Protein 6WT2 (pdb70)

Secondary structure (DSSP, 8-state):
-PPPHHHHHHHHTT--B-S-B-TT----HHHHHHHHHHHHT---GGG---EEEEE---HHHHHHHGGG-----HHHH-SEEEEEEEES---TTS---HHHHHTT--SS---HHHHHHHHIIIIIS--SS-HHHHHHHHHHHHHHHHH--------EEEEE--S-S---IIIIIIS--S-TTTEEEEEEEEEE-BSS--PPPP---GGGTEEE-/----HHHHHHHHTT--B---B-TT----HHHHHHHHHHHHT---GGG---EEEEE---HHHHHHHGGG-----HHHH-SEEEEEEEESS--TTS---HHHHHTT--SS---HHHHHHHHIIIIIS--SS-HHHHHHHHHHHHHHHHH--------EEEEE--S-S---IIIIIIS--S-TTTEEEEEEEEEE-BS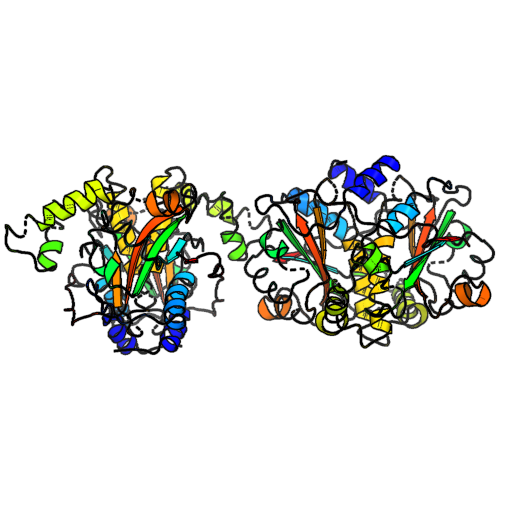S--PPPP---GGGTEEE-/----HHHHHHHHTT--B-S-B-TT----HHHHHHHHHHHHT---GGG---EEEEE---HHHHHHHGGG-----HHHH-SEEEEEEEESS--TTS---HHHHHTT--SS---HHHHHHHHIIIIIS--TT-HHHHHHHHHHHHHHHHH--------EEEEE--S-S---IIIIIIS--S-TTTEEEEEEEEEE-BSS--PPPP---GGGTEEE-/----HHHHHHHHTT--B---B-TT----HHHHHHHHHHHHT---GGG---EEEEE---HHHHHHHGGG----HHHHH-SEEEEEEEES---TTS---HHHHHTT--SS---HHHHHHHHIIIIIS--TT-HHHHHHHHHHHHHHHHH--------EEEEE--S-S---IIIIIIT--S-TTTEEEEEEEEEE-BSS--PPPP---GGGTEEE-

Radius of gyration: 34.0 Å; Cα contacts (8 Å, |Δi|>4): 1627; chains: 4; bounding box: 89×94×47 Å

CATH classification: 3.40.109.10

Nearest PDB structures (foldseek):
  6wt2-assembly2_D  TM=1.005E+00  e=9.797E-42  Neisseria meningitidis Z2491
  7t33-assembly1_B  TM=9.704E-01  e=2.611E-29  Haemophilus influenzae Rd KW20
  3bem-assembly1_A  TM=8.257E-01  e=3.936E-14  Bacillus subtilis
  3gag-assembly2_D  TM=8.319E-01  e=9.083E-13  Streptococcus mutans
  3gag-assembly2_C  TM=8.302E-01  e=2.246E-12  Streptococcus mutans

Foldseek 3Di:
DDDDVVVLVVLLLLADAFDAFAQVFADDPVLVVVLVVLLVPFAAVLQLSFKDKDKDQDLVLLVLFQVFFVLHNCSRRFNIKIWMKGWFPPQLPDPSCVSNVVVVQDDVVVVVVSVVSNCCCCPPQRQVVDRVSVRVSRLVSSVRSVPSSPCSCVKYKHKGPRGDQVSVCCCCVVVNPDDCVTIGTRTMMTIHHHPDDDDRDDDDDPVVPDDDD/DDDDVVVLVVLLLLADAFDAFAQVFADDPVLVVVLVVLLVPFDAVLQLSFKDWDKPPDLVLLVLFQVFFVLHNCSNRFNIKIWMKGWFLPQLPDPSCVSNVVVVQDDVVVVVVSVVSNCCCCPPQNPNVDRVSVRVSRLVRSVRSVPSSPCSCVKYKHKGPRGDQVSVCCCCPVVNPDDCVTIGTRTMMTIHHHPDDDDRDDDDDPVVPDDDD/DDDDVVVLVVLLLLADAFDAFAQVFADDPVLVVVLVVLLVPFDAVLQLSFKDWDKPQDLVLLVLFQVFFVLHNCSRRFNIKTWMKGWFLPQLPDPSCVSNVVVVQDDVVSVVVSVVSNCCCCPPQRPNPPRVSRRVSRLVSSVRSVPSSPCSCVKYKHKGDRGDQVSVCCCCPVVNPDDCVTIGTRTMMTIHHHPDDDDRDDDDDPVVPDDDD/DDDDVVVLVVLLLLADAFDAFAQVFADDPVLVVVLVVLLVPFDAVLQLSFKDKDKPQPLVLLVLQQVFFVLHNCSRRFNIKIWMKGWFPPQLPDPSCVRNVVVVQDDVVVCVVSVVSNCCCCPPQNQVVDRVSVRVSRLVSSVRSVPSSPCSCVKYKHKGDRGDQVSVCCCCVVVNPDDPVTIGTRTMMTIHHHPDDDDRDDDDDPVVPDDDD

Organism: Neisseria meningitidis serogroup A / serotype 4A (strain DSM 15465 / Z2491) (NCBI:txid122587)

InterPro domains:
  IPR000415 Nitroreductase-like [G3DSA:3.40.109.10] (4-220)
  IPR000415 Nitroreductase-like [SSF55469] (9-220)
  IPR029479 Nitroreductase [PF00881] (14-182)
  IPR033878 Oxygen-insensitive NAD(P)H nitroreductase NfsB-like [cd02149] (8-216)
  IPR050627 Nitroreductase/BluB [PTHR23026] (3-220)

Sequence (852 aa):
TVLDREQVLSAFKNRKSCRHYDAARKISAEDFQFILELGRLSPSSVGSEPWQFVVVQNPEIRQQAIKPFSWGADALDTASHLVVFLAKKNARFDSPFLESLKRRGVTEPDAAKSLARYQAFQADDIKILDDSRRALFDWCCRQTYIALGNTGAAAGIDSCPVEGFNYADEERVLSGQFGLFDAAEWGVSVAATFGYRVQEIATKARRPLEETVIWATVLDREQVLSAFKNRKSCRHYDAARKISAEDFQQFILELGRLSPSSVGSEPWQFVVVQNPEIRQQQAIKPFSWGADALDTASHLVVFLAKKNNARFDSPFLESLKRRGVTEPDAAKSLARYQQAFQADDIKILDDSRALFDDWCCRQTYIALGNTGAAAGIDSCPVEGFNYADERVLSGQFGLFDAAEWGVSVAATFGYRVQEIATKARRPLEETVIWATVLDREQVLSAFKNRKSCRHYDAARKISAEDFQFILELGRLSPSSVGSEPWQFVVVQNPEIRQQQAIKPFSWGADALDTASHLVVFLAKKNARFDSPFLESLKRRGVTEPDAAKSLARYQQAFQADDIKILDDSRALFDDWCCRQTYIALGNTGAAAGIDSCPVEGFNYADEERVLSGQFGLFDAAEWGVSVAATFGYRVQEIATKARRPLEETVIWATVLDREQVLSAFKNRKSCRHYDAARKISAEDFQFILELGRLSPSSVGSEPWQFVVVQNPEIRQAIKPFSWGADALDTASHLVVFLAKKNNARFDSPFLESLKRRGVTEPDAAKSLARYQAFQADDIKILDDSRRALFDWCCRQTYIALGNTGAAAGIDSCPVEGFNYADEERVLSGQFGLFDAAEWGVSSVAATFGYRVQEIATKARRPLEETVIWA

Solvent-accessible surface area: 33499 Å² total

Structure (mmCIF, N/CA/C/O backbone):
data_6WT2
#
_entry.id   6WT2
#
_cell.length_a   81.556
_cell.length_b   70.167
_cell.length_c   85.624
_cell.angle_alpha   90.000
_cell.angle_beta   89.961
_cell.angle_gamma   90.000
#
_symmetry.space_group_name_H-M   'P 1 21 1'
#
loop_
_entity.id
_entity.type
_entity.pdbx_description
1 polymer 'Putative NAD(P)H-flavin oxidoreductase'
2 non-polymer 'NICOTINIC ACID'
3 non-polymer 'CHLORIDE ION'
4 non-polymer 'FLAVIN MONONUCLEOTIDE'
5 non-polymer 1,2-ETHANEDIOL
6 non-polymer 'FORMIC ACID'
7 water water
#
loop_
_atom_site.group_PDB
_atom_site.id
_atom_site.type_symbol
_atom_site.label_atom_id
_atom_site.label_alt_id
_atom_site.label_comp_id
_atom_site.label_asym_id
_atom_site.label_entity_id
_atom_site.label_seq_id
_atom_site.pdbx_PDB_ins_code
_atom_site.Cartn_x
_atom_site.Cartn_y
_atom_site.Cartn_z
_atom_site.occupancy
_atom_site.B_iso_or_equiv
_atom_site.auth_seq_id
_atom_site.auth_comp_id
_atom_site.auth_asym_id
_atom_site.auth_atom_id
_atom_site.pdbx_PDB_model_num
ATOM 9 N N . THR A 1 5 ? 46.29408 14.00485 41.02961 1.000 61.04000 2 THR A N 1
ATOM 10 C CA . THR A 1 5 ? 46.56383 12.97586 42.03088 1.000 47.70442 2 THR A CA 1
ATOM 11 C C . THR A 1 5 ? 47.73559 12.15552 41.50701 1.000 34.21624 2 THR A C 1
ATOM 12 O O . THR A 1 5 ? 47.60989 11.43688 40.50963 1.000 37.87283 2 THR A O 1
ATOM 16 N N . VAL A 1 6 ? 48.88292 12.28761 42.15618 1.000 38.85073 3 VAL A N 1
ATOM 17 C CA . VAL A 1 6 ? 50.15078 11.84307 41.59726 1.000 35.35734 3 VAL A CA 1
ATOM 18 C C . VAL A 1 6 ? 50.56352 10.54048 42.26346 1.000 30.70870 3 VAL A C 1
ATOM 19 O O . VAL A 1 6 ? 50.49871 10.41129 43.49173 1.000 33.33504 3 VAL A O 1
ATOM 23 N N . LEU A 1 7 ? 50.98332 9.57628 41.45414 1.000 28.26748 4 LEU A N 1
ATOM 24 C CA . LEU A 1 7 ? 51.53117 8.32275 41.94419 1.000 27.80236 4 LEU A CA 1
ATOM 25 C C . LEU A 1 7 ? 53.05402 8.32242 41.82126 1.000 32.03729 4 LEU A C 1
ATOM 26 O O . LEU A 1 7 ? 53.62764 8.95021 40.92628 1.000 28.89686 4 LEU A O 1
ATOM 31 N N . ASP A 1 8 ? 53.71122 7.60098 42.72364 1.000 28.48332 5 ASP A N 1
ATOM 32 C CA . ASP A 1 8 ? 55.15513 7.45523 42.61274 1.000 28.73649 5 ASP A CA 1
ATOM 33 C C . ASP A 1 8 ? 55.48953 6.64520 41.36346 1.000 29.10165 5 ASP A C 1
ATOM 34 O O . ASP A 1 8 ? 54.80201 5.67330 41.03395 1.000 26.33850 5 ASP A O 1
ATOM 39 N N . ARG A 1 9 ? 56.54710 7.05793 40.65568 1.000 27.31868 6 ARG A N 1
ATOM 40 C CA . ARG A 1 9 ? 56.84574 6.43873 39.36768 1.000 30.04026 6 ARG A CA 1
ATOM 41 C C . ARG A 1 9 ? 57.20281 4.95967 39.50717 1.000 26.31636 6 ARG A C 1
ATOM 42 O O . ARG A 1 9 ? 56.97124 4.18239 38.57716 1.000 25.39529 6 ARG A O 1
ATOM 50 N N . GLU A 1 10 ? 57.76540 4.54284 40.64255 1.000 30.59004 7 GLU A N 1
ATOM 51 C CA . GLU A 1 10 ? 58.04872 3.11836 40.79954 1.000 33.27806 7 GLU A CA 1
ATOM 52 C C . GLU A 1 10 ? 56.76167 2.32044 40.96127 1.000 38.19573 7 GLU A C 1
ATOM 53 O O . GLU A 1 10 ? 56.68713 1.16854 40.51361 1.000 29.39337 7 GLU A O 1
ATOM 59 N N . GLN A 1 11 ? 55.74761 2.92693 41.59016 1.000 27.13351 8 GLN A N 1
ATOM 60 C CA . GLN A 1 11 ? 54.41856 2.33003 41.67384 1.000 26.46877 8 GLN A CA 1
ATOM 61 C C . GLN A 1 11 ? 53.76298 2.26096 40.29983 1.000 29.11865 8 GLN A C 1
ATOM 62 O O . GLN A 1 11 ? 53.14652 1.24596 39.94456 1.000 29.91919 8 GLN A O 1
ATOM 68 N N . VAL A 1 12 ? 53.89059 3.32937 39.50859 1.000 24.08677 9 VAL A N 1
ATOM 69 C CA . VAL A 1 12 ? 53.36058 3.31069 38.14811 1.000 22.81381 9 VAL A CA 1
ATOM 70 C C . VAL A 1 12 ? 54.01845 2.20193 37.33611 1.000 24.89757 9 VAL A C 1
ATOM 71 O O . VAL A 1 12 ? 53.33907 1.36287 36.73345 1.000 24.50040 9 VAL A O 1
ATOM 75 N N . LEU A 1 13 ? 55.35263 2.18706 37.30493 1.000 25.82262 10 LEU A N 1
ATOM 76 C CA . LEU A 1 13 ? 56.06012 1.17278 36.52845 1.000 28.87616 10 LEU A CA 1
ATOM 77 C C . LEU A 1 13 ? 55.68924 -0.23713 36.98568 1.000 30.65076 10 LEU A C 1
ATOM 78 O O . LEU A 1 13 ? 55.45537 -1.12593 36.15357 1.000 23.36385 10 LEU A O 1
ATOM 83 N N . SER A 1 14 ? 55.62048 -0.45831 38.30494 1.000 25.74530 11 SER A N 1
ATOM 84 C CA . SER A 1 14 ? 55.28562 -1.78703 38.81289 1.000 27.55684 11 SER A CA 1
ATOM 85 C C . SER A 1 14 ? 53.90969 -2.23384 38.33123 1.000 27.91582 11 SER A C 1
ATOM 86 O O . SER A 1 14 ? 53.71910 -3.39853 37.96125 1.000 25.07380 11 SER A O 1
ATOM 89 N N . ALA A 1 15 ? 52.93439 -1.32142 38.33068 1.000 24.26427 12 ALA A N 1
ATOM 90 C CA . ALA A 1 15 ? 51.58968 -1.68859 37.89427 1.000 24.81981 12 ALA A CA 1
ATOM 91 C C . ALA A 1 15 ? 51.52697 -1.85604 36.37769 1.000 28.41963 12 ALA A C 1
ATOM 92 O O . ALA A 1 15 ? 50.84718 -2.75890 35.87759 1.000 28.72171 12 ALA A O 1
ATOM 94 N N . PHE A 1 16 ? 52.24926 -1.00316 35.63800 1.000 26.75806 13 PHE A N 1
ATOM 95 C CA . PHE A 1 16 ? 52.36468 -1.14047 34.18464 1.000 20.36071 13 PHE A CA 1
ATOM 96 C C . PHE A 1 16 ? 52.88267 -2.52468 33.79003 1.000 24.49574 13 PHE A C 1
ATOM 97 O O . PHE A 1 16 ? 52.42925 -3.10457 32.79525 1.000 21.12626 13 PHE A O 1
ATOM 105 N N . LYS A 1 17 ? 53.82548 -3.07287 34.56185 1.000 23.70074 14 LYS A N 1
ATOM 106 C CA . LYS A 1 17 ? 54.38518 -4.38507 34.25617 1.000 23.23753 14 LYS A CA 1
ATOM 107 C C . LYS A 1 17 ? 53.38875 -5.52474 34.45206 1.000 24.26198 14 LYS A C 1
ATOM 108 O O . LYS A 1 17 ? 53.69660 -6.66144 34.07083 1.000 26.62307 14 LYS A O 1
ATOM 114 N N . ASN A 1 18 ? 52.20835 -5.25738 35.01986 1.000 23.56173 15 ASN A N 1
ATOM 115 C CA . ASN A 1 18 ? 51.16685 -6.28053 35.04187 1.000 25.29611 15 ASN A CA 1
ATOM 116 C C . ASN A 1 18 ? 50.77791 -6.70722 33.63312 1.000 27.37414 15 ASN A C 1
ATOM 117 O O . ASN A 1 18 ? 50.36102 -7.85015 33.43292 1.000 32.76025 15 ASN A O 1
ATOM 122 N N . ARG A 1 19 ? 50.88987 -5.80972 32.64842 1.000 20.77402 16 ARG A N 1
ATOM 123 C CA . ARG A 1 19 ? 50.31275 -6.09172 31.34114 1.000 23.20615 16 ARG A CA 1
ATOM 124 C C . ARG A 1 19 ? 51.16553 -7.08984 30.58009 1.000 21.31574 16 ARG A C 1
ATOM 125 O O . ARG A 1 19 ? 52.34647 -6.84464 30.30834 1.000 25.61692 16 ARG A O 1
ATOM 133 N N . LYS A 1 20 ? 50.55904 -8.21791 30.24031 1.000 24.85404 17 LYS A N 1
ATOM 134 C CA . LYS A 1 20 ? 51.17686 -9.23632 29.41115 1.000 24.41084 17 LYS A CA 1
ATOM 135 C C . LYS A 1 20 ? 50.10461 -9.73160 28.46227 1.000 28.80691 17 LYS A C 1
ATOM 136 O O . LYS A 1 20 ? 48.93576 -9.82294 28.84461 1.000 37.95648 17 LYS A O 1
ATOM 142 N N . SER A 1 21 ? 50.47953 -10.02518 27.22364 1.000 23.46852 18 SER A N 1
ATOM 143 C CA . SER A 1 21 ? 49.47402 -10.52554 26.29359 1.000 23.42628 18 SER A CA 1
ATOM 144 C C . SER A 1 21 ? 48.98629 -11.89510 26.75008 1.000 24.68511 18 SER A C 1
ATOM 145 O O . SER A 1 21 ? 49.78496 -12.80440 27.01036 1.000 25.47660 18 SER A O 1
ATOM 148 N N . CYS A 1 22 ? 47.66426 -12.03027 26.86771 1.000 24.35089 19 CYS A N 1
ATOM 149 C CA . CYS A 1 22 ? 47.03157 -13.23714 27.37850 1.000 23.71088 19 CYS A CA 1
ATOM 150 C C . CYS A 1 22 ? 46.21425 -13.88602 26.27040 1.000 27.51293 19 CYS A C 1
ATOM 151 O O . CYS A 1 22 ? 45.29343 -13.26021 25.73141 1.000 23.30381 19 CYS A O 1
ATOM 154 N N . ARG A 1 23 ? 46.52698 -15.14661 25.94873 1.000 25.78654 20 ARG A N 1
ATOM 155 C CA . ARG A 1 23 ? 45.79050 -15.84440 24.90293 1.000 26.50878 20 ARG A CA 1
ATOM 156 C C . ARG A 1 23 ? 44.73369 -16.79703 25.43657 1.000 27.58309 20 ARG A C 1
ATOM 157 O O . ARG A 1 23 ? 43.88981 -17.25397 24.65563 1.000 28.94541 20 ARG A O 1
ATOM 165 N N . HIS A 1 24 ? 44.72469 -17.06066 26.74123 1.000 27.40273 21 HIS A N 1
ATOM 166 C CA . HIS A 1 24 ? 43.88668 -18.10144 27.33191 1.000 27.55470 21 HIS A CA 1
ATOM 167 C C . HIS A 1 24 ? 43.32381 -17.58061 28.64003 1.000 26.63955 21 HIS A C 1
ATOM 168 O O . HIS A 1 24 ? 44.05897 -17.41475 29.61867 1.000 28.04210 21 HIS A O 1
ATOM 175 N N . TYR A 1 25 ? 42.02002 -17.35678 28.66312 1.000 25.93396 22 TYR A N 1
ATOM 176 C CA . TYR A 1 25 ? 41.35471 -16.75429 29.80069 1.000 25.30088 22 TYR A CA 1
ATOM 177 C C . TYR A 1 25 ? 40.58025 -17.80264 30.58069 1.000 26.71308 22 TYR A C 1
ATOM 178 O O . TYR A 1 25 ? 40.29606 -18.89289 30.08216 1.000 27.89472 22 TYR A O 1
ATOM 187 N N . ASP A 1 26 ? 40.25025 -17.45451 31.82009 1.000 28.82196 23 ASP A N 1
ATOM 188 C CA . ASP A 1 26 ? 39.33461 -18.25433 32.62910 1.000 28.66926 23 ASP A CA 1
ATOM 189 C C . ASP A 1 26 ? 37.91372 -18.01693 32.12076 1.000 27.89786 23 ASP A C 1
ATOM 190 O O . ASP A 1 26 ? 37.33299 -16.95007 32.34551 1.000 28.13441 23 ASP A O 1
ATOM 195 N N . ALA A 1 27 ? 37.34033 -19.01880 31.45187 1.000 29.56530 24 ALA A N 1
ATOM 196 C CA . ALA A 1 27 ? 36.03560 -18.84410 30.82088 1.000 32.95253 24 ALA A CA 1
ATOM 197 C C . ALA A 1 27 ? 34.91872 -18.55063 31.81775 1.000 35.93851 24 ALA A C 1
ATOM 198 O O . ALA A 1 27 ? 33.87722 -18.01014 31.42477 1.000 35.81525 24 ALA A O 1
ATOM 200 N N . ALA A 1 28 ? 35.09376 -18.88928 33.09010 1.000 30.57390 25 ALA A N 1
ATOM 201 C CA . ALA A 1 28 ? 34.04225 -18.63905 34.06342 1.000 34.55225 25 ALA A CA 1
ATOM 202 C C . ALA A 1 28 ? 34.09014 -17.24034 34.67242 1.000 37.65675 25 ALA A C 1
ATOM 203 O O . ALA A 1 28 ? 33.11997 -16.84057 35.32470 1.000 42.01240 25 ALA A O 1
ATOM 205 N N . ARG A 1 29 ? 35.16492 -16.47637 34.46374 1.000 29.14798 26 ARG A N 1
ATOM 206 C CA . ARG A 1 29 ? 35.35374 -15.19831 35.13894 1.000 31.04778 26 ARG A CA 1
ATOM 207 C C . ARG A 1 29 ? 34.97589 -14.03702 34.22071 1.000 28.42515 26 ARG A C 1
ATOM 208 O O . ARG A 1 29 ? 35.62089 -13.81888 33.19210 1.000 29.01854 26 ARG A O 1
ATOM 216 N N . LYS A 1 30 ? 33.94616 -13.28422 34.60584 1.000 27.63948 27 LYS A N 1
ATOM 217 C CA . LYS A 1 30 ? 33.47711 -12.14203 33.83226 1.000 26.86378 27 LYS A CA 1
ATOM 218 C C . LYS A 1 30 ? 33.91779 -10.83543 34.48392 1.000 26.94281 27 LYS A C 1
ATOM 219 O O . LYS A 1 30 ? 33.84760 -10.68260 35.70680 1.000 27.50716 27 LYS A O 1
ATOM 225 N N . ILE A 1 31 ? 34.36380 -9.89133 33.65901 1.000 25.06912 28 ILE A N 1
ATOM 226 C CA . ILE A 1 31 ? 34.60804 -8.53383 34.13090 1.000 26.51852 28 ILE A CA 1
ATOM 227 C C . ILE A 1 31 ? 33.27063 -7.89469 34.46858 1.000 26.51163 28 ILE A C 1
ATOM 228 O O . ILE A 1 31 ? 32.31768 -7.98181 33.68261 1.000 27.08369 28 ILE A O 1
ATOM 233 N N . SER A 1 32 ? 33.17937 -7.26672 35.64328 1.000 27.58358 29 SER A N 1
ATOM 234 C CA . SER A 1 32 ? 31.93137 -6.60969 36.02194 1.000 30.59081 29 SER A CA 1
ATOM 235 C C . SER A 1 32 ? 31.60647 -5.46671 35.06213 1.000 30.50721 29 SER A C 1
ATOM 236 O O . SER A 1 32 ? 32.49245 -4.88877 34.41276 1.000 27.87672 29 SER A O 1
ATOM 239 N N . ALA A 1 33 ? 30.31081 -5.12746 35.00333 1.000 22.11805 30 ALA A N 1
ATOM 240 C CA . ALA A 1 33 ? 29.86841 -4.00557 34.18280 1.000 24.84975 30 ALA A CA 1
ATOM 241 C C . ALA A 1 33 ? 30.62209 -2.73773 34.55344 1.000 24.95428 30 ALA A C 1
ATOM 242 O O . ALA A 1 33 ? 31.09535 -2.00835 33.67936 1.000 24.19451 30 ALA A O 1
ATOM 244 N N . GLU A 1 34 ? 30.75525 -2.47631 35.85885 1.000 27.75239 31 GLU A N 1
ATOM 245 C CA . GLU A 1 34 ? 31.44709 -1.28207 36.33146 1.000 25.99973 31 GLU A CA 1
ATOM 246 C C . GLU A 1 34 ? 32.92004 -1.29627 35.94488 1.000 25.25594 31 GLU A C 1
ATOM 247 O O . GLU A 1 34 ? 33.46538 -0.26852 35.52138 1.000 23.71015 31 GLU A O 1
ATOM 253 N N . ASP A 1 35 ? 33.59293 -2.43919 36.10173 1.000 21.70967 32 ASP A N 1
ATOM 254 C CA . ASP A 1 35 ? 35.00546 -2.49396 35.73374 1.000 21.51129 32 ASP A CA 1
ATOM 255 C C . ASP A 1 35 ? 35.19010 -2.28133 34.23736 1.000 23.85353 32 ASP A C 1
ATOM 256 O O . ASP A 1 35 ? 36.12496 -1.58831 33.80960 1.000 24.47337 32 ASP A O 1
ATOM 261 N N . PHE A 1 36 ? 34.30339 -2.85332 33.42382 1.000 24.24312 33 PHE A N 1
ATOM 262 C CA . PHE A 1 36 ? 34.45996 -2.67810 31.98945 1.000 27.15079 33 PHE A CA 1
ATOM 263 C C . PHE A 1 36 ? 34.14341 -1.25555 31.55449 1.000 24.43302 33 PHE A C 1
ATOM 264 O O . PHE A 1 36 ? 34.75399 -0.76229 30.60000 1.000 25.42822 33 PHE A O 1
ATOM 272 N N . GLN A 1 37 ? 33.19755 -0.58809 32.22457 1.000 24.39923 34 GLN A N 1
ATOM 273 C CA . GLN A 1 37 ? 32.95172 0.81904 31.92368 1.000 26.41947 34 GLN A CA 1
ATOM 274 C C . GLN A 1 37 ? 34.20643 1.64630 32.16149 1.000 23.73005 34 GLN A C 1
ATOM 275 O O . GLN A 1 37 ? 34.47071 2.61430 31.43797 1.000 22.22733 34 GLN A O 1
ATOM 281 N N . PHE A 1 38 ? 34.95487 1.31503 33.21557 1.000 22.69782 35 PHE A N 1
ATOM 282 C CA . PHE A 1 38 ? 36.22590 1.98639 33.47881 1.000 21.05233 35 PHE A CA 1
ATOM 283 C C . PHE A 1 38 ? 37.19919 1.79579 32.31853 1.000 26.14863 35 PHE A C 1
ATOM 284 O O . PHE A 1 38 ? 37.88315 2.74193 31.90947 1.000 21.99335 35 PHE A O 1
ATOM 292 N N . ILE A 1 39 ? 37.24819 0.58773 31.75339 1.000 20.60581 36 ILE A N 1
ATOM 293 C CA . ILE A 1 39 ? 38.12854 0.32926 30.61365 1.000 25.73520 36 ILE A CA 1
ATOM 294 C C . ILE A 1 39 ? 37.69667 1.15835 29.40454 1.000 25.74796 36 ILE A C 1
ATOM 295 O O . ILE A 1 39 ? 38.51857 1.80827 28.74719 1.000 21.06799 36 ILE A O 1
ATOM 300 N N . LEU A 1 40 ? 36.39893 1.15119 29.08967 1.000 21.70711 37 LEU A N 1
ATOM 301 C CA . LEU A 1 40 ? 35.92704 1.97859 27.97756 1.000 19.30458 37 LEU A CA 1
ATOM 302 C C . LEU A 1 40 ? 36.26203 3.44714 28.20888 1.000 21.93696 37 LEU A C 1
ATOM 303 O O . LEU A 1 40 ? 36.55475 4.18868 27.25928 1.000 18.97632 37 LEU A O 1
ATOM 308 N N . GLU A 1 41 ? 36.21936 3.88737 29.46526 1.000 22.75014 38 GLU A N 1
ATOM 309 C CA . GLU A 1 41 ? 36.47785 5.29483 29.74563 1.000 25.55202 38 GLU A CA 1
ATOM 310 C C . GLU A 1 41 ? 37.92184 5.65836 29.43156 1.000 23.45799 38 GLU A C 1
ATOM 311 O O . GLU A 1 41 ? 38.19829 6.76754 28.95548 1.000 24.93062 38 GLU A O 1
ATOM 317 N N . LEU A 1 42 ? 38.85736 4.73369 29.66887 1.000 19.51203 39 LEU A N 1
ATOM 318 C CA . LEU A 1 42 ? 40.24310 5.01347 29.32008 1.000 22.08664 39 LEU A CA 1
ATOM 319 C C . LEU A 1 42 ? 40.38542 5.26359 27.82813 1.000 23.08266 39 LEU A C 1
ATOM 320 O O . LEU A 1 42 ? 41.16418 6.12572 27.40735 1.000 23.37082 39 LEU A O 1
ATOM 325 N N . GLY A 1 43 ? 39.62477 4.53548 27.01062 1.000 19.59992 40 GLY A N 1
ATOM 326 C CA . GLY A 1 43 ? 39.66521 4.78571 25.58134 1.000 19.60407 40 GLY A CA 1
ATOM 327 C C . GLY A 1 43 ? 38.97579 6.08352 25.20051 1.000 21.01798 40 GLY A C 1
ATOM 328 O O . GLY A 1 43 ? 39.48289 6.84199 24.36954 1.000 26.81855 40 GLY A O 1
ATOM 329 N N . ARG A 1 44 ? 37.81138 6.35271 25.79705 1.000 22.55254 41 ARG A N 1
ATOM 330 C CA . ARG A 1 44 ? 37.10640 7.61318 25.55804 1.000 22.50439 41 ARG A CA 1
ATOM 331 C C . ARG A 1 44 ? 38.00217 8.81710 25.82482 1.000 18.52292 41 ARG A C 1
ATOM 332 O O . ARG A 1 44 ? 38.03616 9.77347 25.04052 1.000 19.39488 41 ARG A O 1
ATOM 340 N N . LEU A 1 45 ? 38.71649 8.79862 26.94341 1.000 19.02356 42 LEU A N 1
ATOM 341 C CA . LEU A 1 45 ? 39.51369 9.94430 27.35053 1.000 21.23522 42 LEU A CA 1
ATOM 342 C C . LEU A 1 45 ? 40.87137 10.02310 26.65377 1.000 22.39134 42 LEU A C 1
ATOM 343 O O . LEU A 1 45 ? 41.62107 10.98066 26.90111 1.000 19.65194 42 LEU A O 1
ATOM 348 N N . SER A 1 46 ? 41.20087 9.06945 25.78632 1.000 18.10224 43 SER A N 1
ATOM 349 C CA . SER A 1 46 ? 42.50373 9.08293 25.14956 1.000 20.95741 43 SER A CA 1
ATOM 350 C C . SER A 1 46 ? 42.61726 10.31563 24.25922 1.000 19.97868 43 SER A C 1
ATOM 351 O O . SER A 1 46 ? 41.60391 10.83901 23.78899 1.000 20.57250 43 SER A O 1
ATOM 354 N N . PRO A 1 47 ? 43.82708 10.81728 24.03737 1.000 17.66321 44 PRO A N 1
ATOM 355 C CA . PRO A 1 47 ? 44.00276 11.94367 23.12165 1.000 17.60860 44 PRO A CA 1
ATOM 356 C C . PRO A 1 47 ? 43.95301 11.46770 21.68018 1.000 17.49133 44 PRO A C 1
ATOM 357 O O . PRO A 1 47 ? 44.08368 10.28268 21.37733 1.000 19.24509 44 PRO A O 1
ATOM 361 N N . SER A 1 48 ? 43.79274 12.43337 20.78809 1.000 17.81124 45 SER A N 1
ATOM 362 C CA . SER A 1 48 ? 43.77260 12.17687 19.35787 1.000 21.71056 45 SER A CA 1
ATOM 363 C C . SER A 1 48 ? 44.17756 13.45302 18.64524 1.000 21.55905 45 SER A C 1
ATOM 364 O O . SER A 1 48 ? 43.94009 14.56139 19.14277 1.000 19.79032 45 SER A O 1
ATOM 367 N N . SER A 1 49 ? 44.76162 13.28027 17.46428 1.000 17.43592 46 SER A N 1
ATOM 368 C CA . SER A 1 49 ? 45.13017 14.41464 16.63028 1.000 20.83646 46 SER A CA 1
ATOM 369 C C . SER A 1 49 ? 43.91766 15.31278 16.41062 1.000 23.93258 46 SER A C 1
ATOM 370 O O . SER A 1 49 ? 42.83341 14.82722 16.09037 1.000 20.93937 46 SER A O 1
ATOM 373 N N . VAL A 1 50 ? 44.11191 16.62394 16.61587 1.000 22.67618 47 VAL A N 1
ATOM 374 C CA . VAL A 1 50 ? 43.11048 17.69323 16.53602 1.000 24.04476 47 VAL A CA 1
ATOM 375 C C . VAL A 1 50 ? 41.83758 17.35298 17.29101 1.000 21.63381 47 VAL A C 1
ATOM 376 O O . VAL A 1 50 ? 40.78150 17.92186 17.01372 1.000 21.52775 47 VAL A O 1
ATOM 380 N N . GLY A 1 51 ? 41.93417 16.49541 18.30325 1.000 25.11131 48 GLY A N 1
ATOM 381 C CA . GLY A 1 51 ? 40.73734 16.13529 19.04859 1.000 18.20348 48 GLY A CA 1
ATOM 382 C C . GLY A 1 51 ? 39.69120 15.44896 18.20292 1.000 19.79013 48 GLY A C 1
ATOM 383 O O . GLY A 1 51 ? 38.49214 15.56425 18.48828 1.000 22.43094 48 GLY A O 1
ATOM 384 N N . SER A 1 52 ? 40.11619 14.71476 17.17373 1.000 21.65103 49 SER A N 1
ATOM 385 C CA . SER A 1 52 ? 39.17241 14.11059 16.24024 1.000 27.11182 49 SER A CA 1
ATOM 386 C C . SER A 1 52 ? 38.39975 12.94079 16.85510 1.000 27.15209 49 SER A C 1
ATOM 387 O O . SER A 1 52 ? 37.24924 12.69828 16.46600 1.000 26.90365 49 SER A O 1
ATOM 390 N N . GLU A 1 53 ? 39.00025 12.20548 17.79353 1.000 22.29527 50 GLU A N 1
ATOM 391 C CA . GLU A 1 53 ? 38.38601 11.02531 18.39596 1.000 19.74158 50 GLU A CA 1
ATOM 392 C C . GLU A 1 53 ? 37.80985 10.09445 17.32241 1.000 19.71694 50 GLU A C 1
ATOM 393 O O . GLU A 1 53 ? 36.62332 9.76059 17.35506 1.000 22.06886 50 GLU A O 1
ATOM 399 N N . PRO A 1 54 ? 38.62014 9.67749 16.35457 1.000 23.03334 51 PRO A N 1
ATOM 400 C CA . PRO A 1 54 ? 38.07088 9.07881 15.13479 1.000 24.37991 51 PRO A CA 1
ATOM 401 C C . PRO A 1 54 ? 37.80534 7.59038 15.29568 1.000 25.10413 51 PRO A C 1
ATOM 402 O O . PRO A 1 54 ? 38.15530 6.79218 14.42770 1.000 22.17182 51 PRO A O 1
ATOM 406 N N . TRP A 1 55 ? 37.19648 7.20932 16.41023 1.000 23.36544 52 TRP A N 1
ATOM 407 C CA . TRP A 1 55 ? 37.06469 5.81165 16.76779 1.000 20.28995 52 TRP A CA 1
ATOM 408 C C . TRP A 1 55 ? 35.63625 5.48098 17.17672 1.000 19.17405 52 TRP A C 1
ATOM 409 O O . TRP A 1 55 ? 34.87568 6.34840 17.61941 1.000 20.61323 52 TRP A O 1
ATOM 420 N N . GLN A 1 56 ? 35.28185 4.20791 16.99382 1.000 20.73720 53 GLN A N 1
ATOM 421 C CA . GLN A 1 56 ? 34.15791 3.57090 17.66626 1.000 24.99206 53 GLN A CA 1
ATOM 422 C C . GLN A 1 56 ? 34.69613 2.31100 18.32551 1.000 22.90882 53 GLN A C 1
ATOM 423 O O . GLN A 1 56 ? 35.62425 1.69751 17.80139 1.000 20.69690 53 GLN A O 1
ATOM 429 N N . PHE A 1 57 ? 34.12237 1.92430 19.47366 1.000 23.80373 54 PHE A N 1
ATOM 430 C CA . PHE A 1 57 ? 34.50511 0.68698 20.16144 1.000 21.63279 54 PHE A CA 1
ATOM 431 C C . PHE A 1 57 ? 33.33547 -0.28820 20.03824 1.000 21.64110 54 PHE A C 1
ATOM 432 O O . PHE A 1 57 ? 32.29324 -0.08644 20.66670 1.000 25.77659 54 PHE A O 1
ATOM 440 N N . VAL A 1 58 ? 33.49891 -1.33417 19.22893 1.000 20.55199 55 VAL A N 1
ATOM 441 C CA . VAL A 1 58 ? 32.47188 -2.36283 19.07783 1.000 20.43258 55 VAL A CA 1
ATOM 442 C C . VAL A 1 58 ? 32.73330 -3.44484 20.12111 1.000 20.45629 55 VAL A C 1
ATOM 443 O O . VAL A 1 58 ? 33.72344 -4.17247 20.03662 1.000 20.92804 55 VAL A O 1
ATOM 447 N N . VAL A 1 59 ? 31.85427 -3.53456 21.11322 1.000 20.76627 56 VAL A N 1
ATOM 448 C CA . VAL A 1 59 ? 31.96157 -4.52855 22.17383 1.000 20.62555 56 VAL A CA 1
ATOM 449 C C . VAL A 1 59 ? 31.18970 -5.75898 21.71619 1.000 22.89290 56 VAL A C 1
ATOM 450 O O . VAL A 1 59 ? 29.96583 -5.71332 21.56514 1.000 27.28189 56 VAL A O 1
ATOM 454 N N . VAL A 1 60 ? 31.90202 -6.85427 21.49978 1.000 21.24118 57 VAL A N 1
ATOM 455 C CA . VAL A 1 60 ? 31.34461 -8.03384 20.85654 1.000 21.69604 57 VAL A CA 1
ATOM 456 C C . VAL A 1 60 ? 31.14390 -9.07990 21.94811 1.000 21.91842 57 VAL A C 1
ATOM 457 O O . VAL A 1 60 ? 31.99138 -9.94560 22.18597 1.000 22.23575 57 VAL A O 1
ATOM 461 N N . GLN A 1 61 ? 29.98332 -9.01982 22.59251 1.000 24.42384 58 GLN A N 1
ATOM 462 C CA . GLN A 1 61 ? 29.61311 -9.95358 23.65394 1.000 25.66789 58 GLN A CA 1
ATOM 463 C C . GLN A 1 61 ? 28.67782 -11.06315 23.18503 1.000 27.15053 58 GLN A C 1
ATOM 464 O O . GLN A 1 61 ? 28.55378 -12.08088 23.87412 1.000 29.58501 58 GLN A O 1
ATOM 470 N N . ASN A 1 62 ? 28.03906 -10.89401 22.03716 1.000 22.84626 59 ASN A N 1
ATOM 471 C CA . ASN A 1 62 ? 27.13404 -11.88483 21.45889 1.000 25.88677 59 ASN A CA 1
ATOM 472 C C . ASN A 1 62 ? 27.91913 -13.09290 20.95566 1.000 25.48884 59 ASN A C 1
ATOM 473 O O . ASN A 1 62 ? 28.67279 -12.96626 19.98074 1.000 24.20312 59 ASN A O 1
ATOM 478 N N . PRO A 1 63 ? 27.77874 -14.26849 21.56440 1.000 26.69935 60 PRO A N 1
ATOM 479 C CA . PRO A 1 63 ? 28.56155 -15.41916 21.09048 1.000 24.53772 60 PRO A CA 1
ATOM 480 C C . PRO A 1 63 ? 28.23008 -15.84888 19.65789 1.000 26.86344 60 PRO A C 1
ATOM 481 O O . PRO A 1 63 ? 29.05851 -16.53353 19.03556 1.000 25.33693 60 PRO A O 1
ATOM 485 N N . GLU A 1 64 ? 27.05465 -15.48897 19.11493 1.000 25.06497 61 GLU A N 1
ATOM 486 C CA . GLU A 1 64 ? 26.79817 -15.75417 17.69695 1.000 25.51598 61 GLU A CA 1
ATOM 487 C C . GLU A 1 64 ? 27.77887 -14.99255 16.81841 1.000 25.29262 61 GLU A C 1
ATOM 488 O O . GLU A 1 64 ? 28.27327 -15.51813 15.81214 1.000 25.72537 61 GLU A O 1
ATOM 494 N N . ILE A 1 65 ? 28.06856 -13.74742 17.18359 1.000 24.66663 62 ILE A N 1
ATOM 495 C CA . ILE A 1 65 ? 29.02262 -12.96969 16.41508 1.000 24.43234 62 ILE A CA 1
ATOM 496 C C . ILE A 1 65 ? 30.42483 -13.51785 16.62849 1.000 24.45345 62 ILE A C 1
ATOM 497 O O . ILE A 1 65 ? 31.18439 -13.69868 15.67416 1.000 25.10849 62 ILE A O 1
ATOM 502 N N . ARG A 1 66 ? 30.77368 -13.83705 17.87285 1.000 24.27739 63 ARG A N 1
ATOM 503 C CA . ARG A 1 66 ? 32.10565 -14.39125 18.12716 1.000 24.72333 63 ARG A CA 1
ATOM 504 C C . ARG A 1 66 ? 32.33726 -15.66441 17.32196 1.000 25.13705 63 ARG A C 1
ATOM 505 O O . ARG A 1 66 ? 33.41411 -15.85605 16.74222 1.000 25.34685 63 ARG A O 1
ATOM 513 N N A GLN A 1 67 ? 31.33674 -16.54989 17.27771 0.458 25.60412 64 GLN A N 1
ATOM 514 N N B GLN A 1 67 ? 31.33981 -16.54867 17.27296 0.542 25.60454 64 GLN A N 1
ATOM 515 C CA A GLN A 1 67 ? 31.46753 -17.78106 16.50259 0.458 26.40768 64 GLN A CA 1
ATOM 516 C CA B GLN A 1 67 ? 31.49231 -17.77291 16.49320 0.542 26.40535 64 GLN A CA 1
ATOM 517 C C A GLN A 1 67 ? 31.54512 -17.49308 15.00701 0.458 26.67008 64 GLN A C 1
ATOM 518 C C B GLN A 1 67 ? 31.56675 -17.47997 15.00180 0.542 26.66420 64 GLN A C 1
ATOM 519 O O A GLN A 1 67 ? 32.20753 -18.23280 14.26970 0.458 27.27226 64 GLN A O 1
ATOM 520 O O B GLN A 1 67 ? 32.24045 -18.20744 14.26242 0.542 27.26038 64 GLN A O 1
ATOM 531 N N . ALA A 1 68 ? 30.90743 -16.40832 14.54891 1.000 26.28755 65 ALA A N 1
ATOM 532 C CA . ALA A 1 68 ? 30.92645 -16.07198 13.12897 1.000 26.57461 65 ALA A CA 1
ATOM 533 C C . ALA A 1 68 ? 32.29462 -15.58076 12.67137 1.000 31.13600 65 ALA A C 1
ATOM 534 O O . ALA A 1 68 ? 32.66310 -15.78151 11.50750 1.000 26.91077 65 ALA A O 1
ATOM 536 N N . ILE A 1 69 ? 33.05711 -14.92942 13.55731 1.000 28.04623 66 ILE A N 1
ATOM 537 C CA . ILE A 1 69 ? 34.36049 -14.40277 13.16274 1.000 32.06764 66 ILE A CA 1
ATOM 538 C C . ILE A 1 69 ? 35.48879 -15.37456 13.46469 1.000 31.64574 66 ILE A C 1
ATOM 539 O O . ILE A 1 69 ? 36.59294 -15.22091 12.91994 1.000 26.12156 66 ILE A O 1
ATOM 544 N N . LYS A 1 70 ? 35.23821 -16.39376 14.27466 1.000 26.29679 67 LYS A N 1
ATOM 545 C CA . LYS A 1 70 ? 36.28951 -17.34186 14.63114 1.000 26.75918 67 LYS A CA 1
ATOM 546 C C . LYS A 1 70 ? 37.00185 -17.98300 13.43920 1.000 28.60581 67 LYS A C 1
ATOM 547 O O . LYS A 1 70 ? 38.24185 -18.07229 13.48266 1.000 28.83609 67 LYS A O 1
ATOM 553 N N . PRO A 1 71 ? 36.32218 -18.43014 12.37080 1.000 28.11048 68 PRO A N 1
ATOM 554 C CA . PRO A 1 71 ? 37.03800 -19.12479 11.28600 1.000 31.53400 68 PRO A CA 1
ATOM 555 C C . PRO A 1 71 ? 38.13744 -18.31095 10.62202 1.000 33.03468 68 PRO A C 1
ATOM 556 O O . PRO A 1 71 ? 39.04774 -18.91158 10.03859 1.000 35.60364 68 PRO A O 1
ATOM 560 N N . PHE A 1 72 ? 38.09570 -16.97833 10.67213 1.000 27.96917 69 PHE A N 1
ATOM 561 C CA . PHE A 1 72 ? 39.16534 -16.18136 10.08013 1.000 28.95667 69 PHE A CA 1
ATOM 562 C C . PHE A 1 72 ? 39.92806 -15.36103 11.11337 1.000 28.18171 69 PHE A C 1
ATOM 563 O O . PHE A 1 72 ? 40.69252 -14.46309 10.73770 1.000 29.86433 69 PHE A O 1
ATOM 571 N N . SER A 1 73 ? 39.75630 -15.65035 12.39912 1.000 26.72575 70 SER A N 1
ATOM 572 C CA . SER A 1 73 ? 40.40801 -14.87119 13.44367 1.000 26.02495 70 SER A CA 1
ATOM 573 C C . SER A 1 73 ? 41.43988 -15.70326 14.19790 1.000 26.41404 70 SER A C 1
ATOM 574 O O . SER A 1 73 ? 41.38230 -15.81848 15.42668 1.000 28.12146 70 SER A O 1
ATOM 577 N N . TRP A 1 74 ? 42.39497 -16.27004 13.46592 1.000 27.09685 71 TRP A N 1
ATOM 578 C CA . TRP A 1 74 ? 43.32537 -17.22594 14.06193 1.000 27.68746 71 TRP A CA 1
ATOM 579 C C . TRP A 1 74 ? 44.16563 -16.60179 15.17371 1.000 27.15987 71 TRP A C 1
ATOM 580 O O . TRP A 1 74 ? 44.60070 -17.30679 16.08572 1.000 29.80678 71 TRP A O 1
ATOM 591 N N . GLY A 1 75 ? 44.38706 -15.28933 15.13484 1.000 26.39476 72 GLY A N 1
ATOM 592 C CA . GLY A 1 75 ? 45.14818 -14.64621 16.19218 1.000 29.88490 72 GLY A CA 1
ATOM 593 C C . GLY A 1 75 ? 44.47888 -14.65775 17.55563 1.000 35.82536 72 GLY A C 1
ATOM 594 O O . GLY A 1 75 ? 45.14998 -14.39790 18.56064 1.000 30.52723 72 GLY A O 1
ATOM 603 N N . ALA A 1 77 ? 41.70631 -17.22099 18.23563 1.000 26.45395 74 ALA A N 1
ATOM 604 C CA . ALA A 1 77 ? 40.69273 -18.26256 18.07054 1.000 33.14030 74 ALA A CA 1
ATOM 605 C C . ALA A 1 77 ? 40.27449 -18.85153 19.41416 1.000 34.66245 74 ALA A C 1
ATOM 606 O O . ALA A 1 77 ? 39.08121 -19.00128 19.69506 1.000 37.31071 74 ALA A O 1
ATOM 608 N N . ASP A 1 78 ? 41.24261 -19.17056 20.26952 1.000 31.22017 75 ASP A N 1
ATOM 609 C CA . ASP A 1 78 ? 40.89655 -19.74040 21.56484 1.000 33.77854 75 ASP A CA 1
ATOM 610 C C . ASP A 1 78 ? 40.24970 -18.70714 22.48382 1.000 34.91543 75 ASP A C 1
ATOM 611 O O . ASP A 1 78 ? 39.38446 -19.05778 23.29145 1.000 37.06894 75 ASP A O 1
ATOM 616 N N . ALA A 1 79 ? 40.63633 -17.43326 22.36600 1.000 33.07598 76 ALA A N 1
ATOM 617 C CA . ALA A 1 79 ? 40.10616 -16.40817 23.25524 1.000 29.68267 76 ALA A CA 1
ATOM 618 C C . ALA A 1 79 ? 38.64854 -16.08474 22.95176 1.000 30.26118 76 ALA A C 1
ATOM 619 O O . ALA A 1 79 ? 37.93027 -15.59822 23.83095 1.000 30.20466 76 ALA A O 1
ATOM 621 N N . LEU A 1 80 ? 38.20296 -16.31923 21.71326 1.000 24.97397 77 LEU A N 1
ATOM 622 C CA . LEU A 1 80 ? 36.80466 -16.07487 21.36692 1.000 26.74037 77 LEU A CA 1
ATOM 623 C C . LEU A 1 80 ? 35.86014 -16.94515 22.18850 1.000 30.08058 77 LEU A C 1
ATOM 624 O O . LEU A 1 80 ? 34.70238 -16.56436 22.41583 1.000 33.38121 77 LEU A O 1
ATOM 629 N N . ASP A 1 81 ? 36.33609 -18.09875 22.65914 1.000 29.19128 78 ASP A N 1
ATOM 630 C CA . ASP A 1 81 ? 35.53998 -18.95274 23.52647 1.000 35.34678 78 ASP A CA 1
ATOM 631 C C . ASP A 1 81 ? 35.66168 -18.60101 25.00246 1.000 29.17339 78 ASP A C 1
ATOM 632 O O . ASP A 1 81 ? 34.75242 -18.91229 25.77490 1.000 38.51182 78 ASP A O 1
ATOM 637 N N . THR A 1 82 ? 36.74449 -17.95381 25.42122 1.000 29.40839 79 THR A N 1
ATOM 638 C CA . THR A 1 82 ? 37.02653 -17.83177 26.84168 1.000 28.81157 79 THR A CA 1
ATOM 639 C C . THR A 1 82 ? 37.11685 -16.40481 27.35116 1.000 25.88378 79 THR A C 1
ATOM 640 O O . THR A 1 82 ? 37.00685 -16.20545 28.56477 1.000 25.28632 79 THR A O 1
ATOM 644 N N . ALA A 1 83 ? 37.34003 -15.42175 26.48539 1.000 25.64529 80 ALA A N 1
ATOM 645 C CA . ALA A 1 83 ? 37.51045 -14.04716 26.95241 1.000 24.04876 80 ALA A CA 1
ATOM 646 C C . ALA A 1 83 ? 36.20972 -13.50747 27.53565 1.000 24.11705 80 ALA A C 1
ATOM 647 O O . ALA A 1 83 ? 35.11629 -13.81034 27.05015 1.000 23.88212 80 ALA A O 1
ATOM 649 N N . SER A 1 84 ? 36.33676 -12.69384 28.58822 1.000 23.02233 81 SER A N 1
ATOM 650 C CA . SER A 1 84 ? 35.18416 -11.98089 29.11869 1.000 22.73898 81 SER A CA 1
ATOM 651 C C . SER A 1 84 ? 34.62683 -10.99968 28.09143 1.000 25.01088 81 SER A C 1
ATOM 652 O O . SER A 1 84 ? 33.42951 -11.02288 27.77116 1.000 22.29538 81 SER A O 1
ATOM 655 N N . HIS A 1 85 ? 35.48490 -10.12848 27.56666 1.000 23.87893 82 HIS A N 1
ATOM 656 C CA . HIS A 1 85 ? 35.07700 -9.08905 26.64331 1.000 21.82660 82 HIS A CA 1
ATOM 657 C C . HIS A 1 85 ? 35.98152 -9.07701 25.42011 1.000 21.52427 82 HIS A C 1
ATOM 658 O O . HIS A 1 85 ? 37.15656 -9.44547 25.48778 1.000 24.46054 82 HIS A O 1
ATOM 665 N N . LEU A 1 86 ? 35.40507 -8.64933 24.29855 1.000 26.09382 83 LEU A N 1
ATOM 666 C CA . LEU A 1 86 ? 36.12304 -8.39376 23.05710 1.000 21.32640 83 LEU A CA 1
ATOM 667 C C . LEU A 1 86 ? 35.73392 -7.01519 22.54145 1.000 20.91680 83 LEU A C 1
ATOM 668 O O . LEU A 1 86 ? 34.54453 -6.68456 22.48791 1.000 20.88425 83 LEU A O 1
ATOM 673 N N . VAL A 1 87 ? 36.72810 -6.21868 22.16079 1.000 20.65843 84 VAL A N 1
ATOM 674 C CA . VAL A 1 87 ? 36.51124 -4.90135 21.56581 1.000 20.37018 84 VAL A CA 1
ATOM 675 C C . VAL A 1 87 ? 37.15823 -4.90496 20.18899 1.000 20.39755 84 VAL A C 1
ATOM 676 O O . VAL A 1 87 ? 38.33106 -5.27484 20.04839 1.000 20.48352 84 VAL A O 1
ATOM 680 N N . VAL A 1 88 ? 36.38971 -4.53519 19.17707 1.000 21.11743 85 VAL A N 1
ATOM 681 C CA . VAL A 1 88 ? 36.90697 -4.30555 17.83625 1.000 20.52367 85 VAL A CA 1
ATOM 682 C C . VAL A 1 88 ? 36.87162 -2.80179 17.62106 1.000 21.58450 85 VAL A C 1
ATOM 683 O O . VAL A 1 88 ? 35.80606 -2.17882 17.72604 1.000 23.74482 85 VAL A O 1
ATOM 687 N N . PHE A 1 89 ? 38.03039 -2.22356 17.33866 1.000 20.33157 86 PHE A N 1
ATOM 688 C CA . PHE A 1 89 ? 38.17626 -0.78902 17.15696 1.000 19.91875 86 PHE A CA 1
ATOM 689 C C . PHE A 1 89 ? 37.90744 -0.42810 15.70556 1.000 19.81931 86 PHE A C 1
ATOM 690 O O . PHE A 1 89 ? 38.48173 -1.02585 14.79069 1.000 20.08193 86 PHE A O 1
ATOM 698 N N . LEU A 1 90 ? 37.02522 0.54706 15.49918 1.000 19.75231 87 LEU A N 1
ATOM 699 C CA . LEU A 1 90 ? 36.77951 1.11820 14.18572 1.000 19.93845 87 LEU A CA 1
ATOM 700 C C . LEU A 1 90 ? 37.46108 2.47508 14.08852 1.000 20.28994 87 LEU A C 1
ATOM 701 O O . LEU A 1 90 ? 37.50312 3.22714 15.06356 1.000 19.32377 87 LEU A O 1
ATOM 706 N N . ALA A 1 91 ? 37.94935 2.80329 12.89980 1.000 25.18144 88 ALA A N 1
ATOM 707 C CA . ALA A 1 91 ? 38.49808 4.12293 12.63930 1.000 25.20375 88 ALA A CA 1
ATOM 708 C C . ALA A 1 91 ? 37.66754 4.82266 11.56767 1.000 21.88649 88 ALA A C 1
ATOM 709 O O . ALA A 1 91 ? 37.12877 4.18819 10.65375 1.000 21.06492 88 ALA A O 1
ATOM 711 N N . LYS A 1 92 ? 37.55898 6.14272 11.69338 1.000 21.00151 89 LYS A N 1
ATOM 712 C CA . LYS A 1 92 ? 36.80341 6.94056 10.73328 1.000 20.03006 89 LYS A CA 1
ATOM 713 C C . LYS A 1 92 ? 37.44238 6.90456 9.34849 1.000 20.29758 89 LYS A C 1
ATOM 714 O O . LYS A 1 92 ? 38.66056 7.08758 9.20891 1.000 20.08534 89 LYS A O 1
ATOM 720 N N . LYS A 1 93 ? 36.62006 6.67886 8.32283 1.000 20.81849 90 LYS A N 1
ATOM 721 C CA . LYS A 1 93 ? 37.03539 6.82499 6.93421 1.000 21.19664 90 LYS A CA 1
ATOM 722 C C . LYS A 1 93 ? 36.78404 8.25170 6.44688 1.000 22.93632 90 LYS A C 1
ATOM 723 O O . LYS A 1 93 ? 35.83730 8.92033 6.87748 1.000 25.95028 90 LYS A O 1
ATOM 729 N N . ASN A 1 94 ? 37.63614 8.69956 5.52139 1.000 23.40558 91 ASN A N 1
ATOM 730 C CA . ASN A 1 94 ? 37.49869 9.99180 4.84416 1.000 28.53283 91 ASN A CA 1
ATOM 731 C C . ASN A 1 94 ? 37.26827 11.12365 5.83897 1.000 25.97804 91 ASN A C 1
ATOM 732 O O . ASN A 1 94 ? 36.33706 11.91984 5.71342 1.000 22.79112 91 ASN A O 1
ATOM 737 N N . ALA A 1 95 ? 38.12671 11.17326 6.85484 1.000 24.29939 92 ALA A N 1
ATOM 738 C CA . ALA A 1 95 ? 38.10337 12.24516 7.84931 1.000 24.63044 92 ALA A CA 1
ATOM 739 C C . ALA A 1 95 ? 38.86690 13.47094 7.33401 1.000 24.34067 92 ALA A C 1
ATOM 740 O O . ALA A 1 95 ? 39.82872 13.95066 7.93832 1.000 20.55288 92 ALA A O 1
ATOM 742 N N . ARG A 1 96 ? 38.40712 13.97376 6.18555 1.000 24.60055 93 ARG A N 1
ATOM 743 C CA . ARG A 1 96 ? 38.95411 15.18649 5.59162 1.000 25.56042 93 ARG A CA 1
ATOM 744 C C . ARG A 1 96 ? 38.64300 16.40916 6.45330 1.000 25.65820 93 ARG A C 1
ATOM 745 O O . ARG A 1 96 ? 37.66524 16.44093 7.20684 1.000 24.89097 93 ARG A O 1
ATOM 753 N N . PHE A 1 97 ? 39.47523 17.44637 6.30238 1.000 23.3091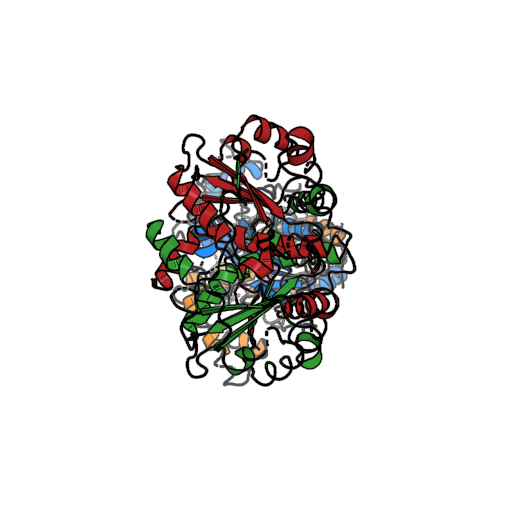3 94 PHE A N 1
ATOM 754 C CA . PHE A 1 97 ? 39.25317 18.69858 7.02728 1.000 26.39903 94 PHE A CA 1
ATOM 755 C C . PHE A 1 97 ? 37.84734 19.26746 6.80074 1.000 28.29082 94 PHE A C 1
ATOM 756 O O . PHE A 1 97 ? 37.31015 19.94801 7.67953 1.000 26.56280 94 PHE A O 1
ATOM 764 N N . ASP A 1 98 ? 37.24465 19.01923 5.63399 1.000 26.32662 95 ASP A N 1
ATOM 765 C CA . ASP A 1 98 ? 35.94421 19.59065 5.28728 1.000 30.30646 95 ASP A CA 1
ATOM 766 C C . ASP A 1 98 ? 34.78457 18.61385 5.49619 1.000 28.00772 95 ASP A C 1
ATOM 767 O O . ASP A 1 98 ? 33.68099 18.85549 4.99277 1.000 24.20808 95 ASP A O 1
ATOM 772 N N . SER A 1 99 ? 35.00884 17.48790 6.26534 1.000 26.52505 96 SER A N 1
ATOM 773 C CA . SER A 1 99 ? 33.89807 16.55650 6.44556 1.000 27.79167 96 SER A CA 1
ATOM 774 C C . SER A 1 99 ? 33.01153 16.97413 7.61995 1.000 25.66123 96 SER A C 1
ATOM 775 O O . SER A 1 99 ? 33.46188 17.67938 8.52986 1.000 24.75272 96 SER A O 1
ATOM 778 N N . PRO A 1 100 ? 31.73317 16.57809 7.61976 1.000 27.98593 97 PRO A N 1
ATOM 779 C CA . PRO A 1 100 ? 30.87710 16.88276 8.78312 1.000 29.83631 97 PRO A CA 1
ATOM 780 C C . PRO A 1 100 ? 31.41950 16.32188 10.08503 1.000 26.10005 97 PRO A C 1
ATOM 781 O O . PRO A 1 100 ? 31.22555 16.92478 11.15039 1.000 22.84685 97 PRO A O 1
ATOM 785 N N . PHE A 1 101 ? 32.10109 15.18042 10.02644 1.000 22.74383 98 PHE A N 1
ATOM 786 C CA . PHE A 1 101 ? 32.62258 14.56952 11.24121 1.000 27.15338 98 PHE A CA 1
ATOM 787 C C . PHE A 1 101 ? 33.70486 15.43259 11.87043 1.000 26.92740 98 PHE A C 1
ATOM 788 O O . PHE A 1 101 ? 33.75943 15.57439 13.09974 1.000 23.72773 98 PHE A O 1
ATOM 804 N N . LEU A 1 103 ? 34.02956 18.70471 11.35727 1.000 22.52248 100 LEU A N 1
ATOM 805 C CA . LEU A 1 103 ? 33.36202 19.91242 11.83568 1.000 25.04947 100 LEU A CA 1
ATOM 806 C C . LEU A 1 103 ? 32.85353 19.72121 13.26073 1.000 26.53962 100 LEU A C 1
ATOM 807 O O . LEU A 1 103 ? 33.03529 20.59170 14.11674 1.000 25.22892 100 LEU A O 1
ATOM 812 N N . GLU A 1 104 ? 32.25624 18.56202 13.54180 1.000 23.33763 101 GLU A N 1
ATOM 813 C CA . GLU A 1 104 ? 31.73242 18.29753 14.87732 1.000 29.45685 101 GLU A CA 1
ATOM 814 C C . GLU A 1 104 ? 32.85013 18.25934 15.91440 1.000 21.86853 101 GLU A C 1
ATOM 815 O O . GLU A 1 104 ? 32.69831 18.79961 17.01878 1.000 23.27931 101 GLU A O 1
ATOM 821 N N . SER A 1 105 ? 33.99051 17.63635 15.57770 1.000 22.97241 102 SER A N 1
ATOM 822 C CA . SER A 1 105 ? 35.08419 17.56853 16.53820 1.000 22.87684 102 SER A CA 1
ATOM 823 C C . SER A 1 105 ? 35.66478 18.94838 16.80390 1.000 20.18672 102 SER A C 1
ATOM 824 O O . SER A 1 105 ? 36.05739 19.24113 17.93478 1.000 20.05177 102 SER A O 1
ATOM 827 N N . LEU A 1 106 ? 35.66567 19.82082 15.79343 1.000 22.17901 103 LEU A N 1
ATOM 828 C CA . LEU A 1 106 ? 36.15693 21.18488 15.96639 1.000 22.88798 103 LEU A CA 1
ATOM 829 C C . LEU A 1 106 ? 35.26695 21.99239 16.90088 1.000 24.00145 103 LEU A C 1
ATOM 830 O O . LEU A 1 106 ? 35.76298 22.75413 17.73628 1.000 22.48118 103 LEU A O 1
ATOM 835 N N . LYS A 1 107 ? 33.94644 21.87657 16.75404 1.000 21.60288 104 LYS A N 1
ATOM 836 C CA . LYS A 1 107 ? 33.07006 22.56070 17.68923 1.000 24.80136 104 LYS A CA 1
ATOM 837 C C . LYS A 1 107 ? 33.24667 22.01722 19.09847 1.000 26.91265 104 LYS A C 1
ATOM 838 O O . LYS A 1 107 ? 33.13401 22.77015 20.07003 1.000 26.42944 104 LYS A O 1
ATOM 844 N N . ARG A 1 108 ? 33.53060 20.71745 19.22839 1.000 21.31979 105 ARG A N 1
ATOM 845 C CA . ARG A 1 108 ? 33.73521 20.12107 20.54212 1.000 27.68807 105 ARG A CA 1
ATOM 846 C C . ARG A 1 108 ? 35.02088 20.61693 21.20031 1.000 30.66417 105 ARG A C 1
ATOM 847 O O . ARG A 1 108 ? 35.13313 20.55572 22.43094 1.000 27.76620 105 ARG A O 1
ATOM 855 N N . ARG A 1 109 ? 35.99078 21.10259 20.41026 1.000 24.50773 106 ARG A N 1
ATOM 856 C CA . ARG A 1 109 ? 37.14935 21.80965 20.95626 1.000 25.00543 106 ARG A CA 1
ATOM 857 C C . ARG A 1 109 ? 36.80903 23.21329 21.43065 1.000 30.63059 106 ARG A C 1
ATOM 858 O O . ARG A 1 109 ? 37.68653 23.90319 21.95475 1.000 27.37314 106 ARG A O 1
ATOM 866 N N . GLY A 1 110 ? 35.56886 23.66571 21.25145 1.000 27.64215 107 GLY A N 1
ATOM 867 C CA . GLY A 1 110 ? 35.20413 25.00741 21.65383 1.000 22.15650 107 GLY A CA 1
ATOM 868 C C . GLY A 1 110 ? 35.45327 26.07739 20.61976 1.000 26.47524 107 GLY A C 1
ATOM 869 O O . GLY A 1 110 ? 35.51260 27.26320 20.97624 1.000 35.78248 107 GLY A O 1
ATOM 870 N N . VAL A 1 111 ? 35.59991 25.71218 19.35223 1.000 24.03955 108 VAL A N 1
ATOM 871 C CA . VAL A 1 111 ? 35.74490 26.68469 18.26856 1.000 27.25147 108 VAL A CA 1
ATOM 872 C C . VAL A 1 111 ? 34.42856 26.69026 17.49317 1.000 24.10617 108 VAL A C 1
ATOM 873 O O . VAL A 1 111 ? 34.17271 25.78924 16.68748 1.000 25.55432 108 VAL A O 1
ATOM 877 N N . THR A 1 112 ? 33.59567 27.70602 17.70881 1.000 25.37617 109 THR A N 1
ATOM 878 C CA . THR A 1 112 ? 32.27078 27.73902 17.08900 1.000 24.54262 109 THR A CA 1
ATOM 879 C C . THR A 1 112 ? 31.91839 29.04666 16.41176 1.000 30.98388 109 THR A C 1
ATOM 880 O O . THR A 1 112 ? 30.93344 29.07735 15.66343 1.000 27.50538 109 THR A O 1
ATOM 884 N N . GLU A 1 113 ? 32.64560 30.12404 16.66304 1.000 25.48756 110 GLU A N 1
ATOM 885 C CA . GLU A 1 113 ? 32.42723 31.35769 15.91990 1.000 26.26020 110 GLU A CA 1
ATOM 886 C C . GLU A 1 113 ? 32.83170 31.13504 14.46601 1.000 26.03073 110 GLU A C 1
ATOM 887 O O . GLU A 1 113 ? 33.91116 30.58547 14.20579 1.000 27.36794 110 GLU A O 1
ATOM 893 N N . PRO A 1 114 ? 31.98910 31.50367 13.50042 1.000 27.45479 111 PRO A N 1
ATOM 894 C CA . PRO A 1 114 ? 32.25030 31.09914 12.10716 1.000 27.58529 111 PRO A CA 1
ATOM 895 C C . PRO A 1 114 ? 33.60697 31.53126 11.56234 1.000 34.88552 111 PRO A C 1
ATOM 896 O O . PRO A 1 114 ? 34.26617 30.73576 10.88755 1.000 25.57833 111 PRO A O 1
ATOM 900 N N . ASP A 1 115 ? 34.04474 32.76619 11.82154 1.000 33.63507 112 ASP A N 1
ATOM 901 C CA . ASP A 1 115 ? 35.36528 33.17048 11.34893 1.000 34.09586 112 ASP A CA 1
ATOM 902 C C . ASP A 1 115 ? 36.46176 32.36137 12.02836 1.000 25.36967 112 ASP A C 1
ATOM 903 O O . ASP A 1 115 ? 37.42856 31.94882 11.37474 1.000 26.13683 112 ASP A O 1
ATOM 908 N N . ALA A 1 116 ? 36.32208 32.10168 13.33287 1.000 25.42900 113 ALA A N 1
ATOM 909 C CA . ALA A 1 116 ? 37.30364 31.27271 14.02767 1.000 28.22414 113 ALA A CA 1
ATOM 910 C C . ALA A 1 116 ? 37.33079 29.85510 13.46514 1.000 27.17261 113 ALA A C 1
ATOM 911 O O . ALA A 1 116 ? 38.40727 29.29430 13.22714 1.000 22.21987 113 ALA A O 1
ATOM 921 N N . ALA A 1 118 ? 36.39893 28.86410 10.46379 1.000 21.14908 115 ALA A N 1
ATOM 922 C CA . ALA A 1 118 ? 36.98187 28.93193 9.12950 1.000 27.43074 115 ALA A CA 1
ATOM 923 C C . ALA A 1 118 ? 38.50697 28.92675 9.19221 1.000 27.49843 115 ALA A C 1
ATOM 924 O O . ALA A 1 118 ? 39.16838 28.24924 8.39628 1.000 27.25504 115 ALA A O 1
ATOM 926 N N . LYS A 1 119 ? 39.08182 29.65766 10.15052 1.000 27.01454 116 LYS A N 1
ATOM 927 C CA . LYS A 1 119 ? 40.53720 29.76299 10.23892 1.000 25.76559 116 LYS A CA 1
ATOM 928 C C . LYS A 1 119 ? 41.16535 28.46313 10.72965 1.000 23.93344 116 LYS A C 1
ATOM 929 O O . LYS A 1 119 ? 42.27422 28.09662 10.30708 1.000 24.85766 116 LYS A O 1
ATOM 935 N N . SER A 1 120 ? 40.49038 27.77023 11.64692 1.000 23.66100 117 SER A N 1
ATOM 936 C CA . SER A 1 120 ? 40.95800 26.45943 12.09305 1.000 26.32186 117 SER A CA 1
ATOM 937 C C . SER A 1 120 ? 40.94330 25.45237 10.95210 1.000 25.22979 117 SER A C 1
ATOM 938 O O . SER A 1 120 ? 41.89974 24.69000 10.76783 1.000 26.27680 117 SER A O 1
ATOM 941 N N . LEU A 1 121 ? 39.84805 25.41574 10.19186 1.000 23.66611 118 LEU A N 1
ATOM 942 C CA . LEU A 1 121 ? 39.73947 24.46459 9.09055 1.000 29.41344 118 LEU A CA 1
ATOM 943 C C . LEU A 1 121 ? 40.79504 24.72564 8.02348 1.000 28.61107 118 LEU A C 1
ATOM 944 O O . LEU A 1 121 ? 41.29648 23.78060 7.40101 1.000 23.65817 118 LEU A O 1
ATOM 949 N N . ALA A 1 122 ? 41.14795 25.99154 7.80216 1.000 27.11499 119 ALA A N 1
ATOM 950 C CA . ALA A 1 122 ? 42.25233 26.30443 6.90106 1.000 26.80020 119 ALA A CA 1
ATOM 951 C C . ALA A 1 122 ? 43.55887 25.69386 7.39610 1.000 28.34642 119 ALA A C 1
ATOM 952 O O . ALA A 1 122 ? 44.33681 25.15298 6.59986 1.000 26.67392 119 ALA A O 1
ATOM 954 N N . ARG A 1 123 ? 43.81727 25.76800 8.70696 1.000 25.14341 120 ARG A N 1
ATOM 955 C CA . ARG A 1 123 ? 45.02315 25.14838 9.25678 1.000 28.55935 120 ARG A CA 1
ATOM 956 C C . ARG A 1 123 ? 44.96571 23.62611 9.14870 1.000 29.05869 120 ARG A C 1
ATOM 957 O O . ARG A 1 123 ? 45.97254 22.98563 8.81114 1.000 22.02828 120 ARG A O 1
ATOM 965 N N . TYR A 1 124 ? 43.80243 23.02693 9.43515 1.000 20.29874 121 TYR A N 1
ATOM 966 C CA . TYR A 1 124 ? 43.66387 21.58122 9.27378 1.000 26.92393 121 TYR A CA 1
ATOM 967 C C . TYR A 1 124 ? 43.94788 21.16406 7.83898 1.000 22.50045 121 TYR A C 1
ATOM 968 O O . TYR A 1 124 ? 44.57427 20.12604 7.60126 1.000 20.89645 121 TYR A O 1
ATOM 977 N N . GLN A 1 125 ? 43.45797 21.94493 6.86733 1.000 24.71786 122 GLN A N 1
ATOM 978 C CA . GLN A 1 125 ? 43.67811 21.61192 5.46414 1.000 26.20031 122 GLN A CA 1
ATOM 979 C C . GLN A 1 125 ? 45.16245 21.59268 5.12981 1.000 22.69337 122 GLN A C 1
ATOM 980 O O . GLN A 1 125 ? 45.64539 20.67711 4.45963 1.000 24.45923 122 GLN A O 1
ATOM 986 N N . ALA A 1 126 ? 45.89107 22.62505 5.55905 1.000 25.93488 123 ALA A N 1
ATOM 987 C CA . ALA A 1 126 ? 47.32036 22.69889 5.29260 1.000 28.58080 123 ALA A CA 1
ATOM 988 C C . ALA A 1 126 ? 48.05575 21.55721 5.97190 1.000 25.03195 123 ALA A C 1
ATOM 989 O O . ALA A 1 126 ? 48.95258 20.94433 5.37888 1.000 25.18220 123 ALA A O 1
ATOM 991 N N . PHE A 1 127 ? 47.67440 21.24915 7.21404 1.000 24.08629 124 PHE A N 1
ATOM 992 C CA . PHE A 1 127 ? 48.25418 20.11101 7.92129 1.000 26.47163 124 PHE A CA 1
ATOM 993 C C . PHE A 1 127 ? 48.07090 18.82977 7.11765 1.000 27.29818 124 PHE A C 1
ATOM 994 O O . PHE A 1 127 ? 49.03047 18.09468 6.85913 1.000 25.51878 124 PHE A O 1
ATOM 1002 N N . GLN A 1 128 ? 46.83915 18.56717 6.68619 1.000 22.60096 125 GLN A N 1
ATOM 1003 C CA . GLN A 1 128 ? 46.54379 17.31785 5.99836 1.000 23.35179 125 GLN A CA 1
ATOM 1004 C C . GLN A 1 128 ? 47.11760 17.29310 4.58884 1.000 24.20233 125 GLN A C 1
ATOM 1005 O O . GLN A 1 128 ? 47.52292 16.23550 4.10383 1.000 25.16633 125 GLN A O 1
ATOM 1011 N N . ALA A 1 129 ? 47.12938 18.43391 3.89971 1.000 24.44025 126 ALA A N 1
ATOM 1012 C CA . ALA A 1 129 ? 47.58857 18.42349 2.51476 1.000 25.94403 126 ALA A CA 1
ATOM 1013 C C . ALA A 1 129 ? 49.10968 18.48742 2.40970 1.000 30.83051 126 ALA A C 1
ATOM 1014 O O . ALA A 1 129 ? 49.69429 17.82769 1.54562 1.000 28.28092 126 ALA A O 1
ATOM 1016 N N . ASP A 1 130 ? 49.76443 19.25665 3.28165 1.000 28.11462 127 ASP A N 1
ATOM 1017 C CA . ASP A 1 130 ? 51.15907 19.64258 3.09032 1.000 30.39384 127 ASP A CA 1
ATOM 1018 C C . ASP A 1 130 ? 52.12369 19.06646 4.11661 1.000 32.10166 127 ASP A C 1
ATOM 1019 O O . ASP A 1 130 ? 53.28577 18.82168 3.77524 1.000 34.88799 127 ASP A O 1
ATOM 1024 N N . ASP A 1 131 ? 51.68901 18.85920 5.36110 1.000 27.56809 128 ASP A N 1
ATOM 1025 C CA . ASP A 1 131 ? 52.61236 18.43744 6.41210 1.000 28.37181 128 ASP A CA 1
ATOM 1026 C C . ASP A 1 131 ? 52.67092 16.92010 6.53577 1.000 28.73792 128 ASP A C 1
ATOM 1027 O O . ASP A 1 131 ? 53.73752 16.32045 6.38154 1.000 29.79571 128 ASP A O 1
ATOM 1032 N N . ILE A 1 132 ? 51.53370 16.28817 6.82015 1.000 27.02373 129 ILE A N 1
ATOM 1033 C CA . ILE A 1 132 ? 51.51210 14.83639 6.93158 1.000 27.58520 129 ILE A CA 1
ATOM 1034 C C . ILE A 1 132 ? 51.09804 14.18828 5.61494 1.000 27.80672 129 ILE A C 1
ATOM 1035 O O . ILE A 1 132 ? 51.32095 12.98599 5.43396 1.000 28.94128 129 ILE A O 1
ATOM 1040 N N . LYS A 1 133 ? 50.50693 14.95464 4.69240 1.000 35.75788 130 LYS A N 1
ATOM 1041 C CA . LYS A 1 133 ? 50.28885 14.54821 3.30037 1.000 34.26928 130 LYS A CA 1
ATOM 1042 C C . LYS A 1 133 ? 49.42337 13.28688 3.20979 1.000 30.28893 130 LYS A C 1
ATOM 1043 O O . LYS A 1 133 ? 49.86196 12.22387 2.77176 1.000 34.15464 130 LYS A O 1
ATOM 1049 N N . ILE A 1 134 ? 48.16072 13.44153 3.60764 1.000 27.78457 131 ILE A N 1
ATOM 1050 C CA . ILE A 1 134 ? 47.22422 12.32617 3.60690 1.000 28.88607 131 ILE A CA 1
ATOM 1051 C C . ILE A 1 134 ? 45.98161 12.60808 2.76436 1.000 34.04631 131 ILE A C 1
ATOM 1052 O O . ILE A 1 134 ? 45.03479 11.82745 2.79673 1.000 37.60830 131 ILE A O 1
ATOM 1057 N N . LEU A 1 135 ? 45.96286 13.70264 2.00230 1.000 36.00392 132 LEU A N 1
ATOM 1058 C CA . LEU A 1 135 ? 44.79120 14.06718 1.20671 1.000 36.69904 132 LEU A CA 1
ATOM 1059 C C . LEU A 1 135 ? 44.83395 13.56340 -0.23136 1.000 47.90386 132 LEU A C 1
ATOM 1060 O O . LEU A 1 135 ? 43.87946 13.79515 -0.97960 1.000 54.76106 132 LEU A O 1
ATOM 1065 N N . ASP A 1 136 ? 45.90287 12.90254 -0.65111 1.000 61.40055 133 ASP A N 1
ATOM 1066 C CA . ASP A 1 136 ? 45.92372 12.34691 -1.99583 1.000 77.58521 133 ASP A CA 1
ATOM 1067 C C . ASP A 1 136 ? 45.43984 10.90536 -2.04772 1.000 76.20735 133 ASP A C 1
ATOM 1068 O O . ASP A 1 136 ? 45.13189 10.40834 -3.13699 1.000 79.36837 133 ASP A O 1
ATOM 1073 N N . ASP A 1 137 ? 45.35162 10.23345 -0.90227 1.000 65.94147 134 ASP A N 1
ATOM 1074 C CA . ASP A 1 137 ? 45.03353 8.81230 -0.85095 1.000 59.87346 134 ASP A CA 1
ATOM 1075 C C . ASP A 1 137 ? 44.04239 8.56961 0.27625 1.000 52.80958 134 ASP A C 1
ATOM 1076 O O . ASP A 1 137 ? 44.31283 8.91716 1.42920 1.000 42.58704 134 ASP A O 1
ATOM 1081 N N . SER A 1 138 ? 42.89600 7.97229 -0.05722 1.000 37.72462 135 SER A N 1
ATOM 1082 C CA . SER A 1 138 ? 41.90940 7.64437 0.96665 1.000 35.87125 135 SER A CA 1
ATOM 1083 C C . SER A 1 138 ? 42.45402 6.63724 1.97285 1.000 30.58531 135 SER A C 1
ATOM 1084 O O . SER A 1 138 ? 42.04207 6.64311 3.13781 1.000 29.03626 135 SER A O 1
ATOM 1087 N N A ARG A 1 139 ? 43.37069 5.76720 1.54480 0.388 28.28946 136 ARG A N 1
ATOM 1088 N N B ARG A 1 139 ? 43.38067 5.76654 1.55325 0.612 27.30079 136 ARG A N 1
ATOM 1089 C CA A ARG A 1 139 ? 43.95650 4.81282 2.47663 0.388 29.32069 136 ARG A CA 1
ATOM 1090 C CA B ARG A 1 139 ? 43.94771 4.80386 2.49392 0.612 29.35373 136 ARG A CA 1
ATOM 1091 C C A ARG A 1 139 ? 44.84439 5.51073 3.49898 0.388 29.57864 136 ARG A C 1
ATOM 1092 C C B ARG A 1 139 ? 44.87038 5.48594 3.49895 0.612 29.41016 136 ARG A C 1
ATOM 1093 O O A ARG A 1 139 ? 44.81604 5.17143 4.68857 0.388 28.25885 136 ARG A O 1
ATOM 1094 O O B ARG A 1 139 ? 44.89106 5.11357 4.67883 0.612 28.05078 136 ARG A O 1
ATOM 1109 N N . ALA A 1 140 ? 45.64319 6.48347 3.05425 1.000 32.88408 137 ALA A N 1
ATOM 1110 C CA . ALA A 1 140 ? 46.49408 7.22469 3.98403 1.000 29.93407 137 ALA A CA 1
ATOM 1111 C C . ALA A 1 140 ? 45.65381 8.00229 4.98710 1.000 27.45713 137 ALA A C 1
ATOM 1112 O O . ALA A 1 140 ? 45.99066 8.07049 6.17557 1.000 24.59523 137 ALA A O 1
ATOM 1114 N N . LEU A 1 141 ? 44.54631 8.58058 4.52456 1.000 26.28176 138 LEU A N 1
ATOM 1115 C CA . LEU A 1 141 ? 43.61556 9.24720 5.42602 1.000 28.71908 138 LEU A CA 1
ATOM 1116 C C . LEU A 1 141 ? 43.03310 8.27056 6.44447 1.000 19.83447 138 LEU A C 1
ATOM 1117 O O . LEU A 1 141 ? 42.94515 8.58866 7.63541 1.000 20.15828 138 LEU A O 1
ATOM 1122 N N . PHE A 1 142 ? 42.62326 7.07677 5.99686 1.000 19.98761 139 PHE A N 1
ATOM 1123 C CA . PHE A 1 142 ? 42.10567 6.07954 6.93174 1.000 22.10452 139 PHE A CA 1
ATOM 1124 C C . PHE A 1 142 ? 43.19340 5.62898 7.90540 1.000 23.42161 139 PHE A C 1
ATOM 1125 O O . PHE A 1 142 ? 42.94183 5.47359 9.10781 1.000 21.01463 139 PHE A O 1
ATOM 1133 N N . ASP A 1 143 ? 44.41480 5.42574 7.40187 1.000 22.03514 140 ASP A N 1
ATOM 1134 C CA . ASP A 1 143 ? 45.51859 4.99573 8.25830 1.000 23.74865 140 ASP A CA 1
ATOM 1135 C C . ASP A 1 143 ? 45.86108 6.04475 9.31282 1.000 21.44838 140 ASP A C 1
ATOM 1136 O O . ASP A 1 143 ? 46.24878 5.68880 10.43439 1.000 20.19718 140 ASP A O 1
ATOM 1141 N N . TRP A 1 144 ? 45.72201 7.33151 8.97381 1.000 20.99557 141 TRP A N 1
ATOM 1142 C CA . TRP A 1 144 ? 45.85265 8.39926 9.96275 1.000 20.72380 141 TRP A CA 1
ATOM 1143 C C . TRP A 1 144 ? 44.90668 8.18839 11.14078 1.000 20.58862 141 TRP A C 1
ATOM 1144 O O . TRP A 1 144 ? 45.31908 8.24365 12.30625 1.000 19.64394 141 TRP A O 1
ATOM 1155 N N . CYS A 1 145 ? 43.63070 7.90662 10.85861 1.000 20.15397 142 CYS A N 1
ATOM 1156 C CA . CYS A 1 145 ? 42.69291 7.66993 11.95431 1.000 19.44333 142 CYS A CA 1
ATOM 1157 C C . CYS A 1 145 ? 43.03190 6.38648 12.70665 1.000 18.55684 142 CYS A C 1
ATOM 1158 O O . CYS A 1 145 ? 42.95004 6.35306 13.93835 1.000 18.47269 142 CYS A O 1
ATOM 1161 N N . CYS A 1 146 ? 43.40634 5.32368 11.98670 1.000 19.27500 143 CYS A N 1
ATOM 1162 C CA . CYS A 1 146 ? 43.82664 4.07855 12.64101 1.000 27.17050 143 CYS A CA 1
ATOM 1163 C C . CYS A 1 146 ? 44.94789 4.30011 13.66013 1.000 18.89175 143 CYS A C 1
ATOM 1164 O O . CYS A 1 146 ? 44.94501 3.68954 14.73621 1.000 19.29703 143 CYS A O 1
ATOM 1167 N N . ARG A 1 147 ? 45.91837 5.16019 13.34122 1.000 19.33002 144 ARG A N 1
ATOM 1168 C CA . ARG A 1 147 ? 46.98416 5.43360 14.30115 1.000 20.48480 144 ARG A CA 1
ATOM 1169 C C . ARG A 1 147 ? 46.41984 5.94745 15.61918 1.000 19.45380 144 ARG A C 1
ATOM 1170 O O . ARG A 1 147 ? 46.84196 5.50733 16.69997 1.000 19.58929 144 ARG A O 1
ATOM 1178 N N . GLN A 1 148 ? 45.46183 6.87809 15.55038 1.000 19.95345 145 GLN A N 1
ATOM 1179 C CA . GLN A 1 148 ? 44.85610 7.39668 16.77269 1.000 19.32802 145 GLN A CA 1
ATOM 1180 C C . GLN A 1 148 ? 44.22849 6.27625 17.59606 1.000 18.79449 145 GLN A C 1
ATOM 1181 O O . GLN A 1 148 ? 44.34692 6.26407 18.82808 1.000 18.99476 145 GLN A O 1
ATOM 1187 N N . THR A 1 149 ? 43.57730 5.30800 16.93731 1.000 20.44179 146 THR A N 1
ATOM 1188 C CA . THR A 1 149 ? 42.90544 4.24739 17.68464 1.000 18.78219 146 THR A CA 1
ATOM 1189 C C . THR A 1 149 ? 43.88185 3.37216 18.45545 1.000 21.55314 146 THR A C 1
ATOM 1190 O O . THR A 1 149 ? 43.48605 2.73703 19.44158 1.000 20.98763 146 THR A O 1
ATOM 1194 N N . TYR A 1 150 ? 45.14141 3.31705 18.02820 1.000 18.52594 147 TYR A N 1
ATOM 1195 C CA . TYR A 1 150 ? 46.12268 2.52717 18.76006 1.000 18.92175 147 TYR A CA 1
ATOM 1196 C C . TYR A 1 150 ? 46.54073 3.21914 20.05612 1.000 25.02624 147 TYR A C 1
ATOM 1197 O O . TYR A 1 150 ? 47.04758 2.54864 20.96837 1.000 22.93478 147 TYR A O 1
ATOM 1206 N N . ILE A 1 151 ? 46.34979 4.54123 20.15202 1.000 19.26086 148 ILE A N 1
ATOM 1207 C CA . ILE A 1 151 ? 46.51558 5.22223 21.43258 1.000 19.78544 148 ILE A CA 1
ATOM 1208 C C . ILE A 1 151 ? 45.46493 4.73693 22.41804 1.000 20.49915 148 ILE A C 1
ATOM 1209 O O . ILE A 1 151 ? 45.77716 4.36579 23.55316 1.000 19.68325 148 ILE A O 1
ATOM 1214 N N . ALA A 1 152 ? 44.19479 4.75412 21.99646 1.000 21.72581 149 ALA A N 1
ATOM 1215 C CA . ALA A 1 152 ? 43.11926 4.26160 22.85078 1.000 22.06890 149 ALA A CA 1
ATOM 1216 C C . ALA A 1 152 ? 43.33726 2.80599 23.21779 1.000 22.94845 149 ALA A C 1
ATOM 1217 O O . ALA A 1 152 ? 43.13467 2.41268 24.37081 1.000 26.89109 149 ALA A O 1
ATOM 1219 N N . LEU A 1 153 ? 43.74036 1.98785 22.24219 1.000 18.68622 150 LEU A N 1
ATOM 1220 C CA . LEU A 1 153 ? 44.07192 0.59279 22.51967 1.000 18.46928 150 LEU A CA 1
ATOM 1221 C C . LEU A 1 153 ? 45.12236 0.47568 23.62156 1.000 24.18197 150 LEU A C 1
ATOM 1222 O O . LEU A 1 153 ? 44.91848 -0.23218 24.61550 1.000 22.39086 150 LEU A O 1
ATOM 1227 N N . GLY A 1 154 ? 46.25573 1.16728 23.45710 1.000 24.83547 151 GLY A N 1
ATOM 1228 C CA . GLY A 1 154 ? 47.30909 1.11110 24.46454 1.000 19.68510 151 GLY A CA 1
ATOM 1229 C C . GLY A 1 154 ? 46.83059 1.51343 25.84979 1.000 20.75201 151 GLY A C 1
ATOM 1230 O O . GLY A 1 154 ? 47.14069 0.84741 26.84157 1.000 21.27248 151 GLY A O 1
ATOM 1231 N N . ASN A 1 155 ? 46.04455 2.59151 25.93009 1.000 24.52192 152 ASN A N 1
ATOM 1232 C CA . ASN A 1 155 ? 45.58434 3.10050 27.22147 1.000 26.86548 152 ASN A CA 1
ATOM 1233 C C . ASN A 1 155 ? 44.60467 2.14480 27.89474 1.000 24.54892 152 ASN A C 1
ATOM 1234 O O . ASN A 1 155 ? 44.69213 1.90963 29.10465 1.000 23.83930 152 ASN A O 1
ATOM 1255 N N . THR A 1 158 ? 46.69168 -0.96142 29.20067 1.000 21.62671 155 THR A N 1
ATOM 1256 C CA . THR A 1 158 ? 47.52720 -0.61228 30.34395 1.000 27.87418 155 THR A CA 1
ATOM 1257 C C . THR A 1 158 ? 46.67985 -0.35894 31.58180 1.000 20.89587 155 THR A C 1
ATOM 1258 O O . THR A 1 158 ? 46.93676 -0.92594 32.65695 1.000 21.26795 155 THR A O 1
ATOM 1262 N N . GLY A 1 159 ? 45.64803 0.47365 31.43943 1.000 20.79344 156 GLY A N 1
ATOM 1263 C CA . GLY A 1 159 ? 44.78943 0.76403 32.57070 1.000 25.00204 156 GLY A CA 1
ATOM 1264 C C . GLY A 1 159 ? 44.12221 -0.48168 33.11876 1.000 23.05291 156 GLY A C 1
ATOM 1265 O O . GLY A 1 159 ? 44.06870 -0.68487 34.33132 1.000 22.25293 156 GLY A O 1
ATOM 1266 N N . ALA A 1 160 ? 43.58514 -1.32206 32.22942 1.000 20.57459 157 ALA A N 1
ATOM 1267 C CA . ALA A 1 160 ? 43.04494 -2.61465 32.65595 1.000 24.88363 157 ALA A CA 1
ATOM 1268 C C . ALA A 1 160 ? 44.05384 -3.40072 33.48062 1.000 23.81755 157 ALA A C 1
ATOM 1269 O O . ALA A 1 160 ? 43.74554 -3.88677 34.57859 1.000 23.93003 157 ALA A O 1
ATOM 1271 N N . ALA A 1 161 ? 45.26239 -3.56409 32.94054 1.000 21.43241 158 ALA A N 1
ATOM 1272 C CA . ALA A 1 161 ? 46.29442 -4.33253 33.62589 1.000 25.59277 158 ALA A CA 1
ATOM 1273 C C . ALA A 1 161 ? 46.64220 -3.72854 34.97969 1.000 23.66334 158 ALA A C 1
ATOM 1274 O O . ALA A 1 161 ? 46.85440 -4.45902 35.95134 1.000 22.18634 158 ALA A O 1
ATOM 1284 N N . ALA A 1 163 ? 44.76563 -2.29550 36.99726 1.000 25.34472 160 ALA A N 1
ATOM 1285 C CA . ALA A 1 163 ? 43.67684 -2.65439 37.89565 1.000 28.32171 160 ALA A CA 1
ATOM 1286 C C . ALA A 1 163 ? 43.48914 -4.16474 38.04968 1.000 28.62167 160 ALA A C 1
ATOM 1287 O O . ALA A 1 163 ? 42.55074 -4.58662 38.73328 1.000 28.42832 160 ALA A O 1
ATOM 1289 N N . GLY A 1 164 ? 44.34212 -4.97953 37.43758 1.000 27.75755 161 GLY A N 1
ATOM 1290 C CA . GLY A 1 164 ? 44.31266 -6.41995 37.62633 1.000 25.91098 161 GLY A CA 1
ATOM 1291 C C . GLY A 1 164 ? 43.59002 -7.22147 36.56409 1.000 27.89563 161 GLY A C 1
ATOM 1292 O O . GLY A 1 164 ? 43.25715 -8.38605 36.81230 1.000 30.23498 161 GLY A O 1
ATOM 1293 N N . ILE A 1 165 ? 43.33561 -6.64289 35.39842 1.000 24.38997 162 ILE A N 1
ATOM 1294 C CA . ILE A 1 165 ? 42.52869 -7.26323 34.35932 1.000 23.81650 162 ILE A CA 1
ATOM 1295 C C . ILE A 1 165 ? 43.43637 -7.54485 33.17767 1.000 24.55583 162 ILE A C 1
ATOM 1296 O O . ILE A 1 165 ? 44.17573 -6.65944 32.73129 1.000 26.27627 162 ILE A O 1
ATOM 1301 N N . ASP A 1 166 ? 43.39718 -8.77389 32.68612 1.000 23.12985 163 ASP A N 1
ATOM 1302 C CA . ASP A 1 166 ? 44.30359 -9.15620 31.61505 1.000 22.69702 163 ASP A CA 1
ATOM 1303 C C . ASP A 1 166 ? 43.71147 -8.77310 30.26890 1.000 21.98304 163 ASP A C 1
ATOM 1304 O O . ASP A 1 166 ? 42.50699 -8.52356 30.14499 1.000 21.86146 163 ASP A O 1
ATOM 1309 N N . SER A 1 167 ? 44.57519 -8.73288 29.25219 1.000 22.70074 164 SER A N 1
ATOM 1310 C CA . SER A 1 167 ? 44.14698 -8.36724 27.90745 1.000 21.01379 164 SER A CA 1
ATOM 1311 C C . SER A 1 167 ? 45.10031 -8.96688 26.88119 1.000 20.85526 164 SER A C 1
ATOM 1312 O O . SER A 1 167 ? 46.12187 -9.56876 27.22432 1.000 21.16536 164 SER A O 1
ATOM 1315 N N . CYS A 1 168 ? 44.73495 -8.81240 25.60203 1.000 21.65569 165 CYS A N 1
ATOM 1316 C CA . CYS A 1 168 ? 45.63263 -9.12868 24.46934 1.000 20.33000 165 CYS A CA 1
ATOM 1317 C C . CYS A 1 168 ? 45.23279 -8.22368 23.30853 1.000 24.01859 165 CYS A C 1
ATOM 1318 O O . CYS A 1 168 ? 44.03786 -8.17408 22.96846 1.000 21.65270 165 CYS A O 1
ATOM 1321 N N . PRO A 1 169 ? 46.17183 -7.50304 22.70166 1.000 20.00932 166 PRO A N 1
ATOM 1322 C CA . PRO A 1 169 ? 45.87387 -6.80630 21.44532 1.000 24.33129 166 PRO A CA 1
ATOM 1323 C C . PRO A 1 169 ? 45.85524 -7.81326 20.30378 1.000 19.57805 166 PRO A C 1
ATOM 1324 O O . PRO A 1 169 ? 46.54287 -8.83609 20.34381 1.000 21.43298 166 PRO A O 1
ATOM 1328 N N . VAL A 1 170 ? 45.04790 -7.53110 19.27717 1.000 19.88044 167 VAL A N 1
ATOM 1329 C CA . VAL A 1 170 ? 44.81609 -8.52637 18.22803 1.000 24.07037 167 VAL A CA 1
ATOM 1330 C C . VAL A 1 170 ? 44.76092 -7.85856 16.85791 1.000 19.65584 167 VAL A C 1
ATOM 1331 O O . VAL A 1 170 ? 43.85810 -7.05152 16.58915 1.000 20.89123 167 VAL A O 1
ATOM 1335 N N . GLU A 1 171 ? 45.69615 -8.23883 15.97930 1.000 19.88669 168 GLU A N 1
ATOM 1336 C CA . GLU A 1 171 ? 45.62847 -7.96446 14.55022 1.000 21.08754 168 GLU A CA 1
ATOM 1337 C C . GLU A 1 171 ? 45.44325 -9.22930 13.72922 1.000 21.94934 168 GLU A C 1
ATOM 1338 O O . GLU A 1 171 ? 45.26362 -9.13706 12.50874 1.000 22.15021 168 GLU A O 1
ATOM 1344 N N . GLY A 1 172 ? 45.48828 -10.40143 14.36096 1.000 20.71851 169 GLY A N 1
ATOM 1345 C CA . GLY A 1 172 ? 45.51321 -11.65075 13.62889 1.000 21.28830 169 GLY A CA 1
ATOM 1346 C C . GLY A 1 172 ? 44.15156 -12.10297 13.13363 1.000 25.77313 169 GLY A C 1
ATOM 1347 O O . GLY A 1 172 ? 43.59841 -13.09999 13.61045 1.000 27.62599 169 GLY A O 1
ATOM 1348 N N . PHE A 1 173 ? 43.60521 -11.37817 12.16516 1.000 23.34126 170 PHE A N 1
ATOM 1349 C CA . PHE A 1 173 ? 42.35001 -11.77189 11.54926 1.000 23.62524 170 PHE A CA 1
ATOM 1350 C C . PHE A 1 173 ? 42.30600 -11.21636 10.13944 1.000 30.19986 170 PHE A C 1
ATOM 1351 O O . PHE A 1 173 ? 43.02947 -10.27569 9.80161 1.000 21.95257 170 PHE A O 1
ATOM 1359 N N . ASN A 1 174 ? 41.45573 -11.81370 9.31174 1.000 25.52409 171 ASN A N 1
ATOM 1360 C CA . ASN A 1 174 ? 41.25760 -11.27905 7.97437 1.000 29.61961 171 ASN A CA 1
ATOM 1361 C C . ASN A 1 174 ? 40.43969 -9.99845 8.06941 1.000 31.89220 171 ASN A C 1
ATOM 1362 O O . ASN A 1 174 ? 39.28588 -10.01255 8.51254 1.000 22.48536 171 ASN A O 1
ATOM 1367 N N . TYR A 1 175 ? 41.04153 -8.88084 7.66944 1.000 22.52273 172 TYR A N 1
ATOM 1368 C CA . TYR A 1 175 ? 40.39155 -7.59279 7.89405 1.000 22.17311 172 TYR A CA 1
ATOM 1369 C C . TYR A 1 175 ? 39.16461 -7.41597 7.00588 1.000 22.64158 172 TYR A C 1
ATOM 1370 O O . TYR A 1 175 ? 38.15263 -6.85354 7.44428 1.000 24.67269 172 TYR A O 1
ATOM 1379 N N . ALA A 1 176 ? 39.23566 -7.88092 5.75691 1.000 23.55666 173 ALA A N 1
ATOM 1380 C CA . ALA A 1 176 ? 38.07971 -7.77670 4.86624 1.000 27.15147 173 ALA A CA 1
ATOM 1381 C C . ALA A 1 176 ? 36.91596 -8.63524 5.35601 1.000 25.45092 173 ALA A C 1
ATOM 1382 O O . ALA A 1 176 ? 35.75251 -8.21501 5.28844 1.000 24.46392 173 ALA A O 1
ATOM 1384 N N . ASP A 1 177 ? 37.20602 -9.84496 5.84094 1.000 23.92482 174 ASP A N 1
ATOM 1385 C CA . ASP A 1 177 ? 36.15519 -10.69449 6.39369 1.000 26.94819 174 ASP A CA 1
ATOM 1386 C C . ASP A 1 177 ? 35.52588 -10.06096 7.62897 1.000 24.83115 174 ASP A C 1
ATOM 1387 O O . ASP A 1 177 ? 34.31735 -10.17041 7.83824 1.000 32.32414 174 ASP A O 1
ATOM 1400 N N A GLU A 1 179 ? 35.16453 -6.91513 8.39793 0.481 26.05105 176 GLU A N 1
ATOM 1401 N N B GLU A 1 179 ? 35.17981 -6.88420 8.42401 0.519 26.09399 176 GLU A N 1
ATOM 1402 C CA A GLU A 1 179 ? 34.25375 -5.83961 8.02325 0.481 27.46859 176 GLU A CA 1
ATOM 1403 C CA B GLU A 1 179 ? 34.24323 -5.83984 8.01679 0.519 27.37584 176 GLU A CA 1
ATOM 1404 C C A GLU A 1 179 ? 32.99440 -6.39018 7.36343 0.481 29.91230 176 GLU A C 1
ATOM 1405 C C B GLU A 1 179 ? 32.97773 -6.44366 7.42951 0.519 29.83026 176 GLU A C 1
ATOM 1406 O O A GLU A 1 179 ? 31.90090 -5.84791 7.55671 0.481 33.72713 176 GLU A O 1
ATOM 1407 O O B GLU A 1 179 ? 31.86770 -5.98942 7.73049 0.519 33.34955 176 GLU A O 1
ATOM 1418 N N . ARG A 1 180 ? 33.12196 -7.47330 6.59291 1.000 26.50804 177 ARG A N 1
ATOM 1419 C CA . ARG A 1 180 ? 31.94994 -8.09341 5.97623 1.000 28.97266 177 ARG A CA 1
ATOM 1420 C C . ARG A 1 180 ? 30.98296 -8.63029 7.03086 1.000 36.27985 177 ARG A C 1
ATOM 1421 O O . ARG A 1 180 ? 29.77357 -8.39160 6.95747 1.000 43.20443 177 ARG A O 1
ATOM 1429 N N . VAL A 1 181 ? 31.50316 -9.34163 8.03184 1.000 29.25639 178 VAL A N 1
ATOM 1430 C CA . VAL A 1 181 ? 30.64848 -9.94882 9.04838 1.000 28.06118 178 VAL A CA 1
ATOM 1431 C C . VAL A 1 181 ? 30.07058 -8.88886 9.98597 1.000 27.52148 178 VAL A C 1
ATOM 1432 O O . VAL A 1 181 ? 28.86023 -8.86008 10.24924 1.000 27.54040 178 VAL A O 1
ATOM 1436 N N . LEU A 1 182 ? 30.92274 -8.01617 10.52810 1.000 24.59910 179 LEU A N 1
ATOM 1437 C CA . LEU A 1 182 ? 30.43141 -7.04234 11.49882 1.000 22.04827 179 LEU A CA 1
ATOM 1438 C C . LEU A 1 182 ? 29.49353 -6.02758 10.85771 1.000 26.78839 179 LEU A C 1
ATOM 1439 O O . LEU A 1 182 ? 28.47219 -5.65663 11.45276 1.000 26.34792 179 LEU A O 1
ATOM 1444 N N . SER A 1 183 ? 29.82722 -5.54811 9.65878 1.000 23.15367 180 SER A N 1
ATOM 1445 C CA . SER A 1 183 ? 28.99188 -4.53326 9.02671 1.000 26.64653 180 SER A CA 1
ATOM 1446 C C . SER A 1 183 ? 27.93201 -5.12184 8.10599 1.000 33.68958 180 SER A C 1
ATOM 1447 O O . SER A 1 183 ? 26.79161 -4.64119 8.08582 1.000 35.91939 180 SER A O 1
ATOM 1450 N N . GLY A 1 184 ? 28.28098 -6.12856 7.31622 1.000 34.00960 181 GLY A N 1
ATOM 1451 C CA . GLY A 1 184 ? 27.32901 -6.63401 6.35097 1.000 31.30519 181 GLY A CA 1
ATOM 1452 C C . GLY A 1 184 ? 26.35085 -7.61025 6.96947 1.000 36.89775 181 GLY A C 1
ATOM 1453 O O . GLY A 1 184 ? 25.13892 -7.46315 6.82104 1.000 43.16509 181 GLY A O 1
ATOM 1454 N N . GLN A 1 185 ? 26.87486 -8.61088 7.67657 1.000 29.84468 182 GLN A N 1
ATOM 1455 C CA . GLN A 1 185 ? 26.02976 -9.66641 8.21723 1.000 27.27617 182 GLN A CA 1
ATOM 1456 C C . GLN A 1 185 ? 25.24751 -9.20233 9.43938 1.000 30.44746 182 GLN A C 1
ATOM 1457 O O . GLN A 1 185 ? 24.07211 -9.54848 9.58277 1.000 32.29208 182 GLN A O 1
ATOM 1463 N N . PHE A 1 186 ? 25.85947 -8.40655 10.32221 1.000 25.93517 183 PHE A N 1
ATOM 1464 C CA . PHE A 1 186 ? 25.20724 -8.01365 11.56592 1.000 24.74823 183 PHE A CA 1
ATOM 1465 C C . PHE A 1 186 ? 24.86163 -6.53061 11.63228 1.000 30.96516 183 PHE A C 1
ATOM 1466 O O . PHE A 1 186 ? 24.29668 -6.08645 12.64188 1.000 26.71202 183 PHE A O 1
ATOM 1474 N N . GLY A 1 187 ? 25.16646 -5.76159 10.58879 1.000 25.75075 184 GLY A N 1
ATOM 1475 C CA . GLY A 1 187 ? 24.70095 -4.38620 10.49468 1.000 23.96614 184 GLY A CA 1
ATOM 1476 C C . GLY A 1 187 ? 25.10436 -3.50524 11.65682 1.000 27.51078 184 GLY A C 1
ATOM 1477 O O . GLY A 1 187 ? 24.32167 -2.64597 12.08026 1.000 31.04994 184 GLY A O 1
ATOM 1478 N N . LEU A 1 188 ? 26.31940 -3.68740 12.17514 1.000 22.88724 185 LEU A N 1
ATOM 1479 C CA . LEU A 1 188 ? 26.74319 -2.95967 13.36650 1.000 28.88179 185 LEU A CA 1
ATOM 1480 C C . LEU A 1 188 ? 27.23078 -1.55431 13.04271 1.000 31.33724 185 LEU A C 1
ATOM 1481 O O . LEU A 1 188 ? 27.18520 -0.67950 13.91256 1.000 31.43641 185 LEU A O 1
ATOM 1486 N N . PHE A 1 189 ? 27.70965 -1.31964 11.82147 1.000 28.20566 186 PHE A N 1
ATOM 1487 C CA . PHE A 1 189 ? 28.16872 0.01055 11.44258 1.000 25.98895 186 PHE A CA 1
ATOM 1488 C C . PHE A 1 189 ? 28.09842 0.15825 9.93119 1.000 27.27626 186 PHE A C 1
ATOM 1489 O O . PHE A 1 189 ? 28.01411 -0.82582 9.19255 1.000 26.25231 186 PHE A O 1
ATOM 1497 N N . ASP A 1 190 ? 28.13627 1.41426 9.48732 1.000 26.98739 187 ASP A N 1
ATOM 1498 C CA . ASP A 1 190 ? 28.16494 1.75951 8.06827 1.000 30.76314 187 ASP A CA 1
ATOM 1499 C C . ASP A 1 190 ? 29.60103 1.66407 7.55700 1.000 29.22143 187 ASP A C 1
ATOM 1500 O O . ASP A 1 190 ? 30.44764 2.49393 7.91079 1.000 31.12193 187 ASP A O 1
ATOM 1505 N N . ALA A 1 191 ? 29.87123 0.67290 6.69926 1.000 27.47352 188 ALA A N 1
ATOM 1506 C CA . ALA A 1 191 ? 31.22947 0.44717 6.20987 1.000 29.05372 188 ALA A CA 1
ATOM 1507 C C . ALA A 1 191 ? 31.71670 1.55337 5.28182 1.000 31.40185 188 ALA A C 1
ATOM 1508 O O . ALA A 1 191 ? 32.91499 1.60923 4.99683 1.000 34.06342 188 ALA A O 1
ATOM 1510 N N . ALA A 1 192 ? 30.83072 2.42783 4.80309 1.000 31.46083 189 ALA A N 1
ATOM 1511 C CA . ALA A 1 192 ? 31.30607 3.57588 4.04106 1.000 33.48449 189 ALA A CA 1
ATOM 1512 C C . ALA A 1 192 ? 31.96407 4.60410 4.94846 1.000 31.96523 189 ALA A C 1
ATOM 1513 O O . ALA A 1 192 ? 32.84545 5.34528 4.50291 1.000 32.97675 189 ALA A O 1
ATOM 1515 N N . GLU A 1 193 ? 31.56752 4.64023 6.22296 1.000 29.70853 190 GLU A N 1
ATOM 1516 C CA . GLU A 1 193 ? 31.99577 5.67120 7.15937 1.000 27.85628 190 GLU A CA 1
ATOM 1517 C C . GLU A 1 193 ? 33.05359 5.20190 8.14996 1.000 28.28340 190 GLU A C 1
ATOM 1518 O O . GLU A 1 193 ? 33.76300 6.04477 8.70672 1.000 25.93816 190 GLU A O 1
ATOM 1524 N N . TRP A 1 194 ? 33.15827 3.89325 8.39481 1.000 23.50542 191 TRP A N 1
ATOM 1525 C CA . TRP A 1 194 ? 34.05333 3.33748 9.40458 1.000 25.77738 191 TRP A CA 1
ATOM 1526 C C . TRP A 1 194 ? 34.73331 2.09055 8.85912 1.000 28.75844 191 TRP A C 1
ATOM 1527 O O . TRP A 1 194 ? 34.15865 1.36932 8.03836 1.000 22.87072 191 TRP A O 1
ATOM 1538 N N . GLY A 1 195 ? 35.96511 1.83751 9.32245 1.000 22.06651 192 GLY A N 1
ATOM 1539 C CA . GLY A 1 195 ? 36.67637 0.63277 8.94155 1.000 21.90497 192 GLY A CA 1
ATOM 1540 C C . GLY A 1 195 ? 37.33609 -0.00320 10.14829 1.000 22.06970 192 GLY A C 1
ATOM 1541 O O . GLY A 1 195 ? 37.65650 0.66323 11.13378 1.000 24.25430 192 GLY A O 1
ATOM 1542 N N . VAL A 1 196 ? 37.56173 -1.31301 10.04821 1.000 23.21149 193 VAL A N 1
ATOM 1543 C CA . VAL A 1 196 ? 38.16642 -2.03613 11.16202 1.000 22.38029 193 VAL A CA 1
ATOM 1544 C C . VAL A 1 196 ? 39.64920 -1.69465 11.26908 1.000 20.64742 193 VAL A C 1
ATOM 1545 O O . VAL A 1 196 ? 40.38060 -1.68058 10.27225 1.000 20.75557 193 VAL A O 1
ATOM 1549 N N . SER A 1 197 ? 40.09007 -1.41022 12.48902 1.000 20.09919 194 SER A N 1
ATOM 1550 C CA . SER A 1 197 ? 41.43618 -0.94625 12.79114 1.000 19.94433 194 SER A CA 1
ATOM 1551 C C . SER A 1 197 ? 42.28877 -1.99223 13.49523 1.000 20.76873 194 SER A C 1
ATOM 1552 O O . SER A 1 197 ? 43.40385 -2.30353 13.04888 1.000 22.84979 194 SER A O 1
ATOM 1555 N N . VAL A 1 198 ? 41.78002 -2.53591 14.60371 1.000 21.75582 195 VAL A N 1
ATOM 1556 C CA . VAL A 1 198 ? 42.50156 -3.43849 15.50001 1.000 20.90030 195 VAL A CA 1
ATOM 1557 C C . VAL A 1 198 ? 41.47610 -3.99241 16.48472 1.000 23.34757 195 VAL A C 1
ATOM 1558 O O . VAL A 1 198 ? 40.35658 -3.47376 16.57860 1.000 22.70792 195 VAL A O 1
ATOM 1562 N N . ALA A 1 199 ? 41.81974 -5.06393 17.20143 1.000 20.89608 196 ALA A N 1
ATOM 1563 C CA . ALA A 1 199 ? 40.93646 -5.62985 18.21608 1.000 21.55557 196 ALA A CA 1
ATOM 1564 C C . ALA A 1 199 ? 41.72242 -5.85332 19.50198 1.000 21.76906 196 ALA A C 1
ATOM 1565 O O . ALA A 1 199 ? 42.95506 -5.78438 19.52541 1.000 20.37334 196 ALA A O 1
ATOM 1567 N N . ALA A 1 200 ? 40.99027 -6.10285 20.58607 1.000 20.08026 197 ALA A N 1
ATOM 1568 C CA . ALA A 1 200 ? 41.59161 -6.45381 21.86639 1.000 23.94472 197 ALA A CA 1
ATOM 1569 C C . ALA A 1 200 ? 40.64326 -7.36218 22.63725 1.000 21.82330 197 ALA A C 1
ATOM 1570 O O . ALA A 1 200 ? 39.43404 -7.16112 22.60181 1.000 21.35224 197 ALA A O 1
ATOM 1572 N N . THR A 1 201 ? 41.20112 -8.33926 23.34356 1.000 21.12053 198 THR A N 1
ATOM 1573 C CA . THR A 1 201 ? 40.44788 -9.16510 24.27246 1.000 22.75102 198 THR A CA 1
ATOM 1574 C C . THR A 1 201 ? 40.75209 -8.73111 25.69988 1.000 22.29157 198 THR A C 1
ATOM 1575 O O . THR A 1 201 ? 41.81623 -8.18371 25.98459 1.000 20.82646 198 THR A O 1
ATOM 1579 N N . PHE A 1 202 ? 39.80804 -8.99157 26.60167 1.000 20.74651 199 PHE A N 1
ATOM 1580 C CA . PHE A 1 202 ? 39.96631 -8.66656 28.01419 1.000 24.68986 199 PHE A CA 1
ATOM 1581 C C . PHE A 1 202 ? 39.36190 -9.76323 28.86619 1.000 24.67742 199 PHE A C 1
ATOM 1582 O O . PHE A 1 202 ? 38.30601 -10.31013 28.52873 1.000 22.26629 199 PHE A O 1
ATOM 1590 N N . GLY A 1 203 ? 40.00176 -10.03031 29.99824 1.000 25.71924 200 GLY A N 1
ATOM 1591 C CA . GLY A 1 203 ? 39.49253 -11.03029 30.91870 1.000 27.88319 200 GLY A CA 1
ATOM 1592 C C . GLY A 1 203 ? 40.49612 -11.30506 32.01927 1.000 28.39530 200 GLY A C 1
ATOM 1593 O O . GLY A 1 203 ? 41.33943 -10.46421 32.33609 1.000 24.75364 200 GLY A O 1
ATOM 1594 N N . TYR A 1 204 ? 40.38576 -12.49351 32.59334 1.000 23.98229 201 TYR A N 1
ATOM 1595 C CA . TYR A 1 204 ? 41.26304 -12.94133 33.65965 1.000 25.01846 201 TYR A CA 1
ATOM 1596 C C . TYR A 1 204 ? 42.01367 -14.18026 33.19218 1.000 24.88961 201 TYR A C 1
ATOM 1597 O O . TYR A 1 204 ? 41.39600 -15.14493 32.73154 1.000 26.65170 201 TYR A O 1
ATOM 1606 N N . ARG A 1 205 ? 43.33873 -14.15121 33.31609 1.000 25.00221 202 ARG A N 1
ATOM 1607 C CA . ARG A 1 205 ? 44.17662 -15.19948 32.75018 1.000 25.18115 202 ARG A CA 1
ATOM 1608 C C . ARG A 1 205 ? 43.91958 -16.54051 33.43215 1.000 27.82908 202 ARG A C 1
ATOM 1609 O O . ARG A 1 205 ? 43.62894 -16.61474 34.62733 1.000 26.80747 202 ARG A O 1
ATOM 1617 N N . VAL A 1 206 ? 44.02511 -17.61321 32.65192 1.000 26.24804 203 VAL A N 1
ATOM 1618 C CA . VAL A 1 206 ? 43.78742 -18.94142 33.20740 1.000 37.52569 203 VAL A CA 1
ATOM 1619 C C . VAL A 1 206 ? 45.04158 -19.51943 33.85420 1.000 34.93276 203 VAL A C 1
ATOM 1620 O O . VAL A 1 206 ? 44.92902 -20.36868 34.74649 1.000 29.45810 203 VAL A O 1
ATOM 1624 N N . GLN A 1 207 ? 46.22840 -19.05900 33.46109 1.000 29.99251 204 GLN A N 1
ATOM 1625 C CA . GLN A 1 207 ? 47.47444 -19.57251 34.01738 1.000 36.07013 204 GLN A CA 1
ATOM 1626 C C . GLN A 1 207 ? 48.48286 -18.43483 34.07721 1.000 31.00781 204 GLN A C 1
ATOM 1627 O O . GLN A 1 207 ? 48.22670 -17.32260 33.60694 1.000 33.15405 204 GLN A O 1
ATOM 1633 N N . GLU A 1 208 ? 49.64093 -18.71455 34.66144 1.000 31.94124 205 GLU A N 1
ATOM 1634 C CA . GLU A 1 208 ? 50.66854 -17.68950 34.71434 1.000 37.32678 205 GLU A CA 1
ATOM 1635 C C . GLU A 1 208 ? 51.23238 -17.44074 33.32043 1.000 30.37732 205 GLU A C 1
ATOM 1636 O O . GLU A 1 208 ? 51.27862 -18.33278 32.46924 1.000 33.85146 205 GLU A O 1
ATOM 1642 N N . ILE A 1 209 ? 51.61025 -16.19580 33.07600 1.000 28.12627 206 ILE A N 1
ATOM 1643 C CA . ILE A 1 209 ? 52.17979 -15.77594 31.80493 1.000 30.07666 206 ILE A CA 1
ATOM 1644 C C . ILE A 1 209 ? 53.58967 -15.26427 32.06636 1.000 34.43576 206 ILE A C 1
ATOM 1645 O O . ILE A 1 209 ? 53.78952 -14.39328 32.92225 1.000 35.92967 206 ILE A O 1
ATOM 1650 N N . ALA A 1 210 ? 54.55927 -15.80183 31.33343 1.000 29.79222 207 ALA A N 1
ATOM 1651 C CA . ALA A 1 210 ? 55.93253 -15.33312 31.45887 1.000 31.08475 207 ALA A CA 1
ATOM 1652 C C . ALA A 1 210 ? 56.09511 -13.95289 30.83377 1.000 32.70373 207 ALA A C 1
ATOM 1653 O O . ALA A 1 210 ? 55.51634 -13.65813 29.78580 1.000 26.14426 207 ALA A O 1
ATOM 1655 N N . THR A 1 211 ? 56.89969 -13.10706 31.48458 1.000 32.87255 208 THR A N 1
ATOM 1656 C CA . THR A 1 211 ? 57.23915 -11.80091 30.92710 1.000 32.44123 208 THR A CA 1
ATOM 1657 C C . THR A 1 211 ? 58.01666 -11.97009 29.63115 1.000 29.75613 208 THR A C 1
ATOM 1658 O O . THR A 1 211 ? 58.96631 -12.75032 29.57084 1.000 25.66600 208 THR A O 1
ATOM 1662 N N . LYS A 1 212 ? 57.62277 -11.23193 28.59758 1.000 30.75480 209 LYS A N 1
ATOM 1663 C CA . LYS A 1 212 ? 58.25650 -11.35454 27.29064 1.000 31.31732 209 LYS A CA 1
ATOM 1664 C C . LYS A 1 212 ? 59.38176 -10.32938 27.13440 1.000 29.85342 209 LYS A C 1
ATOM 1665 O O . LYS A 1 212 ? 59.36934 -9.26997 27.75966 1.000 25.39713 209 LYS A O 1
ATOM 1671 N N . ALA A 1 213 ? 60.36474 -10.66902 26.30138 1.000 24.19956 210 ALA A N 1
ATOM 1672 C CA . ALA A 1 213 ? 61.58387 -9.87800 26.16905 1.000 24.30385 210 ALA A CA 1
ATOM 1673 C C . ALA A 1 213 ? 61.31840 -8.58292 25.40970 1.000 26.66448 210 ALA A C 1
ATOM 1674 O O . ALA A 1 213 ? 60.34341 -8.45285 24.66932 1.000 25.42149 210 ALA A O 1
ATOM 1676 N N . ARG A 1 214 ? 62.21232 -7.61862 25.61136 1.000 23.67836 211 ARG A N 1
ATOM 1677 C CA . ARG A 1 214 ? 62.25657 -6.39890 24.82318 1.000 23.19782 211 ARG A CA 1
ATOM 1678 C C . ARG A 1 214 ? 63.70697 -6.12323 24.45480 1.000 32.71886 211 ARG A C 1
ATOM 1679 O O . ARG A 1 214 ? 64.63357 -6.51386 25.17079 1.000 24.18687 211 ARG A O 1
ATOM 1687 N N . ARG A 1 215 ? 63.89352 -5.47365 23.31505 1.000 24.95745 212 ARG A N 1
ATOM 1688 C CA . ARG A 1 215 ? 65.21391 -5.00228 22.93774 1.000 25.93149 212 ARG A CA 1
ATOM 1689 C C . ARG A 1 215 ? 65.75551 -4.09896 24.04645 1.000 27.37402 212 ARG A C 1
ATOM 1690 O O . ARG A 1 215 ? 64.98746 -3.38725 24.70379 1.000 23.60749 212 ARG A O 1
ATOM 1698 N N . PRO A 1 216 ? 67.06477 -4.12579 24.30028 1.000 24.47095 213 PRO A N 1
ATOM 1699 C CA . PRO A 1 216 ? 67.63380 -3.20239 25.29082 1.000 30.14504 213 PRO A CA 1
ATOM 1700 C C . PRO A 1 216 ? 67.43567 -1.75320 24.88114 1.000 31.05514 213 PRO A C 1
ATOM 1701 O O . PRO A 1 216 ? 67.46765 -1.40751 23.69625 1.000 24.15825 213 PRO A O 1
ATOM 1705 N N . LEU A 1 217 ? 67.24712 -0.90346 25.89419 1.000 25.31556 214 LEU A N 1
ATOM 1706 C CA . LEU A 1 217 ? 67.01504 0.51450 25.65646 1.000 30.76211 214 LEU A CA 1
ATOM 1707 C C . LEU A 1 217 ? 68.12791 1.13891 24.82026 1.000 25.66526 214 LEU A C 1
ATOM 1708 O O . LEU A 1 217 ? 67.86454 2.01397 23.99016 1.000 28.16079 214 LEU A O 1
ATOM 1713 N N . GLU A 1 218 ? 69.36955 0.66650 24.97933 1.000 26.70563 215 GLU A N 1
ATOM 1714 C CA . GLU A 1 218 ? 70.48421 1.22019 24.22634 1.000 28.12370 215 GLU A CA 1
ATOM 1715 C C . GLU A 1 218 ? 70.39177 0.91660 22.73276 1.000 31.75227 215 GLU A C 1
ATOM 1716 O O . GLU A 1 218 ? 71.11358 1.53140 21.94162 1.000 32.22838 215 GLU A O 1
ATOM 1722 N N . GLU A 1 219 ? 69.54645 -0.02808 22.32934 1.000 28.35277 216 GLU A N 1
ATOM 1723 C CA . GLU A 1 219 ? 69.27857 -0.29702 20.92131 1.000 24.46523 216 GLU A CA 1
ATOM 1724 C C . GLU A 1 219 ? 67.97730 0.34707 20.44615 1.000 25.52381 216 GLU A C 1
ATOM 1725 O O . GLU A 1 219 ? 67.47177 0.00356 19.37305 1.000 27.71204 216 GLU A O 1
ATOM 1731 N N . THR A 1 220 ? 67.41760 1.25630 21.22516 1.000 23.67171 217 THR A N 1
ATOM 1732 C CA . THR A 1 220 ? 66.13635 1.84575 20.85279 1.000 23.15817 217 THR A CA 1
ATOM 1733 C C . THR A 1 220 ? 66.21449 3.35638 20.95915 1.000 27.33386 217 THR A C 1
ATOM 1734 O O . THR A 1 220 ? 65.58558 4.07297 20.17576 1.000 26.08223 217 THR A O 1
ATOM 1738 N N . VAL A 1 221 ? 67.00387 3.84874 21.90856 1.000 23.72897 218 VAL A N 1
ATOM 1739 C CA . VAL A 1 221 ? 67.06821 5.27262 22.19572 1.000 23.97359 218 VAL A CA 1
ATOM 1740 C C . VAL A 1 221 ? 68.22733 5.87832 21.42426 1.000 24.40430 218 VAL A C 1
ATOM 1741 O O . VAL A 1 221 ? 69.35226 5.34861 21.44740 1.000 24.77113 218 VAL A O 1
ATOM 1745 N N . ILE A 1 222 ? 67.95680 6.98696 20.74580 1.000 24.43741 219 ILE A N 1
ATOM 1746 C CA . ILE A 1 222 ? 68.97340 7.75731 20.04677 1.000 24.93444 219 ILE A CA 1
ATOM 1747 C C . ILE A 1 222 ? 69.06581 9.10754 20.73688 1.000 25.36426 219 ILE A C 1
ATOM 1748 O O . ILE A 1 222 ? 68.11984 9.89902 20.69444 1.000 25.24186 219 ILE A O 1
ATOM 1753 N N . TRP A 1 223 ? 70.20476 9.37057 21.36923 1.000 25.95063 220 TRP A N 1
ATOM 1754 C CA . TRP A 1 223 ? 70.39909 10.59568 22.13148 1.000 26.95397 220 TRP A CA 1
ATOM 1755 C C . TRP A 1 223 ? 70.90470 11.69570 21.20983 1.000 26.95200 220 TRP A C 1
ATOM 1756 O O . TRP A 1 223 ? 71.95944 11.55569 20.58461 1.000 28.19233 220 TRP A O 1
ATOM 1767 N N . ALA A 1 224 ? 70.15624 12.78740 21.13924 1.000 27.26108 221 ALA A N 1
ATOM 1768 C CA . ALA A 1 224 ? 70.52353 13.93030 20.31541 1.000 33.72579 221 ALA A CA 1
ATOM 1769 C C . ALA A 1 224 ? 70.00781 15.19834 20.98285 1.000 37.41085 221 ALA A C 1
ATOM 1770 O O . ALA A 1 224 ? 69.67036 16.18286 20.32725 1.000 40.16106 221 ALA A O 1
ATOM 1781 N N . THR B 1 5 ? 51.12608 -6.25457 40.90314 1.000 54.30940 2 THR B N 1
ATOM 1782 C CA . THR B 1 5 ? 50.90755 -5.12129 41.80352 1.000 49.02360 2 THR B CA 1
ATOM 1783 C C . THR B 1 5 ? 49.66820 -4.36936 41.32793 1.000 41.12021 2 THR B C 1
ATOM 1784 O O . THR B 1 5 ? 49.68889 -3.71468 40.27878 1.000 41.09732 2 THR B O 1
ATOM 1788 N N . VAL B 1 6 ? 48.58698 -4.47152 42.09485 1.000 43.38765 3 VAL B N 1
ATOM 1789 C CA . VAL B 1 6 ? 47.25615 -4.08617 41.63898 1.000 38.06957 3 VAL B CA 1
ATOM 1790 C C . VAL B 1 6 ? 46.83409 -2.80583 42.34164 1.000 34.36791 3 VAL B C 1
ATOM 1791 O O . VAL B 1 6 ? 46.89934 -2.71345 43.57308 1.000 38.53822 3 VAL B O 1
ATOM 1795 N N . LEU B 1 7 ? 46.39273 -1.82788 41.55781 1.000 29.38522 4 LEU B N 1
ATOM 1796 C CA . LEU B 1 7 ? 45.88999 -0.55981 42.06391 1.000 28.51486 4 LEU B CA 1
ATOM 1797 C C . LEU B 1 7 ? 44.37253 -0.52129 41.94840 1.000 34.15770 4 LEU B C 1
ATOM 1798 O O . LEU B 1 7 ? 43.78747 -1.16184 41.07286 1.000 31.57529 4 LEU B O 1
ATOM 1803 N N . ASP B 1 8 ? 43.73503 0.23556 42.83888 1.000 29.55079 5 ASP B N 1
ATOM 1804 C CA . ASP B 1 8 ? 42.30027 0.46088 42.71806 1.000 30.04803 5 ASP B CA 1
ATOM 1805 C C . ASP B 1 8 ? 41.99726 1.16029 41.39994 1.000 28.94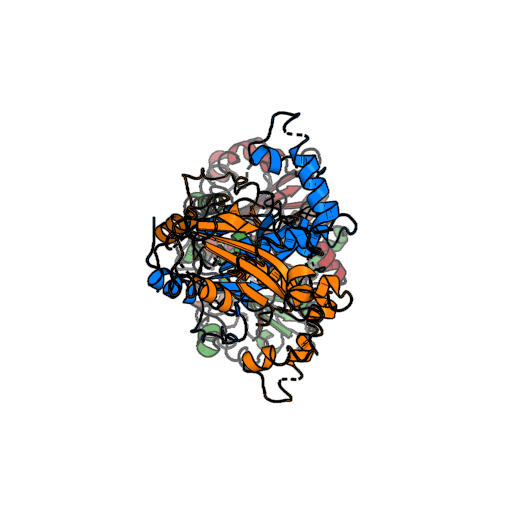877 5 ASP B C 1
ATOM 1806 O O . ASP B 1 8 ? 42.67319 2.12232 41.02765 1.000 31.79810 5 ASP B O 1
ATOM 1811 N N . ARG B 1 9 ? 40.96476 0.68953 40.69470 1.000 29.23105 6 ARG B N 1
ATOM 1812 C CA . ARG B 1 9 ? 40.65309 1.30048 39.40647 1.000 34.33405 6 ARG B CA 1
ATOM 1813 C C . ARG B 1 9 ? 40.28065 2.77212 39.55683 1.000 31.03517 6 ARG B C 1
ATOM 1814 O O . ARG B 1 9 ? 40.53130 3.56203 38.64348 1.000 30.48987 6 ARG B O 1
ATOM 1822 N N . GLU B 1 10 ? 39.71218 3.16715 40.70025 1.000 30.91182 7 GLU B N 1
ATOM 1823 C CA . GLU B 1 10 ? 39.42794 4.58440 40.91270 1.000 41.85370 7 GLU B CA 1
ATOM 1824 C C . GLU B 1 10 ? 40.71442 5.39354 41.02994 1.000 40.08637 7 GLU B C 1
ATOM 1825 O O . GLU B 1 10 ? 40.79386 6.52051 40.52374 1.000 32.34535 7 GLU B O 1
ATOM 1831 N N . GLN B 1 11 ? 41.73146 4.83472 41.69225 1.000 31.45697 8 GLN B N 1
ATOM 1832 C CA . GLN B 1 11 ? 43.03526 5.48789 41.72625 1.000 31.23503 8 GLN B CA 1
ATOM 1833 C C . GLN B 1 11 ? 43.66557 5.50488 40.34073 1.000 29.11689 8 GLN B C 1
ATOM 1834 O O . GLN B 1 11 ? 44.33127 6.47587 39.96395 1.000 29.67451 8 GLN B O 1
ATOM 1840 N N . VAL B 1 12 ? 43.47056 4.43887 39.56720 1.000 27.56067 9 VAL B N 1
ATOM 1841 C CA . VAL B 1 12 ? 44.02644 4.40209 38.22106 1.000 25.96779 9 VAL B CA 1
ATOM 1842 C C . VAL B 1 12 ? 43.39544 5.48697 37.36490 1.000 27.77883 9 VAL B C 1
ATOM 1843 O O . VAL B 1 12 ? 44.08867 6.24855 36.67880 1.000 25.59987 9 VAL B O 1
ATOM 1847 N N . LEU B 1 13 ? 42.06409 5.55807 37.38304 1.000 28.92447 10 LEU B N 1
ATOM 1848 C CA . LEU B 1 13 ? 41.36065 6.55292 36.58676 1.000 29.29267 10 LEU B CA 1
ATOM 1849 C C . LEU B 1 13 ? 41.72190 7.96169 37.03067 1.000 29.77307 10 LEU B C 1
ATOM 1850 O O . LEU B 1 13 ? 41.88829 8.85977 36.19473 1.000 30.16150 10 LEU B O 1
ATOM 1855 N N . SER B 1 14 ? 41.86463 8.17176 38.34202 1.000 30.47291 11 SER B N 1
ATOM 1856 C CA . SER B 1 14 ? 42.17105 9.50646 38.84894 1.000 32.58581 11 SER B CA 1
ATOM 1857 C C . SER B 1 14 ? 43.51483 9.99168 38.32584 1.000 31.61417 11 SER B C 1
ATOM 1858 O O . SER B 1 14 ? 43.64563 11.13714 37.87752 1.000 32.63693 11 SER B O 1
ATOM 1861 N N . ALA B 1 15 ? 44.53136 9.12634 38.38710 1.000 32.15285 12 ALA B N 1
ATOM 1862 C CA . ALA B 1 15 ? 45.85884 9.50721 37.92530 1.000 29.52029 12 ALA B CA 1
ATOM 1863 C C . ALA B 1 15 ? 45.89445 9.64179 36.40970 1.000 41.06801 12 ALA B C 1
ATOM 1864 O O . ALA B 1 15 ? 46.58821 10.51895 35.87825 1.000 28.22493 12 ALA B O 1
ATOM 1866 N N . PHE B 1 16 ? 45.15316 8.77894 35.70120 1.000 26.38719 13 PHE B N 1
ATOM 1867 C CA . PHE B 1 16 ? 45.07610 8.85882 34.24360 1.000 25.18502 13 PHE B CA 1
ATOM 1868 C C . PHE B 1 16 ? 44.59553 10.23416 33.77963 1.000 30.16065 13 PHE B C 1
ATOM 1869 O O . PHE B 1 16 ? 45.08409 10.76766 32.77233 1.000 25.89864 13 PHE B O 1
ATOM 1877 N N . LYS B 1 17 ? 43.63144 10.81926 34.49517 1.000 28.20684 14 LYS B N 1
ATOM 1878 C CA . LYS B 1 17 ? 43.10849 12.14014 34.17080 1.000 30.05136 14 LYS B CA 1
ATOM 1879 C C . LYS B 1 17 ? 44.11877 13.25157 34.40883 1.000 31.37651 14 LYS B C 1
ATOM 1880 O O . LYS B 1 17 ? 43.81758 14.41126 34.09827 1.000 33.22526 14 LYS B O 1
ATOM 1886 N N . ASN B 1 18 ? 45.29993 12.93879 34.95706 1.000 30.92743 15 ASN B N 1
ATOM 1887 C CA . ASN B 1 18 ? 46.35601 13.94331 35.01271 1.000 32.36164 15 ASN B CA 1
ATOM 1888 C C . ASN B 1 18 ? 46.76221 14.38772 33.61694 1.000 31.35074 15 ASN B C 1
ATOM 1889 O O . ASN B 1 18 ? 47.21946 15.52158 33.43773 1.000 33.10414 15 ASN B O 1
ATOM 1894 N N . ARG B 1 19 ? 46.61168 13.51682 32.61832 1.000 19.08068 16 ARG B N 1
ATOM 1895 C CA . ARG B 1 19 ? 47.20011 13.78269 31.31014 1.000 22.21014 16 ARG B CA 1
ATOM 1896 C C . ARG B 1 19 ? 46.33843 14.76183 30.53786 1.000 23.35968 16 ARG B C 1
ATOM 1897 O O . ARG B 1 19 ? 45.19472 14.45213 30.19664 1.000 27.00324 16 ARG B O 1
ATOM 1905 N N . LYS B 1 20 ? 46.90818 15.92557 30.23887 1.000 22.99300 17 LYS B N 1
ATOM 1906 C CA . LYS B 1 20 ? 46.30280 16.91675 29.36416 1.000 24.90148 17 LYS B CA 1
ATOM 1907 C C . LYS B 1 20 ? 47.38342 17.42049 28.42552 1.000 26.32800 17 LYS B C 1
ATOM 1908 O O . LYS B 1 20 ? 48.53650 17.55572 28.83624 1.000 31.39248 17 LYS B O 1
ATOM 1914 N N . SER B 1 21 ? 47.02430 17.68400 27.17020 1.000 21.72671 18 SER B N 1
ATOM 1915 C CA . SER B 1 21 ? 48.01474 18.19436 26.22484 1.000 20.97754 18 SER B CA 1
ATOM 1916 C C . SER B 1 21 ? 48.52129 19.56915 26.66630 1.000 20.40527 18 SER B C 1
ATOM 1917 O O . SER B 1 21 ? 47.74593 20.51998 26.82364 1.000 21.15722 18 SER B O 1
ATOM 1920 N N . CYS B 1 22 ? 49.82933 19.67858 26.84646 1.000 21.81609 19 CYS B N 1
ATOM 1921 C CA . CYS B 1 22 ? 50.45429 20.90046 27.34152 1.000 20.00273 19 CYS B CA 1
ATOM 1922 C C . CYS B 1 22 ? 51.28264 21.54776 26.23650 1.000 23.38729 19 CYS B C 1
ATOM 1923 O O . CYS B 1 22 ? 52.21982 20.93346 25.72111 1.000 19.68082 19 CYS B O 1
ATOM 1926 N N . ARG B 1 23 ? 50.95435 22.79484 25.88879 1.000 23.50681 20 ARG B N 1
ATOM 1927 C CA . ARG B 1 23 ? 51.70476 23.50208 24.85936 1.000 21.19359 20 ARG B CA 1
ATOM 1928 C C . ARG B 1 23 ? 52.72496 24.47994 25.42212 1.000 26.08895 20 ARG B C 1
ATOM 1929 O O . ARG B 1 23 ? 53.55387 24.98485 24.66006 1.000 26.58977 20 ARG B O 1
ATOM 1937 N N . HIS B 1 24 ? 52.68502 24.75481 26.72441 1.000 28.26841 21 HIS B N 1
ATOM 1938 C CA . HIS B 1 24 ? 53.50596 25.79824 27.32971 1.000 25.00682 21 HIS B CA 1
ATOM 1939 C C . HIS B 1 24 ? 54.11885 25.24633 28.60450 1.000 23.87437 21 HIS B C 1
ATOM 1940 O O . HIS B 1 24 ? 53.40711 24.95762 29.56770 1.000 25.79301 21 HIS B O 1
ATOM 1947 N N . TYR B 1 25 ? 55.43326 25.10120 28.60866 1.000 20.12352 22 TYR B N 1
ATOM 1948 C CA . TYR B 1 25 ? 56.14467 24.52314 29.73354 1.000 21.32325 22 TYR B CA 1
ATOM 1949 C C . TYR B 1 25 ? 56.91127 25.59351 30.49552 1.000 24.99162 22 TYR B C 1
ATOM 1950 O O . TYR B 1 25 ? 57.19973 26.67300 29.97914 1.000 29.64549 22 TYR B O 1
ATOM 1959 N N . ASP B 1 26 ? 57.25077 25.26026 31.73391 1.000 26.30981 23 ASP B N 1
ATOM 1960 C CA . ASP B 1 26 ? 58.14812 26.06782 32.54752 1.000 24.72563 23 ASP B CA 1
ATOM 1961 C C . ASP B 1 26 ? 59.57694 25.80120 32.07109 1.000 25.32992 23 ASP B C 1
ATOM 1962 O O . ASP B 1 26 ? 60.12193 24.71676 32.29401 1.000 23.60298 23 ASP B O 1
ATOM 1967 N N . ALA B 1 27 ? 60.18617 26.79138 31.41041 1.000 29.45178 24 ALA B N 1
ATOM 1968 C CA . ALA B 1 27 ? 61.52666 26.61293 30.84803 1.000 32.38481 24 ALA B CA 1
ATOM 1969 C C . ALA B 1 27 ? 62.59159 26.33738 31.90488 1.000 30.01706 24 ALA B C 1
ATOM 1970 O O . ALA B 1 27 ? 63.66034 25.81951 31.56393 1.000 38.41183 24 ALA B O 1
ATOM 1972 N N . ALA B 1 28 ? 62.33434 26.66793 33.17207 1.000 28.75158 25 ALA B N 1
ATOM 1973 C CA . ALA B 1 28 ? 63.32854 26.47120 34.22350 1.000 30.48562 25 ALA B CA 1
ATOM 1974 C C . ALA B 1 28 ? 63.35438 25.05294 34.78301 1.000 36.37905 25 ALA B C 1
ATOM 1975 O O . ALA B 1 28 ? 64.32951 24.67874 35.44828 1.000 32.79008 25 ALA B O 1
ATOM 1977 N N . ARG B 1 29 ? 62.32050 24.25373 34.54989 1.000 20.91699 26 ARG B N 1
ATOM 1978 C CA . ARG B 1 29 ? 62.19971 22.95687 35.20208 1.000 21.87209 26 ARG B CA 1
ATOM 1979 C C . ARG B 1 29 ? 62.56385 21.84538 34.22409 1.000 26.90497 26 ARG B C 1
ATOM 1980 O O . ARG B 1 29 ? 61.95262 21.73007 33.15689 1.000 29.52191 26 ARG B O 1
ATOM 1988 N N . LYS B 1 30 ? 63.55817 21.03545 34.58800 1.000 26.53870 27 LYS B N 1
ATOM 1989 C CA . LYS B 1 30 ? 63.99594 19.91190 33.77115 1.000 21.81486 27 LYS B CA 1
ATOM 1990 C C . LYS B 1 30 ? 63.55414 18.60616 34.41078 1.000 22.13304 27 LYS B C 1
ATOM 1991 O O . LYS B 1 30 ? 63.63034 18.44087 35.62980 1.000 26.08235 27 LYS B O 1
ATOM 1997 N N . ILE B 1 31 ? 63.11289 17.66966 33.58364 1.000 20.19399 28 ILE B N 1
ATOM 1998 C CA . ILE B 1 31 ? 62.91097 16.30390 34.05582 1.000 19.73957 28 ILE B CA 1
ATOM 1999 C C . ILE B 1 31 ? 64.26824 15.68605 34.36211 1.000 20.59593 28 ILE B C 1
ATOM 2000 O O . ILE B 1 31 ? 65.18673 15.74795 33.53770 1.000 22.38676 28 ILE B O 1
ATOM 2005 N N . SER B 1 32 ? 64.40310 15.08889 35.54718 1.000 21.08828 29 SER B N 1
ATOM 2006 C CA . SER B 1 32 ? 65.64978 14.43121 35.93133 1.000 25.04523 29 SER B CA 1
ATOM 2007 C C . SER B 1 32 ? 65.94216 13.23913 35.02331 1.000 26.10583 29 SER B C 1
ATOM 2008 O O . SER B 1 32 ? 65.03615 12.63162 34.43602 1.000 23.18954 29 SER B O 1
ATOM 2011 N N . ALA B 1 33 ? 67.23280 12.87930 34.94427 1.000 25.22695 30 ALA B N 1
ATOM 2012 C CA . ALA B 1 33 ? 67.63711 11.76811 34.08534 1.000 23.23832 30 ALA B CA 1
ATOM 2013 C C . ALA B 1 33 ? 66.92700 10.47968 34.47673 1.000 21.68031 30 ALA B C 1
ATOM 2014 O O . ALA B 1 33 ? 66.45437 9.73745 33.60811 1.000 24.18547 30 ALA B O 1
ATOM 2016 N N . GLU B 1 34 ? 66.84147 10.20045 35.78253 1.000 23.10059 31 GLU B N 1
ATOM 2017 C CA . GLU B 1 34 ? 66.12725 9.01520 36.25087 1.000 27.46112 31 GLU B CA 1
ATOM 2018 C C . GLU B 1 34 ? 64.63765 9.08130 35.92318 1.000 27.05278 31 GLU B C 1
ATOM 2019 O O . GLU B 1 34 ? 64.05261 8.08090 35.49563 1.000 24.53792 31 GLU B O 1
ATOM 2025 N N . ASP B 1 35 ? 63.99316 10.24010 36.13288 1.000 22.90102 32 ASP B N 1
ATOM 2026 C CA . ASP B 1 35 ? 62.57399 10.34051 35.78526 1.000 21.86177 32 ASP B CA 1
ATOM 2027 C C . ASP B 1 35 ? 62.35410 10.11070 34.29588 1.000 24.39286 32 ASP B C 1
ATOM 2028 O O . ASP B 1 35 ? 61.36325 9.48031 33.89921 1.000 21.53630 32 ASP B O 1
ATOM 2033 N N . PHE B 1 36 ? 63.27251 10.59500 33.45030 1.000 22.81265 33 PHE B N 1
ATOM 2034 C CA . PHE B 1 36 ? 63.03704 10.44625 32.01839 1.000 23.22199 33 PHE B CA 1
ATOM 2035 C C . PHE B 1 36 ? 63.32680 9.03282 31.53242 1.000 18.69647 33 PHE B C 1
ATOM 2036 O O . PHE B 1 36 ? 62.69400 8.57923 30.57100 1.000 22.69228 33 PHE B O 1
ATOM 2044 N N A GLN B 1 37 ? 64.27939 8.33809 32.16345 0.457 19.98837 34 GLN B N 1
ATOM 2045 N N B GLN B 1 37 ? 64.26410 8.32164 32.16515 0.543 19.97191 34 GLN B N 1
ATOM 2046 C CA A GLN B 1 37 ? 64.51137 6.93462 31.83361 0.457 22.25366 34 GLN B CA 1
ATOM 2047 C CA B GLN B 1 37 ? 64.47268 6.93367 31.76768 0.543 22.14327 34 GLN B CA 1
ATOM 2048 C C A GLN B 1 37 ? 63.26149 6.10307 32.08953 0.457 22.53420 34 GLN B C 1
ATOM 2049 C C B GLN B 1 37 ? 63.25883 6.07856 32.09660 0.543 22.75743 34 GLN B C 1
ATOM 2050 O O A GLN B 1 37 ? 62.98880 5.13567 31.36744 0.457 21.98742 34 GLN B O 1
ATOM 2051 O O B GLN B 1 37 ? 63.01940 5.06275 31.43179 0.543 21.49263 34 GLN B O 1
ATOM 2062 N N . PHE B 1 38 ? 62.50247 6.45768 33.13237 1.000 21.03496 35 PHE B N 1
ATOM 2063 C CA . PHE B 1 38 ? 61.26591 5.75165 33.44253 1.000 23.37216 35 PHE B CA 1
ATOM 2064 C C . PHE B 1 38 ? 60.25955 5.91792 32.31203 1.000 24.40110 35 PHE B C 1
ATOM 2065 O O . PHE B 1 38 ? 59.59876 4.94956 31.90467 1.000 20.57850 35 PHE B O 1
ATOM 2073 N N . ILE B 1 39 ? 60.17248 7.12801 31.75308 1.000 18.79084 36 ILE B N 1
ATOM 2074 C CA . ILE B 1 39 ? 59.28761 7.35714 30.61276 1.000 22.63996 36 ILE B CA 1
ATOM 2075 C C . ILE B 1 39 ? 59.74915 6.53715 29.41525 1.000 26.30275 36 ILE B C 1
ATOM 2076 O O . ILE B 1 39 ? 58.94829 5.86835 28.74622 1.000 22.45305 36 ILE B O 1
ATOM 2081 N N . LEU B 1 40 ? 61.05330 6.56702 29.13078 1.000 22.54656 37 LEU B N 1
ATOM 2082 C CA . LEU B 1 40 ? 61.57235 5.73233 28.05405 1.000 20.82442 37 LEU B CA 1
ATOM 2083 C C . LEU B 1 40 ? 61.26010 4.25762 28.29163 1.000 17.86665 37 LEU B C 1
ATOM 2084 O O . LEU B 1 40 ? 61.03065 3.51158 27.33268 1.000 17.04733 37 LEU B O 1
ATOM 2089 N N . GLU B 1 41 ? 61.24027 3.82187 29.55367 1.000 17.50903 38 GLU B N 1
ATOM 2090 C CA . GLU B 1 41 ? 61.01316 2.40788 29.83602 1.000 21.59427 38 GLU B CA 1
ATOM 2091 C C . GLU B 1 41 ? 59.57448 2.00978 29.51993 1.000 22.84323 38 GLU B C 1
ATOM 2092 O O . GLU B 1 41 ? 59.32309 0.90589 29.01764 1.000 19.84420 38 GLU B O 1
ATOM 2098 N N . LEU B 1 42 ? 58.62053 2.90478 29.77573 1.000 18.48308 39 LEU B N 1
ATOM 2099 C CA . LEU B 1 42 ? 57.24365 2.62982 29.37468 1.000 22.73184 39 LEU B CA 1
ATOM 2100 C C . LEU B 1 42 ? 57.15087 2.42225 27.87477 1.000 23.40466 39 LEU B C 1
ATOM 2101 O O . LEU B 1 42 ? 56.36644 1.59220 27.40465 1.000 23.75265 39 LEU B O 1
ATOM 2106 N N . GLY B 1 43 ? 57.93588 3.17979 27.10483 1.000 18.31368 40 GLY B N 1
ATOM 2107 C CA . GLY B 1 43 ? 57.94263 2.97202 25.66509 1.000 18.52498 40 GLY B CA 1
ATOM 2108 C C . GLY B 1 43 ? 58.56657 1.63873 25.28964 1.000 18.86856 40 GLY B C 1
ATOM 2109 O O . GLY B 1 43 ? 58.00520 0.87404 24.49979 1.000 21.42112 40 GLY B O 1
ATOM 2110 N N . ARG B 1 44 ? 59.73989 1.34553 25.85992 1.000 17.16174 41 ARG B N 1
ATOM 2111 C CA . ARG B 1 44 ? 60.42674 0.08798 25.57932 1.000 17.70919 41 ARG B CA 1
ATOM 2112 C C . ARG B 1 44 ? 59.52851 -1.11385 25.85257 1.000 24.29192 41 ARG B C 1
ATOM 2113 O O . ARG B 1 44 ? 59.49378 -2.06904 25.06514 1.000 20.21714 41 ARG B O 1
ATOM 2121 N N . LEU B 1 45 ? 58.80305 -1.08254 26.96755 1.000 17.54756 42 LEU B N 1
ATOM 2122 C CA . LEU B 1 45 ? 57.99801 -2.20632 27.41775 1.000 20.36253 42 LEU B CA 1
ATOM 2123 C C . LEU B 1 45 ? 56.63503 -2.30577 26.72369 1.000 19.79736 42 LEU B C 1
ATOM 2124 O O . LEU B 1 45 ? 55.89702 -3.25304 27.00404 1.000 18.96539 42 LEU B O 1
ATOM 2129 N N . SER B 1 46 ? 56.30166 -1.40214 25.81062 1.000 17.13313 43 SER B N 1
ATOM 2130 C CA . SER B 1 46 ? 54.97676 -1.43510 25.20246 1.000 22.00802 43 SER B CA 1
ATOM 2131 C C . SER B 1 46 ? 54.83237 -2.66248 24.29987 1.000 19.31299 43 SER B C 1
ATOM 2132 O O . SER B 1 46 ? 55.82245 -3.15407 23.75265 1.000 20.27843 43 SER B O 1
ATOM 2135 N N . PRO B 1 47 ? 53.61406 -3.18230 24.13390 1.000 20.83957 44 PRO B N 1
ATOM 2136 C CA . PRO B 1 47 ? 53.40810 -4.28542 23.18340 1.000 17.02354 44 PRO B CA 1
ATOM 2137 C C . PRO B 1 47 ? 53.48733 -3.80530 21.74124 1.000 17.10817 44 PRO B C 1
ATOM 2138 O O . PRO B 1 47 ? 53.37570 -2.61492 21.44020 1.000 20.57225 44 PRO B O 1
ATOM 2142 N N . SER B 1 48 ? 53.65525 -4.76433 20.83630 1.000 18.71858 45 SER B N 1
ATOM 2143 C CA . SER B 1 48 ? 53.74327 -4.47394 19.40984 1.000 18.70590 45 SER B CA 1
ATOM 2144 C C . SER B 1 48 ? 53.36458 -5.73859 18.65698 1.000 21.57408 45 SER B C 1
ATOM 2145 O O . SER B 1 48 ? 53.58507 -6.85332 19.14349 1.000 20.33883 45 SER B O 1
ATOM 2148 N N . SER B 1 49 ? 52.75137 -5.55498 17.48646 1.000 18.54770 46 SER B N 1
ATOM 2149 C CA . SER B 1 49 ? 52.40853 -6.69429 16.63907 1.000 19.28258 46 SER B CA 1
ATOM 2150 C C . SER B 1 49 ? 53.63435 -7.58332 16.41911 1.000 21.26204 46 SER B C 1
ATOM 2151 O O . SER B 1 49 ? 54.71814 -7.09582 16.10189 1.000 20.31216 46 SER B O 1
ATOM 2154 N N . VAL B 1 50 ? 53.43508 -8.89931 16.58332 1.000 20.46607 47 VAL B N 1
ATOM 2155 C CA . VAL B 1 50 ? 54.43821 -9.97104 16.56052 1.000 21.32206 47 VAL B CA 1
ATOM 2156 C C . VAL B 1 50 ? 55.69772 -9.65875 17.36225 1.000 21.31217 47 VAL B C 1
ATOM 2157 O O . VAL B 1 50 ? 56.74775 -10.25796 17.12324 1.000 22.22826 47 VAL B O 1
ATOM 2161 N N . GLY B 1 51 ? 55.59693 -8.79954 18.37134 1.000 23.36682 48 GLY B N 1
ATOM 2162 C CA . GLY B 1 51 ? 56.80000 -8.44441 19.11239 1.000 24.67582 48 GLY B CA 1
ATOM 2163 C C . GLY B 1 51 ? 57.84088 -7.74698 18.25902 1.000 24.64807 48 GLY B C 1
ATOM 2164 O O . GLY B 1 51 ? 59.04768 -7.86105 18.52973 1.000 21.64201 48 GLY B O 1
ATOM 2165 N N . SER B 1 52 ? 57.39813 -7.03978 17.21446 1.000 22.03174 49 SER B N 1
ATOM 2166 C CA . SER B 1 52 ? 58.31559 -6.40726 16.27504 1.000 27.03095 49 SER B CA 1
ATOM 2167 C C . SER B 1 52 ? 59.09166 -5.25403 16.91180 1.000 25.66782 49 SER B C 1
ATOM 2168 O O . SER B 1 52 ? 60.24410 -5.01116 16.53185 1.000 28.23191 49 SER B O 1
ATOM 2171 N N . GLU B 1 53 ? 58.50081 -4.55931 17.88498 1.000 20.08443 50 GLU B N 1
ATOM 2172 C CA . GLU B 1 53 ? 59.06755 -3.36782 18.51395 1.000 23.03834 50 GLU B CA 1
ATOM 2173 C C . GLU B 1 53 ? 59.66021 -2.44065 17.44222 1.000 20.25178 50 GLU B C 1
ATOM 2174 O O . GLU B 1 53 ? 60.84269 -2.09012 17.50805 1.000 20.85773 50 GLU B O 1
ATOM 2180 N N . PRO B 1 54 ? 58.86476 -2.04283 16.43628 1.000 21.07631 51 PRO B N 1
ATOM 2181 C CA . PRO B 1 54 ? 59.40100 -1.42242 15.21935 1.000 21.31783 51 PRO B CA 1
ATOM 2182 C C . PRO B 1 54 ? 59.65409 0.07682 15.36084 1.000 24.13833 51 PRO B C 1
ATOM 2183 O O . PRO B 1 54 ? 59.30366 0.86766 14.48286 1.000 21.50183 51 PRO B O 1
ATOM 2187 N N . TRP B 1 55 ? 60.26894 0.46871 16.47912 1.000 21.90414 52 TRP B N 1
ATOM 2188 C CA . TRP B 1 55 ? 60.41567 1.86742 16.85083 1.000 16.85452 52 TRP B CA 1
ATOM 2189 C C . TRP B 1 55 ? 61.85071 2.21750 17.25433 1.000 17.72346 52 TRP B C 1
ATOM 2190 O O . TRP B 1 55 ? 62.62229 1.36502 17.70201 1.000 20.49808 52 TRP B O 1
ATOM 2201 N N . GLN B 1 56 ? 62.19223 3.49718 17.08254 1.000 19.98916 53 GLN B N 1
ATOM 2202 C CA . GLN B 1 56 ? 63.32953 4.13826 17.73229 1.000 20.69717 53 GLN B CA 1
ATOM 2203 C C . GLN B 1 56 ? 62.82215 5.40656 18.40434 1.000 22.07520 53 GLN B C 1
ATOM 2204 O O . GLN B 1 56 ? 61.91042 6.06323 17.89253 1.000 22.19886 53 GLN B O 1
ATOM 2210 N N . PHE B 1 57 ? 63.39549 5.74726 19.56262 1.000 17.47990 54 PHE B N 1
ATOM 2211 C CA . PHE B 1 57 ? 63.03506 6.97999 20.27038 1.000 18.43194 54 PHE B CA 1
ATOM 2212 C C . PHE B 1 57 ? 64.20400 7.95337 20.15770 1.000 23.56728 54 PHE B C 1
ATOM 2213 O O . PHE B 1 57 ? 65.23716 7.76220 20.80882 1.000 20.75081 54 PHE B O 1
ATOM 2221 N N . VAL B 1 58 ? 64.04937 8.98457 19.33269 1.000 23.88171 55 VAL B N 1
ATOM 2222 C CA . VAL B 1 58 ? 65.07834 10.01275 19.17332 1.000 21.64598 55 VAL B CA 1
ATOM 2223 C C . VAL B 1 58 ? 64.81781 11.08532 20.21485 1.000 20.32119 55 VAL B C 1
ATOM 2224 O O . VAL B 1 58 ? 63.80993 11.79339 20.14563 1.000 18.42249 55 VAL B O 1
ATOM 2228 N N . VAL B 1 59 ? 65.71375 11.20700 21.18293 1.000 18.56889 56 VAL B N 1
ATOM 2229 C CA . VAL B 1 59 ? 65.58256 12.21414 22.22798 1.000 16.76552 56 VAL B CA 1
ATOM 2230 C C . VAL B 1 59 ? 66.34750 13.45164 21.77567 1.000 22.56827 56 VAL B C 1
ATOM 2231 O O . VAL B 1 59 ? 67.57255 13.42076 21.64524 1.000 21.98690 56 VAL B O 1
ATOM 2235 N N . VAL B 1 60 ? 65.62656 14.53871 21.52850 1.000 19.39985 57 VAL B N 1
ATOM 2236 C CA . VAL B 1 60 ? 66.19433 15.72667 20.90021 1.000 19.22295 57 VAL B CA 1
ATOM 2237 C C . VAL B 1 60 ? 66.40215 16.74452 22.01402 1.000 21.99270 57 VAL B C 1
ATOM 2238 O O . VAL B 1 60 ? 65.56511 17.60419 22.26297 1.000 23.51082 57 VAL B O 1
ATOM 2242 N N . GLN B 1 61 ? 67.55181 16.65565 22.68745 1.000 22.74728 58 GLN B N 1
ATOM 2243 C CA . GLN B 1 61 ? 67.90672 17.63222 23.71175 1.000 21.38498 58 GLN B CA 1
ATOM 2244 C C . GLN B 1 61 ? 68.85033 18.71929 23.20692 1.000 24.92359 58 GLN B C 1
ATOM 2245 O O . GLN B 1 61 ? 68.98865 19.75487 23.86450 1.000 22.68515 58 GLN B O 1
ATOM 2251 N N . ASN B 1 62 ? 69.45750 18.53179 22.05296 1.000 18.05867 59 ASN B N 1
ATOM 2252 C CA . ASN B 1 62 ? 70.36610 19.52553 21.49712 1.000 24.33020 59 ASN B CA 1
ATOM 2253 C C . ASN B 1 62 ? 69.59573 20.75962 21.03596 1.000 21.08714 59 ASN B C 1
ATOM 2254 O O . ASN B 1 62 ? 68.83375 20.66544 20.06101 1.000 20.39959 59 ASN B O 1
ATOM 2259 N N . PRO B 1 63 ? 69.77909 21.92856 21.66135 1.000 21.40327 60 PRO B N 1
ATOM 2260 C CA . PRO B 1 63 ? 69.01200 23.10982 21.22455 1.000 23.68942 60 PRO B CA 1
ATOM 2261 C C . PRO B 1 63 ? 69.30556 23.52195 19.78529 1.000 24.09363 60 PRO B C 1
ATOM 2262 O O . PRO B 1 63 ? 68.42547 24.12744 19.15127 1.000 26.49836 60 PRO B O 1
ATOM 2266 N N . GLU B 1 64 ? 70.47462 23.16562 19.23044 1.000 19.44067 61 GLU B N 1
ATOM 2267 C CA . GLU B 1 64 ? 70.72645 23.43466 17.81313 1.000 21.94715 61 GLU B CA 1
ATOM 2268 C C . GLU B 1 64 ? 69.76365 22.66973 16.92064 1.000 24.97260 61 GLU B C 1
ATOM 2269 O O . GLU B 1 64 ? 69.34544 23.17298 15.86717 1.000 24.72320 61 GLU B O 1
ATOM 2275 N N . ILE B 1 65 ? 69.43063 21.43389 17.29989 1.000 17.65688 62 ILE B N 1
ATOM 2276 C CA . ILE B 1 65 ? 68.49007 20.66286 16.49294 1.000 21.24334 62 ILE B CA 1
ATOM 2277 C C . ILE B 1 65 ? 67.07443 21.18687 16.68959 1.000 16.67690 62 ILE B C 1
ATOM 2278 O O . ILE B 1 65 ? 66.29286 21.26827 15.73769 1.000 18.16380 62 ILE B O 1
ATOM 2283 N N . ARG B 1 66 ? 66.72255 21.55099 17.92424 1.000 16.86771 63 ARG B N 1
ATOM 2284 C CA . ARG B 1 66 ? 65.40178 22.12759 18.17117 1.000 20.46888 63 ARG B CA 1
ATOM 2285 C C . ARG B 1 66 ? 65.19010 23.39978 17.35479 1.000 24.46023 63 ARG B C 1
ATOM 2286 O O . ARG B 1 66 ? 64.09654 23.63053 16.82679 1.000 26.29841 63 ARG B O 1
ATOM 2294 N N A GLN B 1 67 ? 66.22163 24.23960 17.24015 0.432 24.02170 64 GLN B N 1
ATOM 2295 N N B GLN B 1 67 ? 66.22514 24.23436 17.23471 0.263 23.89282 64 GLN B N 1
ATOM 2296 N N C GLN B 1 67 ? 66.22346 24.24058 17.25154 0.305 23.92703 64 GLN B N 1
ATOM 2297 C CA A GLN B 1 67 ? 66.08042 25.45758 16.44793 0.432 24.02036 64 GLN B CA 1
ATOM 2298 C CA B GLN B 1 67 ? 66.08597 25.45648 16.45007 0.263 23.71900 64 GLN B CA 1
ATOM 2299 C CA C GLN B 1 67 ? 66.11594 25.45962 16.45592 0.305 23.77176 64 GLN B CA 1
ATOM 2300 C C A GLN B 1 67 ? 66.01023 25.14859 14.95919 0.432 24.00050 64 GLN B C 1
ATOM 2301 C C B GLN B 1 67 ? 66.02352 25.15732 14.95869 0.263 24.00400 64 GLN B C 1
ATOM 2302 C C C GLN B 1 67 ? 66.01539 25.14767 14.96869 0.305 24.00934 64 GLN B C 1
ATOM 2303 O O A GLN B 1 67 ? 65.30527 25.84367 14.21817 0.432 24.79545 64 GLN B O 1
ATOM 2304 O O B GLN B 1 67 ? 65.34214 25.87180 14.21438 0.263 24.78976 64 GLN B O 1
ATOM 2305 O O C GLN B 1 67 ? 65.29631 25.84050 14.23914 0.305 24.61925 64 GLN B O 1
ATOM 2321 N N . ALA B 1 68 ? 66.70659 24.10129 14.50799 1.000 23.07176 65 ALA B N 1
ATOM 2322 C CA . ALA B 1 68 ? 66.65947 23.73532 13.09428 1.000 20.55818 65 ALA B CA 1
ATOM 2323 C C . ALA B 1 68 ? 65.27663 23.26961 12.66883 1.000 21.13543 65 ALA B C 1
ATOM 2324 O O . ALA B 1 68 ? 64.90916 23.42869 11.49953 1.000 21.78395 65 ALA B O 1
ATOM 2326 N N . ILE B 1 69 ? 64.51542 22.66018 13.57772 1.000 20.29554 66 ILE B N 1
ATOM 2327 C CA . ILE B 1 69 ? 63.20453 22.13468 13.21076 1.000 22.28884 66 ILE B CA 1
ATOM 2328 C C . ILE B 1 69 ? 62.08218 23.10320 13.53394 1.000 22.84907 66 ILE B C 1
ATOM 2329 O O . ILE B 1 69 ? 60.97010 22.92735 13.01760 1.000 22.77212 66 ILE B O 1
ATOM 2334 N N . LYS B 1 70 ? 62.33795 24.13224 14.33823 1.000 20.63665 67 LYS B N 1
ATOM 2335 C CA . LYS B 1 70 ? 61.29041 25.09838 14.65867 1.000 23.71362 67 LYS B CA 1
ATOM 2336 C C . LYS B 1 70 ? 60.61092 25.70998 13.43222 1.000 30.79457 67 LYS B C 1
ATOM 2337 O O . LYS B 1 70 ? 59.36844 25.78156 13.43236 1.000 28.23480 67 LYS B O 1
ATOM 2343 N N . PRO B 1 71 ? 61.31849 26.13201 12.36988 1.000 28.69294 68 PRO B N 1
ATOM 2344 C CA . PRO B 1 71 ? 60.61697 26.77447 11.24333 1.000 31.10015 68 PRO B CA 1
ATOM 2345 C C . PRO B 1 71 ? 59.47024 25.96612 10.64984 1.000 30.94836 68 PRO B C 1
ATOM 2346 O O . PRO B 1 71 ? 58.54744 26.56831 10.08583 1.000 33.60413 68 PRO B O 1
ATOM 2350 N N . PHE B 1 72 ? 59.49183 24.62936 10.72814 1.000 22.50225 69 PHE B N 1
ATOM 2351 C CA . PHE B 1 72 ? 58.43353 23.83684 10.11378 1.000 22.51004 69 PHE B CA 1
ATOM 2352 C C . PHE B 1 72 ? 57.64963 23.01240 11.12984 1.000 25.36069 69 PHE B C 1
ATOM 2353 O O . PHE B 1 72 ? 56.93277 22.08923 10.74141 1.000 23.01509 69 PHE B O 1
ATOM 2361 N N . SER B 1 73 ? 57.74929 23.33342 12.41730 1.000 31.73674 70 SER B N 1
ATOM 2362 C CA . SER B 1 73 ? 57.07928 22.53255 13.43033 1.000 29.29114 70 SER B CA 1
ATOM 2363 C C . SER B 1 73 ? 56.05996 23.38150 14.18120 1.000 29.08128 70 SER B C 1
ATOM 2364 O O . SER B 1 73 ? 56.12212 23.50116 15.40934 1.000 27.58357 70 SER B O 1
ATOM 2367 N N . TRP B 1 74 ? 55.11093 23.96401 13.44436 1.000 31.11562 71 TRP B N 1
ATOM 2368 C CA . TRP B 1 74 ? 54.20401 24.94432 14.03992 1.000 31.81072 71 TRP B CA 1
ATOM 2369 C C . TRP B 1 74 ? 53.38335 24.34314 15.17605 1.000 31.59435 71 TRP B C 1
ATOM 2370 O O . TRP B 1 74 ? 53.00654 25.05809 16.10822 1.000 30.90300 71 TRP B O 1
ATOM 2381 N N . GLY B 1 75 ? 53.13670 23.02954 15.13636 1.000 29.63133 72 GLY B N 1
ATOM 2382 C CA . GLY B 1 75 ? 52.37987 22.36368 16.18079 1.000 31.19280 72 GLY B CA 1
ATOM 2383 C C . GLY B 1 75 ? 53.03362 22.38133 17.54853 1.000 28.43116 72 GLY B C 1
ATOM 2384 O O . GLY B 1 75 ? 52.34471 22.17254 18.54981 1.000 27.72381 72 GLY B O 1
ATOM 2393 N N . ALA B 1 77 ? 55.72329 24.94258 18.27270 1.000 27.13169 74 ALA B N 1
ATOM 2394 C CA . ALA B 1 77 ? 56.72712 25.99485 18.10481 1.000 29.53021 74 ALA B CA 1
ATOM 2395 C C . ALA B 1 77 ? 57.17196 26.56623 19.44894 1.000 31.08602 74 ALA B C 1
ATOM 2396 O O . ALA B 1 77 ? 58.37133 26.70774 19.70849 1.000 34.32356 74 ALA B O 1
ATOM 2398 N N . ASP B 1 78 ? 56.21909 26.88383 20.32708 1.000 29.15854 75 ASP B N 1
ATOM 2399 C CA . ASP B 1 78 ? 56.58456 27.44753 21.62256 1.000 35.07813 75 ASP B CA 1
ATOM 2400 C C . ASP B 1 78 ? 57.26851 26.41669 22.51222 1.000 31.49057 75 ASP B C 1
ATOM 2401 O O . ASP B 1 78 ? 58.20390 26.74881 23.25038 1.000 32.30064 75 ASP B O 1
ATOM 2406 N N . ALA B 1 79 ? 56.81548 25.16341 22.45839 1.000 26.78009 76 ALA B N 1
ATOM 2407 C CA . ALA B 1 79 ? 57.36616 24.13110 23.32283 1.000 27.31510 76 ALA B CA 1
ATOM 2408 C C . ALA B 1 79 ? 58.81581 23.81442 22.98356 1.000 31.20468 76 ALA B C 1
ATOM 2409 O O . ALA B 1 79 ? 59.56733 23.34635 23.84948 1.000 28.50945 76 ALA B O 1
ATOM 2411 N N . LEU B 1 80 ? 59.22438 24.04088 21.73126 1.000 29.23628 77 LEU B N 1
ATOM 2412 C CA . LEU B 1 80 ? 60.60982 23.78719 21.35251 1.000 28.20429 77 LEU B CA 1
ATOM 2413 C C . LEU B 1 80 ? 61.58543 24.66982 22.12502 1.000 31.13623 77 LEU B C 1
ATOM 2414 O O . LEU B 1 80 ? 62.75481 24.28996 22.29761 1.000 33.82877 77 LEU B O 1
ATOM 2419 N N . ASP B 1 81 ? 61.12600 25.81167 22.62717 1.000 29.32775 78 ASP B N 1
ATOM 2420 C CA . ASP B 1 81 ? 61.95559 26.67742 23.45022 1.000 34.45600 78 ASP B CA 1
ATOM 2421 C C . ASP B 1 81 ? 61.79206 26.43781 24.94292 1.000 37.30067 78 ASP B C 1
ATOM 2422 O O . ASP B 1 81 ? 62.58895 26.96198 25.72371 1.000 45.88803 78 ASP B O 1
ATOM 2427 N N . THR B 1 82 ? 60.78470 25.67736 25.36857 1.000 32.44728 79 THR B N 1
ATOM 2428 C CA . THR B 1 82 ? 60.47314 25.58568 26.79024 1.000 30.69690 79 THR B CA 1
ATOM 2429 C C . THR B 1 82 ? 60.35960 24.17152 27.31706 1.000 27.79131 79 THR B C 1
ATOM 2430 O O . THR B 1 82 ? 60.47705 23.98706 28.53048 1.000 29.26052 79 THR B O 1
ATOM 2434 N N . ALA B 1 83 ? 60.11707 23.18090 26.47130 1.000 25.47307 80 ALA B N 1
ATOM 2435 C CA . ALA B 1 83 ? 59.93821 21.81534 26.95299 1.000 24.46428 80 ALA B CA 1
ATOM 2436 C C . ALA B 1 83 ? 61.24780 21.25466 27.50031 1.000 27.96148 80 ALA B C 1
ATOM 2437 O O . ALA B 1 83 ? 62.33692 21.57808 27.02113 1.000 25.12827 80 ALA B O 1
ATOM 2439 N N . SER B 1 84 ? 61.12306 20.40891 28.52501 1.000 24.57922 81 SER B N 1
ATOM 2440 C CA . SER B 1 84 ? 62.27954 19.71542 29.06977 1.000 28.00030 81 SER B CA 1
ATOM 2441 C C . SER B 1 84 ? 62.83829 18.73321 28.05373 1.000 29.42290 81 SER B C 1
ATOM 2442 O O . SER B 1 84 ? 64.03110 18.77022 27.73011 1.000 26.34603 81 SER B O 1
ATOM 2445 N N . HIS B 1 85 ? 61.97699 17.87591 27.50948 1.000 24.36227 82 HIS B N 1
ATOM 2446 C CA . HIS B 1 85 ? 62.39898 16.80457 26.62809 1.000 22.95817 82 HIS B CA 1
ATOM 2447 C C . HIS B 1 85 ? 61.52837 16.76254 25.38657 1.000 25.16157 82 HIS B C 1
ATOM 2448 O O . HIS B 1 85 ? 60.34896 17.11906 25.41741 1.000 28.11212 82 HIS B O 1
ATOM 2455 N N . LEU B 1 86 ? 62.13696 16.32698 24.29053 1.000 23.85020 83 LEU B N 1
ATOM 2456 C CA . LEU B 1 86 ? 61.44674 16.09810 23.03151 1.000 22.13933 83 LEU B CA 1
ATOM 2457 C C . LEU B 1 86 ? 61.79824 14.70366 22.54900 1.000 21.40623 83 LEU B C 1
ATOM 2458 O O . LEU B 1 86 ? 62.97188 14.32472 22.54434 1.000 23.56115 83 LEU B O 1
ATOM 2463 N N . VAL B 1 87 ? 60.79028 13.93236 22.16046 1.000 21.08578 84 VAL B N 1
ATOM 2464 C CA . VAL B 1 87 ? 61.01260 12.62167 21.56232 1.000 20.86194 84 VAL B CA 1
ATOM 2465 C C . VAL B 1 87 ? 60.38618 12.63113 20.18100 1.000 20.73719 84 VAL B C 1
ATOM 2466 O O . VAL B 1 87 ? 59.21195 12.99157 20.02481 1.000 20.70559 84 VAL B O 1
ATOM 2470 N N . VAL B 1 88 ? 61.17384 12.27551 19.17702 1.000 21.54354 85 VAL B N 1
ATOM 2471 C CA . VAL B 1 88 ? 60.64569 12.01142 17.85071 1.000 21.25464 85 VAL B CA 1
ATOM 2472 C C . VAL B 1 88 ? 60.65128 10.49894 17.69080 1.000 17.76207 85 VAL B C 1
ATOM 2473 O O . VAL B 1 88 ? 61.68724 9.85036 17.89438 1.000 22.31257 85 VAL B O 1
ATOM 2477 N N . PHE B 1 89 ? 59.48491 9.93922 17.38959 1.000 20.65608 86 PHE B N 1
ATOM 2478 C CA . PHE B 1 89 ? 59.31451 8.49911 17.24709 1.000 22.33745 86 PHE B CA 1
ATOM 2479 C C . PHE B 1 89 ? 59.60722 8.11538 15.80710 1.000 19.15035 86 PHE B C 1
ATOM 2480 O O . PHE B 1 89 ? 59.05317 8.71525 14.88305 1.000 21.76277 86 PHE B O 1
ATOM 2488 N N . LEU B 1 90 ? 60.49345 7.13107 15.62002 1.000 18.91115 87 LEU B N 1
ATOM 2489 C CA . LEU B 1 90 ? 60.76915 6.56279 14.30938 1.000 17.11426 87 LEU B CA 1
ATOM 2490 C C . LEU B 1 90 ? 60.11378 5.19623 14.19691 1.000 16.62619 87 LEU B C 1
ATOM 2491 O O . LEU B 1 90 ? 60.03797 4.44995 15.17301 1.000 19.58646 87 LEU B O 1
ATOM 2496 N N . ALA B 1 91 ? 59.66742 4.86803 12.99007 1.000 18.31451 88 ALA B N 1
ATOM 2497 C CA . ALA B 1 91 ? 59.05021 3.58043 12.70648 1.000 21.29043 88 ALA B CA 1
ATOM 2498 C C . ALA B 1 91 ? 59.82676 2.87503 11.60261 1.000 20.77985 88 ALA B C 1
ATOM 2499 O O . ALA B 1 91 ? 60.34289 3.50748 10.67439 1.000 18.28051 88 ALA B O 1
ATOM 2501 N N . LYS B 1 92 ? 59.89514 1.55253 11.70966 1.000 21.58776 89 LYS B N 1
ATOM 2502 C CA . LYS B 1 92 ? 60.71813 0.76003 10.79984 1.000 22.74183 89 LYS B CA 1
ATOM 2503 C C . LYS B 1 92 ? 60.11920 0.74678 9.39964 1.000 19.56191 89 LYS B C 1
ATOM 2504 O O . LYS B 1 92 ? 58.91263 0.53880 9.23581 1.000 23.66755 89 LYS B O 1
ATOM 2510 N N . LYS B 1 93 ? 60.95883 0.97342 8.39001 1.000 19.94047 90 LYS B N 1
ATOM 2511 C CA . LYS B 1 93 ? 60.55125 0.83011 7.00073 1.000 20.84131 90 LYS B CA 1
ATOM 2512 C C . LYS B 1 93 ? 60.78337 -0.59489 6.50628 1.000 27.98569 90 LYS B C 1
ATOM 2513 O O . LYS B 1 93 ? 61.70612 -1.28594 6.94940 1.000 23.32258 90 LYS B O 1
ATOM 2519 N N A ASN B 1 94 ? 59.91914 -1.03636 5.59298 0.682 23.65949 91 ASN B N 1
ATOM 2520 N N B ASN B 1 94 ? 59.93481 -1.01587 5.56679 0.318 25.21769 91 ASN B N 1
ATOM 2521 C CA A ASN B 1 94 ? 60.10133 -2.31760 4.90602 0.682 28.25769 91 ASN B CA 1
ATOM 2522 C CA B ASN B 1 94 ? 60.03350 -2.31691 4.89760 0.318 27.32062 91 ASN B CA 1
ATOM 2523 C C A ASN B 1 94 ? 60.23477 -3.47461 5.89482 0.682 24.31453 91 ASN B C 1
ATOM 2524 C C B ASN B 1 94 ? 60.23462 -3.45499 5.89615 0.318 25.15118 91 ASN B C 1
ATOM 2525 O O A ASN B 1 94 ? 61.08267 -4.35558 5.74048 0.682 26.29321 91 ASN B O 1
ATOM 2526 O O B ASN B 1 94 ? 61.12241 -4.29824 5.75070 0.318 26.26580 91 ASN B O 1
ATOM 2535 N N . ALA B 1 95 ? 59.38942 -3.47690 6.92435 1.000 22.41238 92 ALA B N 1
ATOM 2536 C CA . ALA B 1 95 ? 59.42582 -4.54026 7.92965 1.000 30.80382 92 ALA B CA 1
ATOM 2537 C C . ALA B 1 95 ? 58.68369 -5.78539 7.42891 1.000 21.88207 92 ALA B C 1
ATOM 2538 O O . ALA B 1 95 ? 57.74758 -6.28160 8.05441 1.000 19.88507 92 ALA B O 1
ATOM 2540 N N . ARG B 1 96 ? 59.15064 -6.29219 6.28308 1.000 22.20376 93 ARG B N 1
ATOM 2541 C CA . ARG B 1 96 ? 58.64670 -7.52707 5.69708 1.000 22.90618 93 ARG B CA 1
ATOM 2542 C C . ARG B 1 96 ? 58.95733 -8.72835 6.58314 1.000 23.06987 93 ARG B C 1
ATOM 2543 O O . ARG B 1 96 ? 59.96524 -8.75987 7.29964 1.000 26.32731 93 ARG B O 1
ATOM 2551 N N . PHE B 1 97 ? 58.10720 -9.75298 6.47145 1.000 23.11309 94 PHE B N 1
ATOM 2552 C CA . PHE B 1 97 ? 58.28970 -10.96400 7.26146 1.000 25.87153 94 PHE B CA 1
ATOM 2553 C C . PHE B 1 97 ? 59.69425 -11.54431 7.09790 1.000 29.95795 94 PHE B C 1
ATOM 2554 O O . PHE B 1 97 ? 60.23602 -12.11952 8.04389 1.000 29.98114 94 PHE B O 1
ATOM 2562 N N . ASP B 1 98 ? 60.28916 -11.40578 5.91218 1.000 27.35022 95 ASP B N 1
ATOM 2563 C CA . ASP B 1 98 ? 61.58821 -11.98725 5.59345 1.000 37.05633 95 ASP B CA 1
ATOM 2564 C C . ASP B 1 98 ? 62.75968 -11.02356 5.79383 1.000 34.23012 95 ASP B C 1
ATOM 2565 O O . ASP B 1 98 ? 63.86611 -11.31764 5.33603 1.000 34.81165 95 ASP B O 1
ATOM 2570 N N . SER B 1 99 ? 62.55436 -9.89045 6.47516 1.000 27.78294 96 SER B N 1
ATOM 2571 C CA . SER B 1 99 ? 63.64920 -8.94582 6.65275 1.000 29.88444 96 SER B CA 1
ATOM 2572 C C . SER B 1 99 ? 64.53362 -9.33555 7.84606 1.000 30.67534 96 SER B C 1
ATOM 2573 O O . SER B 1 99 ? 64.06287 -9.98024 8.79157 1.000 29.47011 96 SER B O 1
ATOM 2576 N N . PRO B 1 100 ? 65.82576 -8.97081 7.81504 1.000 31.16901 97 PRO B N 1
ATOM 2577 C CA . PRO B 1 100 ? 66.69022 -9.22963 8.98380 1.000 30.52138 97 PRO B CA 1
ATOM 2578 C C . PRO B 1 100 ? 66.12094 -8.67544 10.27063 1.000 27.87128 97 PRO B C 1
ATOM 2579 O O . PRO B 1 100 ? 66.23571 -9.30868 11.32738 1.000 28.23461 97 PRO B O 1
ATOM 2583 N N . PHE B 1 101 ? 65.50012 -7.49936 10.20025 1.000 27.66058 98 PHE B N 1
ATOM 2584 C CA . PHE B 1 101 ? 64.93727 -6.87924 11.39106 1.000 31.06671 98 PHE B CA 1
ATOM 2585 C C . PHE B 1 101 ? 63.87495 -7.76822 12.01799 1.000 26.59169 98 PHE B C 1
ATOM 2586 O O . PHE B 1 101 ? 63.81958 -7.91793 13.24394 1.000 26.61969 98 PHE B O 1
ATOM 2602 N N . LEU B 1 103 ? 63.53416 -11.00385 11.54321 1.000 26.89158 100 LEU B N 1
ATOM 2603 C CA . LEU B 1 103 ? 64.18160 -12.22673 12.00971 1.000 27.05472 100 LEU B CA 1
ATOM 2604 C C . LEU B 1 103 ? 64.68062 -12.06190 13.44078 1.000 34.78212 100 LEU B C 1
ATOM 2605 O O . LEU B 1 103 ? 64.42531 -12.91186 14.30138 1.000 28.26756 100 LEU B O 1
ATOM 2610 N N . GLU B 1 104 ? 65.37961 -10.95386 13.71691 1.000 30.15319 101 GLU B N 1
ATOM 2611 C CA . GLU B 1 104 ? 65.85701 -10.69051 15.07274 1.000 29.54950 101 GLU B CA 1
ATOM 2612 C C . GLU B 1 104 ? 64.69704 -10.60591 16.06626 1.000 26.36645 101 GLU B C 1
ATOM 2613 O O . GLU B 1 104 ? 64.77990 -11.15468 17.17449 1.000 26.49702 101 GLU B O 1
ATOM 2619 N N . SER B 1 105 ? 63.58722 -9.96330 15.67476 1.000 25.57895 102 SER B N 1
ATOM 2620 C CA . SER B 1 105 ? 62.42004 -9.92574 16.55298 1.000 25.35715 102 SER B CA 1
ATOM 2621 C C . SER B 1 105 ? 61.85669 -11.32216 16.79088 1.000 25.26889 102 SER B C 1
ATOM 2622 O O . SER B 1 105 ? 61.39484 -11.62013 17.89543 1.000 25.18715 102 SER B O 1
ATOM 2625 N N . LEU B 1 106 ? 61.92417 -12.20332 15.78987 1.000 25.49055 103 LEU B N 1
ATOM 2626 C CA . LEU B 1 106 ? 61.40545 -13.55926 15.95990 1.000 27.50863 103 LEU B CA 1
ATOM 2627 C C . LEU B 1 106 ? 62.23407 -14.35456 16.96602 1.000 28.91571 103 LEU B C 1
ATOM 2628 O O . LEU B 1 106 ? 61.68592 -15.08857 17.79745 1.000 25.64140 103 LEU B O 1
ATOM 2633 N N . LYS B 1 107 ? 63.56247 -14.23473 16.89544 1.000 25.82300 104 LYS B N 1
ATOM 2634 C CA . LYS B 1 107 ? 64.40680 -14.93413 17.84993 1.000 26.09929 104 LYS B CA 1
ATOM 2635 C C . LYS B 1 107 ? 64.20265 -14.39339 19.25698 1.000 25.81149 104 LYS B C 1
ATOM 2636 O O . LYS B 1 107 ? 64.23925 -15.15429 20.22835 1.000 25.99132 104 LYS B O 1
ATOM 2642 N N . ARG B 1 108 ? 64.01695 -13.07318 19.38566 1.000 25.58183 105 ARG B N 1
ATOM 2643 C CA . ARG B 1 108 ? 63.78179 -12.48226 20.69818 1.000 27.05388 105 ARG B CA 1
ATOM 2644 C C . ARG B 1 108 ? 62.48393 -12.98797 21.32611 1.000 25.44840 105 ARG B C 1
ATOM 2645 O O . ARG B 1 108 ? 62.33984 -12.94677 22.55518 1.000 26.02683 105 ARG B O 1
ATOM 2653 N N . ARG B 1 109 ? 61.54366 -13.46964 20.51725 1.000 26.81363 106 ARG B N 1
ATOM 2654 C CA . ARG B 1 109 ? 60.35741 -14.14248 21.04032 1.000 25.39325 106 ARG B CA 1
ATOM 2655 C C . ARG B 1 109 ? 60.66688 -15.54839 21.53093 1.000 31.28399 106 ARG B C 1
ATOM 2656 O O . ARG B 1 109 ? 59.77042 -16.22467 22.03839 1.000 32.77600 106 ARG B O 1
ATOM 2664 N N . GLY B 1 110 ? 61.89972 -16.01958 21.37544 1.000 29.67975 107 GLY B N 1
ATOM 2665 C CA . GLY B 1 110 ? 62.21074 -17.36566 21.77674 1.000 26.11663 107 GLY B CA 1
ATOM 2666 C C . GLY B 1 110 ? 62.02644 -18.41755 20.70959 1.000 30.03895 107 GLY B C 1
ATOM 2667 O O . GLY B 1 110 ? 62.07506 -19.60898 21.03091 1.000 36.36281 107 GLY B O 1
ATOM 2668 N N . VAL B 1 111 ? 61.83777 -18.03373 19.45004 1.000 26.42307 108 VAL B N 1
ATOM 2669 C CA . VAL B 1 111 ? 61.73561 -19.00103 18.35536 1.000 29.95773 108 VAL B CA 1
ATOM 2670 C C . VAL B 1 111 ? 63.06232 -19.00919 17.59715 1.000 27.52778 108 VAL B C 1
ATOM 2671 O O . VAL B 1 111 ? 63.36775 -18.07644 16.84735 1.000 27.30532 108 VAL B O 1
ATOM 2675 N N . THR B 1 112 ? 63.86120 -20.06656 17.78598 1.000 28.35266 109 THR B N 1
ATOM 2676 C CA . THR B 1 112 ? 65.20816 -20.09339 17.20458 1.000 29.10382 109 THR B CA 1
ATOM 2677 C C . THR B 1 112 ? 65.58260 -21.40501 16.53654 1.000 30.55309 109 THR B C 1
ATOM 2678 O O . THR B 1 112 ? 66.52616 -21.41199 15.73616 1.000 32.07950 109 THR B O 1
ATOM 2682 N N . GLU B 1 113 ? 64.90769 -22.51210 16.82940 1.000 31.04700 110 GLU B N 1
ATOM 2683 C CA . GLU B 1 113 ? 65.15626 -23.74234 16.09604 1.000 32.71203 110 GLU B CA 1
ATOM 2684 C C . GLU B 1 113 ? 64.70984 -23.55635 14.64568 1.000 33.18588 110 GLU B C 1
ATOM 2685 O O . GLU B 1 113 ? 63.63718 -22.99434 14.39444 1.000 32.39476 110 GLU B O 1
ATOM 2691 N N . PRO B 1 114 ? 65.51479 -23.99460 13.67219 1.000 28.14625 111 PRO B N 1
ATOM 2692 C CA . PRO B 1 114 ? 65.25642 -23.59188 12.27573 1.000 28.14562 111 PRO B CA 1
ATOM 2693 C C . PRO B 1 114 ? 63.88735 -23.98700 11.73339 1.000 29.61735 111 PRO B C 1
ATOM 2694 O O . PRO B 1 114 ? 63.25259 -23.16847 11.05605 1.000 27.54151 111 PRO B O 1
ATOM 2698 N N . ASP B 1 115 ? 63.42403 -25.22049 11.97726 1.000 29.64095 112 ASP B N 1
ATOM 2699 C CA . ASP B 1 115 ? 62.09791 -25.60942 11.50025 1.000 33.69058 112 ASP B CA 1
ATOM 2700 C C . ASP B 1 115 ? 61.00570 -24.75154 12.13161 1.000 30.09030 112 ASP B C 1
ATOM 2701 O O . ASP B 1 115 ? 60.06307 -24.33852 11.44542 1.000 29.44402 112 ASP B O 1
ATOM 2706 N N . ALA B 1 116 ? 61.10371 -24.48405 13.43971 1.000 29.16994 113 ALA B N 1
ATOM 2707 C CA . ALA B 1 116 ? 60.11277 -23.62539 14.08811 1.000 31.06694 113 ALA B CA 1
ATOM 2708 C C . ALA B 1 116 ? 60.14085 -22.22331 13.50274 1.000 29.65370 113 ALA B C 1
ATOM 2709 O O . ALA B 1 116 ? 59.08794 -21.61391 13.27348 1.000 26.36045 113 ALA B O 1
ATOM 2719 N N . ALA B 1 118 ? 60.98906 -21.29688 10.49933 1.000 25.33630 115 ALA B N 1
ATOM 2720 C CA . ALA B 1 118 ? 60.35725 -21.31346 9.18341 1.000 25.92505 115 ALA B CA 1
ATOM 2721 C C . ALA B 1 118 ? 58.83276 -21.32788 9.28914 1.000 27.41951 115 ALA B C 1
ATOM 2722 O O . ALA B 1 118 ? 58.15088 -20.65073 8.51370 1.000 27.90125 115 ALA B O 1
ATOM 2724 N N . LYS B 1 119 ? 58.27829 -22.09256 10.23847 1.000 30.42568 116 LYS B N 1
ATOM 2725 C CA . LYS B 1 119 ? 56.82598 -22.11377 10.41454 1.000 31.19126 116 LYS B CA 1
ATOM 2726 C C . LYS B 1 119 ? 56.29576 -20.75959 10.86941 1.000 28.66706 116 LYS B C 1
ATOM 2727 O O . LYS B 1 119 ? 55.20866 -20.33724 10.44976 1.000 29.41502 116 LYS B O 1
ATOM 2733 N N . SER B 1 120 ? 57.02702 -20.07462 11.75308 1.000 24.30029 117 SER B N 1
ATOM 2734 C CA . SER B 1 120 ? 56.58193 -18.75447 12.19545 1.000 23.08158 117 SER B CA 1
ATOM 2735 C C . SER B 1 120 ? 56.60259 -17.76775 11.04186 1.000 23.52209 117 SER B C 1
ATOM 2736 O O . SER B 1 120 ? 55.62918 -17.03777 10.81496 1.000 25.77106 117 SER B O 1
ATOM 2739 N N . LEU B 1 121 ? 57.69559 -17.75612 10.28754 1.000 22.08582 118 LEU B N 1
ATOM 2740 C CA . LEU B 1 121 ? 57.82642 -16.83497 9.16479 1.000 28.29195 118 LEU B CA 1
ATOM 2741 C C . LEU B 1 121 ? 56.72644 -17.05866 8.14421 1.000 25.45044 118 LEU B C 1
ATOM 2742 O O . LEU B 1 121 ? 56.22192 -16.09967 7.54272 1.000 23.83443 118 LEU B O 1
ATOM 2747 N N . ALA B 1 122 ? 56.35090 -18.32010 7.92963 1.000 25.68316 119 ALA B N 1
ATOM 2748 C CA . ALA B 1 122 ? 55.26689 -18.62714 7.00744 1.000 30.36354 119 ALA B CA 1
ATOM 2749 C C . ALA B 1 122 ? 53.95994 -18.00379 7.47548 1.000 27.19170 119 ALA B C 1
ATOM 2750 O O . ALA B 1 122 ? 53.19880 -17.46022 6.66552 1.000 28.70412 119 ALA B O 1
ATOM 2752 N N . ARG B 1 123 ? 53.67966 -18.08155 8.78182 1.000 23.85522 120 ARG B N 1
ATOM 2753 C CA . ARG B 1 123 ? 52.48331 -17.44358 9.32110 1.000 23.78108 120 ARG B CA 1
ATOM 2754 C C . ARG B 1 123 ? 52.57223 -15.92208 9.21380 1.000 26.07933 120 ARG B C 1
ATOM 2755 O O . ARG B 1 123 ? 51.56865 -15.26405 8.91288 1.000 25.19107 120 ARG B O 1
ATOM 2763 N N . TYR B 1 124 ? 53.75794 -15.34450 9.46039 1.000 21.17243 121 TYR B N 1
ATOM 2764 C CA . TYR B 1 124 ? 53.90955 -13.89663 9.30361 1.000 22.90763 121 TYR B CA 1
ATOM 2765 C C . TYR B 1 124 ? 53.67461 -13.47382 7.85823 1.000 23.73012 121 TYR B C 1
ATOM 2766 O O . TYR B 1 124 ? 53.08036 -12.41910 7.60064 1.000 22.42600 121 TYR B O 1
ATOM 2775 N N A GLN B 1 125 ? 54.16403 -14.26970 6.90018 0.490 22.49864 122 GLN B N 1
ATOM 2776 N N B GLN B 1 125 ? 54.14949 -14.27555 6.90037 0.510 22.74121 122 GLN B N 1
ATOM 2777 C CA A GLN B 1 125 ? 53.91740 -13.98202 5.48916 0.490 22.48286 122 GLN B CA 1
ATOM 2778 C CA B GLN B 1 125 ? 53.91906 -13.96725 5.49157 0.510 22.41462 122 GLN B CA 1
ATOM 2779 C C A GLN B 1 125 ? 52.42384 -13.93838 5.19313 0.490 23.52265 122 GLN B C 1
ATOM 2780 C C B GLN B 1 125 ? 52.43127 -13.96012 5.15668 0.510 23.60270 122 GLN B C 1
ATOM 2781 O O A GLN B 1 125 ? 51.92905 -12.99455 4.56342 0.490 24.58399 122 GLN B O 1
ATOM 2782 O O B GLN B 1 125 ? 51.94636 -13.05404 4.46702 0.510 24.70761 122 GLN B O 1
ATOM 2793 N N . ALA B 1 126 ? 51.68997 -14.96193 5.63490 1.000 22.56492 123 ALA B N 1
ATOM 2794 C CA . ALA B 1 126 ? 50.26169 -15.03264 5.33411 1.000 24.07877 123 ALA B CA 1
ATOM 2795 C C . ALA B 1 126 ? 49.51058 -13.88625 5.99006 1.000 24.05434 123 ALA B C 1
ATOM 2796 O O . ALA B 1 126 ? 48.59742 -13.30726 5.38921 1.000 26.82787 123 ALA B O 1
ATOM 2798 N N . PHE B 1 127 ? 49.88685 -13.54521 7.22365 1.000 23.54806 124 PHE B N 1
ATOM 2799 C CA . PHE B 1 127 ? 49.29824 -12.38712 7.88836 1.000 24.63027 124 PHE B CA 1
ATOM 2800 C C . PHE B 1 127 ? 49.50628 -11.12335 7.06507 1.000 23.41828 124 PHE B C 1
ATOM 2801 O O . PHE B 1 127 ? 48.55266 -10.38882 6.77733 1.000 22.12916 124 PHE B O 1
ATOM 2809 N N . GLN B 1 128 ? 50.75009 -10.85732 6.65951 1.000 20.85470 125 GLN B N 1
ATOM 2810 C CA . GLN B 1 128 ? 51.03098 -9.59770 5.97202 1.000 19.45174 125 GLN B CA 1
ATOM 2811 C C . GLN B 1 128 ? 50.42150 -9.56849 4.57532 1.000 25.00955 125 GLN B C 1
ATOM 2812 O O . GLN B 1 128 ? 49.97131 -8.51672 4.11113 1.000 25.44487 125 GLN B O 1
ATOM 2818 N N . ALA B 1 129 ? 50.40552 -10.70538 3.88694 1.000 24.94196 126 ALA B N 1
ATOM 2819 C CA . ALA B 1 129 ? 49.93057 -10.72969 2.51041 1.000 24.14161 126 ALA B CA 1
ATOM 2820 C C . ALA B 1 129 ? 48.41884 -10.90554 2.41263 1.000 30.57732 126 ALA B C 1
ATOM 2821 O O . ALA B 1 129 ? 47.78063 -10.30523 1.54086 1.000 28.23680 126 ALA B O 1
ATOM 2823 N N . ASP B 1 130 ? 47.82984 -11.73021 3.27417 1.000 30.72804 127 ASP B N 1
ATOM 2824 C CA . ASP B 1 130 ? 46.45199 -12.15176 3.08211 1.000 31.49161 127 ASP B CA 1
ATOM 2825 C C . ASP B 1 130 ? 45.47011 -11.52526 4.05820 1.000 33.52908 127 ASP B C 1
ATOM 2826 O O . ASP B 1 130 ? 44.31528 -11.29712 3.68900 1.000 33.67666 127 ASP B O 1
ATOM 2831 N N . ASP B 1 131 ? 45.88955 -11.25381 5.29153 1.000 25.30080 128 ASP B N 1
ATOM 2832 C CA . ASP B 1 131 ? 44.97352 -10.82963 6.34139 1.000 23.86983 128 ASP B CA 1
ATOM 2833 C C . ASP B 1 131 ? 44.92306 -9.31373 6.47270 1.000 22.84632 128 ASP B C 1
ATOM 2834 O O . ASP B 1 131 ? 43.85111 -8.72768 6.34596 1.000 23.57087 128 ASP B O 1
ATOM 2839 N N . ILE B 1 132 ? 46.05948 -8.66927 6.75054 1.000 24.95886 129 ILE B N 1
ATOM 2840 C CA . ILE B 1 132 ? 46.07726 -7.21069 6.83787 1.000 25.75948 129 ILE B CA 1
ATOM 2841 C C . ILE B 1 132 ? 46.51695 -6.55495 5.53401 1.000 22.62890 129 ILE B C 1
ATOM 2842 O O . ILE B 1 132 ? 46.31389 -5.34173 5.36791 1.000 26.57293 129 ILE B O 1
ATOM 2847 N N . LYS B 1 133 ? 47.09155 -7.31991 4.59867 1.000 21.00064 130 LYS B N 1
ATOM 2848 C CA . LYS B 1 133 ? 47.29679 -6.89259 3.20988 1.000 24.44886 130 LYS B CA 1
ATOM 2849 C C . LYS B 1 133 ? 48.17228 -5.63912 3.13265 1.000 30.08292 130 LYS B C 1
ATOM 2850 O O . LYS B 1 133 ? 47.76797 -4.58237 2.63991 1.000 30.31648 130 LYS B O 1
ATOM 2856 N N . ILE B 1 134 ? 49.38780 -5.77428 3.65406 1.000 25.31911 131 ILE B N 1
ATOM 2857 C CA . ILE B 1 134 ? 50.35837 -4.68664 3.65443 1.000 25.06741 131 ILE B CA 1
ATOM 2858 C C . ILE B 1 134 ? 51.64135 -5.05060 2.92590 1.000 23.27804 131 ILE B C 1
ATOM 2859 O O . ILE B 1 134 ? 52.45810 -4.15879 2.66686 1.000 32.15011 131 ILE B O 1
ATOM 2864 N N . LEU B 1 135 ? 51.84776 -6.32235 2.57989 1.000 30.20316 132 LEU B N 1
ATOM 2865 C CA . LEU B 1 135 ? 53.11811 -6.73687 1.98675 1.000 38.14390 132 LEU B CA 1
ATOM 2866 C C . LEU B 1 135 ? 53.33272 -6.09334 0.62480 1.000 49.41976 132 LEU B C 1
ATOM 2867 O O . LEU B 1 135 ? 54.47621 -5.84826 0.22423 1.000 58.06522 132 LEU B O 1
ATOM 2872 N N . ASP B 1 136 ? 52.24459 -5.79331 -0.08365 1.000 61.75031 133 ASP B N 1
ATOM 2873 C CA . ASP B 1 136 ? 52.33717 -5.19579 -1.41115 1.000 71.12901 133 ASP B CA 1
ATOM 2874 C C . ASP B 1 136 ? 52.90933 -3.78166 -1.34866 1.000 63.49679 133 ASP B C 1
ATOM 2875 O O . ASP B 1 136 ? 53.82392 -3.43453 -2.10546 1.000 60.97292 133 ASP B O 1
ATOM 2880 N N . ASP B 1 137 ? 52.38324 -2.95484 -0.44760 1.000 54.60373 134 ASP B N 1
ATOM 2881 C CA . ASP B 1 137 ? 52.56154 -1.50815 -0.48334 1.000 46.45734 134 ASP B CA 1
ATOM 2882 C C . ASP B 1 137 ? 53.55523 -1.08517 0.59038 1.000 37.59690 134 ASP B C 1
ATOM 2883 O O . ASP B 1 137 ? 53.33048 -1.32900 1.78110 1.000 28.77403 134 ASP B O 1
ATOM 2888 N N . SER B 1 138 ? 54.64284 -0.43332 0.16937 1.000 32.62836 135 SER B N 1
ATOM 2889 C CA . SER B 1 138 ? 55.65435 -0.00069 1.13025 1.000 27.50057 135 SER B CA 1
ATOM 2890 C C . SER B 1 138 ? 55.10581 1.04961 2.09050 1.000 24.33953 135 SER B C 1
ATOM 2891 O O . SER B 1 138 ? 55.49729 1.07523 3.26184 1.000 27.37532 135 SER B O 1
ATOM 2894 N N . ARG B 1 139 ? 54.20114 1.91737 1.62925 1.000 22.00020 136 ARG B N 1
ATOM 2895 C CA . ARG B 1 139 ? 53.64069 2.90612 2.54769 1.000 22.49425 136 ARG B CA 1
ATOM 2896 C C . ARG B 1 139 ? 52.73558 2.24038 3.57594 1.000 29.17131 136 ARG B C 1
ATOM 2897 O O . ARG B 1 139 ? 52.74157 2.62024 4.75424 1.000 24.75023 136 ARG B O 1
ATOM 2905 N N . ALA B 1 140 ? 51.95218 1.24547 3.14889 1.000 26.24943 137 ALA B N 1
ATOM 2906 C CA . ALA B 1 140 ? 51.09904 0.52150 4.08736 1.000 30.00978 137 ALA B CA 1
ATOM 2907 C C . ALA B 1 140 ? 51.93102 -0.27965 5.08148 1.000 24.76055 137 ALA B C 1
ATOM 2908 O O . ALA B 1 140 ? 51.56664 -0.39159 6.25876 1.000 21.27341 137 ALA B O 1
ATOM 2910 N N . LEU B 1 141 ? 53.04533 -0.85011 4.62139 1.000 22.80490 138 LEU B N 1
ATOM 2911 C CA . LEU B 1 141 ? 53.93572 -1.57491 5.51680 1.000 20.72756 138 LEU B CA 1
ATOM 2912 C C . LEU B 1 141 ? 54.53940 -0.63765 6.55472 1.000 19.39347 138 LEU B C 1
ATOM 2913 O O . LEU B 1 141 ? 54.62177 -0.97291 7.74318 1.000 21.76420 138 LEU B O 1
ATOM 2918 N N . PHE B 1 142 ? 54.95537 0.54863 6.12069 1.000 20.44698 139 PHE B N 1
ATOM 2919 C CA . PHE B 1 142 ? 55.43234 1.56380 7.05019 1.000 18.67045 139 PHE B CA 1
ATOM 2920 C C . PHE B 1 142 ? 54.32770 2.01106 8.00748 1.000 19.24383 139 PHE B C 1
ATOM 2921 O O . PHE B 1 142 ? 54.56930 2.16480 9.20942 1.000 22.21765 139 PHE B O 1
ATOM 2929 N N A ASP B 1 143 ? 53.10842 2.21539 7.49583 0.524 21.44821 140 ASP B N 1
ATOM 2930 N N B ASP B 1 143 ? 53.10442 2.21558 7.50319 0.476 21.46923 140 ASP B N 1
ATOM 2931 C CA A ASP B 1 143 ? 52.02498 2.66585 8.36447 0.524 23.94530 140 ASP B CA 1
ATOM 2932 C CA B ASP B 1 143 ? 52.03413 2.66665 8.39061 0.476 23.88129 140 ASP B CA 1
ATOM 2933 C C A ASP B 1 143 ? 51.70853 1.63384 9.44065 0.524 22.45845 140 ASP B C 1
ATOM 2934 C C B ASP B 1 143 ? 51.74570 1.63042 9.46616 0.476 22.37575 140 ASP B C 1
ATOM 2935 O O A ASP B 1 143 ? 51.36392 2.00225 10.56961 0.524 23.48776 140 ASP B O 1
ATOM 2936 O O B ASP B 1 143 ? 51.45164 1.98450 10.61434 0.476 22.70764 140 ASP B O 1
ATOM 2945 N N . TRP B 1 144 ? 51.84135 0.34582 9.11548 1.000 22.96237 141 TRP B N 1
ATOM 2946 C CA . TRP B 1 144 ? 51.63905 -0.71435 10.10035 1.000 19.58755 141 TRP B CA 1
ATOM 2947 C C . TRP B 1 144 ? 52.57322 -0.54377 11.29048 1.000 20.72060 141 TRP B C 1
ATOM 2948 O O . TRP B 1 144 ? 52.14150 -0.62666 12.44902 1.000 20.03622 141 TRP B O 1
ATOM 2959 N N . CYS B 1 145 ? 53.85888 -0.26871 11.01986 1.000 18.46988 142 CYS B N 1
ATOM 2960 C CA . CYS B 1 145 ? 54.81257 -0.02661 12.09786 1.000 19.67383 142 CYS B CA 1
ATOM 2961 C C . CYS B 1 145 ? 54.51408 1.27646 12.82855 1.000 17.53775 142 CYS B C 1
ATOM 2962 O O . CYS B 1 145 ? 54.62664 1.33771 14.05738 1.000 17.79060 142 CYS B O 1
ATOM 2965 N N . CYS B 1 146 ? 54.15852 2.33557 12.09272 1.000 18.00048 143 CYS B N 1
ATOM 2966 C CA . CYS B 1 146 ? 53.74199 3.58437 12.73752 1.000 19.91094 143 CYS B CA 1
ATOM 2967 C C . CYS B 1 146 ? 52.61554 3.36954 13.74635 1.000 21.21444 143 CYS B C 1
ATOM 2968 O O . CYS B 1 146 ? 52.64503 3.93441 14.84498 1.000 20.01220 143 CYS B O 1
ATOM 2971 N N . ARG B 1 147 ? 51.60940 2.56461 13.38571 1.000 20.01502 144 ARG B N 1
ATOM 2972 C CA . ARG B 1 147 ? 50.53819 2.22432 14.32317 1.000 19.50978 144 ARG B CA 1
ATOM 2973 C C . ARG B 1 147 ? 51.09172 1.72704 15.65801 1.000 22.53822 144 ARG B C 1
ATOM 2974 O O . ARG B 1 147 ? 50.62747 2.14273 16.72785 1.000 18.89082 144 ARG B O 1
ATOM 2982 N N . GLN B 1 148 ? 52.07695 0.81854 15.61077 1.000 19.46777 145 GLN B N 1
ATOM 2983 C CA . GLN B 1 148 ? 52.67447 0.30091 16.84096 1.000 18.04921 145 GLN B CA 1
ATOM 2984 C C . GLN B 1 148 ? 53.30835 1.41863 17.66945 1.000 18.97107 145 GLN B C 1
ATOM 2985 O O . GLN B 1 148 ? 53.20175 1.41987 18.90261 1.000 21.34508 145 GLN B O 1
ATOM 2991 N N . THR B 1 149 ? 53.97153 2.38500 17.01342 1.000 19.39036 146 THR B N 1
ATOM 2992 C CA . THR B 1 149 ? 54.59781 3.47395 17.76566 1.000 20.32937 146 THR B CA 1
ATOM 2993 C C . THR B 1 149 ? 53.56869 4.33690 18.49333 1.000 18.90766 146 THR B C 1
ATOM 2994 O O . THR B 1 149 ? 53.89650 4.94480 19.52206 1.000 23.97891 146 THR B O 1
ATOM 2998 N N . TYR B 1 150 ? 52.31942 4.40510 18.00333 1.000 19.75020 147 TYR B N 1
ATOM 2999 C CA . TYR B 1 150 ? 51.32827 5.18122 18.74988 1.000 19.20330 147 TYR B CA 1
ATOM 3000 C C . TYR B 1 150 ? 50.93540 4.48664 20.05063 1.000 24.63934 147 TYR B C 1
ATOM 3001 O O . TYR B 1 150 ? 50.42964 5.14843 20.96501 1.000 21.70900 147 TYR B O 1
ATOM 3010 N N . ILE B 1 151 ? 51.14746 3.17286 20.14709 1.000 21.26218 148 ILE B N 1
ATOM 3011 C CA . ILE B 1 151 ? 50.97358 2.48326 21.42230 1.000 20.42134 148 ILE B CA 1
ATOM 3012 C C . ILE B 1 151 ? 52.02930 2.95337 22.41667 1.000 18.92073 148 ILE B C 1
ATOM 3013 O O . ILE B 1 151 ? 51.71988 3.26046 23.57384 1.000 19.25002 148 ILE B O 1
ATOM 3018 N N . ALA B 1 152 ? 53.30148 2.97174 21.98798 1.000 20.30715 149 ALA B N 1
ATOM 3019 C CA . ALA B 1 152 ? 54.38425 3.43214 22.85710 1.000 19.79063 149 ALA B CA 1
ATOM 3020 C C . ALA B 1 152 ? 54.19195 4.89061 23.24023 1.000 21.19794 149 ALA B C 1
ATOM 3021 O O . ALA B 1 152 ? 54.37198 5.27055 24.40606 1.000 21.08941 149 ALA B O 1
ATOM 3023 N N . LEU B 1 153 ? 53.81633 5.71851 22.26698 1.000 19.64678 150 LEU B N 1
ATOM 3024 C CA . LEU B 1 153 ? 53.47518 7.11429 22.53920 1.000 20.08020 150 LEU B CA 1
ATOM 3025 C C . LEU B 1 153 ? 52.41945 7.23727 23.63228 1.000 24.26976 150 LEU B C 1
ATOM 3026 O O . LEU B 1 153 ? 52.60433 7.97297 24.61109 1.000 22.42239 150 LEU B O 1
ATOM 3031 N N . GLY B 1 154 ? 51.28892 6.53898 23.46489 1.000 23.20159 151 GLY B N 1
ATOM 3032 C CA . GLY B 1 154 ? 50.22092 6.61526 24.45434 1.000 22.08888 151 GLY B CA 1
ATOM 3033 C C . GLY B 1 154 ? 50.67759 6.20012 25.84276 1.000 20.90457 151 GLY B C 1
ATOM 3034 O O . GLY B 1 154 ? 50.36716 6.86609 26.83192 1.000 21.03957 151 GLY B O 1
ATOM 3035 N N . ASN B 1 155 ? 51.44854 5.11441 25.92881 1.000 21.57679 152 ASN B N 1
ATOM 3036 C CA . ASN B 1 155 ? 51.87391 4.60558 27.22935 1.000 27.13060 152 ASN B CA 1
ATOM 3037 C C . ASN B 1 155 ? 52.84462 5.55581 27.91124 1.000 23.65518 152 ASN B C 1
ATOM 3038 O O . ASN B 1 155 ? 52.74787 5.78558 29.12304 1.000 20.93833 152 ASN B O 1
ATOM 3059 N N . THR B 1 158 ? 50.82997 8.65945 29.13194 1.000 21.09138 155 THR B N 1
ATOM 3060 C CA . THR B 1 158 ? 49.97106 8.30296 30.25735 1.000 25.97586 155 THR B CA 1
ATOM 3061 C C . THR B 1 158 ? 50.79059 8.05021 31.51772 1.000 21.60271 155 THR B C 1
ATOM 3062 O O . THR B 1 158 ? 50.48693 8.58833 32.59163 1.000 23.52946 155 THR B O 1
ATOM 3066 N N . GLY B 1 159 ? 51.83357 7.22354 31.40952 1.000 21.43624 156 GLY B N 1
ATOM 3067 C CA . GLY B 1 159 ? 52.64905 6.94671 32.57445 1.000 24.07649 156 GLY B CA 1
ATOM 3068 C C . GLY B 1 159 ? 53.31923 8.19429 33.11466 1.000 27.23251 156 GLY B C 1
ATOM 3069 O O . GLY B 1 159 ? 53.34913 8.41714 34.32721 1.000 22.87020 156 GLY B O 1
ATOM 3070 N N . ALA B 1 160 ? 53.85383 9.03274 32.22124 1.000 22.13527 157 ALA B N 1
ATOM 3071 C CA . ALA B 1 160 ? 54.44152 10.29800 32.65894 1.000 26.79551 157 ALA B CA 1
ATOM 3072 C C . ALA B 1 160 ? 53.43998 11.12136 33.46002 1.000 24.82694 157 ALA B C 1
ATOM 3073 O O . ALA B 1 160 ? 53.76362 11.65707 34.52716 1.000 23.67491 157 ALA B O 1
ATOM 3075 N N . ALA B 1 161 ? 52.20836 11.22558 32.95814 1.000 22.70507 158 ALA B N 1
ATOM 3076 C CA . ALA B 1 161 ? 51.21909 12.07522 33.60852 1.000 23.24302 158 ALA B CA 1
ATOM 3077 C C . ALA B 1 161 ? 50.82965 11.52985 34.97679 1.000 23.36142 158 ALA B C 1
ATOM 3078 O O . ALA B 1 161 ? 50.65144 12.30029 35.92904 1.000 23.93536 158 ALA B O 1
ATOM 3088 N N . ALA B 1 163 ? 52.63699 10.06520 36.98142 1.000 21.40100 160 ALA B N 1
ATOM 3089 C CA . ALA B 1 163 ? 53.72951 10.40469 37.87971 1.000 20.76844 160 ALA B CA 1
ATOM 3090 C C . ALA B 1 163 ? 53.97465 11.90716 37.98203 1.000 24.94022 160 ALA B C 1
ATOM 3091 O O . ALA B 1 163 ? 54.96208 12.31333 38.59834 1.000 24.31479 160 ALA B O 1
ATOM 3093 N N . GLY B 1 164 ? 53.10956 12.73850 37.39376 1.000 24.64897 161 GLY B N 1
ATOM 3094 C CA . GLY B 1 164 ? 53.18688 14.17770 37.58902 1.000 24.60597 161 GLY B CA 1
ATOM 3095 C C . GLY B 1 164 ? 53.97896 14.96368 36.56494 1.000 21.88233 161 GLY B C 1
ATOM 3096 O O . GLY B 1 164 ? 54.35807 16.11054 36.84507 1.000 22.97803 161 GLY B O 1
ATOM 3097 N N . ILE B 1 165 ? 54.23328 14.40083 35.38955 1.000 21.64778 162 ILE B N 1
ATOM 3098 C CA . ILE B 1 165 ? 55.02337 15.04844 34.34826 1.000 24.02682 162 ILE B CA 1
ATOM 3099 C C . ILE B 1 165 ? 54.11963 15.28655 33.15000 1.000 22.67463 162 ILE B C 1
ATOM 3100 O O . ILE B 1 165 ? 53.42946 14.36623 32.69854 1.000 22.01417 162 ILE B O 1
ATOM 3105 N N . ASP B 1 166 ? 54.10145 16.52288 32.65426 1.000 21.52208 163 ASP B N 1
ATOM 3106 C CA . ASP B 1 166 ? 53.20148 16.87548 31.56397 1.000 21.97315 163 ASP B CA 1
ATOM 3107 C C . ASP B 1 166 ? 53.80177 16.50919 30.21422 1.000 19.59201 163 ASP B C 1
ATOM 3108 O O . ASP B 1 166 ? 54.99879 16.23167 30.09151 1.000 20.61429 163 ASP B O 1
ATOM 3113 N N . SER B 1 167 ? 52.94895 16.51869 29.18956 1.000 16.98161 164 SER B N 1
ATOM 3114 C CA . SER B 1 167 ? 53.35937 16.12038 27.85157 1.000 16.81942 164 SER B CA 1
ATOM 3115 C C . SER B 1 167 ? 52.39185 16.67235 26.81587 1.000 18.49409 164 SER B C 1
ATOM 3116 O O . SER B 1 167 ? 51.32400 17.19393 27.14295 1.000 16.81354 164 SER B O 1
ATOM 3119 N N . CYS B 1 168 ? 52.76524 16.50446 25.54450 1.000 19.27717 165 CYS B N 1
ATOM 3120 C CA . CYS B 1 168 ? 51.86802 16.82401 24.44001 1.000 21.55605 165 CYS B CA 1
ATOM 3121 C C . CYS B 1 168 ? 52.24275 15.93346 23.26357 1.000 21.03019 165 CYS B C 1
ATOM 3122 O O . CYS B 1 168 ? 53.42646 15.90936 22.88672 1.000 21.78803 165 CYS B O 1
ATOM 3125 N N . PRO B 1 169 ? 51.29432 15.19115 22.68245 1.000 20.61449 166 PRO B N 1
ATOM 3126 C CA . PRO B 1 169 ? 51.57304 14.50726 21.41153 1.000 18.01037 166 PRO B CA 1
ATOM 3127 C C . PRO B 1 169 ? 51.62299 15.51879 20.27412 1.000 20.11851 166 PRO B C 1
ATOM 3128 O O . PRO B 1 169 ? 50.96545 16.56129 20.32180 1.000 22.29666 166 PRO B O 1
ATOM 3132 N N . VAL B 1 170 ? 52.41505 15.21347 19.24177 1.000 15.89213 167 VAL B N 1
ATOM 3133 C CA . VAL B 1 170 ? 52.70872 16.20160 18.19972 1.000 22.16708 167 VAL B CA 1
ATOM 3134 C C . VAL B 1 170 ? 52.78891 15.52920 16.83005 1.000 14.12128 167 VAL B C 1
ATOM 3135 O O . VAL B 1 170 ? 53.72084 14.75024 16.56607 1.000 15.10159 167 VAL B O 1
ATOM 3139 N N . GLU B 1 171 ? 51.84552 15.87062 15.94452 1.000 15.51504 168 GLU B N 1
ATOM 3140 C CA . GLU B 1 171 ? 51.95376 15.62103 14.50869 1.000 16.63146 168 GLU B CA 1
ATOM 3141 C C . GLU B 1 171 ? 52.13500 16.89963 13.70034 1.000 19.23436 168 GLU B C 1
ATOM 3142 O O . GLU B 1 171 ? 52.32158 16.82602 12.48154 1.000 20.27604 168 GLU B O 1
ATOM 3148 N N . GLY B 1 172 ? 52.06876 18.06571 14.33242 1.000 21.32123 169 GLY B N 1
ATOM 3149 C CA . GLY B 1 172 ? 52.06108 19.30440 13.58284 1.000 20.20784 169 GLY B CA 1
ATOM 3150 C C . GLY B 1 172 ? 53.41780 19.77251 13.10271 1.000 24.14851 169 GLY B C 1
ATOM 3151 O O . GLY B 1 172 ? 53.92317 20.80687 13.55220 1.000 23.17709 169 GLY B O 1
ATOM 3152 N N . PHE B 1 173 ? 54.01979 19.01989 12.18378 1.000 22.37489 170 PHE B N 1
ATOM 3153 C CA . PHE B 1 173 ? 55.25547 19.44038 11.54935 1.000 18.40498 170 PHE B CA 1
ATOM 3154 C C . PHE B 1 173 ? 55.28121 18.89407 10.13350 1.000 22.16879 170 PHE B C 1
ATOM 3155 O O . PHE B 1 173 ? 54.54723 17.96340 9.79767 1.000 19.36389 170 PHE B O 1
ATOM 3163 N N . ASN B 1 174 ? 56.12109 19.48940 9.29582 1.000 19.81935 171 ASN B N 1
ATOM 3164 C CA . ASN B 1 174 ? 56.33290 18.93068 7.96885 1.000 22.36924 171 ASN B CA 1
ATOM 3165 C C . ASN B 1 174 ? 57.13776 17.64674 8.10492 1.000 27.33961 171 ASN B C 1
ATOM 3166 O O . ASN B 1 174 ? 58.26926 17.67046 8.59326 1.000 21.05117 171 ASN B O 1
ATOM 3171 N N . TYR B 1 175 ? 56.55129 16.52246 7.69087 1.000 21.26246 172 TYR B N 1
ATOM 3172 C CA . TYR B 1 175 ? 57.20973 15.24264 7.92403 1.000 23.72353 172 TYR B CA 1
ATOM 3173 C C . TYR B 1 175 ? 58.44897 15.08487 7.05307 1.000 25.99962 172 TYR B C 1
ATOM 3174 O O . TYR B 1 175 ? 59.46794 14.54433 7.50616 1.000 24.98189 172 TYR B O 1
ATOM 3183 N N . ALA B 1 176 ? 58.38663 15.55047 5.80284 1.000 22.41785 173 ALA B N 1
ATOM 3184 C CA . ALA B 1 176 ? 59.54546 15.42406 4.91457 1.000 21.65064 173 ALA B CA 1
ATOM 3185 C C . ALA B 1 176 ? 60.71787 16.26407 5.41090 1.000 25.46154 173 ALA B C 1
ATOM 3186 O O . ALA B 1 176 ? 61.87460 15.82085 5.36675 1.000 25.70965 173 ALA B O 1
ATOM 3188 N N . ASP B 1 177 ? 60.44047 17.48682 5.87214 1.000 30.41971 174 ASP B N 1
ATOM 3189 C CA . ASP B 1 177 ? 61.49671 18.33521 6.41526 1.000 27.77314 174 ASP B CA 1
ATOM 3190 C C . ASP B 1 177 ? 62.09416 17.73413 7.67727 1.000 28.10913 174 ASP B C 1
ATOM 3191 O O . ASP B 1 177 ? 63.29917 17.87117 7.93266 1.000 28.08573 174 ASP B O 1
ATOM 3204 N N . GLU B 1 179 ? 62.37063 14.60876 8.52835 1.000 22.72360 176 GLU B N 1
ATOM 3205 C CA . GLU B 1 179 ? 63.26255 13.50870 8.18155 1.000 26.96652 176 GLU B CA 1
ATOM 3206 C C . GLU B 1 179 ? 64.56536 14.02588 7.58209 1.000 31.35114 176 GLU B C 1
ATOM 3207 O O . GLU B 1 179 ? 65.64778 13.51813 7.89709 1.000 28.31604 176 GLU B O 1
ATOM 3213 N N . ARG B 1 180 ? 64.47608 15.02794 6.70642 1.000 26.45658 177 ARG B N 1
ATOM 3214 C CA . ARG B 1 180 ? 65.66398 15.58828 6.08006 1.000 27.78682 177 ARG B CA 1
ATOM 3215 C C . ARG B 1 180 ? 66.61426 16.18811 7.11393 1.000 33.89623 177 ARG B C 1
ATOM 3216 O O . ARG B 1 180 ? 67.82645 15.95219 7.06060 1.000 32.76820 177 ARG B O 1
ATOM 3224 N N . VAL B 1 181 ? 66.08283 16.94129 8.07877 1.000 29.38664 178 VAL B N 1
ATOM 3225 C CA . VAL B 1 181 ? 66.93546 17.57856 9.08237 1.000 26.83735 178 VAL B CA 1
ATOM 3226 C C . VAL B 1 181 ? 67.53413 16.54007 10.03338 1.000 26.42294 178 VAL B C 1
ATOM 3227 O O . VAL B 1 181 ? 68.74979 16.51790 10.26389 1.000 26.49320 178 VAL B O 1
ATOM 3231 N N . LEU B 1 182 ? 66.69727 15.66503 10.60062 1.000 21.82936 179 LEU B N 1
ATOM 3232 C CA . LEU B 1 182 ? 67.18669 14.71756 11.60060 1.000 20.55882 179 LEU B CA 1
ATOM 3233 C C . LEU B 1 182 ? 68.13191 13.69026 10.98915 1.000 26.29109 179 LEU B C 1
ATOM 3234 O O . LEU B 1 182 ? 69.15342 13.33823 11.59252 1.000 25.43046 179 LEU B O 1
ATOM 3239 N N . SER B 1 183 ? 67.81448 13.20140 9.79199 1.000 25.39441 180 SER B N 1
ATOM 3240 C CA . SER B 1 183 ? 68.61752 12.16023 9.16702 1.000 24.85802 180 SER B CA 1
ATOM 3241 C C . SER B 1 183 ? 69.71027 12.71680 8.26194 1.000 33.11521 180 SER B C 1
ATOM 3242 O O . SER B 1 183 ? 70.82258 12.18430 8.23989 1.000 34.81001 180 SER B O 1
ATOM 3245 N N . GLY B 1 184 ? 69.41164 13.75419 7.48947 1.000 33.95473 181 GLY B N 1
ATOM 3246 C CA . GLY B 1 184 ? 70.38260 14.25859 6.54029 1.000 34.43605 181 GLY B CA 1
ATOM 3247 C C . GLY B 1 184 ? 71.33739 15.23789 7.18133 1.000 33.78926 181 GLY B C 1
ATOM 3248 O O . GLY B 1 184 ? 72.54963 15.00992 7.20809 1.000 40.63045 181 GLY B O 1
ATOM 3249 N N . GLN B 1 185 ? 70.79218 16.32297 7.73195 1.000 30.36509 182 GLN B N 1
ATOM 3250 C CA . GLN B 1 185 ? 71.64045 17.36315 8.29732 1.000 30.59748 182 GLN B CA 1
ATOM 3251 C C . GLN B 1 185 ? 72.38334 16.87254 9.53258 1.000 31.05281 182 GLN B C 1
ATOM 3252 O O . GLN B 1 185 ? 73.58500 17.12138 9.67546 1.000 30.95409 182 GLN B O 1
ATOM 3258 N N . PHE B 1 186 ? 71.70687 16.16310 10.43069 1.000 26.66521 183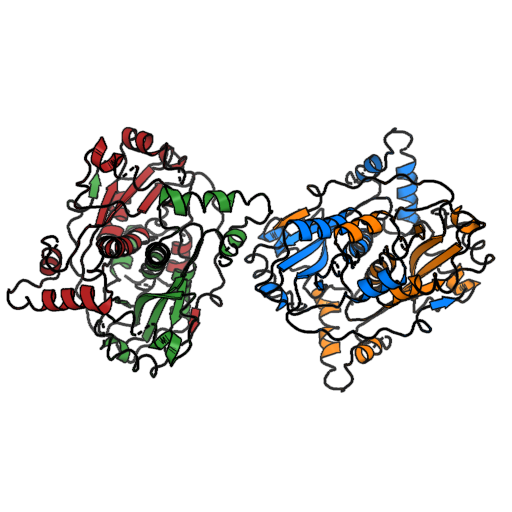 PHE B N 1
ATOM 3259 C CA . PHE B 1 186 ? 72.34380 15.75396 11.67660 1.000 27.83041 183 PHE B CA 1
ATOM 3260 C C . PHE B 1 186 ? 72.70252 14.27311 11.72749 1.000 34.09267 183 PHE B C 1
ATOM 3261 O O . PHE B 1 186 ? 73.31252 13.83139 12.71164 1.000 27.19934 183 PHE B O 1
ATOM 3269 N N . GLY B 1 187 ? 72.36706 13.50443 10.69298 1.000 27.69844 184 GLY B N 1
ATOM 3270 C CA . GLY B 1 187 ? 72.85455 12.13757 10.59236 1.000 29.98212 184 GLY B CA 1
ATOM 3271 C C . GLY B 1 187 ? 72.45444 11.23509 11.73636 1.000 28.62206 184 GLY B C 1
ATOM 3272 O O . GLY B 1 187 ? 73.23149 10.35141 12.11795 1.000 30.12394 184 GLY B O 1
ATOM 3273 N N . LEU B 1 188 ? 71.24940 11.40917 12.27545 1.000 25.49129 185 LEU B N 1
ATOM 3274 C CA . LEU B 1 188 ? 70.84518 10.68933 13.47686 1.000 28.97752 185 LEU B CA 1
ATOM 3275 C C . LEU B 1 188 ? 70.32638 9.29227 13.19139 1.000 30.32320 185 LEU B C 1
ATOM 3276 O O . LEU B 1 188 ? 70.31591 8.46230 14.10624 1.000 31.39451 185 LEU B O 1
ATOM 3281 N N . PHE B 1 189 ? 69.87590 9.02335 11.96585 1.000 27.66438 186 PHE B N 1
ATOM 3282 C CA . PHE B 1 189 ? 69.39770 7.69476 11.60873 1.000 27.34102 186 PHE B CA 1
ATOM 3283 C C . PHE B 1 189 ? 69.45979 7.53484 10.09767 1.000 27.32667 186 PHE B C 1
ATOM 3284 O O . PHE B 1 189 ? 69.54537 8.51247 9.35144 1.000 28.74258 186 PHE B O 1
ATOM 3292 N N . ASP B 1 190 ? 69.44772 6.27900 9.66481 1.000 29.01326 187 ASP B N 1
ATOM 3293 C CA . ASP B 1 190 ? 69.42115 5.92730 8.24870 1.000 32.34119 187 ASP B CA 1
ATOM 3294 C C . ASP B 1 190 ? 67.97468 5.99203 7.77048 1.000 31.41985 187 ASP B C 1
ATOM 3295 O O . ASP B 1 190 ? 67.16724 5.11476 8.09596 1.000 29.50675 187 ASP B O 1
ATOM 3300 N N . ALA B 1 191 ? 67.64082 7.04535 7.01384 1.000 29.55310 188 ALA B N 1
ATOM 3301 C CA . ALA B 1 191 ? 66.27166 7.26628 6.56040 1.000 35.08759 188 ALA B CA 1
ATOM 3302 C C . ALA B 1 191 ? 65.81014 6.22096 5.56134 1.000 35.93341 188 ALA B C 1
ATOM 3303 O O . ALA B 1 191 ? 64.62685 6.20778 5.20969 1.000 41.65368 188 ALA B O 1
ATOM 3305 N N . ALA B 1 192 ? 66.70575 5.36095 5.08979 1.000 35.74072 189 ALA B N 1
ATOM 3306 C CA . ALA B 1 192 ? 66.26428 4.22941 4.28721 1.000 39.58054 189 ALA B CA 1
ATOM 3307 C C . ALA B 1 192 ? 65.65410 3.13621 5.14974 1.000 34.12453 189 ALA B C 1
ATOM 3308 O O . ALA B 1 192 ? 64.82783 2.36432 4.66006 1.000 34.80703 189 ALA B O 1
ATOM 3310 N N . GLU B 1 193 ? 66.04110 3.05697 6.42507 1.000 29.13990 190 GLU B N 1
ATOM 3311 C CA . GLU B 1 193 ? 65.56952 2.00249 7.31383 1.000 29.39963 190 GLU B CA 1
ATOM 3312 C C . GLU B 1 193 ? 64.48767 2.46094 8.27799 1.000 26.01671 190 GLU B C 1
ATOM 3313 O O . GLU B 1 193 ? 63.75140 1.61150 8.79642 1.000 25.77360 190 GLU B O 1
ATOM 3319 N N . TRP B 1 194 ? 64.39520 3.76872 8.54143 1.000 21.51202 191 TRP B N 1
ATOM 3320 C CA . TRP B 1 194 ? 63.50198 4.33338 9.53974 1.000 19.82317 191 TRP B CA 1
ATOM 3321 C C . TRP B 1 194 ? 62.84407 5.58534 8.97498 1.000 29.26971 191 TRP B C 1
ATOM 3322 O O . TRP B 1 194 ? 63.42484 6.28151 8.13569 1.000 23.90620 191 TRP B O 1
ATOM 3333 N N . GLY B 1 195 ? 61.63973 5.87276 9.46131 1.000 21.49242 192 GLY B N 1
ATOM 3334 C CA . GLY B 1 195 ? 60.91060 7.05799 9.04318 1.000 20.44028 192 GLY B CA 1
ATOM 3335 C C . GLY B 1 195 ? 60.21805 7.68885 10.23040 1.000 19.68816 192 GLY B C 1
ATOM 3336 O O . GLY B 1 195 ? 59.87493 7.01605 11.20647 1.000 22.51142 192 GLY B O 1
ATOM 3337 N N . VAL B 1 196 ? 60.01513 9.00442 10.14558 1.000 19.80612 193 VAL B N 1
ATOM 3338 C CA . VAL B 1 196 ? 59.39223 9.70436 11.25844 1.000 20.47465 193 VAL B CA 1
ATOM 3339 C C . VAL B 1 196 ? 57.91039 9.35000 11.32893 1.000 19.52874 193 VAL B C 1
ATOM 3340 O O . VAL B 1 196 ? 57.20619 9.30504 10.31056 1.000 21.02501 193 VAL B O 1
ATOM 3344 N N . SER B 1 197 ? 57.44170 9.07697 12.54270 1.000 15.96731 194 SER B N 1
ATOM 3345 C CA . SER B 1 197 ? 56.07669 8.64944 12.82664 1.000 23.01216 194 SER B CA 1
ATOM 3346 C C . SER B 1 197 ? 55.24177 9.72650 13.50357 1.000 16.35528 194 SER B C 1
ATOM 3347 O O . SER B 1 197 ? 54.14316 10.07013 13.03700 1.000 23.22070 194 SER B O 1
ATOM 3350 N N . VAL B 1 198 ? 55.74348 10.25358 14.61477 1.000 15.37932 195 VAL B N 1
ATOM 3351 C CA . VAL B 1 198 ? 55.02953 11.18139 15.48902 1.000 16.10646 195 VAL B CA 1
ATOM 3352 C C . VAL B 1 198 ? 56.04615 11.70867 16.49267 1.000 16.57508 195 VAL B C 1
ATOM 3353 O O . VAL B 1 198 ? 57.15781 11.17650 16.60184 1.000 18.54093 195 VAL B O 1
ATOM 3357 N N . ALA B 1 199 ? 55.70374 12.75912 17.22278 1.000 17.65333 196 ALA B N 1
ATOM 3358 C CA . ALA B 1 199 ? 56.60475 13.31526 18.22150 1.000 16.56796 196 ALA B CA 1
ATOM 3359 C C . ALA B 1 199 ? 55.83414 13.54388 19.51213 1.000 21.13948 196 ALA B C 1
ATOM 3360 O O . ALA B 1 199 ? 54.59805 13.45721 19.55108 1.000 20.15935 196 ALA B O 1
ATOM 3362 N N . ALA B 1 200 ? 56.58089 13.86182 20.56790 1.000 17.76247 197 ALA B N 1
ATOM 3363 C CA . ALA B 1 200 ? 55.99662 14.18262 21.85907 1.000 23.97325 197 ALA B CA 1
ATOM 3364 C C . ALA B 1 200 ? 56.94938 15.08208 22.63218 1.000 21.65745 197 ALA B C 1
ATOM 3365 O O . ALA B 1 200 ? 58.16561 14.88473 22.61625 1.000 19.24594 197 ALA B O 1
ATOM 3367 N N . THR B 1 201 ? 56.38474 16.06072 23.31362 1.000 18.30304 198 THR B N 1
ATOM 3368 C CA . THR B 1 201 ? 57.11984 16.87357 24.26258 1.000 14.80902 198 THR B CA 1
ATOM 3369 C C . THR B 1 201 ? 56.75043 16.45346 25.67690 1.000 20.56136 198 THR B C 1
ATOM 3370 O O . THR B 1 201 ? 55.65812 15.94194 25.91711 1.000 19.17977 198 THR B O 1
ATOM 3374 N N . PHE B 1 202 ? 57.65789 16.72292 26.61496 1.000 14.20169 199 PHE B N 1
ATOM 3375 C CA . PHE B 1 202 ? 57.50304 16.39276 28.02587 1.000 15.32388 199 PHE B CA 1
ATOM 3376 C C . PHE B 1 202 ? 58.08624 17.51743 28.85865 1.000 20.47158 199 PHE B C 1
ATOM 3377 O O . PHE B 1 202 ? 59.13162 18.07753 28.51204 1.000 21.65243 199 PHE B O 1
ATOM 3385 N N . GLY B 1 203 ? 57.43876 17.81698 29.97638 1.000 21.90415 200 GLY B N 1
ATOM 3386 C CA . GLY B 1 203 ? 57.96613 18.82119 30.87739 1.000 22.33146 200 GLY B CA 1
ATOM 3387 C C . GLY B 1 203 ? 56.98693 19.08344 31.99856 1.000 29.43071 200 GLY B C 1
ATOM 3388 O O . GLY B 1 203 ? 56.13371 18.24728 32.30355 1.000 24.11344 200 GLY B O 1
ATOM 3389 N N . TYR B 1 204 ? 57.11264 20.26447 32.59413 1.000 20.74931 201 TYR B N 1
ATOM 3390 C CA . TYR B 1 204 ? 56.21443 20.70053 33.65188 1.000 24.03557 201 TYR B CA 1
ATOM 3391 C C . TYR B 1 204 ? 55.44173 21.91353 33.14741 1.000 23.62732 201 TYR B C 1
ATOM 3392 O O . TYR B 1 204 ? 56.04504 22.88700 32.68203 1.000 20.54391 201 TYR B O 1
ATOM 3401 N N . ARG B 1 205 ? 54.10861 21.83408 33.19993 1.000 20.97131 202 ARG B N 1
ATOM 3402 C CA . ARG B 1 205 ? 53.27345 22.89329 32.64765 1.000 23.03171 202 ARG B CA 1
ATOM 3403 C C . ARG B 1 205 ? 53.57300 24.23302 33.31456 1.000 25.70464 202 ARG B C 1
ATOM 3404 O O . ARG B 1 205 ? 53.91092 24.30363 34.49750 1.000 25.41664 202 ARG B O 1
ATOM 3412 N N . VAL B 1 206 ? 53.46165 25.30634 32.53308 1.000 28.26959 203 VAL B N 1
ATOM 3413 C CA . VAL B 1 206 ? 53.71494 26.63712 33.08899 1.000 34.24915 203 VAL B CA 1
ATOM 3414 C C . VAL B 1 206 ? 52.47727 27.17986 33.81311 1.000 29.04056 203 VAL B C 1
ATOM 3415 O O . VAL B 1 206 ? 52.60095 27.98230 34.74235 1.000 28.93977 203 VAL B O 1
ATOM 3419 N N . GLN B 1 207 ? 51.28034 26.73495 33.43446 1.000 27.51890 204 GLN B N 1
ATOM 3420 C CA . GLN B 1 207 ? 50.04291 27.23331 34.02011 1.000 30.51807 204 GLN B CA 1
ATOM 3421 C C . GLN B 1 207 ? 49.03213 26.09486 34.05404 1.000 36.79282 204 GLN B C 1
ATOM 3422 O O . GLN B 1 207 ? 49.30397 24.98114 33.58845 1.000 34.73459 204 GLN B O 1
ATOM 3428 N N . GLU B 1 208 ? 47.85031 26.37934 34.59745 1.000 34.14608 205 GLU B N 1
ATOM 3429 C CA . GLU B 1 208 ? 46.82428 25.34922 34.65865 1.000 39.73429 205 GLU B CA 1
ATOM 3430 C C . GLU B 1 208 ? 46.24534 25.10010 33.27104 1.000 39.71298 205 GLU B C 1
ATOM 3431 O O . GLU B 1 208 ? 46.22326 25.98499 32.40962 1.000 34.96195 205 GLU B O 1
ATOM 3437 N N . ILE B 1 209 ? 45.81029 23.86396 33.04837 1.000 32.04234 206 ILE B N 1
ATOM 3438 C CA . ILE B 1 209 ? 45.27957 23.42996 31.76399 1.000 32.08430 206 ILE B CA 1
ATOM 3439 C C . ILE B 1 209 ? 43.87345 22.89621 31.99452 1.000 33.69449 206 ILE B C 1
ATOM 3440 O O . ILE B 1 209 ? 43.66287 22.03399 32.85611 1.000 34.36268 206 ILE B O 1
ATOM 3445 N N . ALA B 1 210 ? 42.91830 23.41113 31.23186 1.000 32.41302 207 ALA B N 1
ATOM 3446 C CA . ALA B 1 210 ? 41.53984 22.96395 31.36510 1.000 32.59140 207 ALA B CA 1
ATOM 3447 C C . ALA B 1 210 ? 41.35998 21.57771 30.76054 1.000 33.79541 207 ALA B C 1
ATOM 3448 O O . ALA B 1 210 ? 41.90840 21.27135 29.69812 1.000 31.93847 207 ALA B O 1
ATOM 3450 N N . THR B 1 211 ? 40.58591 20.73760 31.45270 1.000 38.08339 208 THR B N 1
ATOM 3451 C CA . THR B 1 211 ? 40.20848 19.42975 30.92467 1.000 35.28494 208 THR B CA 1
ATOM 3452 C C . THR B 1 211 ? 39.46882 19.59355 29.60620 1.000 27.96566 208 THR B C 1
ATOM 3453 O O . THR B 1 211 ? 38.53749 20.38650 29.51164 1.000 29.13216 208 THR B O 1
ATOM 3457 N N . LYS B 1 212 ? 39.85913 18.82800 28.59419 1.000 26.44981 209 LYS B N 1
ATOM 3458 C CA . LYS B 1 212 ? 39.24478 18.97034 27.27895 1.000 29.45305 209 LYS B CA 1
ATOM 3459 C C . LYS B 1 212 ? 38.10191 17.96869 27.07238 1.000 30.09173 209 LYS B C 1
ATOM 3460 O O . LYS B 1 212 ? 38.07145 16.88752 27.66772 1.000 25.66821 209 LYS B O 1
ATOM 3466 N N . ALA B 1 213 ? 37.15884 18.33929 26.20703 1.000 28.94620 210 ALA B N 1
ATOM 3467 C CA . ALA B 1 213 ? 35.93818 17.56386 26.02820 1.000 27.74182 210 ALA B CA 1
ATOM 3468 C C . ALA B 1 213 ? 36.19198 16.26959 25.25340 1.000 33.17548 210 ALA B C 1
ATOM 3469 O O . ALA B 1 213 ? 37.16771 16.12853 24.50380 1.000 24.23063 210 ALA B O 1
ATOM 3471 N N . ARG B 1 214 ? 35.29185 15.31302 25.46298 1.000 26.20577 211 ARG B N 1
ATOM 3472 C CA . ARG B 1 214 ? 35.23754 14.08601 24.68440 1.000 26.26184 211 ARG B CA 1
ATOM 3473 C C . ARG B 1 214 ? 33.79007 13.80152 24.31193 1.000 28.91651 211 ARG B C 1
ATOM 3474 O O . ARG B 1 214 ? 32.85693 14.18230 25.02630 1.000 28.36388 211 ARG B O 1
ATOM 3482 N N . ARG B 1 215 ? 33.61439 13.13373 23.17940 1.000 26.54223 212 ARG B N 1
ATOM 3483 C CA . ARG B 1 215 ? 32.28820 12.68349 22.78024 1.000 27.08623 212 ARG B CA 1
ATOM 3484 C C . ARG B 1 215 ? 31.73265 11.73563 23.84384 1.000 27.35337 212 ARG B C 1
ATOM 3485 O O . ARG B 1 215 ? 32.48519 10.97192 24.45340 1.000 26.01926 212 ARG B O 1
ATOM 3493 N N . PRO B 1 216 ? 30.41958 11.76401 24.08860 1.000 29.34916 213 PRO B N 1
ATOM 3494 C CA . PRO B 1 216 ? 29.82490 10.84508 25.07169 1.000 29.97623 213 PRO B CA 1
ATOM 3495 C C . PRO B 1 216 ? 30.05387 9.38902 24.69977 1.000 28.36972 213 PRO B C 1
ATOM 3496 O O . PRO B 1 216 ? 30.12158 9.02891 23.52366 1.000 27.44896 213 PRO B O 1
ATOM 3500 N N . LEU B 1 217 ? 30.16423 8.55008 25.73211 1.000 28.36229 214 LEU B N 1
ATOM 3501 C CA . LEU B 1 217 ? 30.38357 7.12028 25.51912 1.000 27.18655 214 LEU B CA 1
ATOM 3502 C C . LEU B 1 217 ? 29.28721 6.51369 24.64264 1.000 29.28823 214 LEU B C 1
ATOM 3503 O O . LEU B 1 217 ? 29.56438 5.66237 23.79357 1.000 29.56274 214 LEU B O 1
ATOM 3508 N N . GLU B 1 218 ? 28.03302 6.96320 24.80962 1.000 29.84701 215 GLU B N 1
ATOM 3509 C CA . GLU B 1 218 ? 26.95552 6.41954 23.98706 1.000 30.82389 215 GLU B CA 1
ATOM 3510 C C . GLU B 1 218 ? 27.10338 6.75774 22.50562 1.000 34.25319 215 GLU B C 1
ATOM 3511 O O . GLU B 1 218 ? 26.42867 6.14239 21.67645 1.000 36.43854 215 GLU B O 1
ATOM 3517 N N . GLU B 1 219 ? 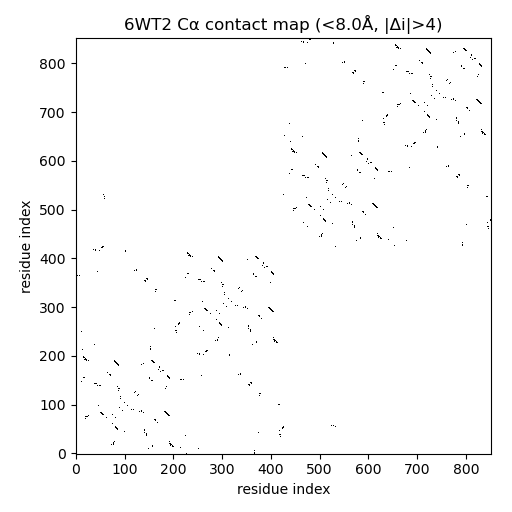27.93911 7.72858 22.15044 1.000 29.14871 216 GLU B N 1
ATOM 3518 C CA . GLU B 1 219 ? 28.23505 8.01976 20.75393 1.000 35.20175 216 GLU B CA 1
ATOM 3519 C C . GLU B 1 219 ? 29.54491 7.37399 20.29810 1.000 29.37612 216 GLU B C 1
ATOM 3520 O O . GLU B 1 219 ? 30.03235 7.67222 19.20477 1.000 29.10762 216 GLU B O 1
ATOM 3526 N N . THR B 1 220 ? 30.10488 6.51449 21.09517 1.000 25.24928 217 THR B N 1
ATOM 3527 C CA . THR B 1 220 ? 31.34450 5.83388 20.73714 1.000 23.46718 217 THR B CA 1
ATOM 3528 C C . THR B 1 220 ? 31.24213 4.32773 20.87119 1.000 23.06352 217 THR B C 1
ATOM 3529 O O . THR B 1 220 ? 31.82782 3.59898 20.06215 1.000 27.32751 217 THR B O 1
ATOM 3533 N N . VAL B 1 221 ? 30.52906 3.83973 21.87590 1.000 23.93158 218 VAL B N 1
ATOM 3534 C CA . VAL B 1 221 ? 30.45947 2.40848 22.13396 1.000 24.53597 218 VAL B CA 1
ATOM 3535 C C . VAL B 1 221 ? 29.29502 1.82036 21.35626 1.000 24.63722 218 VAL B C 1
ATOM 3536 O O . VAL B 1 221 ? 28.17647 2.35748 21.38139 1.000 25.98943 218 VAL B O 1
ATOM 3540 N N . ILE B 1 222 ? 29.56270 0.72305 20.65529 1.000 24.01925 219 ILE B N 1
ATOM 3541 C CA . ILE B 1 222 ? 28.55720 -0.05146 19.94798 1.000 26.93937 219 ILE B CA 1
ATOM 3542 C C . ILE B 1 222 ? 28.44883 -1.38828 20.65808 1.000 27.25057 219 ILE B C 1
ATOM 3543 O O . ILE B 1 222 ? 29.42628 -2.13896 20.71483 1.000 25.95229 219 ILE B O 1
ATOM 3548 N N . TRP B 1 223 ? 27.27288 -1.67915 21.21855 1.000 26.71168 220 TRP B N 1
ATOM 3549 C CA . TRP B 1 223 ? 27.09200 -2.88421 22.02108 1.000 27.15409 220 TRP B CA 1
ATOM 3550 C C . TRP B 1 223 ? 26.56625 -4.00220 21.13449 1.000 27.37025 220 TRP B C 1
ATOM 3551 O O . TRP B 1 223 ? 25.41995 -3.95326 20.67295 1.000 29.21694 220 TRP B O 1
ATOM 3562 N N . ALA B 1 224 ? 27.40317 -5.01286 20.91832 1.000 27.63826 221 ALA B N 1
ATOM 3563 C CA . ALA B 1 224 ? 27.06826 -6.18683 20.13422 1.000 31.12202 221 ALA B CA 1
ATOM 3564 C C . ALA B 1 224 ? 27.51619 -7.42794 20.90513 1.000 36.39379 221 ALA B C 1
ATOM 3565 O O . ALA B 1 224 ? 27.57579 -7.41380 22.13581 1.000 39.04526 221 ALA B O 1
ATOM 3576 N N . THR C 1 5 ? 10.33677 -21.32760 1.87686 1.000 58.17546 2 THR C N 1
ATOM 3577 C CA . THR C 1 5 ? 10.13631 -22.48178 1.00388 1.000 50.21368 2 THR C CA 1
ATOM 3578 C C . THR C 1 5 ? 8.88204 -23.19761 1.48878 1.000 42.22414 2 THR C C 1
ATOM 3579 O O . THR C 1 5 ? 8.90297 -23.86640 2.52843 1.000 43.24476 2 THR C O 1
ATOM 3583 N N . VAL C 1 6 ? 7.78782 -23.04317 0.74841 1.000 41.24888 3 VAL C N 1
ATOM 3584 C CA . VAL C 1 6 ? 6.45633 -23.40529 1.22095 1.000 37.50365 3 VAL C CA 1
ATOM 3585 C C . VAL C 1 6 ? 5.99431 -24.67149 0.52019 1.000 37.63183 3 VAL C C 1
ATOM 3586 O O . VAL C 1 6 ? 6.00605 -24.74727 -0.71318 1.000 35.41403 3 VAL C O 1
ATOM 3590 N N . LEU C 1 7 ? 5.55522 -25.64595 1.30832 1.000 30.42871 4 LEU C N 1
ATOM 3591 C CA . LEU C 1 7 ? 5.04582 -26.90880 0.80411 1.000 30.39890 4 LEU C CA 1
ATOM 3592 C C . LEU C 1 7 ? 3.52317 -26.92885 0.87379 1.000 33.84334 4 LEU C C 1
ATOM 3593 O O . LEU C 1 7 ? 2.91768 -26.31741 1.75574 1.000 30.27567 4 LEU C O 1
ATOM 3598 N N . ASP C 1 8 ? 2.90669 -27.63445 -0.06993 1.000 32.83343 5 ASP C N 1
ATOM 3599 C CA . ASP C 1 8 ? 1.47416 -27.88965 0.01669 1.000 35.05066 5 ASP C CA 1
ATOM 3600 C C . ASP C 1 8 ? 1.15651 -28.59713 1.32897 1.000 33.08089 5 ASP C C 1
ATOM 3601 O O . ASP C 1 8 ? 1.85717 -29.53538 1.72407 1.000 32.41010 5 ASP C O 1
ATOM 3606 N N . ARG C 1 9 ? 0.10800 -28.14054 2.01996 1.000 31.19160 6 ARG C N 1
ATOM 3607 C CA . ARG C 1 9 ? -0.20726 -28.75303 3.30806 1.000 33.79163 6 ARG C CA 1
ATOM 3608 C C . ARG C 1 9 ? -0.58958 -30.22357 3.15370 1.000 30.13062 6 ARG C C 1
ATOM 3609 O O . ARG C 1 9 ? -0.43031 -31.00217 4.09718 1.000 29.92696 6 ARG C O 1
ATOM 3617 N N . GLU C 1 10 ? -1.09729 -30.62258 1.98330 1.000 32.18829 7 GLU C N 1
ATOM 3618 C CA . GLU C 1 10 ? -1.36805 -32.03919 1.75836 1.000 38.35853 7 GLU C CA 1
ATOM 3619 C C . GLU C 1 10 ? -0.07323 -32.83651 1.72468 1.000 39.01783 7 GLU C C 1
ATOM 3620 O O . GLU C 1 10 ? -0.00906 -33.94795 2.26324 1.000 31.90275 7 GLU C O 1
ATOM 3626 N N . GLN C 1 11 ? 0.96821 -32.26652 1.11139 1.000 32.01128 8 GLN C N 1
ATOM 3627 C CA . GLN C 1 11 ? 2.28579 -32.89526 1.08636 1.000 31.57257 8 GLN C CA 1
ATOM 3628 C C . GLN C 1 11 ? 2.89054 -32.96005 2.48427 1.000 32.06380 8 GLN C C 1
ATOM 3629 O O . GLN C 1 11 ? 3.52603 -33.95578 2.85195 1.000 34.61468 8 GLN C O 1
ATOM 3635 N N . VAL C 1 12 ? 2.71339 -31.90000 3.27275 1.000 27.73663 9 VAL C N 1
ATOM 3636 C CA . VAL C 1 12 ? 3.22950 -31.88999 4.63776 1.000 30.18164 9 VAL C CA 1
ATOM 3637 C C . VAL C 1 12 ? 2.55880 -32.97786 5.46532 1.000 25.61753 9 VAL C C 1
ATOM 3638 O O . VAL C 1 12 ? 3.22620 -33.77255 6.13809 1.000 26.03574 9 VAL C O 1
ATOM 3642 N N . LEU C 1 13 ? 1.22642 -33.03653 5.41469 1.000 27.71469 10 LEU C N 1
ATOM 3643 C CA . LEU C 1 13 ? 0.49652 -34.01624 6.21301 1.000 26.07442 10 LEU C CA 1
ATOM 3644 C C . LEU C 1 13 ? 0.85289 -35.43913 5.79741 1.000 27.02975 10 LEU C C 1
ATOM 3645 O O . LEU C 1 13 ? 1.04814 -36.31387 6.65173 1.000 26.38018 10 LEU C O 1
ATOM 3650 N N . SER C 1 14 ? 0.97408 -35.67981 4.49158 1.000 28.94684 11 SER C N 1
ATOM 3651 C CA . SER C 1 14 ? 1.30805 -37.01512 4.01358 1.000 30.71300 11 SER C CA 1
ATOM 3652 C C . SER C 1 14 ? 2.65863 -37.46533 4.55367 1.000 33.84160 11 SER C C 1
ATOM 3653 O O . SER C 1 14 ? 2.79314 -38.57849 5.07804 1.000 30.12943 11 SER C O 1
ATOM 3656 N N . ALA C 1 15 ? 3.67372 -36.60517 4.43567 1.000 28.83108 12 ALA C N 1
ATOM 3657 C CA . ALA C 1 15 ? 5.01051 -36.98141 4.87969 1.000 32.65628 12 ALA C CA 1
ATOM 3658 C C . ALA C 1 15 ? 5.08323 -37.06535 6.39720 1.000 31.24336 12 ALA C C 1
ATOM 3659 O O . ALA C 1 15 ? 5.81701 -37.90310 6.93523 1.000 31.52830 12 ALA C O 1
ATOM 3661 N N . PHE C 1 16 ? 4.32319 -36.21862 7.09436 1.000 24.67887 13 PHE C N 1
ATOM 3662 C CA . PHE C 1 16 ? 4.25898 -36.28061 8.55118 1.000 23.08351 13 PHE C CA 1
ATOM 3663 C C . PHE C 1 16 ? 3.78507 -37.65257 9.02389 1.000 30.74333 13 PHE C C 1
ATOM 3664 O O . PHE C 1 16 ? 4.30480 -38.18953 10.01258 1.000 26.09602 13 PHE C O 1
ATOM 3672 N N . LYS C 1 17 ? 2.82336 -38.24947 8.30896 1.000 25.10224 14 LYS C N 1
ATOM 3673 C CA . LYS C 1 17 ? 2.30052 -39.58126 8.60849 1.000 26.25747 14 LYS C CA 1
ATOM 3674 C C . LYS C 1 17 ? 3.31595 -40.69534 8.37564 1.000 27.73337 14 LYS C C 1
ATOM 3675 O O . LYS C 1 17 ? 2.98041 -41.86103 8.61754 1.000 29.12259 14 LYS C O 1
ATOM 3681 N N . ASN C 1 18 ? 4.52604 -40.37669 7.90284 1.000 27.93782 15 ASN C N 1
ATOM 3682 C CA . ASN C 1 18 ? 5.58525 -41.38174 7.84255 1.000 29.67798 15 ASN C CA 1
ATOM 3683 C C . ASN C 1 18 ? 6.01591 -41.81669 9.23109 1.000 30.69345 15 ASN C C 1
ATOM 3684 O O . ASN C 1 18 ? 6.50569 -42.93945 9.40337 1.000 31.63592 15 ASN C O 1
ATOM 3689 N N . ARG C 1 19 ? 5.87688 -40.94372 10.22259 1.000 20.38258 16 ARG C N 1
ATOM 3690 C CA . ARG C 1 19 ? 6.44158 -41.22054 11.53650 1.000 22.60654 16 ARG C CA 1
ATOM 3691 C C . ARG C 1 19 ? 5.55367 -42.20573 12.28093 1.000 25.17028 16 ARG C C 1
ATOM 3692 O O . ARG C 1 19 ? 4.37692 -41.92762 12.54057 1.000 25.36047 16 ARG C O 1
ATOM 3700 N N . LYS C 1 20 ? 6.12872 -43.35864 12.60669 1.000 24.44506 17 LYS C N 1
ATOM 3701 C CA . LYS C 1 20 ? 5.52279 -44.37882 13.44877 1.000 22.66562 17 LYS C CA 1
ATOM 3702 C C . LYS C 1 20 ? 6.59344 -44.82813 14.42170 1.000 25.46278 17 LYS C C 1
ATOM 3703 O O . LYS C 1 20 ? 7.77061 -44.87694 14.05342 1.000 26.10603 17 LYS C O 1
ATOM 3709 N N . SER C 1 21 ? 6.21812 -45.11582 15.66540 1.000 20.92974 18 SER C N 1
ATOM 3710 C CA . SER C 1 21 ? 7.22709 -45.62467 16.59916 1.000 16.95908 18 SER C CA 1
ATOM 3711 C C . SER C 1 21 ? 7.71843 -46.99785 16.13931 1.000 19.17319 18 SER C C 1
ATOM 3712 O O . SER C 1 21 ? 6.92099 -47.91927 15.92753 1.000 22.16534 18 SER C O 1
ATOM 3715 N N . CYS C 1 22 ? 9.03501 -47.13629 15.99379 1.000 20.17765 19 CYS C N 1
ATOM 3716 C CA . CYS C 1 22 ? 9.65017 -48.35101 15.47097 1.000 22.51412 19 CYS C CA 1
ATOM 3717 C C . CYS C 1 22 ? 10.49716 -48.98585 16.56185 1.000 25.00889 19 CYS C C 1
ATOM 3718 O O . CYS C 1 22 ? 11.42614 -48.35175 17.06962 1.000 19.30869 19 CYS C O 1
ATOM 3721 N N . ARG C 1 23 ? 10.17965 -50.23504 16.91484 1.000 25.22109 20 ARG C N 1
ATOM 3722 C CA . ARG C 1 23 ? 10.90579 -50.96395 17.94558 1.000 18.45817 20 ARG C CA 1
ATOM 3723 C C . ARG C 1 23 ? 11.93842 -51.93513 17.38714 1.000 22.23247 20 ARG C C 1
ATOM 3724 O O . ARG C 1 23 ? 12.78763 -52.40594 18.14979 1.000 25.47307 20 ARG C O 1
ATOM 3732 N N . HIS C 1 24 ? 11.88296 -52.25269 16.09258 1.000 25.47903 21 HIS C N 1
ATOM 3733 C CA . HIS C 1 24 ? 12.74873 -53.26205 15.49297 1.000 25.00063 21 HIS C CA 1
ATOM 3734 C C . HIS C 1 24 ? 13.34410 -52.70994 14.21049 1.000 25.44883 21 HIS C C 1
ATOM 3735 O O . HIS C 1 24 ? 12.62755 -52.47505 13.23419 1.000 25.73084 21 HIS C O 1
ATOM 3742 N N . TYR C 1 25 ? 14.65502 -52.52655 14.20472 1.000 24.50815 22 TYR C N 1
ATOM 3743 C CA . TYR C 1 25 ? 15.34421 -51.94555 13.06900 1.000 20.30627 22 TYR C CA 1
ATOM 3744 C C . TYR C 1 25 ? 16.11639 -53.00738 12.30218 1.000 24.58128 22 TYR C C 1
ATOM 3745 O O . TYR C 1 25 ? 16.40556 -54.08917 12.81177 1.000 26.31171 22 TYR C O 1
ATOM 3754 N N . ASP C 1 26 ? 16.44660 -52.66897 11.06143 1.000 22.89269 23 ASP C N 1
ATOM 3755 C CA . ASP C 1 26 ? 17.33484 -53.47624 10.24067 1.000 26.66195 23 ASP C CA 1
ATOM 3756 C C . ASP C 1 26 ? 18.76274 -53.20941 10.72015 1.000 26.37835 23 ASP C C 1
ATOM 3757 O O . ASP C 1 26 ? 19.30635 -52.12486 10.50051 1.000 23.22599 23 ASP C O 1
ATOM 3762 N N . ALA C 1 27 ? 19.35802 -54.18609 11.40698 1.000 26.48752 24 ALA C N 1
ATOM 3763 C CA . ALA C 1 27 ? 20.68320 -54.00492 12.00158 1.000 32.82812 24 ALA C CA 1
ATOM 3764 C C . ALA C 1 27 ? 21.78914 -53.78662 10.97338 1.000 36.00693 24 ALA C C 1
ATOM 3765 O O . ALA C 1 27 ? 22.88560 -53.35681 11.35183 1.000 40.39322 24 ALA C O 1
ATOM 3767 N N . ALA C 1 28 ? 21.54308 -54.07099 9.69655 1.000 28.98780 25 ALA C N 1
ATOM 3768 C CA . ALA C 1 28 ? 22.55221 -53.88362 8.66380 1.000 31.81108 25 ALA C CA 1
ATOM 3769 C C . ALA C 1 28 ? 22.55491 -52.48550 8.05888 1.000 35.80851 25 ALA C C 1
ATOM 3770 O O . ALA C 1 28 ? 23.51539 -52.13005 7.36154 1.000 35.68215 25 ALA C O 1
ATOM 3772 N N . ARG C 1 29 ? 21.51869 -51.68582 8.28603 1.000 26.72723 26 ARG C N 1
ATOM 3773 C CA . ARG C 1 29 ? 21.39144 -50.39579 7.62598 1.000 29.32417 26 ARG C CA 1
ATOM 3774 C C . ARG C 1 29 ? 21.72493 -49.27820 8.59701 1.000 30.84890 26 ARG C C 1
ATOM 3775 O O . ARG C 1 29 ? 21.11650 -49.17697 9.66769 1.000 30.36167 26 ARG C O 1
ATOM 3783 N N . LYS C 1 30 ? 22.68157 -48.44247 8.20850 1.000 27.10736 27 LYS C N 1
ATOM 3784 C CA . LYS C 1 30 ? 23.15638 -47.33920 9.02544 1.000 20.04059 27 LYS C CA 1
ATOM 3785 C C . LYS C 1 30 ? 22.74799 -46.02721 8.38121 1.000 20.11806 27 LYS C C 1
ATOM 3786 O O . LYS C 1 30 ? 22.85332 -45.86394 7.16285 1.000 30.04392 27 LYS C O 1
ATOM 3792 N N . ILE C 1 31 ? 22.27567 -45.09791 9.20290 1.000 19.50338 28 ILE C N 1
ATOM 3793 C CA . ILE C 1 31 ? 22.06971 -43.73104 8.73751 1.000 21.43849 28 ILE C CA 1
ATOM 3794 C C . ILE C 1 31 ? 23.42581 -43.11775 8.41265 1.000 22.00809 28 ILE C C 1
ATOM 3795 O O . ILE C 1 31 ? 24.36408 -43.20072 9.21588 1.000 21.61896 28 ILE C O 1
ATOM 3800 N N . SER C 1 32 ? 23.54696 -42.51494 7.22754 1.000 21.38391 29 SER C N 1
ATOM 3801 C CA . SER C 1 32 ? 24.79845 -41.86173 6.85849 1.000 24.58399 29 SER C CA 1
ATOM 3802 C C . SER C 1 32 ? 25.10316 -40.68398 7.78580 1.000 23.64832 29 SER C C 1
ATOM 3803 O O . SER C 1 32 ? 24.21693 -40.10482 8.42984 1.000 22.98731 29 SER C O 1
ATOM 3806 N N . ALA C 1 33 ? 26.39017 -40.32603 7.83850 1.000 24.20232 30 ALA C N 1
ATOM 3807 C CA . ALA C 1 33 ? 26.81521 -39.21907 8.69131 1.000 25.76729 30 ALA C CA 1
ATOM 3808 C C . ALA C 1 33 ? 26.13461 -37.91683 8.29379 1.000 21.90283 30 ALA C C 1
ATOM 3809 O O . ALA C 1 33 ? 25.73309 -37.13596 9.15848 1.000 21.38415 30 ALA C O 1
ATOM 3811 N N . GLU C 1 34 ? 26.01213 -37.65257 6.98784 1.000 22.69099 31 GLU C N 1
ATOM 3812 C CA . GLU C 1 34 ? 25.31273 -36.45095 6.54330 1.000 25.36867 31 GLU C CA 1
ATOM 3813 C C . GLU C 1 34 ? 23.83168 -36.49993 6.89354 1.000 27.85736 31 GLU C C 1
ATOM 3814 O O . GLU C 1 34 ? 23.26538 -35.49390 7.33546 1.000 24.99563 31 GLU C O 1
ATOM 3820 N N . ASP C 1 35 ? 23.18168 -37.65706 6.70880 1.000 25.14248 32 ASP C N 1
ATOM 3821 C CA . ASP C 1 35 ? 21.76045 -37.74761 7.04817 1.000 21.03360 32 ASP C CA 1
ATOM 3822 C C . ASP C 1 35 ? 21.53600 -37.55846 8.54085 1.000 26.13097 32 ASP C C 1
ATOM 3823 O O . ASP C 1 35 ? 20.54114 -36.95097 8.95006 1.000 25.34672 32 ASP C O 1
ATOM 3828 N N . PHE C 1 36 ? 22.44218 -38.07568 9.38041 1.000 19.81791 33 PHE C N 1
ATOM 3829 C CA . PHE C 1 36 ? 22.20881 -37.91114 10.80983 1.000 19.04634 33 PHE C CA 1
ATOM 3830 C C . PHE C 1 36 ? 22.51198 -36.48881 11.26673 1.000 23.59068 33 PHE C C 1
ATOM 3831 O O . PHE C 1 36 ? 21.86532 -35.99319 12.20229 1.000 21.91771 33 PHE C O 1
ATOM 3839 N N . GLN C 1 37 ? 23.46785 -35.81195 10.61689 1.000 19.96440 34 GLN C N 1
ATOM 3840 C CA . GLN C 1 37 ? 23.71309 -34.41409 10.94776 1.000 20.51613 34 GLN C CA 1
ATOM 3841 C C . GLN C 1 37 ? 22.47598 -33.56003 10.68657 1.000 25.47918 34 GLN C C 1
ATOM 3842 O O . GLN C 1 37 ? 22.23568 -32.58519 11.40712 1.000 20.96352 34 GLN C O 1
ATOM 3848 N N . PHE C 1 38 ? 21.70189 -33.89943 9.64720 1.000 20.96707 35 PHE C N 1
ATOM 3849 C CA . PHE C 1 38 ? 20.44845 -33.20056 9.36536 1.000 21.43962 35 PHE C CA 1
ATOM 3850 C C . PHE C 1 38 ? 19.46228 -33.36324 10.51428 1.000 21.85630 35 PHE C C 1
ATOM 3851 O O . PHE C 1 38 ? 18.80901 -32.39603 10.92527 1.000 21.93364 35 PHE C O 1
ATOM 3859 N N . ILE C 1 39 ? 19.36937 -34.57169 11.06826 1.000 20.70437 36 ILE C N 1
ATOM 3860 C CA . ILE C 1 39 ? 18.48353 -34.80812 12.20620 1.000 19.15105 36 ILE C CA 1
ATOM 3861 C C . ILE C 1 39 ? 18.92853 -33.98088 13.40792 1.000 24.01802 36 ILE C C 1
ATOM 3862 O O . ILE C 1 39 ? 18.10993 -33.33806 14.08050 1.000 22.18487 36 ILE C O 1
ATOM 3867 N N . LEU C 1 40 ? 20.23924 -33.97956 13.69516 1.000 19.12922 37 LEU C N 1
ATOM 3868 C CA . LEU C 1 40 ? 20.74018 -33.15904 14.79729 1.000 19.80036 37 LEU C CA 1
ATOM 3869 C C . LEU C 1 40 ? 20.45931 -31.68476 14.55297 1.000 18.36203 37 LEU C C 1
ATOM 3870 O O . LEU C 1 40 ? 20.21524 -30.92410 15.49849 1.000 18.37690 37 LEU C O 1
ATOM 3875 N N . GLU C 1 41 ? 20.53183 -31.25342 13.29520 1.000 19.00234 38 GLU C N 1
ATOM 3876 C CA . GLU C 1 41 ? 20.27855 -29.84497 12.99517 1.000 19.54198 38 GLU C CA 1
ATOM 3877 C C . GLU C 1 41 ? 18.83917 -29.46610 13.31640 1.000 21.04726 38 GLU C C 1
ATOM 3878 O O . GLU C 1 41 ? 18.57879 -28.36474 13.82083 1.000 19.31105 38 GLU C O 1
ATOM 3884 N N . LEU C 1 42 ?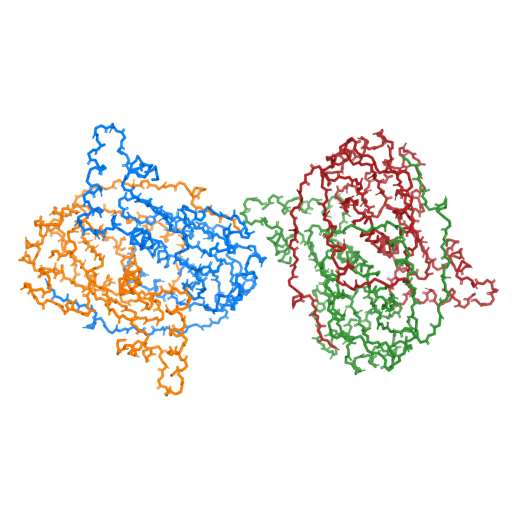 17.89126 -30.36791 13.03881 1.000 19.03435 39 LEU C N 1
ATOM 3885 C CA . LEU C 1 42 ? 16.49905 -30.10743 13.41081 1.000 20.75897 39 LEU C CA 1
ATOM 3886 C C . LEU C 1 42 ? 16.36244 -29.89143 14.90723 1.000 22.23758 39 LEU C C 1
ATOM 3887 O O . LEU C 1 42 ? 15.56275 -29.06032 15.34882 1.000 24.28192 39 LEU C O 1
ATOM 3892 N N . GLY C 1 43 ? 17.11265 -30.65209 15.70525 1.000 20.59121 40 GLY C N 1
ATOM 3893 C CA . GLY C 1 43 ? 17.11161 -30.40757 17.13566 1.000 20.10749 40 GLY C CA 1
ATOM 3894 C C . GLY C 1 43 ? 17.71420 -29.05974 17.48676 1.000 19.22609 40 GLY C C 1
ATOM 3895 O O . GLY C 1 43 ? 17.11643 -28.27300 18.22289 1.000 20.16411 40 GLY C O 1
ATOM 3896 N N . ARG C 1 44 ? 18.91262 -28.77598 16.95863 1.000 21.13088 41 ARG C N 1
ATOM 3897 C CA . ARG C 1 44 ? 19.58954 -27.51009 17.24782 1.000 20.75756 41 ARG C CA 1
ATOM 3898 C C . ARG C 1 44 ? 18.69994 -26.30604 16.93749 1.000 25.63285 41 ARG C C 1
ATOM 3899 O O . ARG C 1 44 ? 18.66169 -25.32934 17.70080 1.000 21.66408 41 ARG C O 1
ATOM 3907 N N . LEU C 1 45 ? 17.97064 -26.36275 15.82906 1.000 19.24923 42 LEU C N 1
ATOM 3908 C CA . LEU C 1 45 ? 17.16248 -25.24140 15.38271 1.000 20.73021 42 LEU C CA 1
ATOM 3909 C C . LEU C 1 45 ? 15.80876 -25.13951 16.09258 1.000 22.13575 42 LEU C C 1
ATOM 3910 O O . LEU C 1 45 ? 15.05832 -24.19771 15.81838 1.000 19.75462 42 LEU C O 1
ATOM 3915 N N . SER C 1 46 ? 15.48826 -26.05134 17.01116 1.000 21.01054 43 SER C N 1
ATOM 3916 C CA . SER C 1 46 ? 14.18107 -26.01921 17.65417 1.000 21.50302 43 SER C CA 1
ATOM 3917 C C . SER C 1 46 ? 14.04016 -24.77913 18.54250 1.000 22.72328 43 SER C C 1
ATOM 3918 O O . SER C 1 46 ? 15.02808 -24.28170 19.07833 1.000 21.46419 43 SER C O 1
ATOM 3921 N N . PRO C 1 47 ? 12.82057 -24.25226 18.69250 1.000 18.67641 44 PRO C N 1
ATOM 3922 C CA . PRO C 1 47 ? 12.59766 -23.15428 19.64105 1.000 18.97172 44 PRO C CA 1
ATOM 3923 C C . PRO C 1 47 ? 12.68846 -23.63450 21.08109 1.000 18.50079 44 PRO C C 1
ATOM 3924 O O . PRO C 1 47 ? 12.55201 -24.82105 21.39237 1.000 17.96088 44 PRO C O 1
ATOM 3928 N N . SER C 1 48 ? 12.90610 -22.67814 21.97027 1.000 18.85309 45 SER C N 1
ATOM 3929 C CA . SER C 1 48 ? 13.01209 -22.96683 23.39153 1.000 18.61756 45 SER C CA 1
ATOM 3930 C C . SER C 1 48 ? 12.64451 -21.69574 24.13893 1.000 23.66804 45 SER C C 1
ATOM 3931 O O . SER C 1 48 ? 12.94104 -20.59228 23.66814 1.000 24.76226 45 SER C O 1
ATOM 3934 N N . SER C 1 49 ? 11.98662 -21.85676 25.28954 1.000 20.00130 46 SER C N 1
ATOM 3935 C CA . SER C 1 49 ? 11.65691 -20.71955 26.14263 1.000 19.66913 46 SER C CA 1
ATOM 3936 C C . SER C 1 49 ? 12.87990 -19.82449 26.35486 1.000 21.29951 46 SER C C 1
ATOM 3937 O O . SER C 1 49 ? 13.96574 -20.31375 26.64064 1.000 20.08769 46 SER C O 1
ATOM 3940 N N . VAL C 1 50 ? 12.67393 -18.50342 26.22717 1.000 25.00039 47 VAL C N 1
ATOM 3941 C CA . VAL C 1 50 ? 13.68595 -17.43528 26.22112 1.000 23.17724 47 VAL C CA 1
ATOM 3942 C C . VAL C 1 50 ? 14.93833 -17.76161 25.41667 1.000 21.91956 47 VAL C C 1
ATOM 3943 O O . VAL C 1 50 ? 15.99898 -17.17785 25.65458 1.000 26.44309 47 VAL C O 1
ATOM 3947 N N . GLY C 1 51 ? 14.82579 -18.62207 24.40953 1.000 22.30844 48 GLY C N 1
ATOM 3948 C CA . GLY C 1 51 ? 16.02595 -18.98827 23.67013 1.000 25.70305 48 GLY C CA 1
ATOM 3949 C C . GLY C 1 51 ? 17.05650 -19.69509 24.52837 1.000 23.68590 48 GLY C C 1
ATOM 3950 O O . GLY C 1 51 ? 18.26405 -19.58329 24.27063 1.000 22.32637 48 GLY C O 1
ATOM 3951 N N . SER C 1 52 ? 16.60257 -20.41278 25.55889 1.000 20.72662 49 SER C N 1
ATOM 3952 C CA . SER C 1 52 ? 17.50730 -21.03160 26.52036 1.000 20.59209 49 SER C CA 1
ATOM 3953 C C . SER C 1 52 ? 18.30036 -22.18543 25.90814 1.000 23.85296 49 SER C C 1
ATOM 3954 O O . SER C 1 52 ? 19.45191 -22.41922 26.30634 1.000 22.61470 49 SER C O 1
ATOM 3957 N N . GLU C 1 53 ? 17.72284 -22.89623 24.93574 1.000 22.02973 50 GLU C N 1
ATOM 3958 C CA . GLU C 1 53 ? 18.33946 -24.06995 24.32715 1.000 23.05756 50 GLU C CA 1
ATOM 3959 C C . GLU C 1 53 ? 18.91437 -25.01119 25.39286 1.000 21.68057 50 GLU C C 1
ATOM 3960 O O . GLU C 1 53 ? 20.08386 -25.39623 25.32484 1.000 20.69084 50 GLU C O 1
ATOM 3966 N N . PRO C 1 54 ? 18.10812 -25.39895 26.39044 1.000 18.49147 51 PRO C N 1
ATOM 3967 C CA . PRO C 1 54 ? 18.63868 -26.02753 27.60374 1.000 18.97382 51 PRO C CA 1
ATOM 3968 C C . PRO C 1 54 ? 18.86164 -27.52499 27.44187 1.000 23.55582 51 PRO C C 1
ATOM 3969 O O . PRO C 1 54 ? 18.44799 -28.31942 28.28120 1.000 22.17376 51 PRO C O 1
ATOM 3973 N N . TRP C 1 55 ? 19.54314 -27.90805 26.35385 1.000 19.38584 52 TRP C N 1
ATOM 3974 C CA . TRP C 1 55 ? 19.68331 -29.30787 25.97185 1.000 17.53173 52 TRP C CA 1
ATOM 3975 C C . TRP C 1 55 ? 21.11964 -29.64645 25.57639 1.000 21.76035 52 TRP C C 1
ATOM 3976 O O . TRP C 1 55 ? 21.88210 -28.78864 25.12422 1.000 19.64030 52 TRP C O 1
ATOM 3987 N N . GLN C 1 56 ? 21.47467 -30.91558 25.78148 1.000 20.60374 53 GLN C N 1
ATOM 3988 C CA . GLN C 1 56 ? 22.58050 -31.59427 25.11196 1.000 20.17266 53 GLN C CA 1
ATOM 3989 C C . GLN C 1 56 ? 22.02643 -32.83944 24.42175 1.000 21.70850 53 GLN C C 1
ATOM 3990 O O . GLN C 1 56 ? 21.03231 -33.42083 24.87736 1.000 22.19782 53 GLN C O 1
ATOM 3996 N N . PHE C 1 57 ? 22.64283 -33.23197 23.29940 1.000 17.33086 54 PHE C N 1
ATOM 3997 C CA . PHE C 1 57 ? 22.25135 -34.43851 22.56088 1.000 17.03196 54 PHE C CA 1
ATOM 3998 C C . PHE C 1 57 ? 23.39962 -35.43163 22.65728 1.000 22.49448 54 PHE C C 1
ATOM 3999 O O . PHE C 1 57 ? 24.39759 -35.28457 21.95462 1.000 20.71771 54 PHE C O 1
ATOM 4007 N N . VAL C 1 58 ? 23.25734 -36.45083 23.50054 1.000 17.51800 55 VAL C N 1
ATOM 4008 C CA . VAL C 1 58 ? 24.29481 -37.47654 23.63919 1.000 17.40696 55 VAL C CA 1
ATOM 4009 C C . VAL C 1 58 ? 24.02498 -38.54707 22.59040 1.000 19.06439 55 VAL C C 1
ATOM 4010 O O . VAL C 1 58 ? 23.00058 -39.23215 22.63680 1.000 22.93532 55 VAL C O 1
ATOM 4014 N N . VAL C 1 59 ? 24.91150 -38.66556 21.61422 1.000 20.31031 56 VAL C N 1
ATOM 4015 C CA . VAL C 1 59 ? 24.76991 -39.67625 20.57759 1.000 19.72119 56 VAL C CA 1
ATOM 4016 C C . VAL C 1 59 ? 25.51945 -40.90897 21.06965 1.000 19.32061 56 VAL C C 1
ATOM 4017 O O . VAL C 1 59 ? 26.74058 -40.88058 21.23930 1.000 20.32900 56 VAL C O 1
ATOM 4021 N N . VAL C 1 60 ? 24.77777 -41.97689 21.34909 1.000 17.93874 57 VAL C N 1
ATOM 4022 C CA . VAL C 1 60 ? 25.33451 -43.18470 21.94160 1.000 19.20871 57 VAL C CA 1
ATOM 4023 C C . VAL C 1 60 ? 25.54243 -44.22613 20.85418 1.000 25.33974 57 VAL C C 1
ATOM 4024 O O . VAL C 1 60 ? 24.69177 -45.09833 20.64272 1.000 23.53115 57 VAL C O 1
ATOM 4028 N N . GLN C 1 61 ? 26.68315 -44.14674 20.16544 1.000 23.10487 58 GLN C N 1
ATOM 4029 C CA . GLN C 1 61 ? 27.03833 -45.09288 19.11522 1.000 23.63637 58 GLN C CA 1
ATOM 4030 C C . GLN C 1 61 ? 28.00375 -46.17785 19.57734 1.000 27.30132 58 GLN C C 1
ATOM 4031 O O . GLN C 1 61 ? 28.12099 -47.20401 18.90221 1.000 25.03958 58 GLN C O 1
ATOM 4037 N N . ASN C 1 62 ? 28.65656 -45.98531 20.70885 1.000 19.95384 59 ASN C N 1
ATOM 4038 C CA . ASN C 1 62 ? 29.59260 -46.95739 21.25322 1.000 23.87922 59 ASN C CA 1
ATOM 4039 C C . ASN C 1 62 ? 28.82775 -48.17935 21.75764 1.000 22.76056 59 ASN C C 1
ATOM 4040 O O . ASN C 1 62 ? 28.02952 -48.06000 22.70434 1.000 23.00381 59 ASN C O 1
ATOM 4045 N N . PRO C 1 63 ? 29.02888 -49.35925 21.16768 1.000 22.87176 60 PRO C N 1
ATOM 4046 C CA . PRO C 1 63 ? 28.25981 -50.53013 21.61868 1.000 25.18421 60 PRO C CA 1
ATOM 4047 C C . PRO C 1 63 ? 28.53763 -50.92474 23.06630 1.000 25.69786 60 PRO C C 1
ATOM 4048 O O . PRO C 1 63 ? 27.65858 -51.53120 23.69769 1.000 22.20431 60 PRO C O 1
ATOM 4052 N N . GLU C 1 64 ? 29.71909 -50.60127 23.62059 1.000 23.30967 61 GLU C N 1
ATOM 4053 C CA . GLU C 1 64 ? 29.95673 -50.86795 25.04064 1.000 21.92781 61 GLU C CA 1
ATOM 4054 C C . GLU C 1 64 ? 28.95542 -50.12862 25.91575 1.000 21.38804 61 GLU C C 1
ATOM 4055 O O . GLU C 1 64 ? 28.50003 -50.65089 26.94554 1.000 24.70404 61 GLU C O 1
ATOM 4061 N N . ILE C 1 65 ? 28.63595 -48.89333 25.54469 1.000 25.06105 62 ILE C N 1
ATOM 4062 C CA . ILE C 1 65 ? 27.68003 -48.11475 26.31224 1.000 20.81567 62 ILE C CA 1
ATOM 4063 C C . ILE C 1 65 ? 26.26156 -48.63650 26.09522 1.000 19.69736 62 ILE C C 1
ATOM 4064 O O . ILE C 1 65 ? 25.47334 -48.72514 27.04064 1.000 22.61846 62 ILE C O 1
ATOM 4069 N N . ARG C 1 66 ? 25.89951 -48.97472 24.85517 1.000 21.30292 63 ARG C N 1
ATOM 4070 C CA . ARG C 1 66 ? 24.56972 -49.55054 24.65057 1.000 24.59160 63 ARG C CA 1
ATOM 4071 C C . ARG C 1 66 ? 24.40689 -50.81775 25.47808 1.000 22.46086 63 ARG C C 1
ATOM 4072 O O . ARG C 1 66 ? 23.35487 -51.03928 26.08621 1.000 22.23129 63 ARG C O 1
ATOM 4080 N N A GLN C 1 67 ? 25.44739 -51.65620 25.53507 0.443 20.11420 64 GLN C N 1
ATOM 4081 N N B GLN C 1 67 ? 25.44972 -51.65063 25.53641 0.298 20.66863 64 GLN C N 1
ATOM 4082 N N C GLN C 1 67 ? 25.45030 -51.65379 25.52760 0.259 20.95055 64 GLN C N 1
ATOM 4083 C CA A GLN C 1 67 ? 25.33672 -52.88013 26.32058 0.443 23.24672 64 GLN C CA 1
ATOM 4084 C CA B GLN C 1 67 ? 25.35338 -52.87612 26.31943 0.298 23.27449 64 GLN C CA 1
ATOM 4085 C CA C GLN C 1 67 ? 25.38299 -52.88087 26.31432 0.259 23.31863 64 GLN C CA 1
ATOM 4086 C C A GLN C 1 67 ? 25.25578 -52.58488 27.81332 0.443 23.13224 64 GLN C C 1
ATOM 4087 C C B GLN C 1 67 ? 25.25980 -52.58436 27.81084 0.298 22.99287 64 GLN C C 1
ATOM 4088 C C C GLN C 1 67 ? 25.26372 -52.58520 27.80451 0.259 22.90234 64 GLN C C 1
ATOM 4089 O O A GLN C 1 67 ? 24.62030 -53.33967 28.55524 0.443 21.62010 64 GLN C O 1
ATOM 4090 O O B GLN C 1 67 ? 24.62070 -53.34154 28.54803 0.298 21.92027 64 GLN C O 1
ATOM 4091 O O C GLN C 1 67 ? 24.60778 -53.33641 28.53436 0.259 22.17034 64 GLN C O 1
ATOM 4107 N N . ALA C 1 68 ? 25.88108 -51.49694 28.27365 1.000 21.15225 65 ALA C N 1
ATOM 4108 C CA . ALA C 1 68 ? 25.82594 -51.16976 29.69626 1.000 26.72448 65 ALA C CA 1
ATOM 4109 C C . ALA C 1 68 ? 24.44375 -50.68542 30.11659 1.000 21.08033 65 ALA C C 1
ATOM 4110 O O . ALA C 1 68 ? 24.05138 -50.86962 31.27383 1.000 23.78509 65 ALA C O 1
ATOM 4112 N N . ILE C 1 69 ? 23.70554 -50.04655 29.21467 1.000 20.19061 66 ILE C N 1
ATOM 4113 C CA . ILE C 1 69 ? 22.39675 -49.52229 29.60564 1.000 19.75650 66 ILE C CA 1
ATOM 4114 C C . ILE C 1 69 ? 21.26837 -50.49504 29.29796 1.000 28.56717 66 ILE C C 1
ATOM 4115 O O . ILE C 1 69 ? 20.17216 -50.34416 29.85336 1.000 20.21002 66 ILE C O 1
ATOM 4120 N N . LYS C 1 70 ? 21.51475 -51.50599 28.47104 1.000 27.29387 67 LYS C N 1
ATOM 4121 C CA . LYS C 1 70 ? 20.47479 -52.48248 28.15247 1.000 31.43708 67 LYS C CA 1
ATOM 4122 C C . LYS C 1 70 ? 19.81116 -53.10788 29.37875 1.000 32.33505 67 LYS C C 1
ATOM 4123 O O . LYS C 1 70 ? 18.57247 -53.21882 29.37566 1.000 30.61653 67 LYS C O 1
ATOM 4129 N N . PRO C 1 71 ? 20.53015 -53.50459 30.44055 1.000 29.09865 68 PRO C N 1
ATOM 4130 C CA . PRO C 1 71 ? 19.85285 -54.16147 31.57347 1.000 30.04564 68 PRO C CA 1
ATOM 4131 C C . PRO C 1 71 ? 18.69235 -53.38596 32.18035 1.000 30.45667 68 PRO C C 1
ATOM 4132 O O . PRO C 1 71 ? 17.77932 -54.01933 32.73165 1.000 32.23956 68 PRO C O 1
ATOM 4136 N N . PHE C 1 72 ? 18.69073 -52.04749 32.11860 1.000 21.44436 69 PHE C N 1
ATOM 4137 C CA . PHE C 1 72 ? 17.62961 -51.25258 32.72798 1.000 20.96971 69 PHE C CA 1
ATOM 4138 C C . PHE C 1 72 ? 16.85809 -50.43175 31.70043 1.000 24.45373 69 PHE C C 1
ATOM 4139 O O . PHE C 1 72 ? 16.15302 -49.48964 32.06248 1.000 25.47611 69 PHE C O 1
ATOM 4147 N N . SER C 1 73 ? 16.95310 -50.78436 30.42661 1.000 22.80043 70 SER C N 1
ATOM 4148 C CA . SER C 1 73 ? 16.31089 -49.99291 29.39020 1.000 22.26684 70 SER C CA 1
ATOM 4149 C C . SER C 1 73 ? 15.30158 -50.84382 28.63455 1.000 20.83393 70 SER C C 1
ATOM 4150 O O . SER C 1 73 ? 15.39258 -50.97505 27.40846 1.000 23.90842 70 SER C O 1
ATOM 4153 N N . TRP C 1 74 ? 14.34119 -51.42480 29.36175 1.000 23.60125 71 TRP C N 1
ATOM 4154 C CA . TRP C 1 74 ? 13.42645 -52.39304 28.75466 1.000 26.86901 71 TRP C CA 1
ATOM 4155 C C . TRP C 1 74 ? 12.61747 -51.78323 27.61707 1.000 25.18678 71 TRP C C 1
ATOM 4156 O O . TRP C 1 74 ? 12.24678 -52.49245 26.67586 1.000 23.88070 71 TRP C O 1
ATOM 4167 N N . GLY C 1 75 ? 12.37181 -50.46970 27.66192 1.000 22.20188 72 GLY C N 1
ATOM 4168 C CA . GLY C 1 75 ? 11.60896 -49.81831 26.61285 1.000 21.48550 72 GLY C CA 1
ATOM 4169 C C . GLY C 1 75 ? 12.27054 -49.83252 25.24969 1.000 27.27485 72 GLY C C 1
ATOM 4170 O O . GLY C 1 75 ? 11.59820 -49.60893 24.23896 1.000 20.21139 72 GLY C O 1
ATOM 4179 N N . ALA C 1 77 ? 14.97097 -52.35854 24.59131 1.000 25.24483 74 ALA C N 1
ATOM 4180 C CA . ALA C 1 77 ? 15.99699 -53.39343 24.75421 1.000 24.04805 74 ALA C CA 1
ATOM 4181 C C . ALA C 1 77 ? 16.40685 -53.99939 23.41306 1.000 26.67881 74 ALA C C 1
ATOM 4182 O O . ALA C 1 77 ? 17.60048 -54.19424 23.15156 1.000 29.06572 74 ALA C O 1
ATOM 4184 N N . ASP C 1 78 ? 15.44090 -54.28793 22.54091 1.000 27.47698 75 ASP C N 1
ATOM 4185 C CA . ASP C 1 78 ? 15.78765 -54.89801 21.26135 1.000 29.48609 75 ASP C CA 1
ATOM 4186 C C . ASP C 1 78 ? 16.46893 -53.89781 20.33943 1.000 31.01508 75 ASP C C 1
ATOM 4187 O O . ASP C 1 78 ? 17.38481 -54.25600 19.59019 1.000 34.65808 75 ASP C O 1
ATOM 4192 N N . ALA C 1 79 ? 16.03886 -52.63926 20.38505 1.000 25.09464 76 ALA C N 1
ATOM 4193 C CA . ALA C 1 79 ? 16.57908 -51.63065 19.48498 1.000 22.55419 76 ALA C CA 1
ATOM 4194 C C . ALA C 1 79 ? 18.02555 -51.29614 19.81574 1.000 27.72879 76 ALA C C 1
ATOM 4195 O O . ALA C 1 79 ? 18.77928 -50.87518 18.92805 1.000 23.37487 76 ALA C O 1
ATOM 4197 N N . LEU C 1 80 ? 18.42288 -51.45163 21.08453 1.000 25.22061 77 LEU C N 1
ATOM 4198 C CA . LEU C 1 80 ? 19.81545 -51.22317 21.45691 1.000 26.47271 77 LEU C CA 1
ATOM 4199 C C . LEU C 1 80 ? 20.77429 -52.11455 20.67691 1.000 32.87831 77 LEU C C 1
ATOM 4200 O O . LEU C 1 80 ? 21.95572 -51.77509 20.55219 1.000 32.80458 77 LEU C O 1
ATOM 4205 N N . ASP C 1 81 ? 20.29259 -53.23426 20.13251 1.000 26.53867 78 ASP C N 1
ATOM 4206 C CA . ASP C 1 81 ? 21.12892 -54.07890 19.29895 1.000 31.59797 78 ASP C CA 1
ATOM 4207 C C . ASP C 1 81 ? 20.95850 -53.82632 17.81217 1.000 29.03270 78 ASP C C 1
ATOM 4208 O O . ASP C 1 81 ? 21.80550 -54.26575 17.03214 1.000 33.69865 78 ASP C O 1
ATOM 4213 N N . THR C 1 82 ? 19.88206 -53.16222 17.38665 1.000 24.61180 79 THR C N 1
ATOM 4214 C CA . THR C 1 82 ? 19.60083 -53.06026 15.96306 1.000 21.44428 79 THR C CA 1
ATOM 4215 C C . THR C 1 82 ? 19.54054 -51.63809 15.43920 1.000 21.15118 79 THR C C 1
ATOM 4216 O O . THR C 1 82 ? 19.75624 -51.44691 14.23949 1.000 25.60710 79 THR C O 1
ATOM 4220 N N . ALA C 1 83 ? 19.25726 -50.64974 16.28580 1.000 24.31345 80 ALA C N 1
ATOM 4221 C CA . ALA C 1 83 ? 19.11090 -49.26943 15.82273 1.000 23.73021 80 ALA C CA 1
ATOM 4222 C C . ALA C 1 83 ? 20.42903 -48.71494 15.28811 1.000 26.73254 80 ALA C C 1
ATOM 4223 O O . ALA C 1 83 ? 21.51481 -49.02116 15.79496 1.000 20.33234 80 ALA C O 1
ATOM 4225 N N . SER C 1 84 ? 20.31358 -47.86873 14.25994 1.000 24.99116 81 SER C N 1
ATOM 4226 C CA . SER C 1 84 ? 21.47287 -47.16996 13.72507 1.000 27.66066 81 SER C CA 1
ATOM 4227 C C . SER C 1 84 ? 22.04338 -46.19541 14.74571 1.000 23.60992 81 SER C C 1
ATOM 4228 O O . SER C 1 84 ? 23.24062 -46.23655 15.05684 1.000 21.13869 81 SER C O 1
ATOM 4231 N N . HIS C 1 85 ? 21.19903 -45.32105 15.28531 1.000 23.34921 82 HIS C N 1
ATOM 4232 C CA . HIS C 1 85 ? 21.64040 -44.25034 16.16038 1.000 19.80840 82 HIS C CA 1
ATOM 4233 C C . HIS C 1 85 ? 20.76947 -44.20938 17.40086 1.000 23.41885 82 HIS C C 1
ATOM 4234 O O . HIS C 1 85 ? 19.58228 -44.56166 17.36890 1.000 23.30755 82 HIS C O 1
ATOM 4241 N N . LEU C 1 86 ? 21.37002 -43.75128 18.48946 1.000 16.09355 83 LEU C N 1
ATOM 4242 C CA . LEU C 1 86 ? 20.67032 -43.53169 19.74629 1.000 21.64403 83 LEU C CA 1
ATOM 4243 C C . LEU C 1 86 ? 21.00275 -42.13228 20.24221 1.000 18.52653 83 LEU C C 1
ATOM 4244 O O . LEU C 1 86 ? 22.17592 -41.75794 20.28454 1.000 20.89724 83 LEU C O 1
ATOM 4249 N N . VAL C 1 87 ? 19.98404 -41.35383 20.60705 1.000 17.08683 84 VAL C N 1
ATOM 4250 C CA . VAL C 1 87 ? 20.20882 -40.05666 21.23968 1.000 16.25753 84 VAL C CA 1
ATOM 4251 C C . VAL C 1 87 ? 19.60162 -40.07812 22.62941 1.000 18.77120 84 VAL C C 1
ATOM 4252 O O . VAL C 1 87 ? 18.40831 -40.37069 22.78893 1.000 19.72659 84 VAL C O 1
ATOM 4256 N N . VAL C 1 88 ? 20.41075 -39.75953 23.63386 1.000 16.91699 85 VAL C N 1
ATOM 4257 C CA . VAL C 1 88 ? 19.89349 -39.47370 24.96441 1.000 17.29532 85 VAL C CA 1
ATOM 4258 C C . VAL C 1 88 ? 19.89930 -37.96294 25.12367 1.000 20.70601 85 VAL C C 1
ATOM 4259 O O . VAL C 1 88 ? 20.93961 -37.31756 24.95366 1.000 20.49668 85 VAL C O 1
ATOM 4263 N N . PHE C 1 89 ? 18.72562 -37.39740 25.39009 1.000 18.54758 86 PHE C N 1
ATOM 4264 C CA . PHE C 1 89 ? 18.56710 -35.96216 25.55154 1.000 15.46202 86 PHE C CA 1
ATOM 4265 C C . PHE C 1 89 ? 18.86522 -35.59566 26.99357 1.000 18.94965 86 PHE C C 1
ATOM 4266 O O . PHE C 1 89 ? 18.32968 -36.21840 27.91746 1.000 21.74399 86 PHE C O 1
ATOM 4274 N N . LEU C 1 90 ? 19.73262 -34.60023 27.18544 1.000 20.21148 87 LEU C N 1
ATOM 4275 C CA . LEU C 1 90 ? 19.96549 -34.00251 28.49047 1.000 15.80052 87 LEU C CA 1
ATOM 4276 C C . LEU C 1 90 ? 19.29127 -32.64207 28.57918 1.000 19.40133 87 LEU C C 1
ATOM 4277 O O . LEU C 1 90 ? 19.19412 -31.91417 27.58953 1.000 17.37448 87 LEU C O 1
ATOM 4282 N N . ALA C 1 91 ? 18.86836 -32.28884 29.78914 1.000 14.66781 88 ALA C N 1
ATOM 4283 C CA . ALA C 1 91 ? 18.26379 -30.99434 30.05492 1.000 18.85452 88 ALA C CA 1
ATOM 4284 C C . ALA C 1 91 ? 19.05522 -30.30318 31.15667 1.000 17.63851 88 ALA C C 1
ATOM 4285 O O . ALA C 1 91 ? 19.53130 -30.95423 32.09201 1.000 19.09508 88 ALA C O 1
ATOM 4287 N N . LYS C 1 92 ? 19.18843 -28.98416 31.03177 1.000 18.59576 89 LYS C N 1
ATOM 4288 C CA . LYS C 1 92 ? 19.96545 -28.18191 31.97172 1.000 20.96720 89 LYS C CA 1
ATOM 4289 C C . LYS C 1 92 ? 19.32826 -28.18103 33.35880 1.000 21.13970 89 LYS C C 1
ATOM 4290 O O . LYS C 1 92 ? 18.12495 -27.93948 33.49686 1.000 22.10182 89 LYS C O 1
ATOM 4296 N N . LYS C 1 93 ? 20.14224 -28.42068 34.38948 1.000 18.76407 90 LYS C N 1
ATOM 4297 C CA . LYS C 1 93 ? 19.72544 -28.26351 35.77557 1.000 20.22130 90 LYS C CA 1
ATOM 4298 C C . LYS C 1 93 ? 19.96988 -26.83250 36.24162 1.000 26.37594 90 LYS C C 1
ATOM 4299 O O . LYS C 1 93 ? 20.90411 -26.16330 35.79043 1.000 21.65692 90 LYS C O 1
ATOM 4305 N N . ASN C 1 94 ? 19.11135 -26.36908 37.15330 1.000 25.39527 91 ASN C N 1
ATOM 4306 C CA . ASN C 1 94 ? 19.29417 -25.08328 37.83919 1.000 30.89926 91 ASN C CA 1
ATOM 4307 C C . ASN C 1 94 ? 19.45636 -23.92401 36.85856 1.000 24.13529 91 ASN C C 1
ATOM 4308 O O . ASN C 1 94 ? 20.26809 -23.02312 37.06564 1.000 23.55290 91 ASN C O 1
ATOM 4313 N N . ALA C 1 95 ? 18.64209 -23.91426 35.80484 1.000 25.44195 92 ALA C N 1
ATOM 4314 C CA . ALA C 1 95 ? 18.67148 -22.82975 34.82159 1.000 26.80782 92 ALA C CA 1
ATOM 4315 C C . ALA C 1 95 ? 17.89368 -21.60527 35.32472 1.000 26.33551 92 ALA C C 1
ATOM 4316 O O . ALA C 1 95 ? 16.92504 -21.14085 34.71501 1.000 22.66383 92 ALA C O 1
ATOM 4318 N N . ARG C 1 96 ? 18.34518 -21.09267 36.47436 1.000 23.89632 93 ARG C N 1
ATOM 4319 C CA . ARG C 1 96 ? 17.83714 -19.85408 37.03897 1.000 25.34105 93 ARG C CA 1
ATOM 4320 C C . ARG C 1 96 ? 18.19160 -18.66640 36.15083 1.000 27.65882 93 ARG C C 1
ATOM 4321 O O . ARG C 1 96 ? 19.19447 -18.67524 35.42974 1.000 28.53037 93 ARG C O 1
ATOM 4329 N N . PHE C 1 97 ? 17.36233 -17.62120 36.23859 1.000 26.06875 94 PHE C N 1
ATOM 4330 C CA . PHE C 1 97 ? 17.59293 -16.40941 35.45818 1.000 29.77899 94 PHE C CA 1
ATOM 4331 C C . PHE C 1 97 ? 19.00272 -15.86629 35.66281 1.000 34.45582 94 PHE C C 1
ATOM 4332 O O . PHE C 1 97 ? 19.59912 -15.31652 34.73315 1.000 36.62346 94 PHE C O 1
ATOM 4340 N N . ASP C 1 98 ? 19.53856 -15.99014 36.87826 1.000 27.62132 95 ASP C N 1
ATOM 4341 C CA . ASP C 1 98 ? 20.83599 -15.42378 37.23747 1.000 28.44386 95 ASP C CA 1
ATOM 4342 C C . ASP C 1 98 ? 22.01089 -16.39604 37.05603 1.000 31.27373 95 ASP C C 1
ATOM 4343 O O . ASP C 1 98 ? 23.10989 -16.10720 37.53518 1.000 33.16660 95 ASP C O 1
ATOM 4348 N N . SER C 1 99 ? 21.81599 -17.52345 36.38062 1.000 29.07128 96 SER C N 1
ATOM 4349 C CA . SER C 1 99 ? 22.91360 -18.46960 36.19557 1.000 27.25317 96 SER C CA 1
ATOM 4350 C C . SER C 1 99 ? 23.78436 -18.08765 34.99397 1.000 29.99696 96 SER C C 1
ATOM 4351 O O . SER C 1 99 ? 23.32258 -17.41154 34.06821 1.000 26.26634 96 SER C O 1
ATOM 4354 N N . PRO C 1 100 ? 25.06456 -18.49895 34.99540 1.000 29.58096 97 PRO C N 1
ATOM 4355 C CA . PRO C 1 100 ? 25.92059 -18.21738 33.82651 1.000 25.94088 97 PRO C CA 1
ATOM 4356 C C . PRO C 1 100 ? 25.35120 -18.75934 32.53234 1.000 25.33123 97 PRO C C 1
ATOM 4357 O O . PRO C 1 100 ? 25.48712 -18.12912 31.47501 1.000 26.93374 97 PRO C O 1
ATOM 4361 N N . PHE C 1 101 ? 24.70966 -19.92201 32.59264 1.000 24.64152 98 PHE C N 1
ATOM 4362 C CA . PHE C 1 101 ? 24.14382 -20.52653 31.39348 1.000 29.12061 98 PHE C CA 1
ATOM 4363 C C . PHE C 1 101 ? 23.08004 -19.63022 30.77730 1.000 25.14174 98 PHE C C 1
ATOM 4364 O O . PHE C 1 101 ? 23.02946 -19.45574 29.55375 1.000 22.78122 98 PHE C O 1
ATOM 4380 N N . LEU C 1 103 ? 22.73372 -16.42131 31.25436 1.000 22.46337 100 LEU C N 1
ATOM 4381 C CA . LEU C 1 103 ? 23.33513 -15.17798 30.78790 1.000 24.40195 100 LEU C CA 1
ATOM 4382 C C . LEU C 1 103 ? 23.88471 -15.33760 29.37432 1.000 28.42751 100 LEU C C 1
ATOM 4383 O O . LEU C 1 103 ? 23.72400 -14.44513 28.53546 1.000 28.68818 100 LEU C O 1
ATOM 4388 N N . GLU C 1 104 ? 24.52103 -16.47768 29.08810 1.000 25.36954 101 GLU C N 1
ATOM 4389 C CA . GLU C 1 104 ? 25.02499 -16.72752 27.73983 1.000 25.07302 101 GLU C CA 1
ATOM 4390 C C . GLU C 1 104 ? 23.88034 -16.82397 26.72975 1.000 22.66115 101 GLU C C 1
ATOM 4391 O O . GLU C 1 104 ? 23.98538 -16.30900 25.60988 1.000 24.09924 101 GLU C O 1
ATOM 4397 N N . SER C 1 105 ? 22.76939 -17.46518 27.10523 1.000 25.44648 102 SER C N 1
ATOM 4398 C CA . SER C 1 105 ? 21.63889 -17.51140 26.18354 1.000 22.52011 102 SER C CA 1
ATOM 4399 C C . SER C 1 105 ? 21.05459 -16.12313 25.94472 1.000 21.89077 102 SER C C 1
ATOM 4400 O O . SER C 1 105 ? 20.59565 -15.83369 24.83676 1.000 22.29338 102 SER C O 1
ATOM 4403 N N . LEU C 1 106 ? 21.09861 -15.24310 26.94578 1.000 23.76221 103 LEU C N 1
ATOM 4404 C CA . LEU C 1 106 ? 20.58367 -13.88631 26.75469 1.000 25.98043 103 LEU C CA 1
ATOM 4405 C C . LEU C 1 106 ? 21.46335 -13.08803 25.79469 1.000 22.66874 103 LEU C C 1
ATOM 4406 O O . LEU C 1 106 ? 20.94968 -12.38350 24.91733 1.000 23.12492 103 LEU C O 1
ATOM 4411 N N . LYS C 1 107 ? 22.79057 -13.17871 25.94220 1.000 23.00487 104 LYS C N 1
ATOM 4412 C CA . LYS C 1 107 ? 23.66616 -12.49293 24.99947 1.000 23.89979 104 LYS C CA 1
ATOM 4413 C C . LYS C 1 107 ? 23.45039 -13.01873 23.58730 1.000 24.20638 104 LYS C C 1
ATOM 4414 O O . LYS C 1 107 ? 23.52496 -12.26230 22.61480 1.000 24.89292 104 LYS C O 1
ATOM 4420 N N . ARG C 1 108 ? 23.18571 -14.32432 23.45781 1.000 23.91704 105 ARG C N 1
ATOM 4421 C CA . ARG C 1 108 ? 22.99400 -14.92560 22.14305 1.000 24.55233 105 ARG C CA 1
ATOM 4422 C C . ARG C 1 108 ? 21.70126 -14.46554 21.48604 1.000 24.50131 105 ARG C C 1
ATOM 4423 O O . ARG C 1 108 ? 21.58725 -14.53359 20.25534 1.000 28.55066 105 ARG C O 1
ATOM 4431 N N . ARG C 1 109 ? 20.73219 -13.97917 22.26791 1.000 23.83574 106 ARG C N 1
ATOM 4432 C CA . ARG C 1 109 ? 19.57737 -13.29236 21.69907 1.000 25.12796 106 ARG C CA 1
ATOM 4433 C C . ARG C 1 109 ? 19.91468 -11.88050 21.24476 1.000 31.21379 106 ARG C C 1
ATOM 4434 O O . ARG C 1 109 ? 19.02518 -11.18575 20.74228 1.000 32.99292 106 ARG C O 1
ATOM 4442 N N . GLY C 1 110 ? 21.15618 -11.43365 21.43455 1.000 30.18271 107 GLY C N 1
ATOM 4443 C CA . GLY C 1 110 ? 21.55660 -10.10080 21.03735 1.000 25.63731 107 GLY C CA 1
ATOM 4444 C C . GLY C 1 110 ? 21.35435 -9.01995 22.07538 1.000 27.39075 107 GLY C C 1
ATOM 4445 O O . GLY C 1 110 ? 21.42665 -7.83429 21.72969 1.000 33.43314 107 GLY C O 1
ATOM 4446 N N . VAL C 1 111 ? 21.10012 -9.37685 23.33149 1.000 25.67701 108 VAL C N 1
ATOM 4447 C CA . VAL C 1 111 ? 20.93351 -8.40159 24.40893 1.000 25.81083 108 VAL C CA 1
ATOM 4448 C C . VAL C 1 111 ? 22.23924 -8.37405 25.19593 1.000 27.82115 108 VAL C C 1
ATOM 4449 O O . VAL C 1 111 ? 22.54274 -9.31148 25.94172 1.000 24.65637 108 VAL C O 1
ATOM 4453 N N . THR C 1 112 ? 23.04048 -7.32018 25.01432 1.000 26.22864 109 THR C N 1
ATOM 4454 C CA . THR C 1 112 ? 24.38644 -7.31436 25.60547 1.000 26.80056 109 THR C CA 1
ATOM 4455 C C . THR C 1 112 ? 24.78295 -6.00197 26.25785 1.000 30.84321 109 THR C C 1
ATOM 4456 O O . THR C 1 112 ? 25.77156 -5.98570 27.00509 1.000 28.72185 109 THR C O 1
ATOM 4460 N N . GLU C 1 113 ? 24.09295 -4.89644 25.99675 1.000 30.06532 110 GLU C N 1
ATOM 4461 C CA . GLU C 1 113 ? 24.38084 -3.67730 26.73383 1.000 30.98232 110 GLU C CA 1
ATOM 4462 C C . GLU C 1 113 ? 23.96132 -3.88330 28.19022 1.000 34.27552 110 GLU C C 1
ATOM 4463 O O . GLU C 1 113 ? 22.93916 -4.51433 28.44969 1.000 28.91303 110 GLU C O 1
ATOM 4469 N N . PRO C 1 114 ? 24.76257 -3.43191 29.16043 1.000 31.84815 111 PRO C N 1
ATOM 4470 C CA . PRO C 1 114 ? 24.50471 -3.84709 30.55221 1.000 31.14777 111 PRO C CA 1
ATOM 4471 C C . PRO C 1 114 ? 23.13681 -3.44902 31.08911 1.000 33.37820 111 PRO C C 1
ATOM 4472 O O . PRO C 1 114 ? 22.50832 -4.24871 31.79212 1.000 28.12542 111 PRO C O 1
ATOM 4476 N N . ASP C 1 115 ? 22.66163 -2.23591 30.79422 1.000 30.17995 112 ASP C N 1
ATOM 4477 C CA . ASP C 1 115 ? 21.33034 -1.84146 31.25391 1.000 32.93982 112 ASP C CA 1
ATOM 4478 C C . ASP C 1 115 ? 20.24340 -2.72050 30.64136 1.000 31.60690 112 ASP C C 1
ATOM 4479 O O . ASP C 1 115 ? 19.29835 -3.11756 31.33415 1.000 28.77355 112 ASP C O 1
ATOM 4484 N N . ALA C 1 116 ? 20.34742 -3.01853 29.34046 1.000 28.96926 113 ALA C N 1
ATOM 4485 C CA . ALA C 1 116 ? 19.35462 -3.88461 28.70486 1.000 29.66435 113 ALA C CA 1
ATOM 4486 C C . ALA C 1 116 ? 19.38717 -5.28200 29.30318 1.000 29.09694 113 ALA C C 1
ATOM 4487 O O . ALA C 1 116 ? 18.33885 -5.90541 29.51054 1.000 28.04541 113 ALA C O 1
ATOM 4497 N N . ALA C 1 118 ? 20.11984 -6.15291 32.34835 1.000 24.77145 115 ALA C N 1
ATOM 4498 C CA . ALA C 1 118 ? 19.49652 -6.18425 33.67094 1.000 24.47426 115 ALA C CA 1
ATOM 4499 C C . ALA C 1 118 ? 17.97727 -6.16167 33.56854 1.000 28.22165 115 ALA C C 1
ATOM 4500 O O . ALA C 1 118 ? 17.28720 -6.82247 34.35236 1.000 26.92661 115 ALA C O 1
ATOM 4502 N N . LYS C 1 119 ? 17.44540 -5.39746 32.61476 1.000 25.55516 116 LYS C N 1
ATOM 4503 C CA . LYS C 1 119 ? 16.01143 -5.36197 32.39497 1.000 31.25381 116 LYS C CA 1
ATOM 4504 C C . LYS C 1 119 ? 15.49530 -6.72236 31.94346 1.000 27.85048 116 LYS C C 1
ATOM 4505 O O . LYS C 1 119 ? 14.45421 -7.18406 32.42150 1.000 28.78224 116 LYS C O 1
ATOM 4511 N N . SER C 1 120 ? 16.21190 -7.38516 31.03233 1.000 22.97536 117 SER C N 1
ATOM 4512 C CA . SER C 1 120 ? 15.79501 -8.71875 30.60280 1.000 25.43913 117 SER C CA 1
ATOM 4513 C C . SER C 1 120 ? 15.83142 -9.69751 31.76583 1.000 25.09314 117 SER C C 1
ATOM 4514 O O . SER C 1 120 ? 14.88383 -10.45947 31.98009 1.000 28.25640 117 SER C O 1
ATOM 4517 N N . LEU C 1 121 ? 16.91176 -9.67599 32.54296 1.000 21.70487 118 LEU C N 1
ATOM 4518 C CA . LEU C 1 121 ? 17.04001 -10.62603 33.64387 1.000 29.88152 118 LEU C CA 1
ATOM 4519 C C . LEU C 1 121 ? 15.95148 -10.41066 34.68313 1.000 29.40173 118 LEU C C 1
ATOM 4520 O O . LEU C 1 121 ? 15.43382 -11.37511 35.26178 1.000 29.14281 118 LEU C O 1
ATOM 4525 N N . ALA C 1 122 ? 15.60603 -9.14974 34.93897 1.000 23.18783 119 ALA C N 1
ATOM 4526 C CA . ALA C 1 122 ? 14.50806 -8.83994 35.84418 1.000 30.26382 119 ALA C CA 1
ATOM 4527 C C . ALA C 1 122 ? 13.20005 -9.42965 35.33945 1.000 26.55655 119 ALA C C 1
ATOM 4528 O O . ALA C 1 122 ? 12.40857 -9.95850 36.12646 1.000 33.49861 119 ALA C O 1
ATOM 4530 N N . ARG C 1 123 ? 12.95541 -9.35063 34.02860 1.000 28.48092 120 ARG C N 1
ATOM 4531 C CA . ARG C 1 123 ? 11.76159 -9.97700 33.46418 1.000 30.64096 120 ARG C CA 1
ATOM 4532 C C . ARG C 1 123 ? 11.83305 -11.49758 33.58349 1.000 28.20133 120 ARG C C 1
ATOM 4533 O O . ARG C 1 123 ? 10.82690 -12.14602 33.90442 1.000 24.99410 120 ARG C O 1
ATOM 4541 N N . TYR C 1 124 ? 13.01602 -12.08063 33.32635 1.000 18.58530 121 TYR C N 1
ATOM 4542 C CA . TYR C 1 124 ? 13.19389 -13.51905 33.50015 1.000 17.82535 121 TYR C CA 1
ATOM 4543 C C . TYR C 1 124 ? 12.91700 -13.93054 34.94087 1.000 26.50756 121 TYR C C 1
ATOM 4544 O O . TYR C 1 124 ? 12.28662 -14.96479 35.18474 1.000 23.11825 121 TYR C O 1
ATOM 4553 N N A GLN C 1 125 ? 13.41777 -13.14920 35.90797 0.497 22.24803 122 GLN C N 1
ATOM 4554 N N B GLN C 1 125 ? 13.39234 -13.13573 35.90764 0.503 22.22385 122 GLN C N 1
ATOM 4555 C CA A GLN C 1 125 ? 13.18520 -13.44858 37.31879 0.497 21.96917 122 GLN C CA 1
ATOM 4556 C CA B GLN C 1 125 ? 13.18906 -13.46212 37.31609 0.503 21.95444 122 GLN C CA 1
ATOM 4557 C C A GLN C 1 125 ? 11.69754 -13.48641 37.62192 0.497 23.89648 122 GLN C C 1
ATOM 4558 C C B GLN C 1 125 ? 11.71137 -13.44717 37.67913 0.503 24.03780 122 GLN C C 1
ATOM 4559 O O A GLN C 1 125 ? 11.20480 -14.40699 38.28637 0.497 28.49472 122 GLN C O 1
ATOM 4560 O O B GLN C 1 125 ? 11.23839 -14.30179 38.43906 0.503 27.95548 122 GLN C O 1
ATOM 4571 N N . ALA C 1 126 ? 10.97077 -12.47265 37.15649 1.000 23.34874 123 ALA C N 1
ATOM 4572 C CA . ALA C 1 126 ? 9.54479 -12.39326 37.43810 1.000 20.45534 123 ALA C CA 1
ATOM 4573 C C . ALA C 1 126 ? 8.80742 -13.57194 36.82478 1.000 26.07535 123 ALA C C 1
ATOM 4574 O O . ALA C 1 126 ? 7.91323 -14.14950 37.45496 1.000 24.34163 123 ALA C O 1
ATOM 4576 N N . PHE C 1 127 ? 9.17477 -13.93849 35.59389 1.000 20.30041 124 PHE C N 1
ATOM 4577 C CA . PHE C 1 127 ? 8.54769 -15.08108 34.94060 1.000 22.98919 124 PHE C CA 1
ATOM 4578 C C . PHE C 1 127 ? 8.76631 -16.35813 35.74817 1.000 20.32758 124 PHE C C 1
ATOM 4579 O O . PHE C 1 127 ? 7.81216 -17.08500 36.04669 1.000 23.22237 124 PHE C O 1
ATOM 4587 N N . GLN C 1 128 ? 10.00915 -16.61493 36.16206 1.000 18.76731 125 GLN C N 1
ATOM 4588 C CA . GLN C 1 128 ? 10.31265 -17.87139 36.84341 1.000 18.56330 125 GLN C CA 1
ATOM 4589 C C . GLN C 1 128 ? 9.71194 -17.90973 38.23926 1.000 23.56185 125 GLN C C 1
ATOM 4590 O O . GLN C 1 128 ? 9.24078 -18.96106 38.68614 1.000 23.87033 125 GLN C O 1
ATOM 4596 N N . ALA C 1 129 ? 9.72393 -16.77902 38.94091 1.000 19.73763 126 ALA C N 1
ATOM 4597 C CA . ALA C 1 129 ? 9.27327 -16.73217 40.32661 1.000 24.67853 126 ALA C CA 1
ATOM 4598 C C . ALA C 1 129 ? 7.76078 -16.56523 40.45441 1.000 28.85625 126 ALA C C 1
ATOM 4599 O O . ALA C 1 129 ? 7.14659 -17.15238 41.35379 1.000 26.14204 126 ALA C O 1
ATOM 4601 N N . ASP C 1 130 ? 7.14470 -15.76262 39.58998 1.000 25.82285 127 ASP C N 1
ATOM 4602 C CA . ASP C 1 130 ? 5.76379 -15.34788 39.80981 1.000 28.27826 127 ASP C CA 1
ATOM 4603 C C . ASP C 1 130 ? 4.76890 -15.93346 38.81628 1.000 29.29384 127 ASP C C 1
ATOM 4604 O O . ASP C 1 130 ? 3.60926 -16.15985 39.18210 1.000 31.86241 127 ASP C O 1
ATOM 4609 N N . ASP C 1 131 ? 5.18611 -16.19386 37.57867 1.000 21.42575 128 ASP C N 1
ATOM 4610 C CA . ASP C 1 131 ? 4.26674 -16.59000 36.51741 1.000 26.60562 128 ASP C CA 1
ATOM 4611 C C . ASP C 1 131 ? 4.18019 -18.10206 36.36356 1.000 27.76402 128 ASP C C 1
ATOM 4612 O O . ASP C 1 131 ? 3.10107 -18.67855 36.51414 1.000 24.72110 128 ASP C O 1
ATOM 4617 N N . ILE C 1 132 ? 5.29419 -18.75260 36.03796 1.000 19.55538 129 ILE C N 1
ATOM 4618 C CA . ILE C 1 132 ? 5.30088 -20.21141 35.95954 1.000 25.80999 129 ILE C CA 1
ATOM 4619 C C . ILE C 1 132 ? 5.73503 -20.86610 37.27032 1.000 26.78406 129 ILE C C 1
ATOM 4620 O O . ILE C 1 132 ? 5.49422 -22.06739 37.45696 1.000 33.45901 129 ILE C O 1
ATOM 4625 N N . LYS C 1 133 ? 6.35527 -20.10831 38.18406 1.000 22.27507 130 LYS C N 1
ATOM 4626 C CA . LYS C 1 133 ? 6.55632 -20.50604 39.58673 1.000 23.23428 130 LYS C CA 1
ATOM 4627 C C . LYS C 1 133 ? 7.46413 -21.73184 39.72169 1.000 27.08177 130 LYS C C 1
ATOM 4628 O O . LYS C 1 133 ? 7.14005 -22.71279 40.39513 1.000 30.73438 130 LYS C O 1
ATOM 4634 N N . ILE C 1 134 ? 8.63558 -21.65126 39.10014 1.000 21.90423 131 ILE C N 1
ATOM 4635 C CA . ILE C 1 134 ? 9.61882 -22.72958 39.15040 1.000 23.20391 131 ILE C CA 1
ATOM 4636 C C . ILE C 1 134 ? 10.87281 -22.35822 39.92961 1.000 25.03191 131 ILE C C 1
ATOM 4637 O O . ILE C 1 134 ? 11.70017 -23.24870 40.19407 1.000 27.88120 131 ILE C O 1
ATOM 4642 N N . LEU C 1 135 ? 11.02583 -21.09574 40.34384 1.000 24.96686 132 LEU C N 1
ATOM 4643 C CA . LEU C 1 135 ? 12.35901 -20.54968 40.61656 1.000 29.56510 132 LEU C CA 1
ATOM 4644 C C . LEU C 1 135 ? 13.06250 -21.28123 41.75230 1.000 45.79547 132 LEU C C 1
ATOM 4645 O O . LEU C 1 135 ? 14.24646 -21.62604 41.64030 1.000 51.74701 132 LEU C O 1
ATOM 4650 N N . ASP C 1 136 ? 12.36892 -21.52451 42.86017 1.000 43.70707 133 ASP C N 1
ATOM 4651 C CA . ASP C 1 136 ? 13.02923 -22.11958 44.01486 1.000 49.75341 133 ASP C CA 1
ATOM 4652 C C . ASP C 1 136 ? 12.61366 -23.57028 44.24559 1.000 47.85542 133 ASP C C 1
ATOM 4653 O O . ASP C 1 136 ? 12.69270 -24.07099 45.36827 1.000 52.61153 133 ASP C O 1
ATOM 4658 N N . ASP C 1 137 ? 12.19206 -24.26136 43.19063 1.000 40.05714 134 ASP C N 1
ATOM 4659 C CA . ASP C 1 137 ? 11.89620 -25.69379 43.23328 1.000 41.07632 134 ASP C CA 1
ATOM 4660 C C . ASP C 1 137 ? 12.80210 -26.35071 42.19313 1.000 35.86490 134 ASP C C 1
ATOM 4661 O O . ASP C 1 137 ? 12.53352 -26.25665 40.98970 1.000 28.91208 134 ASP C O 1
ATOM 4666 N N . SER C 1 138 ? 13.87887 -27.00043 42.66146 1.000 27.03408 135 SER C N 1
ATOM 4667 C CA . SER C 1 138 ? 14.90052 -27.51798 41.75036 1.000 23.30136 135 SER C CA 1
ATOM 4668 C C . SER C 1 138 ? 14.31634 -28.49462 40.74359 1.000 24.00884 135 SER C C 1
ATOM 4669 O O . SER C 1 138 ? 14.70272 -28.49285 39.56852 1.000 24.83799 135 SER C O 1
ATOM 4672 N N . ARG C 1 139 ? 13.39660 -29.35211 41.18651 1.000 24.07062 136 ARG C N 1
ATOM 4673 C CA . ARG C 1 139 ? 12.81954 -30.32530 40.26741 1.000 24.54227 136 ARG C CA 1
ATOM 4674 C C . ARG C 1 139 ? 11.91981 -29.63771 39.24465 1.000 23.58183 136 ARG C C 1
ATOM 4675 O O . ARG C 1 139 ? 11.95078 -29.97559 38.05210 1.000 27.09089 136 ARG C O 1
ATOM 4683 N N . ALA C 1 140 ? 11.12843 -28.65623 39.68780 1.000 21.24075 137 ALA C N 1
ATOM 4684 C CA . ALA C 1 140 ? 10.29381 -27.90842 38.74828 1.000 24.15432 137 ALA C CA 1
ATOM 4685 C C . ALA C 1 140 ? 11.14645 -27.15523 37.73260 1.000 22.29214 137 ALA C C 1
ATOM 4686 O O . ALA C 1 140 ? 10.81359 -27.11427 36.54111 1.000 23.02920 137 ALA C O 1
ATOM 4688 N N . LEU C 1 141 ? 12.26083 -26.57323 38.18776 1.000 25.11864 138 LEU C N 1
ATOM 4689 C CA . LEU C 1 141 ? 13.17640 -25.87475 37.29215 1.000 22.27606 138 LEU C CA 1
ATOM 4690 C C . LEU C 1 141 ? 13.78519 -26.82763 36.27189 1.000 24.19498 138 LEU C C 1
ATOM 4691 O O . LEU C 1 141 ? 13.90215 -26.48951 35.08768 1.000 20.74444 138 LEU C O 1
ATOM 4696 N N . PHE C 1 142 ? 14.18104 -28.02831 36.71392 1.000 20.70627 139 PHE C N 1
ATOM 4697 C CA . PHE C 1 142 ? 14.66658 -29.04553 35.78661 1.000 19.45359 139 PHE C CA 1
ATOM 4698 C C . PHE C 1 142 ? 13.57706 -29.45694 34.80109 1.000 18.24385 139 PHE C C 1
ATOM 4699 O O . PHE C 1 142 ? 13.84096 -29.58340 33.59978 1.000 19.64614 139 PHE C O 1
ATOM 4707 N N A ASP C 1 143 ? 12.34372 -29.63952 35.28540 0.533 19.81925 140 ASP C N 1
ATOM 4708 N N B ASP C 1 143 ? 12.34629 -29.66719 35.29441 0.467 20.21462 140 ASP C N 1
ATOM 4709 C CA A ASP C 1 143 ? 11.25924 -30.08474 34.41394 0.533 24.40277 140 ASP C CA 1
ATOM 4710 C CA B ASP C 1 143 ? 11.24017 -30.06541 34.42274 0.467 24.29248 140 ASP C CA 1
ATOM 4711 C C A ASP C 1 143 ? 10.91415 -29.04019 33.35696 0.533 22.58492 140 ASP C C 1
ATOM 4712 C C B ASP C 1 143 ? 11.00605 -29.03813 33.32957 0.467 22.91306 140 ASP C C 1
ATOM 4713 O O A ASP C 1 143 ? 10.53612 -29.40026 32.23689 0.533 21.06706 140 ASP C O 1
ATOM 4714 O O B ASP C 1 143 ? 10.78710 -29.39792 32.16537 0.467 19.85834 140 ASP C O 1
ATOM 4723 N N . TRP C 1 144 ? 11.04737 -27.75329 33.69024 1.000 20.17713 141 TRP C N 1
ATOM 4724 C CA . TRP C 1 144 ? 10.90181 -26.69486 32.70040 1.000 19.69219 141 TRP C CA 1
ATOM 4725 C C . TRP C 1 144 ? 11.84059 -26.91107 31.52202 1.000 19.28650 141 TRP C C 1
ATOM 4726 O O . TRP C 1 144 ? 11.40563 -26.90283 30.36445 1.000 21.84789 141 TRP C O 1
ATOM 4737 N N . CYS C 1 145 ? 13.12808 -27.16779 31.79799 1.000 19.57239 142 CYS C N 1
ATOM 4738 C CA . CYS C 1 145 ? 14.06169 -27.42661 30.70558 1.000 19.89213 142 CYS C CA 1
ATOM 4739 C C . CYS C 1 145 ? 13.73537 -28.73347 29.99166 1.000 17.11899 142 CYS C C 1
ATOM 4740 O O . CYS C 1 145 ? 13.86819 -28.82279 28.76575 1.000 18.97788 142 CYS C O 1
ATOM 4743 N N . CYS C 1 146 ? 13.34514 -29.76771 30.73593 1.000 18.43317 143 CYS C N 1
ATOM 4744 C CA . CYS C 1 146 ? 12.93132 -31.01530 30.08900 1.000 22.06687 143 CYS C CA 1
ATOM 4745 C C . CYS C 1 146 ? 11.82271 -30.79714 29.06421 1.000 22.01509 143 CYS C C 1
ATOM 4746 O O . CYS C 1 146 ? 11.86727 -31.37653 27.97074 1.000 20.16471 143 CYS C O 1
ATOM 4749 N N . ARG C 1 147 ? 10.82513 -29.95806 29.39234 1.000 16.33572 144 ARG C N 1
ATOM 4750 C CA . ARG C 1 147 ? 9.74370 -29.69893 28.44455 1.000 17.99342 144 ARG C CA 1
ATOM 4751 C C . ARG C 1 147 ? 10.28861 -29.17453 27.12362 1.000 22.35481 144 ARG C C 1
ATOM 4752 O O . ARG C 1 147 ? 9.81865 -29.57660 26.05020 1.000 19.39200 144 ARG C O 1
ATOM 4760 N N . GLN C 1 148 ? 11.26085 -28.25237 27.18613 1.000 18.59561 145 GLN C N 1
ATOM 4761 C CA . GLN C 1 148 ? 11.88520 -27.73086 25.96792 1.000 16.89735 145 GLN C CA 1
ATOM 4762 C C . GLN C 1 148 ? 12.53480 -28.84218 25.14701 1.000 17.22114 145 GLN C C 1
ATOM 4763 O O . GLN C 1 148 ? 12.48033 -28.81629 23.91159 1.000 19.04921 145 GLN C O 1
ATOM 4769 N N . THR C 1 149 ? 13.18324 -29.81408 25.80633 1.000 17.60874 146 THR C N 1
ATOM 4770 C CA . THR C 1 149 ? 13.82561 -30.88423 25.04650 1.000 19.28728 146 THR C CA 1
ATOM 4771 C C . THR C 1 149 ? 12.81501 -31.77369 24.31944 1.000 20.18722 146 THR C C 1
ATOM 4772 O O . THR C 1 149 ? 13.18794 -32.41319 23.32965 1.000 23.88276 146 THR C O 1
ATOM 4776 N N . TYR C 1 150 ? 11.55035 -31.82122 24.76390 1.000 19.45024 147 TYR C N 1
ATOM 4777 C CA . TYR C 1 150 ? 10.54994 -32.59904 24.03051 1.000 18.28597 147 TYR C CA 1
ATOM 4778 C C . TYR C 1 150 ? 10.14494 -31.91468 22.72752 1.000 24.14288 147 TYR C C 1
ATOM 4779 O O . TYR C 1 150 ? 9.70794 -32.59468 21.79400 1.000 21.17551 147 TYR C O 1
ATOM 4788 N N . ILE C 1 151 ? 10.30129 -30.59244 22.63765 1.000 17.55645 148 ILE C N 1
ATOM 4789 C CA . ILE C 1 151 ? 10.18677 -29.91646 21.34898 1.000 17.60095 148 ILE C CA 1
ATOM 4790 C C . ILE C 1 151 ? 11.24733 -30.42195 20.38463 1.000 18.75122 148 ILE C C 1
ATOM 4791 O O . ILE C 1 151 ? 10.94436 -30.78280 19.24178 1.000 22.28342 148 ILE C O 1
ATOM 4796 N N . ALA C 1 152 ? 12.52111 -30.39411 20.81259 1.000 17.97486 149 ALA C N 1
ATOM 4797 C CA . ALA C 1 152 ? 13.60574 -30.88006 19.96018 1.000 18.95210 149 ALA C CA 1
ATOM 4798 C C . ALA C 1 152 ? 13.38017 -32.33410 19.57447 1.000 20.20589 149 ALA C C 1
ATOM 4799 O O . ALA C 1 152 ? 13.54690 -32.71172 18.40840 1.000 18.93073 149 ALA C O 1
ATOM 4801 N N . LEU C 1 153 ? 12.97821 -33.15850 20.54169 1.000 19.85741 150 LEU C N 1
ATOM 4802 C CA . LEU C 1 153 ? 12.66608 -34.55691 20.25232 1.000 20.18996 150 LEU C CA 1
ATOM 4803 C C . LEU C 1 153 ? 11.60379 -34.67486 19.16484 1.000 17.17785 150 LEU C C 1
ATOM 4804 O O . LEU C 1 153 ? 11.79475 -35.39019 18.17093 1.000 19.81791 150 LEU C O 1
ATOM 4809 N N . GLY C 1 154 ? 10.47902 -33.96333 19.32931 1.000 16.43880 151 GLY C N 1
ATOM 4810 C CA . GLY C 1 154 ? 9.42095 -34.02907 18.33594 1.000 23.92505 151 GLY C CA 1
ATOM 4811 C C . GLY C 1 154 ? 9.88811 -33.61381 16.95490 1.000 21.21876 151 GLY C C 1
ATOM 4812 O O . GLY C 1 154 ? 9.58829 -34.27787 15.96136 1.000 18.81142 151 GLY C O 1
ATOM 4813 N N . ASN C 1 155 ? 10.65467 -32.52594 16.87762 1.000 17.70345 152 ASN C N 1
ATOM 4814 C CA . ASN C 1 155 ? 11.09956 -32.02244 15.58073 1.000 22.16412 152 ASN C CA 1
ATOM 4815 C C . ASN C 1 155 ? 12.06862 -32.98558 14.90417 1.000 19.55500 152 ASN C C 1
ATOM 4816 O O . ASN C 1 155 ? 11.99697 -33.19629 13.68511 1.000 20.27385 152 ASN C O 1
ATOM 4837 N N . THR C 1 158 ? 9.99685 -36.12142 13.64839 1.000 22.21142 155 THR C N 1
ATOM 4838 C CA . THR C 1 158 ? 9.12344 -35.78481 12.52844 1.000 21.17175 155 THR C CA 1
ATOM 4839 C C . THR C 1 158 ? 9.92630 -35.52288 11.26006 1.000 25.26516 155 THR C C 1
ATOM 4840 O O . THR C 1 158 ? 9.60614 -36.05283 10.18464 1.000 20.49613 155 THR C O 1
ATOM 4844 N N . GLY C 1 159 ? 10.97784 -34.70918 11.36493 1.000 21.46257 156 GLY C N 1
ATOM 4845 C CA . GLY C 1 159 ? 11.77716 -34.41544 10.18885 1.000 23.72405 156 GLY C CA 1
ATOM 4846 C C . GLY C 1 159 ? 12.47492 -35.64764 9.64089 1.000 21.08048 156 GLY C C 1
ATOM 4847 O O . GLY C 1 159 ? 12.51500 -35.85978 8.42598 1.000 21.98800 156 GLY C O 1
ATOM 4848 N N . ALA C 1 160 ? 13.03575 -36.47575 10.52931 1.000 20.25635 157 ALA C N 1
ATOM 4849 C CA . ALA C 1 160 ? 13.63230 -37.73501 10.09528 1.000 20.44408 157 ALA C CA 1
ATOM 4850 C C . ALA C 1 160 ? 12.63092 -38.57320 9.30769 1.000 26.01023 157 ALA C C 1
ATOM 4851 O O . ALA C 1 160 ? 12.94786 -39.09949 8.23510 1.000 22.41955 157 ALA C O 1
ATOM 4853 N N . ALA C 1 161 ? 11.40577 -38.69668 9.82516 1.000 21.00603 158 ALA C N 1
ATOM 4854 C CA . ALA C 1 161 ? 10.40700 -39.53308 9.16760 1.000 24.63837 158 ALA C CA 1
ATOM 4855 C C . ALA C 1 161 ? 10.00642 -38.96408 7.81412 1.000 21.37232 158 ALA C C 1
ATOM 4856 O O . ALA C 1 161 ? 9.81733 -39.71713 6.85098 1.000 21.99881 158 ALA C O 1
ATOM 4866 N N . ALA C 1 163 ? 11.81534 -37.49533 5.84135 1.000 26.36330 160 ALA C N 1
ATOM 4867 C CA . ALA C 1 163 ? 12.91948 -37.83729 4.95384 1.000 26.58522 160 ALA C CA 1
ATOM 4868 C C . ALA C 1 163 ? 13.14687 -39.34203 4.83377 1.000 27.28141 160 ALA C C 1
ATOM 4869 O O . ALA C 1 163 ? 14.12328 -39.75290 4.20333 1.000 27.39476 160 ALA C O 1
ATOM 4871 N N . GLY C 1 164 ? 12.29173 -40.15967 5.44200 1.000 25.12579 161 GLY C N 1
ATOM 4872 C CA . GLY C 1 164 ? 12.32093 -41.59552 5.24354 1.000 24.57269 161 GLY C CA 1
ATOM 4873 C C . GLY C 1 164 ? 13.10263 -42.38849 6.26617 1.000 28.82610 161 GLY C C 1
ATOM 4874 O O . GLY C 1 164 ? 13.43279 -43.54791 5.99873 1.000 26.37461 161 GLY C O 1
ATOM 4875 N N . ILE C 1 165 ? 13.40315 -41.81007 7.42604 1.000 24.09216 162 ILE C N 1
ATOM 4876 C CA . ILE C 1 165 ? 14.18898 -42.46151 8.46877 1.000 24.44679 162 ILE C CA 1
ATOM 4877 C C . ILE C 1 165 ? 13.28119 -42.70637 9.66740 1.000 21.76590 162 ILE C C 1
ATOM 4878 O O . ILE C 1 165 ? 12.59730 -41.78458 10.12882 1.000 25.31220 162 ILE C O 1
ATOM 4883 N N . ASP C 1 166 ? 13.28018 -43.94000 10.17765 1.000 21.03452 163 ASP C N 1
ATOM 4884 C CA . ASP C 1 166 ? 12.37015 -44.30366 11.25613 1.000 20.66596 163 ASP C CA 1
ATOM 4885 C C . ASP C 1 166 ? 12.95801 -43.93862 12.61638 1.000 19.66736 163 ASP C C 1
ATOM 4886 O O . ASP C 1 166 ? 14.15091 -43.64345 12.75242 1.000 19.62309 163 ASP C O 1
ATOM 4891 N N . SER C 1 167 ? 12.10052 -43.96516 13.63861 1.000 19.29694 164 SER C N 1
ATOM 4892 C CA . SER C 1 167 ? 12.52499 -43.59642 14.98130 1.000 18.63919 164 SER C CA 1
ATOM 4893 C C . SER C 1 167 ? 11.55435 -44.15416 16.01386 1.000 20.79662 164 SER C C 1
ATOM 4894 O O . SER C 1 167 ? 10.48790 -44.68267 15.68452 1.000 20.02349 164 SER C O 1
ATOM 4897 N N . CYS C 1 168 ? 11.93117 -43.99438 17.28704 1.000 19.43821 165 CYS C N 1
ATOM 4898 C CA . CYS C 1 168 ? 11.03453 -44.28064 18.39906 1.000 24.34703 165 CYS C CA 1
ATOM 4899 C C . CYS C 1 168 ? 11.43058 -43.37884 19.56556 1.000 20.49310 165 CYS C C 1
ATOM 4900 O O . CYS C 1 168 ? 12.63205 -43.32130 19.89383 1.000 20.31706 165 CYS C O 1
ATOM 4903 N N . PRO C 1 169 ? 10.49063 -42.63874 20.16448 1.000 19.78804 166 PRO C N 1
ATOM 4904 C CA . PRO C 1 169 ? 10.79982 -41.93257 21.41474 1.000 19.74338 166 PRO C CA 1
ATOM 4905 C C . PRO C 1 169 ? 10.86652 -42.94310 22.54594 1.000 24.95997 166 PRO C C 1
ATOM 4906 O O . PRO C 1 169 ? 10.22609 -43.99375 22.48895 1.000 21.69822 166 PRO C O 1
ATOM 4910 N N . VAL C 1 170 ? 11.68002 -42.64914 23.56654 1.000 16.79599 167 VAL C N 1
ATOM 4911 C CA . VAL C 1 170 ? 11.94702 -43.65064 24.59954 1.000 17.01848 167 VAL C CA 1
ATOM 4912 C C . VAL C 1 170 ? 12.00452 -43.00172 25.97890 1.000 18.77304 167 VAL C C 1
ATOM 4913 O O . VAL C 1 170 ? 12.92977 -42.22926 26.26992 1.000 20.63902 167 VAL C O 1
ATOM 4917 N N . GLU C 1 171 ? 11.06158 -43.37164 26.85022 1.000 17.30635 168 GLU C N 1
ATOM 4918 C CA . GLU C 1 171 ? 11.14511 -43.08691 28.28169 1.000 19.80783 168 GLU C CA 1
ATOM 4919 C C . GLU C 1 171 ? 11.36085 -44.33703 29.11800 1.000 18.71780 168 GLU C C 1
ATOM 4920 O O . GLU C 1 171 ? 11.58680 -44.22723 30.33199 1.000 21.07210 168 GLU C O 1
ATOM 4926 N N . GLY C 1 172 ? 11.26383 -45.51323 28.51588 1.000 18.67879 169 GLY C N 1
ATOM 4927 C CA . GLY C 1 172 ? 11.23522 -46.74258 29.28024 1.000 23.67949 169 GLY C CA 1
ATOM 4928 C C . GLY C 1 172 ? 12.59809 -47.214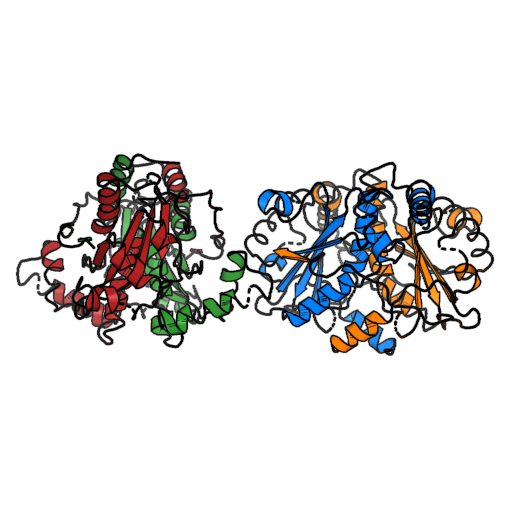17 29.74577 1.000 20.25139 169 GLY C C 1
ATOM 4929 O O . GLY C 1 172 ? 13.08875 -48.25396 29.30439 1.000 19.24726 169 GLY C O 1
ATOM 4930 N N . PHE C 1 173 ? 13.20850 -46.46368 30.65673 1.000 19.10919 170 PHE C N 1
ATOM 4931 C CA . PHE C 1 173 ? 14.47735 -46.87183 31.24241 1.000 19.54179 170 PHE C CA 1
ATOM 4932 C C . PHE C 1 173 ? 14.53363 -46.31139 32.65002 1.000 21.22929 170 PHE C C 1
ATOM 4933 O O . PHE C 1 173 ? 13.78413 -45.39407 32.99675 1.000 19.87298 170 PHE C O 1
ATOM 4941 N N . ASN C 1 174 ? 15.41672 -46.87741 33.46540 1.000 20.72860 171 ASN C N 1
ATOM 4942 C CA . ASN C 1 174 ? 15.61489 -46.34466 34.80775 1.000 21.98308 171 ASN C CA 1
ATOM 4943 C C . ASN C 1 174 ? 16.43893 -45.07008 34.70644 1.000 21.70441 171 ASN C C 1
ATOM 4944 O O . ASN C 1 174 ? 17.60180 -45.10530 34.29150 1.000 22.20942 171 ASN C O 1
ATOM 4949 N N . TYR C 1 175 ? 15.83142 -43.94335 35.07573 1.000 20.97823 172 TYR C N 1
ATOM 4950 C CA . TYR C 1 175 ? 16.48005 -42.65609 34.86187 1.000 23.81012 172 TYR C CA 1
ATOM 4951 C C . TYR C 1 175 ? 17.71047 -42.49511 35.73862 1.000 23.43726 172 TYR C C 1
ATOM 4952 O O . TYR C 1 175 ? 18.74621 -42.00283 35.27337 1.000 27.04068 172 TYR C O 1
ATOM 4961 N N . ALA C 1 176 ? 17.61603 -42.89766 37.00753 1.000 24.63761 173 ALA C N 1
ATOM 4962 C CA . ALA C 1 176 ? 18.77284 -42.81863 37.89797 1.000 26.93647 173 ALA C CA 1
ATOM 4963 C C . ALA C 1 176 ? 19.92298 -43.67926 37.39098 1.000 28.62497 173 ALA C C 1
ATOM 4964 O O . ALA C 1 176 ? 21.08660 -43.26033 37.43535 1.000 27.71815 173 ALA C O 1
ATOM 4966 N N . ASP C 1 177 ? 19.61857 -44.89186 36.91924 1.000 28.04678 174 ASP C N 1
ATOM 4967 C CA . ASP C 1 177 ? 20.66020 -45.75796 36.37504 1.000 25.34089 174 ASP C CA 1
ATOM 4968 C C . ASP C 1 177 ? 21.28024 -45.15578 35.12148 1.000 22.88970 174 ASP C C 1
ATOM 4969 O O . ASP C 1 177 ? 22.49319 -45.28762 34.89496 1.000 26.38638 174 ASP C O 1
ATOM 4982 N N A GLU C 1 179 ? 21.60189 -41.97310 34.30322 0.492 32.50770 176 GLU C N 1
ATOM 4983 N N B GLU C 1 179 ? 21.59756 -41.99176 34.31280 0.508 32.48036 176 GLU C N 1
ATOM 4984 C CA A GLU C 1 179 ? 22.52063 -40.89722 34.66619 0.492 34.60821 176 GLU C CA 1
ATOM 4985 C CA B GLU C 1 179 ? 22.49148 -40.90090 34.68280 0.508 34.63703 176 GLU C CA 1
ATOM 4986 C C A GLU C 1 179 ? 23.80523 -41.45241 35.26395 0.492 32.99993 176 GLU C C 1
ATOM 4987 C C B GLU C 1 179 ? 23.78663 -41.43113 35.28679 0.508 33.00496 176 GLU C C 1
ATOM 4988 O O A GLU C 1 179 ? 24.90105 -40.97862 34.94500 0.492 32.95133 176 GLU C O 1
ATOM 4989 O O B GLU C 1 179 ? 24.87327 -40.92738 34.98293 0.508 33.06310 176 GLU C O 1
ATOM 5000 N N . ARG C 1 180 ? 23.69045 -42.45981 36.13197 1.000 30.12264 177 ARG C N 1
ATOM 5001 C CA . ARG C 1 180 ? 24.87137 -43.01972 36.77814 1.000 28.31141 177 ARG C CA 1
ATOM 5002 C C . ARG C 1 180 ? 25.82687 -43.64091 35.76406 1.000 34.74870 177 ARG C C 1
ATOM 5003 O O . ARG C 1 180 ? 27.04921 -43.50426 35.88922 1.000 33.28264 177 ARG C O 1
ATOM 5011 N N . VAL C 1 181 ? 25.29108 -44.32475 34.75322 1.000 29.94545 178 VAL C N 1
ATOM 5012 C CA . VAL C 1 181 ? 26.14385 -44.97460 33.76443 1.000 25.80095 178 VAL C CA 1
ATOM 5013 C C . VAL C 1 181 ? 26.73063 -43.95360 32.79010 1.000 26.24990 178 VAL C C 1
ATOM 5014 O O . VAL C 1 181 ? 27.93388 -43.97213 32.50665 1.000 27.87025 178 VAL C O 1
ATOM 5018 N N . LEU C 1 182 ? 25.89825 -43.05524 32.25387 1.000 24.67933 179 LEU C N 1
ATOM 5019 C CA . LEU C 1 182 ? 26.39150 -42.11087 31.25173 1.000 23.98585 179 LEU C CA 1
ATOM 5020 C C . LEU C 1 182 ? 27.34760 -41.09377 31.86076 1.000 25.02916 179 LEU C C 1
ATOM 5021 O O . LEU C 1 182 ? 28.40605 -40.80764 31.28570 1.000 28.65614 179 LEU C O 1
ATOM 5026 N N . SER C 1 183 ? 27.00353 -40.55254 33.02971 1.000 23.93045 180 SER C N 1
ATOM 5027 C CA . SER C 1 183 ? 27.82489 -39.53181 33.66862 1.000 24.88196 180 SER C CA 1
ATOM 5028 C C . SER C 1 183 ? 28.93809 -40.11539 34.53421 1.000 40.86112 180 SER C C 1
ATOM 5029 O O . SER C 1 183 ? 30.05226 -39.58548 34.54566 1.000 44.33141 180 SER C O 1
ATOM 5032 N N . GLY C 1 184 ? 28.65623 -41.17405 35.28483 1.000 38.11618 181 GLY C N 1
ATOM 5033 C CA . GLY C 1 184 ? 29.62513 -41.69487 36.22652 1.000 37.22557 181 GLY C CA 1
ATOM 5034 C C . GLY C 1 184 ? 30.56411 -42.71343 35.62387 1.000 34.85217 181 GLY C C 1
ATOM 5035 O O . GLY C 1 184 ? 31.78410 -42.57077 35.71336 1.000 41.74265 181 GLY C O 1
ATOM 5036 N N . GLN C 1 185 ? 30.00624 -43.74913 34.99830 1.000 33.06626 182 GLN C N 1
ATOM 5037 C CA . GLN C 1 185 ? 30.84509 -44.80654 34.45006 1.000 32.68693 182 GLN C CA 1
ATOM 5038 C C . GLN C 1 185 ? 31.58191 -44.34538 33.20083 1.000 29.94942 182 GLN C C 1
ATOM 5039 O O . GLN C 1 185 ? 32.75427 -44.67372 33.01675 1.000 28.68882 182 GLN C O 1
ATOM 5045 N N . PHE C 1 186 ? 30.93123 -43.57816 32.33485 1.000 28.10878 183 PHE C N 1
ATOM 5046 C CA . PHE C 1 186 ? 31.56729 -43.16442 31.09126 1.000 33.70106 183 PHE C CA 1
ATOM 5047 C C . PHE C 1 186 ? 31.90608 -41.67866 31.04483 1.000 36.07142 183 PHE C C 1
ATOM 5048 O O . PHE C 1 186 ? 32.50774 -41.22682 30.06294 1.000 29.26839 183 PHE C O 1
ATOM 5056 N N . GLY C 1 187 ? 31.56410 -40.91834 32.08341 1.000 32.41997 184 GLY C N 1
ATOM 5057 C CA . GLY C 1 187 ? 32.03549 -39.54727 32.19921 1.000 30.59219 184 GLY C CA 1
ATOM 5058 C C . GLY C 1 187 ? 31.62781 -38.63756 31.06232 1.000 31.04916 184 GLY C C 1
ATOM 5059 O O . GLY C 1 187 ? 32.39355 -37.74153 30.69363 1.000 33.68900 184 GLY C O 1
ATOM 5060 N N . LEU C 1 188 ? 30.42766 -38.82714 30.50547 1.000 30.72780 185 LEU C N 1
ATOM 5061 C CA . LEU C 1 188 ? 30.03041 -38.09412 29.30918 1.000 31.26943 185 LEU C CA 1
ATOM 5062 C C . LEU C 1 188 ? 29.53164 -36.68965 29.60031 1.000 31.56416 185 LEU C C 1
ATOM 5063 O O . LEU C 1 188 ? 29.52838 -35.85079 28.69265 1.000 31.92221 185 LEU C O 1
ATOM 5068 N N . PHE C 1 189 ? 29.07633 -36.42586 30.81986 1.000 27.10946 186 PHE C N 1
ATOM 5069 C CA . PHE C 1 189 ? 28.61760 -35.09521 31.17206 1.000 24.77338 186 PHE C CA 1
ATOM 5070 C C . PHE C 1 189 ? 28.70740 -34.93912 32.67984 1.000 30.89761 186 PHE C C 1
ATOM 5071 O O . PHE C 1 189 ? 28.82293 -35.91936 33.42084 1.000 29.99310 186 PHE C O 1
ATOM 5079 N N . ASP C 1 190 ? 28.67450 -33.68440 33.11679 1.000 31.75095 187 ASP C N 1
ATOM 5080 C CA . ASP C 1 190 ? 28.65466 -33.34941 34.53341 1.000 33.50088 187 ASP C CA 1
ATOM 5081 C C . ASP C 1 190 ? 27.21183 -33.44566 35.01952 1.000 33.69148 187 ASP C C 1
ATOM 5082 O O . ASP C 1 190 ? 26.36522 -32.62446 34.64303 1.000 25.82062 187 ASP C O 1
ATOM 5087 N N . ALA C 1 191 ? 26.92929 -34.44629 35.85978 1.000 30.80166 188 ALA C N 1
ATOM 5088 C CA . ALA C 1 191 ? 25.56572 -34.68078 36.31726 1.000 35.57420 188 ALA C CA 1
ATOM 5089 C C . ALA C 1 191 ? 25.08690 -33.61616 37.28667 1.000 34.05305 188 ALA C C 1
ATOM 5090 O O . ALA C 1 191 ? 23.89773 -33.59918 37.62049 1.000 37.37555 188 ALA C O 1
ATOM 5092 N N . ALA C 1 192 ? 25.97629 -32.74672 37.75532 1.000 30.61228 189 ALA C N 1
ATOM 5093 C CA . ALA C 1 192 ? 25.52975 -31.60526 38.53754 1.000 33.54247 189 ALA C CA 1
ATOM 5094 C C . ALA C 1 192 ? 24.89572 -30.54294 37.65828 1.000 31.31641 189 ALA C C 1
ATOM 5095 O O . ALA C 1 192 ? 24.08256 -29.75980 38.14580 1.000 33.41204 189 ALA C O 1
ATOM 5097 N N . GLU C 1 193 ? 25.25546 -30.49799 36.37416 1.000 28.03056 190 GLU C N 1
ATOM 5098 C CA . GLU C 1 193 ? 24.79263 -29.45024 35.47004 1.000 27.40899 190 GLU C CA 1
ATOM 5099 C C . GLU C 1 193 ? 23.70306 -29.91264 34.51921 1.000 27.58411 190 GLU C C 1
ATOM 5100 O O . GLU C 1 193 ? 22.94765 -29.07133 34.01200 1.000 24.22475 190 GLU C O 1
ATOM 5106 N N . TRP C 1 194 ? 23.62313 -31.21619 34.25454 1.000 24.12616 191 TRP C N 1
ATOM 5107 C CA . TRP C 1 194 ? 22.70606 -31.77473 33.27418 1.000 24.34512 191 TRP C CA 1
ATOM 5108 C C . TRP C 1 194 ? 22.06054 -33.02900 33.84120 1.000 27.50594 191 TRP C C 1
ATOM 5109 O O . TRP C 1 194 ? 22.65473 -33.72440 34.66912 1.000 25.26760 191 TRP C O 1
ATOM 5120 N N . GLY C 1 195 ? 20.85301 -33.32173 33.36405 1.000 22.44785 192 GLY C N 1
ATOM 5121 C CA . GLY C 1 195 ? 20.15031 -34.52707 33.76142 1.000 27.13567 192 GLY C CA 1
ATOM 5122 C C . GLY C 1 195 ? 19.43714 -35.13958 32.57564 1.000 26.09056 192 GLY C C 1
ATOM 5123 O O . GLY C 1 195 ? 19.06821 -34.45180 31.62094 1.000 26.76720 192 GLY C O 1
ATOM 5124 N N . VAL C 1 196 ? 19.24109 -36.45469 32.64179 1.000 19.95319 193 VAL C N 1
ATOM 5125 C CA . VAL C 1 196 ? 18.63382 -37.14231 31.51330 1.000 19.13951 193 VAL C CA 1
ATOM 5126 C C . VAL C 1 196 ? 17.15648 -36.77012 31.43232 1.000 18.72244 193 VAL C C 1
ATOM 5127 O O . VAL C 1 196 ? 16.43484 -36.81907 32.43694 1.000 19.09962 193 VAL C O 1
ATOM 5131 N N . SER C 1 197 ? 16.70407 -36.40770 30.23046 1.000 18.12578 194 SER C N 1
ATOM 5132 C CA . SER C 1 197 ? 15.31621 -36.01871 29.96848 1.000 17.80031 194 SER C CA 1
ATOM 5133 C C . SER C 1 197 ? 14.49863 -37.12278 29.30316 1.000 19.25979 194 SER C C 1
ATOM 5134 O O . SER C 1 197 ? 13.41491 -37.47090 29.78759 1.000 20.02417 194 SER C O 1
ATOM 5137 N N . VAL C 1 198 ? 15.00890 -37.67807 28.20038 1.000 18.27683 195 VAL C N 1
ATOM 5138 C CA . VAL C 1 198 ? 14.28290 -38.60441 27.33326 1.000 22.00691 195 VAL C CA 1
ATOM 5139 C C . VAL C 1 198 ? 15.27338 -39.13148 26.29572 1.000 22.81846 195 VAL C C 1
ATOM 5140 O O . VAL C 1 198 ? 16.37861 -38.60023 26.16174 1.000 23.72213 195 VAL C O 1
ATOM 5144 N N . ALA C 1 199 ? 14.91997 -40.19221 25.57688 1.000 17.43443 196 ALA C N 1
ATOM 5145 C CA . ALA C 1 199 ? 15.81564 -40.76301 24.58470 1.000 16.62617 196 ALA C CA 1
ATOM 5146 C C . ALA C 1 199 ? 15.06247 -40.99994 23.28109 1.000 22.04530 196 ALA C C 1
ATOM 5147 O O . ALA C 1 199 ? 13.83421 -40.90764 23.22235 1.000 20.37742 196 ALA C O 1
ATOM 5149 N N . ALA C 1 200 ? 15.81200 -41.30091 22.22202 1.000 20.15320 197 ALA C N 1
ATOM 5150 C CA . ALA C 1 200 ? 15.21082 -41.64589 20.94287 1.000 26.11583 197 ALA C CA 1
ATOM 5151 C C . ALA C 1 200 ? 16.16291 -42.52593 20.15071 1.000 21.54983 197 ALA C C 1
ATOM 5152 O O . ALA C 1 200 ? 17.37497 -42.31168 20.16241 1.000 20.52401 197 ALA C O 1
ATOM 5154 N N . THR C 1 201 ? 15.60511 -43.52081 19.46750 1.000 18.26750 198 THR C N 1
ATOM 5155 C CA . THR C 1 201 ? 16.34749 -44.35076 18.53929 1.000 20.17646 198 THR C CA 1
ATOM 5156 C C . THR C 1 201 ? 16.02434 -43.90852 17.12298 1.000 17.71312 198 THR C C 1
ATOM 5157 O O . THR C 1 201 ? 14.93016 -43.41549 16.85479 1.000 17.69977 198 THR C O 1
ATOM 5161 N N . PHE C 1 202 ? 16.96954 -44.12853 16.21369 1.000 18.05840 199 PHE C N 1
ATOM 5162 C CA . PHE C 1 202 ? 16.79402 -43.81007 14.80512 1.000 18.57035 199 PHE C CA 1
ATOM 5163 C C . PHE C 1 202 ? 17.36724 -44.93468 13.96173 1.000 19.16184 199 PHE C C 1
ATOM 5164 O O . PHE C 1 202 ? 18.39915 -45.53194 14.31083 1.000 20.11273 199 PHE C O 1
ATOM 5172 N N . GLY C 1 203 ? 16.70977 -45.20882 12.83961 1.000 19.61208 200 GLY C N 1
ATOM 5173 C CA . GLY C 1 203 ? 17.22515 -46.21288 11.92468 1.000 20.34341 200 GLY C CA 1
ATOM 5174 C C . GLY C 1 203 ? 16.23629 -46.49477 10.81126 1.000 30.14063 200 GLY C C 1
ATOM 5175 O O . GLY C 1 203 ? 15.36802 -45.67135 10.51048 1.000 21.61366 200 GLY C O 1
ATOM 5176 N N . TYR C 1 204 ? 16.37681 -47.67557 10.21090 1.000 19.41064 201 TYR C N 1
ATOM 5177 C CA . TYR C 1 204 ? 15.46961 -48.12268 9.15905 1.000 21.50262 201 TYR C CA 1
ATOM 5178 C C . TYR C 1 204 ? 14.68182 -49.33498 9.65311 1.000 20.94502 201 TYR C C 1
ATOM 5179 O O . TYR C 1 204 ? 15.26780 -50.32288 10.10440 1.000 19.47990 201 TYR C O 1
ATOM 5188 N N . ARG C 1 205 ? 13.35267 -49.25109 9.57867 1.000 19.97703 202 ARG C N 1
ATOM 5189 C CA . ARG C 1 205 ? 12.51310 -50.29589 10.14207 1.000 22.64490 202 ARG C CA 1
ATOM 5190 C C . ARG C 1 205 ? 12.76724 -51.62785 9.44802 1.000 24.81679 202 ARG C C 1
ATOM 5191 O O . ARG C 1 205 ? 13.05883 -51.68332 8.25146 1.000 23.67235 202 ARG C O 1
ATOM 5199 N N . VAL C 1 206 ? 12.68596 -52.71206 10.22219 1.000 23.51985 203 VAL C N 1
ATOM 5200 C CA . VAL C 1 206 ? 12.90980 -54.03829 9.64062 1.000 29.84491 203 VAL C CA 1
ATOM 5201 C C . VAL C 1 206 ? 11.65761 -54.56567 8.95362 1.000 30.45429 203 VAL C C 1
ATOM 5202 O O . VAL C 1 206 ? 11.75981 -55.38624 8.03627 1.000 30.21628 203 VAL C O 1
ATOM 5206 N N . GLN C 1 207 ? 10.48119 -54.09159 9.34901 1.000 30.20175 204 GLN C N 1
ATOM 5207 C CA . GLN C 1 207 ? 9.22671 -54.62381 8.83870 1.000 37.28795 204 GLN C CA 1
ATOM 5208 C C . GLN C 1 207 ? 8.19502 -53.50999 8.78498 1.000 36.34160 204 GLN C C 1
ATOM 5209 O O . GLN C 1 207 ? 8.42434 -52.38946 9.25729 1.000 29.23871 204 GLN C O 1
ATOM 5215 N N . GLU C 1 208 ? 7.03730 -53.83228 8.21360 1.000 37.28714 205 GLU C N 1
ATOM 5216 C CA . GLU C 1 208 ? 5.96823 -52.84773 8.16238 1.000 39.40122 205 GLU C CA 1
ATOM 5217 C C . GLU C 1 208 ? 5.39956 -52.60569 9.55457 1.000 39.37326 205 GLU C C 1
ATOM 5218 O O . GLU C 1 208 ? 5.33205 -53.51025 10.39487 1.000 38.01883 205 GLU C O 1
ATOM 5224 N N . ILE C 1 209 ? 5.00946 -51.35675 9.79520 1.000 26.43092 206 ILE C N 1
ATOM 5225 C CA . ILE C 1 209 ? 4.47981 -50.91385 11.07591 1.000 27.49290 206 ILE C CA 1
ATOM 5226 C C . ILE C 1 209 ? 3.08582 -50.36108 10.82348 1.000 30.69440 206 ILE C C 1
ATOM 5227 O O . ILE C 1 209 ? 2.90333 -49.51127 9.94348 1.000 30.97236 206 ILE C O 1
ATOM 5232 N N . ALA C 1 210 ? 2.10642 -50.85693 11.57406 1.000 31.67752 207 ALA C N 1
ATOM 5233 C CA . ALA C 1 210 ? 0.73475 -50.39048 11.43517 1.000 29.15842 207 ALA C CA 1
ATOM 5234 C C . ALA C 1 210 ? 0.57416 -49.00686 12.04369 1.000 32.77397 207 ALA C C 1
ATOM 5235 O O . ALA C 1 210 ? 1.10415 -48.72316 13.12070 1.000 31.95421 207 ALA C O 1
ATOM 5237 N N . THR C 1 211 ? -0.15890 -48.14314 11.34428 1.000 35.44084 208 THR C N 1
ATOM 5238 C CA . THR C 1 211 ? -0.51920 -46.84784 11.90694 1.000 30.38080 208 THR C CA 1
ATOM 5239 C C . THR C 1 211 ? -1.29605 -47.05594 13.19661 1.000 23.18108 208 THR C C 1
ATOM 5240 O O . THR C 1 211 ? -2.21753 -47.86944 13.24678 1.000 31.03711 208 THR C O 1
ATOM 5244 N N . LYS C 1 212 ? -0.91924 -46.32715 14.23948 1.000 22.35178 209 LYS C N 1
ATOM 5245 C CA . LYS C 1 212 ? -1.54769 -46.47370 15.54428 1.000 25.46927 209 LYS C CA 1
ATOM 5246 C C . LYS C 1 212 ? -2.66944 -45.44460 15.73817 1.000 28.20671 209 LYS C C 1
ATOM 5247 O O . LYS C 1 212 ? -2.72604 -44.40675 15.07139 1.000 26.02979 209 LYS C O 1
ATOM 5253 N N . ALA C 1 213 ? -3.56892 -45.74911 16.67382 1.000 23.64337 210 ALA C N 1
ATOM 5254 C CA . ALA C 1 213 ? -4.81131 -44.99406 16.83264 1.000 22.69659 210 ALA C CA 1
ATOM 5255 C C . ALA C 1 213 ? -4.59548 -43.69220 17.59773 1.000 24.81586 210 ALA C C 1
ATOM 5256 O O . ALA C 1 213 ? -3.66466 -43.56118 18.39376 1.000 21.28374 210 ALA C O 1
ATOM 5258 N N . ARG C 1 214 ? -5.49452 -42.73550 17.36230 1.000 20.76228 211 ARG C N 1
ATOM 5259 C CA . ARG C 1 214 ? -5.56443 -41.49878 18.12185 1.000 25.52635 211 ARG C CA 1
ATOM 5260 C C . ARG C 1 214 ? -7.01221 -41.21640 18.49320 1.000 26.71696 211 ARG C C 1
ATOM 5261 O O . ARG C 1 214 ? -7.93918 -41.55217 17.75225 1.000 27.20930 211 ARG C O 1
ATOM 5269 N N . ARG C 1 215 ? -7.18850 -40.60306 19.65840 1.000 26.57128 212 ARG C N 1
ATOM 5270 C CA . ARG C 1 215 ? -8.49321 -40.11384 20.07395 1.000 23.60350 212 ARG C CA 1
ATOM 5271 C C . ARG C 1 215 ? -9.05068 -39.18309 18.99491 1.000 21.49282 212 ARG C C 1
ATOM 5272 O O . ARG C 1 215 ? -8.27913 -38.45806 18.35065 1.000 21.60996 212 ARG C O 1
ATOM 5280 N N . PRO C 1 216 ? -10.36377 -39.20912 18.73222 1.000 23.62761 213 PRO C N 1
ATOM 5281 C CA . PRO C 1 216 ? -10.94327 -38.27022 17.75796 1.000 23.42044 213 PRO C CA 1
ATOM 5282 C C . PRO C 1 216 ? -10.68670 -36.81481 18.13061 1.000 22.38791 213 PRO C C 1
ATOM 5283 O O . PRO C 1 216 ? -10.63818 -36.44802 19.30485 1.000 21.31798 213 PRO C O 1
ATOM 5287 N N . LEU C 1 217 ? -10.54912 -35.97701 17.09858 1.000 25.00445 214 LEU C N 1
ATOM 5288 C CA . LEU C 1 217 ? -10.38498 -34.53483 17.29670 1.000 27.09453 214 LEU C CA 1
ATOM 5289 C C . LEU C 1 217 ? -11.48742 -33.94750 18.18353 1.000 29.64081 214 LEU C C 1
ATOM 5290 O O . LEU C 1 217 ? -11.21698 -33.12132 19.06346 1.000 33.89531 214 LEU C O 1
ATOM 5295 N N . GLU C 1 218 ? -12.73825 -34.37697 17.97429 1.000 27.00965 215 GLU C N 1
ATOM 5296 C CA . GLU C 1 218 ? -13.85825 -33.89949 18.78159 1.000 29.50190 215 GLU C CA 1
ATOM 5297 C C . GLU C 1 218 ? -13.68377 -34.18448 20.26760 1.000 26.35595 215 GLU C C 1
ATOM 5298 O O . GLU C 1 218 ? -14.30844 -33.51357 21.09129 1.000 27.55961 215 GLU C O 1
ATOM 5304 N N . GLU C 1 219 ? -12.85664 -35.15743 20.63689 1.000 24.31493 216 GLU C N 1
ATOM 5305 C CA . GLU C 1 219 ? -12.59991 -35.45489 22.03665 1.000 29.11583 216 GLU C CA 1
ATOM 5306 C C . GLU C 1 219 ? -11.30479 -34.81742 22.52972 1.000 29.38391 216 GLU C C 1
ATOM 5307 O O . GLU C 1 219 ? -10.86134 -35.10736 23.64507 1.000 30.34961 216 GLU C O 1
ATOM 5313 N N . THR C 1 220 ? -10.70608 -33.95911 21.73569 1.000 21.36705 217 THR C N 1
ATOM 5314 C CA . THR C 1 220 ? -9.45795 -33.30008 22.10009 1.000 23.93997 217 THR C CA 1
ATOM 5315 C C . THR C 1 220 ? -9.53536 -31.78684 21.99087 1.000 19.96773 217 THR C C 1
ATOM 5316 O O . THR C 1 220 ? -8.99242 -31.08676 22.84834 1.000 27.19560 217 THR C O 1
ATOM 5320 N N . VAL C 1 221 ? -10.20865 -31.26649 20.97327 1.000 18.87337 218 VAL C N 1
ATOM 5321 C CA . VAL C 1 221 ? -10.27347 -29.82799 20.74090 1.000 19.07556 218 VAL C CA 1
ATOM 5322 C C . VAL C 1 221 ? -11.45887 -29.24055 21.49650 1.000 26.73824 218 VAL C C 1
ATOM 5323 O O . VAL C 1 221 ? -12.57567 -29.76665 21.42488 1.000 25.06316 218 VAL C O 1
ATOM 5327 N N . ILE C 1 222 ? -11.21308 -28.14971 22.22256 1.000 22.33853 219 ILE C N 1
ATOM 5328 C CA . ILE C 1 222 ? -12.24567 -27.37101 22.88635 1.000 23.70215 219 ILE C CA 1
ATOM 5329 C C . ILE C 1 222 ? -12.34162 -26.02999 22.17590 1.000 26.25441 219 ILE C C 1
ATOM 5330 O O . ILE C 1 222 ? -11.37822 -25.25596 22.17409 1.000 21.76667 219 ILE C O 1
ATOM 5335 N N . TRP C 1 223 ? -13.50629 -25.73486 21.59501 1.000 23.90843 220 TRP C N 1
ATOM 5336 C CA . TRP C 1 223 ? -13.67233 -24.51173 20.82187 1.000 24.15136 220 TRP C CA 1
ATOM 5337 C C . TRP C 1 223 ? -14.14192 -23.39721 21.74206 1.000 32.78530 220 TRP C C 1
ATOM 5338 O O . TRP C 1 223 ? -15.25912 -23.44320 22.27151 1.000 35.49853 220 TRP C O 1
ATOM 5349 N N . ALA C 1 224 ? -13.28247 -22.39818 21.92460 1.000 27.11723 221 ALA C N 1
ATOM 5350 C CA . ALA C 1 224 ? -13.57169 -21.22340 22.72393 1.000 31.22397 221 ALA C CA 1
ATOM 5351 C C . ALA C 1 224 ? -13.16732 -19.97521 21.94201 1.000 37.07119 221 ALA C C 1
ATOM 5352 O O . ALA C 1 224 ? -12.87397 -18.92946 22.52003 1.000 32.36760 221 ALA C O 1
ATOM 5363 N N . THR D 1 5 ? 5.50329 -41.36624 1.96244 1.000 54.29952 2 THR D N 1
ATOM 5364 C CA . THR D 1 5 ? 5.70257 -40.21361 1.08819 1.000 40.25669 2 THR D CA 1
ATOM 5365 C C . THR D 1 5 ? 6.96466 -39.49530 1.54552 1.000 30.42152 2 THR D C 1
ATOM 5366 O O . THR D 1 5 ? 6.97059 -38.82886 2.58756 1.000 35.23618 2 THR D O 1
ATOM 5370 N N . VAL D 1 6 ? 8.03635 -39.63204 0.77791 1.000 36.53596 3 VAL D N 1
ATOM 5371 C CA . VAL D 1 6 ? 9.37308 -39.28351 1.23702 1.000 37.99201 3 VAL D CA 1
ATOM 5372 C C . VAL D 1 6 ? 9.80341 -37.99331 0.56019 1.000 35.29516 3 VAL D C 1
ATOM 5373 O O . VAL D 1 6 ? 9.76744 -37.88774 -0.67135 1.000 35.34641 3 VAL D O 1
ATOM 5377 N N . LEU D 1 7 ? 10.20560 -37.01624 1.36666 1.000 26.40922 4 LEU D N 1
ATOM 5378 C CA . LEU D 1 7 ? 10.74989 -35.76042 0.87892 1.000 24.59426 4 LEU D CA 1
ATOM 5379 C C . LEU D 1 7 ? 12.26895 -35.77228 0.98702 1.000 33.04650 4 LEU D C 1
ATOM 5380 O O . LEU D 1 7 ? 12.84218 -36.44594 1.84728 1.000 31.90610 4 LEU D O 1
ATOM 5385 N N . ASP D 1 8 ? 12.92103 -35.02919 0.09692 1.000 29.92043 5 ASP D N 1
ATOM 5386 C CA . ASP D 1 8 ? 14.36517 -34.88548 0.18940 1.000 30.88185 5 ASP D CA 1
ATOM 5387 C C . ASP D 1 8 ? 14.71716 -34.12183 1.45953 1.000 26.35853 5 ASP D C 1
ATOM 5388 O O . ASP D 1 8 ? 14.03918 -33.15872 1.81896 1.000 27.02003 5 ASP D O 1
ATOM 5393 N N . ARG D 1 9 ? 15.79226 -34.54841 2.13742 1.000 32.74692 6 ARG D N 1
ATOM 5394 C CA . ARG D 1 9 ? 16.11277 -33.94109 3.42656 1.000 35.25862 6 ARG D CA 1
ATOM 5395 C C . ARG D 1 9 ? 16.43451 -32.45418 3.29241 1.000 29.63677 6 ARG D C 1
ATOM 5396 O O . ARG D 1 9 ? 16.20737 -31.68999 4.23215 1.000 29.01537 6 ARG D O 1
ATOM 5404 N N . GLU D 1 10 ? 16.93984 -32.01312 2.14081 1.000 34.71242 7 GLU D N 1
ATOM 5405 C CA . GLU D 1 10 ? 17.22618 -30.58858 2.00546 1.000 37.98471 7 GLU D CA 1
ATOM 5406 C C . GLU D 1 10 ? 15.94735 -29.78234 1.82530 1.000 34.89171 7 GLU D C 1
ATOM 5407 O O . GLU D 1 10 ? 15.87552 -28.63511 2.27581 1.000 27.22565 7 GLU D O 1
ATOM 5413 N N . GLN D 1 11 ? 14.94020 -30.37126 1.17495 1.000 27.01602 8 GLN D N 1
ATOM 5414 C CA . GLN D 1 11 ? 13.61204 -29.76859 1.09722 1.000 27.71502 8 GLN D CA 1
ATOM 5415 C C . GLN D 1 11 ? 12.96904 -29.68515 2.47594 1.000 28.14813 8 GLN D C 1
ATOM 5416 O O . GLN D 1 11 ? 12.36464 -28.66569 2.83020 1.000 29.03796 8 GLN D O 1
ATOM 5422 N N . VAL D 1 12 ? 13.11304 -30.73907 3.28162 1.000 28.11665 9 VAL D N 1
ATOM 5423 C CA . VAL D 1 12 ? 12.54563 -30.71782 4.62636 1.000 25.35644 9 VAL D CA 1
ATOM 5424 C C . VAL D 1 12 ? 13.22121 -29.64598 5.47148 1.000 21.93503 9 VAL D C 1
ATOM 5425 O O . VAL D 1 12 ? 12.55654 -28.85097 6.14396 1.000 25.16052 9 VAL D O 1
ATOM 5429 N N . LEU D 1 13 ? 14.55513 -29.61781 5.45898 1.000 25.50492 10 LEU D N 1
ATOM 5430 C CA . LEU D 1 13 ? 15.27430 -28.62787 6.25203 1.000 28.20183 10 LEU D CA 1
ATOM 5431 C C . LEU D 1 13 ? 14.92131 -27.21125 5.81362 1.000 28.46027 10 LEU D C 1
ATOM 5432 O O . LEU D 1 13 ? 14.71825 -26.32854 6.65636 1.000 26.86264 10 LEU D O 1
ATOM 5437 N N . SER D 1 14 ? 14.82570 -26.98126 4.49732 1.000 26.82550 11 SER D N 1
ATOM 5438 C CA . SER D 1 14 ? 14.47059 -25.65405 3.99732 1.000 30.66024 11 SER D CA 1
ATOM 5439 C C . SER D 1 14 ? 13.08463 -25.22532 4.47233 1.000 29.89652 11 SER D C 1
ATOM 5440 O O . SER D 1 14 ? 12.87038 -24.05232 4.80943 1.000 27.50220 11 SER D O 1
ATOM 5443 N N . ALA D 1 15 ? 12.11633 -26.14718 4.46878 1.000 28.08792 12 ALA D N 1
ATOM 5444 C CA . ALA D 1 15 ? 10.76939 -25.77662 4.90261 1.000 23.61005 12 ALA D CA 1
ATOM 5445 C C . ALA D 1 15 ? 10.70510 -25.60786 6.41724 1.000 21.12126 12 ALA D C 1
ATOM 5446 O O . ALA D 1 15 ? 10.00498 -24.72190 6.91658 1.000 22.71698 12 ALA D O 1
ATOM 5448 N N . PHE D 1 16 ? 11.45494 -26.43591 7.15429 1.000 23.17089 13 PHE D N 1
ATOM 5449 C CA . PHE D 1 16 ? 11.55460 -26.31258 8.60873 1.000 23.79064 13 PHE D CA 1
ATOM 5450 C C . PHE D 1 16 ? 12.04599 -24.92542 9.02995 1.000 29.90472 13 PHE D C 1
ATOM 5451 O O . PHE D 1 16 ? 11.59325 -24.37724 10.04678 1.000 21.89966 13 PHE D O 1
ATOM 5459 N N . LYS D 1 17 ? 12.98479 -24.34915 8.27131 1.000 28.52861 14 LYS D N 1
ATOM 5460 C CA . LYS D 1 17 ? 13.52400 -23.02818 8.58448 1.000 25.70042 14 LYS D CA 1
ATOM 5461 C C . LYS D 1 17 ? 12.52986 -21.89744 8.33477 1.000 23.07296 14 LYS D C 1
ATOM 5462 O O . LYS D 1 17 ? 12.84445 -20.74499 8.65250 1.000 24.96788 14 LYS D O 1
ATOM 5468 N N . ASN D 1 18 ? 11.35074 -22.18797 7.77516 1.000 22.16431 15 ASN D N 1
ATOM 5469 C CA . ASN D 1 18 ? 10.29627 -21.18030 7.74411 1.000 22.63454 15 ASN D CA 1
ATOM 5470 C C . ASN D 1 18 ? 9.91501 -20.72843 9.14632 1.000 25.78391 15 ASN D C 1
ATOM 5471 O O . ASN D 1 18 ? 9.49442 -19.57903 9.32806 1.000 27.25276 15 ASN D O 1
ATOM 5476 N N . ARG D 1 19 ? 10.03004 -21.61352 10.14320 1.000 23.37541 16 ARG D N 1
ATOM 5477 C CA . ARG D 1 19 ? 9.46193 -21.33220 11.45791 1.000 24.90632 16 ARG D CA 1
ATOM 5478 C C . ARG D 1 19 ? 10.35257 -20.37742 12.23633 1.000 24.47557 16 ARG D C 1
ATOM 5479 O O . ARG D 1 19 ? 11.50216 -20.70791 12.55674 1.000 22.02269 16 ARG D O 1
ATOM 5487 N N . LYS D 1 20 ? 9.79591 -19.21440 12.56311 1.000 26.32317 17 LYS D N 1
ATOM 5488 C CA . LYS D 1 20 ? 10.40042 -18.22590 13.44255 1.000 27.57305 17 LYS D CA 1
ATOM 5489 C C . LYS D 1 20 ? 9.32142 -17.72427 14.38408 1.000 24.83342 17 LYS D C 1
ATOM 5490 O O . LYS D 1 20 ? 8.15228 -17.63027 14.00342 1.000 26.71927 17 LYS D O 1
ATOM 5496 N N . SER D 1 21 ? 9.70474 -17.41567 15.61782 1.000 21.66433 18 SER D N 1
ATOM 5497 C CA . SER D 1 21 ? 8.72617 -16.90348 16.57258 1.000 23.45700 18 SER D CA 1
ATOM 5498 C C . SER D 1 21 ? 8.19504 -15.54114 16.11673 1.000 26.80865 18 SER D C 1
ATOM 5499 O O . SER D 1 21 ? 8.97216 -14.60094 15.91578 1.000 24.40574 18 SER D O 1
ATOM 5502 N N . CYS D 1 22 ? 6.87055 -15.43821 15.95407 1.000 24.87353 19 CYS D N 1
ATOM 5503 C CA . CYS D 1 22 ? 6.22758 -14.23151 15.43991 1.000 22.74855 19 CYS D CA 1
ATOM 5504 C C . CYS D 1 22 ? 5.40668 -13.57488 16.54028 1.000 22.67792 19 CYS D C 1
ATOM 5505 O O . CYS D 1 22 ? 4.50089 -14.19915 17.09232 1.000 25.29275 19 CYS D O 1
ATOM 5508 N N . ARG D 1 23 ? 5.70273 -12.30384 16.83963 1.000 23.24075 20 ARG D N 1
ATOM 5509 C CA . ARG D 1 23 ? 4.98361 -11.59196 17.89115 1.000 23.31389 20 ARG D CA 1
ATOM 5510 C C . ARG D 1 23 ? 3.92276 -10.63963 17.35835 1.000 25.58564 20 ARG D C 1
ATOM 5511 O O . ARG D 1 23 ? 3.03997 -10.22847 18.12208 1.000 27.52375 20 ARG D O 1
ATOM 5519 N N . HIS D 1 24 ? 3.97442 -10.30890 16.07258 1.000 26.08965 21 HIS D N 1
ATOM 5520 C CA . HIS D 1 24 ? 3.11748 -9.29303 15.47697 1.000 25.29342 21 HIS D CA 1
ATOM 5521 C C . HIS D 1 24 ? 2.51543 -9.84836 14.19647 1.000 25.42060 21 HIS D C 1
ATOM 5522 O O . HIS D 1 24 ? 3.23070 -10.08840 13.22044 1.000 26.50077 21 HIS D O 1
ATOM 5529 N N . TYR D 1 25 ? 1.20006 -10.02791 14.19134 1.000 25.37846 22 TYR D N 1
ATOM 5530 C CA . TYR D 1 25 ? 0.51296 -10.63461 13.06375 1.000 26.65260 22 TYR D CA 1
ATOM 5531 C C . TYR D 1 25 ? -0.26723 -9.58637 12.28980 1.000 26.50263 22 TYR D C 1
ATOM 5532 O O . TYR D 1 25 ? -0.57346 -8.50537 12.80017 1.000 28.28384 22 TYR D O 1
ATOM 5541 N N . ASP D 1 26 ? -0.59847 -9.93919 11.04972 1.000 30.10281 23 ASP D N 1
ATOM 5542 C CA . ASP D 1 26 ? -1.51844 -9.16354 10.21918 1.000 27.84404 23 ASP D CA 1
ATOM 5543 C C . ASP D 1 26 ? -2.95055 -9.42874 10.68761 1.000 27.67167 23 ASP D C 1
ATOM 5544 O O . ASP D 1 26 ? -3.50671 -10.50696 10.44815 1.000 27.28932 23 ASP D O 1
ATOM 5549 N N . ALA D 1 27 ? -3.55697 -8.43879 11.34913 1.000 28.04316 24 ALA D N 1
ATOM 5550 C CA . ALA D 1 27 ? -4.85939 -8.63879 11.97078 1.000 36.18590 24 ALA D CA 1
ATOM 5551 C C . ALA D 1 27 ? -5.97113 -8.90371 10.96238 1.000 37.10986 24 ALA D C 1
ATOM 5552 O O . ALA D 1 27 ? -7.03087 -9.40723 11.34985 1.000 39.97684 24 ALA D O 1
ATOM 5554 N N . ALA D 1 28 ? -5.76868 -8.57551 9.68849 1.000 31.74455 25 ALA D N 1
ATOM 5555 C CA . ALA D 1 28 ? -6.81845 -8.80265 8.70431 1.000 33.48017 25 ALA D CA 1
ATOM 5556 C C . ALA D 1 28 ? -6.80775 -10.21529 8.13244 1.000 34.81047 25 ALA D C 1
ATOM 5557 O O . ALA D 1 28 ? -7.82051 -10.64676 7.56886 1.000 39.46024 25 ALA D O 1
ATOM 5559 N N . ARG D 1 29 ? -5.70312 -10.94522 8.26748 1.000 29.31952 26 ARG D N 1
ATOM 5560 C CA . ARG D 1 29 ? -5.53094 -12.23910 7.62255 1.000 28.35418 26 ARG D CA 1
ATOM 5561 C C . ARG D 1 29 ? -5.85703 -13.36429 8.59559 1.000 31.77378 26 ARG D C 1
ATOM 5562 O O . ARG D 1 29 ? -5.17973 -13.53091 9.61525 1.000 32.88276 26 ARG D O 1
ATOM 5570 N N . LYS D 1 30 ? -6.85442 -14.16354 8.25186 1.000 28.98315 27 LYS D N 1
ATOM 5571 C CA . LYS D 1 30 ? -7.26720 -15.29093 9.07016 1.000 26.69770 27 LYS D CA 1
ATOM 5572 C C . LYS D 1 30 ? -6.83014 -16.58520 8.40333 1.000 26.46237 27 LYS D C 1
ATOM 5573 O O . LYS D 1 30 ? -6.89254 -16.71720 7.17750 1.000 27.75418 27 LYS D O 1
ATOM 5579 N N . ILE D 1 31 ? -6.37755 -17.53235 9.21653 1.000 25.57236 28 ILE D N 1
ATOM 5580 C CA . ILE D 1 31 ? -6.15332 -18.88764 8.73506 1.000 30.11730 28 ILE D CA 1
ATOM 5581 C C . ILE D 1 31 ? -7.50017 -19.51568 8.41019 1.000 25.77099 28 ILE D C 1
ATOM 5582 O O . ILE D 1 31 ? -8.44562 -19.42561 9.20283 1.000 25.67075 28 ILE D O 1
ATOM 5587 N N . SER D 1 32 ? -7.60184 -20.13789 7.23813 1.000 26.32951 29 SER D N 1
ATOM 5588 C CA . SER D 1 32 ? -8.84867 -20.77914 6.84304 1.000 28.69902 29 SER D CA 1
ATOM 5589 C C . SER D 1 32 ? -9.17821 -21.95114 7.76912 1.000 26.16989 29 SER D C 1
ATOM 5590 O O . SER D 1 32 ? -8.29422 -22.56178 8.39552 1.000 25.38691 29 SER D O 1
ATOM 5593 N N . ALA D 1 33 ? -10.47699 -22.27125 7.83425 1.000 28.83798 30 ALA D N 1
ATOM 5594 C CA . ALA D 1 33 ? -10.92924 -23.39964 8.64460 1.000 30.35323 30 ALA D CA 1
ATOM 5595 C C . ALA D 1 33 ? -10.20446 -24.67872 8.25190 1.000 25.89645 30 ALA D C 1
ATOM 5596 O O . ALA D 1 33 ? -9.73386 -25.42216 9.11620 1.000 25.15980 30 ALA D O 1
ATOM 5598 N N . GLU D 1 34 ? -10.08912 -24.93103 6.94781 1.000 26.60976 31 GLU D N 1
ATOM 5599 C CA . GLU D 1 34 ? -9.42983 -26.13510 6.46805 1.000 26.54355 31 GLU D CA 1
ATOM 5600 C C . GLU D 1 34 ? -7.96469 -26.14622 6.85997 1.000 25.75997 31 GLU D C 1
ATOM 5601 O O . GLU D 1 34 ? -7.46217 -27.16524 7.34409 1.000 26.97754 31 GLU D O 1
ATOM 5607 N N . ASP D 1 35 ? -7.26943 -25.01462 6.69127 1.000 25.72561 32 ASP D N 1
ATOM 5608 C CA . ASP D 1 35 ? -5.84932 -24.96832 7.04815 1.000 25.07295 32 ASP D CA 1
ATOM 5609 C C . ASP D 1 35 ? -5.65229 -25.18159 8.54068 1.000 24.11210 32 ASP D C 1
ATOM 5610 O O . ASP D 1 35 ? -4.70488 -25.86310 8.95797 1.000 25.75745 32 ASP D O 1
ATOM 5615 N N . PHE D 1 36 ? -6.53691 -24.61081 9.36542 1.000 23.98365 33 PHE D N 1
ATOM 5616 C CA . PHE D 1 36 ? -6.34159 -24.77012 10.79949 1.000 25.11218 33 PHE D CA 1
ATOM 5617 C C . PHE D 1 36 ? -6.68142 -26.18416 11.25639 1.000 23.07195 33 PHE D C 1
ATOM 5618 O O . PHE D 1 36 ? -6.07247 -26.67821 12.21186 1.000 23.69075 33 PHE D O 1
ATOM 5626 N N . GLN D 1 37 ? -7.63441 -26.84994 10.58762 1.000 25.19135 34 GLN D N 1
ATOM 5627 C CA . GLN D 1 37 ? -7.87842 -28.26408 10.86383 1.000 23.43185 34 GLN D CA 1
ATOM 5628 C C . GLN D 1 37 ? -6.61775 -29.08890 10.64458 1.000 23.63575 34 GLN D C 1
ATOM 5629 O O . GLN D 1 37 ? -6.36868 -30.05829 11.36796 1.000 22.69954 34 GLN D O 1
ATOM 5635 N N . PHE D 1 38 ? -5.83166 -28.72739 9.62741 1.000 24.55005 35 PHE D N 1
ATOM 5636 C CA . PHE D 1 38 ? -4.57392 -29.41281 9.34448 1.000 27.07580 35 PHE D CA 1
ATOM 5637 C C . PHE D 1 38 ? -3.57099 -29.22780 10.48075 1.000 26.50688 35 PHE D C 1
ATOM 5638 O O . PHE D 1 38 ? -2.86523 -30.17065 10.85348 1.000 25.64306 35 PHE D O 1
ATOM 5646 N N . ILE D 1 39 ? -3.51353 -28.02548 11.05602 1.000 22.03479 36 ILE D N 1
ATOM 5647 C CA . ILE D 1 39 ? -2.62633 -27.77362 12.19137 1.000 21.30964 36 ILE D CA 1
ATOM 5648 C C . ILE D 1 39 ? -3.04349 -28.61244 13.39692 1.000 22.49136 36 ILE D C 1
ATOM 5649 O O . ILE D 1 39 ? -2.21375 -29.27253 14.03480 1.000 21.45962 36 ILE D O 1
ATOM 5654 N N . LEU D 1 40 ? -4.33735 -28.60551 13.72676 1.000 21.05772 37 LEU D N 1
ATOM 5655 C CA . LEU D 1 40 ? -4.81015 -29.42947 14.83716 1.000 24.94469 37 LEU D CA 1
ATOM 5656 C C . LEU D 1 40 ? -4.52998 -30.90467 14.58476 1.000 21.60204 37 LEU D C 1
ATOM 5657 O O . LEU D 1 40 ? -4.28181 -31.66703 15.52474 1.000 20.60511 37 LEU D O 1
ATOM 5662 N N . GLU D 1 41 ? -4.61599 -31.33524 13.32810 1.000 21.76025 38 GLU D N 1
ATOM 5663 C CA . GLU D 1 41 ? -4.36156 -32.73764 13.03366 1.000 21.53541 38 GLU D CA 1
ATOM 5664 C C . GLU D 1 41 ? -2.93048 -33.11900 13.39002 1.000 22.60737 38 GLU D C 1
ATOM 5665 O O . GLU D 1 41 ? -2.68369 -34.21677 13.90614 1.000 23.04829 38 GLU D O 1
ATOM 5671 N N . LEU D 1 42 ? -1.97802 -32.21343 13.14522 1.000 21.59956 39 LEU D N 1
ATOM 5672 C CA . LEU D 1 42 ? -0.58835 -32.49530 13.48614 1.000 23.88353 39 LEU D CA 1
ATOM 5673 C C . LEU D 1 42 ? -0.42480 -32.70544 14.98306 1.000 21.50696 39 LEU D C 1
ATOM 5674 O O . LEU D 1 42 ? 0.37689 -33.53951 15.41766 1.000 24.05669 39 LEU D O 1
ATOM 5679 N N . GLY D 1 43 ? -1.16991 -31.94673 15.78498 1.000 19.77086 40 GLY D N 1
ATOM 5680 C CA . GLY D 1 43 ? -1.17524 -32.19266 17.21533 1.000 23.24369 40 GLY D CA 1
ATOM 5681 C C . GLY D 1 43 ? -1.80902 -33.52468 17.56978 1.000 22.02645 40 GLY D C 1
ATOM 5682 O O . GLY D 1 43 ? -1.23693 -34.30352 18.33684 1.000 23.45727 40 GLY D O 1
ATOM 5683 N N . ARG D 1 44 ? -3.01772 -33.78441 17.04275 1.000 21.54196 41 ARG D N 1
ATOM 5684 C CA . ARG D 1 44 ? -3.69884 -35.06285 17.27018 1.000 22.07639 41 ARG D CA 1
ATOM 5685 C C . ARG D 1 44 ? -2.78924 -36.25598 16.97465 1.000 22.27575 41 ARG D C 1
ATOM 5686 O O . ARG D 1 44 ? -2.74677 -37.22840 17.73624 1.000 20.50489 41 ARG D O 1
ATOM 5694 N N . LEU D 1 45 ? -2.08588 -36.21704 15.85183 1.000 21.26809 42 LEU D N 1
ATOM 5695 C CA . LEU D 1 45 ? -1.28996 -37.35385 15.42966 1.000 22.61011 42 LEU D CA 1
ATOM 5696 C C . LEU D 1 45 ? 0.05534 -37.46195 16.14846 1.000 21.45718 42 LEU D C 1
ATOM 5697 O O . LEU D 1 45 ? 0.80906 -38.39939 15.86508 1.000 22.46043 42 LEU D O 1
ATOM 5702 N N . SER D 1 46 ? 0.36993 -36.55483 17.06818 1.000 19.58132 43 SER D N 1
ATOM 5703 C CA . SER D 1 46 ? 1.68163 -36.57272 17.69069 1.000 19.19925 43 SER D CA 1
ATOM 5704 C C . SER D 1 46 ? 1.84320 -37.79181 18.60445 1.000 22.66148 43 SER D C 1
ATOM 5705 O O . SER D 1 46 ? 0.86795 -38.29682 19.15538 1.000 23.02125 43 SER D O 1
ATOM 5708 N N . PRO D 1 47 ? 3.06964 -38.28777 18.77398 1.000 20.98412 44 PRO D N 1
ATOM 5709 C CA . PRO D 1 47 ? 3.29205 -39.40187 19.70342 1.000 19.15162 44 PRO D CA 1
ATOM 5710 C C . PRO D 1 47 ? 3.20554 -38.92759 21.14385 1.000 18.77084 44 PRO D C 1
ATOM 5711 O O . PRO D 1 47 ? 3.29191 -37.73724 21.44658 1.000 19.54069 44 PRO D O 1
ATOM 5715 N N . SER D 1 48 ? 3.03179 -39.88507 22.04396 1.000 18.91238 45 SER D N 1
ATOM 5716 C CA . SER D 1 48 ? 2.97329 -39.57661 23.46782 1.000 19.32970 45 SER D CA 1
ATOM 5717 C C . SER D 1 48 ? 3.36387 -40.84024 24.21185 1.000 22.03935 45 SER D C 1
ATOM 5718 O O . SER D 1 48 ? 3.14269 -41.94888 23.71829 1.000 20.45970 45 SER D O 1
ATOM 5721 N N . SER D 1 49 ? 3.96324 -40.66549 25.38847 1.000 19.59798 46 SER D N 1
ATOM 5722 C CA . SER D 1 49 ? 4.34588 -41.81620 26.20109 1.000 21.56594 46 SER D CA 1
ATOM 5723 C C . SER D 1 49 ? 3.13566 -42.71338 26.43620 1.000 21.25067 46 SER D C 1
ATOM 5724 O O . SER D 1 49 ? 2.06295 -42.23061 26.78105 1.000 19.53607 46 SER D O 1
ATOM 5727 N N . VAL D 1 50 ? 3.33187 -44.02420 26.24326 1.000 22.14237 47 VAL D N 1
ATOM 5728 C CA . VAL D 1 50 ? 2.33382 -45.09594 26.28705 1.000 26.55285 47 VAL D CA 1
ATOM 5729 C C . VAL D 1 50 ? 1.06181 -44.76541 25.51896 1.000 24.45511 47 VAL D C 1
ATOM 5730 O O . VAL D 1 50 ? 0.00537 -45.33890 25.79559 1.000 22.88354 47 VAL D O 1
ATOM 5734 N N . GLY D 1 51 ? 1.15762 -43.91237 24.50254 1.000 22.26253 48 GLY D N 1
ATOM 5735 C CA . GLY D 1 51 ? -0.04732 -43.58542 23.76409 1.000 20.50244 48 GLY D CA 1
ATOM 5736 C C . GLY D 1 51 ? -1.08044 -42.85446 24.58539 1.000 20.41398 48 GLY D C 1
ATOM 5737 O O . GLY D 1 51 ? -2.27198 -42.91157 24.26487 1.000 25.48228 48 GLY D O 1
ATOM 5738 N N . SER D 1 52 ? -0.64773 -42.15673 25.63548 1.000 20.34781 49 SER D N 1
ATOM 5739 C CA . SER D 1 52 ? -1.56863 -41.54851 26.58794 1.000 22.69242 49 SER D CA 1
ATOM 5740 C C . SER D 1 52 ? -2.34994 -40.38295 25.99069 1.000 29.03666 49 SER D C 1
ATOM 5741 O O . SER D 1 52 ? -3.46531 -40.11358 26.44414 1.000 31.25364 49 SER D O 1
ATOM 5744 N N . GLU D 1 53 ? -1.78518 -39.67178 25.01038 1.000 21.37518 50 GLU D N 1
ATOM 5745 C CA . GLU D 1 53 ? -2.38525 -38.48224 24.40765 1.000 19.38329 50 GLU D CA 1
ATOM 5746 C C . GLU D 1 53 ? -2.96514 -37.56632 25.49490 1.000 21.98193 50 GLU D C 1
ATOM 5747 O O . GLU D 1 53 ? -4.15338 -37.23619 25.45828 1.000 23.21919 50 GLU D O 1
ATOM 5753 N N . PRO D 1 54 ? -2.15695 -37.16566 26.48071 1.000 22.51094 51 PRO D N 1
ATOM 5754 C CA . PRO D 1 54 ? -2.67616 -36.52328 27.69503 1.000 19.07278 51 PRO D CA 1
ATOM 5755 C C . PRO D 1 54 ? -2.92757 -35.02810 27.52798 1.000 22.37081 51 PRO D C 1
ATOM 5756 O O . PRO D 1 54 ? -2.54689 -34.21926 28.37196 1.000 22.98856 51 PRO D O 1
ATOM 5760 N N . TRP D 1 55 ? -3.56858 -34.65859 26.42753 1.000 21.00586 52 TRP D N 1
ATOM 5761 C CA . TRP D 1 55 ? -3.71925 -33.26066 26.06841 1.000 20.13812 52 TRP D CA 1
ATOM 5762 C C . TRP D 1 55 ? -5.15093 -32.93075 25.66055 1.000 19.27098 52 TRP D C 1
ATOM 5763 O O . TRP D 1 55 ? -5.89528 -33.79179 25.19179 1.000 19.53455 52 TRP D O 1
ATOM 5774 N N . GLN D 1 56 ? -5.49822 -31.65769 25.83719 1.000 19.19994 53 GLN D N 1
ATOM 5775 C CA . GLN D 1 56 ? -6.62411 -30.99236 25.19211 1.000 19.53802 53 GLN D CA 1
ATOM 5776 C C . GLN D 1 56 ? -6.08345 -29.73451 24.52567 1.000 27.14195 53 GLN D C 1
ATOM 5777 O O . GLN D 1 56 ? -5.10975 -29.14564 25.00822 1.000 22.58083 53 GLN D O 1
ATOM 5783 N N . PHE D 1 57 ? -6.68775 -29.34299 23.39608 1.000 20.78908 54 PHE D N 1
ATOM 5784 C CA . PHE D 1 57 ? -6.30235 -28.12498 22.67812 1.000 19.51178 54 PHE D CA 1
ATOM 5785 C C . PHE D 1 57 ? -7.46719 -27.14418 22.77891 1.000 23.36534 54 PHE D C 1
ATOM 5786 O O . PHE D 1 57 ? -8.49083 -27.34382 22.12173 1.000 23.80879 54 PHE D O 1
ATOM 5794 N N . VAL D 1 58 ? -7.31727 -26.09719 23.59378 1.000 19.91559 55 VAL D N 1
ATOM 5795 C CA . VAL D 1 58 ? -8.32755 -25.04634 23.71612 1.000 20.38277 55 VAL D CA 1
ATOM 5796 C C . VAL D 1 58 ? -8.03603 -23.98500 22.66578 1.000 21.59183 55 VAL D C 1
ATOM 5797 O O . VAL D 1 58 ? -7.05022 -23.25774 22.76922 1.000 26.00698 55 VAL D O 1
ATOM 5801 N N . VAL D 1 59 ? -8.88519 -23.89598 21.65030 1.000 22.92188 56 VAL D N 1
ATOM 5802 C CA . VAL D 1 59 ? -8.74268 -22.87837 20.61837 1.000 22.68512 56 VAL D CA 1
ATOM 5803 C C . VAL D 1 59 ? -9.52873 -21.65832 21.08683 1.000 22.69076 56 VAL D C 1
ATOM 5804 O O . VAL D 1 59 ? -10.75569 -21.70184 21.21770 1.000 23.98727 56 VAL D O 1
ATOM 5808 N N . VAL D 1 60 ? -8.81797 -20.57427 21.36026 1.000 21.54820 57 VAL D N 1
ATOM 5809 C CA . VAL D 1 60 ? -9.38666 -19.40600 22.01705 1.000 21.98994 57 VAL D CA 1
ATOM 5810 C C . VAL D 1 60 ? -9.60345 -18.36115 20.92936 1.000 25.23170 57 VAL D C 1
ATOM 5811 O O . VAL D 1 60 ? -8.76001 -17.49810 20.67970 1.000 23.00243 57 VAL D O 1
ATOM 5815 N N . GLN D 1 61 ? -10.77574 -18.42955 20.29061 1.000 23.88318 58 GLN D N 1
ATOM 5816 C CA . GLN D 1 61 ? -11.14704 -17.51604 19.21789 1.000 25.91039 58 GLN D CA 1
ATOM 5817 C C . GLN D 1 61 ? -12.10312 -16.41718 19.66131 1.000 28.74421 58 GLN D C 1
ATOM 5818 O O . GLN D 1 61 ? -12.22769 -15.40334 18.96232 1.000 27.41815 58 GLN D O 1
ATOM 5824 N N . ASN D 1 62 ? -12.74136 -16.57706 20.80667 1.000 24.40311 59 ASN D N 1
ATOM 5825 C CA . ASN D 1 62 ? -13.64910 -15.58051 21.35804 1.000 25.59044 59 ASN D CA 1
ATOM 5826 C C . ASN D 1 62 ? -12.86564 -14.36872 21.85607 1.000 26.23637 59 ASN D C 1
ATOM 5827 O O . ASN D 1 62 ? -12.09180 -14.49370 22.81614 1.000 25.05249 59 ASN D O 1
ATOM 5832 N N . PRO D 1 63 ? -13.02746 -13.19052 21.25919 1.000 27.19224 60 PRO D N 1
ATOM 5833 C CA . PRO D 1 63 ? -12.24450 -12.03896 21.73318 1.000 28.27425 60 PRO D CA 1
ATOM 5834 C C . PRO D 1 63 ? -12.57576 -11.61990 23.16409 1.000 31.32751 60 PRO D C 1
ATOM 5835 O O . PRO D 1 63 ? -11.73576 -10.97010 23.80477 1.000 26.11632 60 PRO D O 1
ATOM 5839 N N . GLU D 1 64 ? -13.76168 -11.96095 23.69300 1.000 26.53707 61 GLU D N 1
ATOM 5840 C CA . GLU D 1 64 ? -14.00620 -11.70756 25.11337 1.000 27.48625 61 GLU D CA 1
ATOM 5841 C C . GLU D 1 64 ? -12.97828 -12.43492 25.96730 1.000 28.32115 61 GLU D C 1
ATOM 5842 O O . GLU D 1 64 ? -12.43629 -11.88018 26.93515 1.000 26.06460 61 GLU D O 1
ATOM 5848 N N . ILE D 1 65 ? -12.68026 -13.67720 25.60567 1.000 27.34949 62 ILE D N 1
ATOM 5849 C CA . ILE D 1 65 ? -11.72697 -14.45012 26.37872 1.000 24.56333 62 ILE D CA 1
ATOM 5850 C C . ILE D 1 65 ? -10.31417 -13.91818 26.16892 1.000 24.19129 62 ILE D C 1
ATOM 5851 O O . ILE D 1 65 ? -9.52471 -13.82937 27.11622 1.000 25.69002 62 ILE D O 1
ATOM 5856 N N . ARG D 1 66 ? -9.96801 -13.55229 24.93545 1.000 26.33263 63 ARG D N 1
ATOM 5857 C CA . ARG D 1 66 ? -8.63744 -12.99085 24.70464 1.000 24.17864 63 ARG D CA 1
ATOM 5858 C C . ARG D 1 66 ? -8.43866 -11.72649 25.52759 1.000 24.49925 63 ARG D C 1
ATOM 5859 O O . ARG D 1 66 ? -7.40656 -11.55584 26.17539 1.000 25.89786 63 ARG D O 1
ATOM 5867 N N . GLN D 1 67 ? -9.44322 -10.84768 25.55403 1.000 25.29850 64 GLN D N 1
ATOM 5868 C CA . GLN D 1 67 ? -9.31407 -9.62779 26.34501 1.000 25.94965 64 GLN D CA 1
ATOM 5869 C C . GLN D 1 67 ? -9.21161 -9.93395 27.83362 1.000 27.92064 64 GLN D C 1
ATOM 5870 O O . GLN D 1 67 ? -8.56301 -9.18507 28.57255 1.000 26.16624 64 GLN D O 1
ATOM 5876 N N . ALA D 1 68 ? -9.80555 -11.04780 28.28474 1.000 25.54982 65 ALA D N 1
ATOM 5877 C CA . ALA D 1 68 ? -9.77303 -11.39513 29.70419 1.000 26.60299 65 ALA D CA 1
ATOM 5878 C C . ALA D 1 68 ? -8.39589 -11.88262 30.14431 1.000 24.91593 65 ALA D C 1
ATOM 5879 O O . ALA D 1 68 ? -7.99983 -11.66015 31.29223 1.000 29.31770 65 ALA D O 1
ATOM 5881 N N . ILE D 1 69 ? -7.66585 -12.56085 29.26199 1.000 24.18743 66 ILE D N 1
ATOM 5882 C CA . ILE D 1 69 ? -6.34442 -13.07172 29.63385 1.000 23.59828 66 ILE D CA 1
ATOM 5883 C C . ILE D 1 69 ? -5.23591 -12.07999 29.32741 1.000 23.72847 66 ILE D C 1
ATOM 5884 O O . ILE D 1 69 ? -4.12033 -12.23277 29.84568 1.000 24.34602 66 ILE D O 1
ATOM 5889 N N . LYS D 1 70 ? -5.51435 -11.04407 28.54191 1.000 24.22416 67 LYS D N 1
ATOM 5890 C CA . LYS D 1 70 ? -4.47135 -10.08170 28.19988 1.000 27.55125 67 LYS D CA 1
ATOM 5891 C C . LYS D 1 70 ? -3.77617 -9.46041 29.41076 1.000 27.94163 67 LYS D C 1
ATOM 5892 O O . LYS D 1 70 ? -2.53263 -9.39813 29.39772 1.000 32.56945 67 LYS D O 1
ATOM 5898 N N . PRO D 1 71 ? -4.46886 -9.02284 30.47092 1.000 28.42742 68 PRO D N 1
ATOM 5899 C CA . PRO D 1 71 ? -3.75428 -8.33663 31.56340 1.000 31.52049 68 PRO D CA 1
ATOM 5900 C C . PRO D 1 71 ? -2.62582 -9.14254 32.19385 1.000 33.40526 68 PRO D C 1
ATOM 5901 O O . PRO D 1 71 ? -1.70238 -8.54047 32.75563 1.000 31.76309 68 PRO D O 1
ATOM 5905 N N . PHE D 1 72 ? -2.66423 -10.47377 32.13686 1.000 24.58343 69 PHE D N 1
ATOM 5906 C CA . PHE D 1 72 ? -1.60796 -11.28284 32.73835 1.000 24.88901 69 PHE D CA 1
ATOM 5907 C C . PHE D 1 72 ? -0.85153 -12.10387 31.70295 1.000 26.49584 69 PHE D C 1
ATOM 5908 O O . PHE D 1 72 ? -0.11932 -13.03275 32.06035 1.000 28.65192 69 PHE D O 1
ATOM 5916 N N . SER D 1 73 ? -0.98069 -11.76179 30.42347 1.000 24.63233 70 SER D N 1
ATOM 5917 C CA . SER D 1 73 ? -0.34700 -12.55164 29.37251 1.000 24.35484 70 SER D CA 1
ATOM 5918 C C . SER D 1 73 ? 0.68196 -11.73041 28.60848 1.000 24.50302 70 SER D C 1
ATOM 5919 O O . SER D 1 73 ? 0.59611 -11.59543 27.38222 1.000 24.90375 70 SER D O 1
ATOM 5922 N N . TRP D 1 74 ? 1.63801 -11.14634 29.33081 1.000 25.95421 71 TRP D N 1
ATOM 5923 C CA . TRP D 1 74 ? 2.54514 -10.18445 28.71830 1.000 32.09633 71 TRP D CA 1
ATOM 5924 C C . TRP D 1 74 ? 3.39002 -10.80217 27.61260 1.000 28.56100 71 TRP D C 1
ATOM 5925 O O . TRP D 1 74 ? 3.83659 -10.07994 26.71869 1.000 27.85654 71 TRP D O 1
ATOM 5936 N N . GLY D 1 75 ? 3.59447 -12.12137 27.63795 1.000 26.25403 72 GLY D N 1
ATOM 5937 C CA . GLY D 1 75 ? 4.35580 -12.77591 26.58823 1.000 28.23532 72 GLY D CA 1
ATOM 5938 C C . GLY D 1 75 ? 3.68589 -12.76762 25.22681 1.000 27.22543 72 GLY D C 1
ATOM 5939 O O . GLY D 1 75 ? 4.35171 -13.04048 24.22124 1.000 26.43046 72 GLY D O 1
ATOM 5948 N N . ALA D 1 77 ? 0.89611 -10.26260 24.62538 1.000 24.04732 74 ALA D N 1
ATOM 5949 C CA . ALA D 1 77 ? -0.08790 -9.19212 24.78592 1.000 25.57633 74 ALA D CA 1
ATOM 5950 C C . ALA D 1 77 ? -0.50959 -8.61688 23.43754 1.000 30.33003 74 ALA D C 1
ATOM 5951 O O . ALA D 1 77 ? -1.70507 -8.46854 23.15797 1.000 29.19777 74 ALA D O 1
ATOM 5953 N N . ASP D 1 78 ? 0.45914 -8.30604 22.57648 1.000 30.18547 75 ASP D N 1
ATOM 5954 C CA . ASP D 1 78 ? 0.12823 -7.71411 21.28305 1.000 30.94079 75 ASP D CA 1
ATOM 5955 C C . ASP D 1 78 ? -0.55315 -8.71895 20.35652 1.000 30.60221 75 ASP D C 1
ATOM 5956 O O . ASP D 1 78 ? -1.45435 -8.35450 19.58937 1.000 34.12339 75 ASP D O 1
ATOM 5961 N N . ALA D 1 79 ? -0.14716 -9.98784 20.41841 1.000 34.28783 76 ALA D N 1
ATOM 5962 C CA . ALA D 1 79 ? -0.70699 -10.99809 19.52565 1.000 26.42885 76 ALA D CA 1
ATOM 5963 C C . ALA D 1 79 ? -2.15925 -11.32328 19.85797 1.000 26.58026 76 ALA D C 1
ATOM 5964 O O . ALA D 1 79 ? -2.91147 -11.72486 18.96968 1.000 25.47048 76 ALA D O 1
ATOM 5966 N N . LEU D 1 80 ? -2.56870 -11.17195 21.12233 1.000 22.60429 77 LEU D N 1
ATOM 5967 C CA . LEU D 1 80 ? -3.96341 -11.40506 21.47294 1.000 26.00135 77 LEU D CA 1
ATOM 5968 C C . LEU D 1 80 ? -4.89741 -10.52402 20.65004 1.000 32.30671 77 LEU D C 1
ATOM 5969 O O . LEU D 1 80 ? -6.03775 -10.91677 20.38088 1.000 30.65361 77 LEU D O 1
ATOM 5974 N N . ASP D 1 81 ? -4.41394 -9.36169 20.19816 1.000 26.08269 78 ASP D N 1
ATOM 5975 C CA . ASP D 1 81 ? -5.19630 -8.48586 19.33717 1.000 34.80377 78 ASP D CA 1
ATOM 5976 C C . ASP D 1 81 ? -5.09739 -8.83808 17.85740 1.000 27.33529 78 ASP D C 1
ATOM 5977 O O . ASP D 1 81 ? -6.02868 -8.55520 17.10098 1.000 34.46424 78 ASP D O 1
ATOM 5982 N N . THR D 1 82 ? -3.99850 -9.43987 17.41502 1.000 21.91767 79 THR D N 1
ATOM 5983 C CA . THR D 1 82 ? -3.72974 -9.56059 15.98923 1.000 22.26110 79 THR D CA 1
ATOM 5984 C C . THR D 1 82 ? -3.64659 -10.98565 15.47524 1.000 22.51991 79 THR D C 1
ATOM 5985 O O . THR D 1 82 ? -3.76541 -11.17982 14.26111 1.000 25.73495 79 THR D O 1
ATOM 5989 N N . ALA D 1 83 ? -3.39366 -11.96970 16.33381 1.000 24.04026 80 ALA D N 1
ATOM 5990 C CA . ALA D 1 83 ? -3.24891 -13.34623 15.86694 1.000 23.79226 80 ALA D CA 1
ATOM 5991 C C . ALA D 1 83 ? -4.57445 -13.88619 15.33530 1.000 22.23125 80 ALA D C 1
ATOM 5992 O O . ALA D 1 83 ? -5.64999 -13.58687 15.86368 1.000 21.17565 80 ALA D O 1
ATOM 5994 N N . SER D 1 84 ? -4.47918 -14.69113 14.27712 1.000 20.41582 81 SER D N 1
ATOM 5995 C CA . SER D 1 84 ? -5.63600 -15.39754 13.74323 1.000 20.12807 81 SER D CA 1
ATOM 5996 C C . SER D 1 84 ? -6.19005 -16.40421 14.75088 1.000 20.15702 81 SER D C 1
ATOM 5997 O O . SER D 1 84 ? -7.39124 -16.38668 15.07149 1.000 20.98934 81 SER D O 1
ATOM 6000 N N . HIS D 1 85 ? -5.33017 -17.28522 15.26327 1.000 20.35162 82 HIS D N 1
ATOM 6001 C CA . HIS D 1 85 ? -5.72794 -18.34912 16.17302 1.000 20.66155 82 HIS D CA 1
ATOM 6002 C C . HIS D 1 85 ? -4.82111 -18.38725 17.39735 1.000 19.70341 82 HIS D C 1
ATOM 6003 O O . HIS D 1 85 ? -3.62338 -18.08143 17.31800 1.000 22.40763 82 HIS D O 1
ATOM 6010 N N . LEU D 1 86 ? -5.40606 -18.78901 18.52697 1.000 18.74719 83 LEU D N 1
ATOM 6011 C CA . LEU D 1 86 ? -4.69721 -19.02320 19.78392 1.000 20.52658 83 LEU D CA 1
ATOM 6012 C C . LEU D 1 86 ? -5.03809 -20.41845 20.29803 1.000 18.31501 83 LEU D C 1
ATOM 6013 O O . LEU D 1 86 ? -6.21447 -20.77581 20.37632 1.000 19.88922 83 LEU D O 1
ATOM 6018 N N . VAL D 1 87 ? -4.02455 -21.20061 20.66677 1.000 20.08130 84 VAL D N 1
ATOM 6019 C CA . VAL D 1 87 ? -4.24442 -22.50591 21.28290 1.000 20.12714 84 VAL D CA 1
ATOM 6020 C C . VAL D 1 87 ? -3.61527 -22.49297 22.66805 1.000 19.48194 84 VAL D C 1
ATOM 6021 O O . VAL D 1 87 ? -2.43701 -22.15974 22.81631 1.000 21.11627 84 VAL D O 1
ATOM 6025 N N . VAL D 1 88 ? -4.40431 -22.81768 23.68285 1.000 19.27107 85 VAL D N 1
ATOM 6026 C CA . VAL D 1 88 ? -3.87311 -23.09655 25.00675 1.000 20.71436 85 VAL D CA 1
ATOM 6027 C C . VAL D 1 88 ? -3.89922 -24.60832 25.19194 1.000 20.89358 85 VAL D C 1
ATOM 6028 O O . VAL D 1 88 ? -4.96272 -25.23429 25.10880 1.000 21.64375 85 VAL D O 1
ATOM 6032 N N . PHE D 1 89 ? -2.72809 -25.19182 25.43531 1.000 17.27488 86 PHE D N 1
ATOM 6033 C CA . PHE D 1 89 ? -2.60406 -26.62810 25.62862 1.000 20.17241 86 PHE D CA 1
ATOM 6034 C C . PHE D 1 89 ? -2.88316 -26.98113 27.07963 1.000 18.93353 86 PHE D C 1
ATOM 6035 O O . PHE D 1 89 ? -2.31613 -26.37313 27.99372 1.000 21.81037 86 PHE D O 1
ATOM 6043 N N . LEU D 1 90 ? -3.71865 -27.98738 27.28569 1.000 17.64321 87 LEU D N 1
ATOM 6044 C CA . LEU D 1 90 ? -3.96702 -28.55754 28.60114 1.000 21.74254 87 LEU D CA 1
ATOM 6045 C C . LEU D 1 90 ? -3.24503 -29.89636 28.71613 1.000 20.31840 87 LEU D C 1
ATOM 6046 O O . LEU D 1 90 ? -3.10824 -30.62286 27.73732 1.000 18.66202 87 LEU D O 1
ATOM 6051 N N . ALA D 1 91 ? -2.81249 -30.22745 29.92348 1.000 15.90487 88 ALA D N 1
ATOM 6052 C CA . ALA D 1 91 ? -2.20473 -31.52279 30.18497 1.000 18.05709 88 ALA D CA 1
ATOM 6053 C C . ALA D 1 91 ? -3.02083 -32.21763 31.26038 1.000 17.10483 88 ALA D C 1
ATOM 6054 O O . ALA D 1 91 ? -3.52554 -31.56797 32.18471 1.000 20.53513 88 ALA D O 1
ATOM 6056 N N . LYS D 1 92 ? -3.16408 -33.53489 31.11860 1.000 19.25618 89 LYS D N 1
ATOM 6057 C CA . LYS D 1 92 ? -3.93169 -34.32861 32.07124 1.000 16.81301 89 LYS D CA 1
ATOM 6058 C C . LYS D 1 92 ? -3.30290 -34.30977 33.46298 1.000 19.15772 89 LYS D C 1
ATOM 6059 O O . LYS D 1 92 ? -2.08631 -34.48763 33.61159 1.000 20.84118 89 LYS D O 1
ATOM 6065 N N . LYS D 1 93 ? -4.14058 -34.12573 34.48459 1.000 22.53769 90 LYS D N 1
ATOM 6066 C CA . LYS D 1 93 ? -3.73877 -34.25488 35.88069 1.000 21.05705 90 LYS D CA 1
ATOM 6067 C C . LYS D 1 93 ? -3.97734 -35.67181 36.40240 1.000 24.62974 90 LYS D C 1
ATOM 6068 O O . LYS D 1 93 ? -4.97072 -36.31908 36.05521 1.000 20.47947 90 LYS D O 1
ATOM 6074 N N A ASN D 1 94 ? -3.04843 -36.14275 37.23597 0.577 24.04524 91 ASN D N 1
ATOM 6075 N N B ASN D 1 94 ? -3.06568 -36.13899 37.25711 0.423 24.44583 91 ASN D N 1
ATOM 6076 C CA A ASN D 1 94 ? -3.19792 -37.40472 37.96150 0.577 27.72623 91 ASN D CA 1
ATOM 6077 C CA B ASN D 1 94 ? -3.22330 -37.41095 37.96922 0.423 27.56660 91 ASN D CA 1
ATOM 6078 C C A ASN D 1 94 ? -3.38887 -38.58466 37.01352 0.577 26.00260 91 ASN D C 1
ATOM 6079 C C B ASN D 1 94 ? -3.40460 -38.58231 37.00436 0.423 26.16576 91 ASN D C 1
ATOM 6080 O O A ASN D 1 94 ? -4.21029 -39.47061 37.24861 0.577 28.43982 91 ASN D O 1
ATOM 6081 O O B ASN D 1 94 ? -4.24259 -39.45957 37.21465 0.423 28.17715 91 ASN D O 1
ATOM 6090 N N . ALA D 1 95 ? -2.61324 -38.60319 35.93262 1.000 23.67225 92 ALA D N 1
ATOM 6091 C CA . ALA D 1 95 ? -2.65871 -39.70093 34.96731 1.000 22.89803 92 ALA D CA 1
ATOM 6092 C C . ALA D 1 95 ? -1.87185 -40.91539 35.48582 1.000 26.94535 92 ALA D C 1
ATOM 6093 O O . ALA D 1 95 ? -0.89343 -41.37645 34.89231 1.000 21.85912 92 ALA D O 1
ATOM 6095 N N . ARG D 1 96 ? -2.32885 -41.43433 36.62884 1.000 21.93208 93 ARG D N 1
ATOM 6096 C CA . ARG D 1 96 ? -1.77161 -42.65057 37.18662 1.000 23.70547 93 ARG D CA 1
ATOM 6097 C C . ARG D 1 96 ? -2.13275 -43.85612 36.32135 1.000 24.47502 93 ARG D C 1
ATOM 6098 O O . ARG D 1 96 ? -3.13141 -43.85949 35.59430 1.000 22.95350 93 ARG D O 1
ATOM 6106 N N . PHE D 1 97 ? -1.30258 -44.89962 36.42398 1.000 20.19109 94 PHE D N 1
ATOM 6107 C CA . PHE D 1 97 ? -1.54761 -46.14987 35.70386 1.000 27.92449 94 PHE D CA 1
ATOM 6108 C C . PHE D 1 97 ? -2.95041 -46.71648 35.95330 1.000 30.53545 94 PHE D C 1
ATOM 6109 O O . PHE D 1 97 ? -3.50674 -47.38901 35.07747 1.000 25.17200 94 PHE D O 1
ATOM 6117 N N . ASP D 1 98 ? -3.53690 -46.47072 37.13076 1.000 28.21809 95 ASP D N 1
ATOM 6118 C CA . ASP D 1 98 ? -4.83325 -47.04447 37.48830 1.000 29.06017 95 ASP D CA 1
ATOM 6119 C C . ASP D 1 98 ? -5.99529 -46.06130 37.30629 1.000 25.42987 95 ASP D C 1
ATOM 6120 O O . ASP D 1 98 ? -7.08740 -46.29146 37.83886 1.000 28.23826 95 ASP D O 1
ATOM 6125 N N . SER D 1 99 ? -5.78926 -44.96466 36.54369 1.000 21.61647 96 SER D N 1
ATOM 6126 C CA . SER D 1 99 ? -6.87114 -44.00066 36.36944 1.000 24.21912 96 SER D CA 1
ATOM 6127 C C . SER D 1 99 ? -7.76779 -44.39870 35.19557 1.000 23.10384 96 SER D C 1
ATOM 6128 O O . SER D 1 99 ? -7.32225 -45.09047 34.27058 1.000 20.43795 96 SER D O 1
ATOM 6131 N N . PRO D 1 100 ? -9.04649 -43.99547 35.20531 1.000 22.37637 97 PRO D N 1
ATOM 6132 C CA . PRO D 1 100 ? -9.90400 -44.28926 34.04215 1.000 25.98992 97 PRO D CA 1
ATOM 6133 C C . PRO D 1 100 ? -9.34814 -43.72794 32.74888 1.000 22.19302 97 PRO D C 1
ATOM 6134 O O . PRO D 1 100 ? -9.51358 -44.34362 31.68981 1.000 21.63400 97 PRO D O 1
ATOM 6138 N N . PHE D 1 101 ? -8.66893 -42.58384 32.81016 1.000 23.29063 98 PHE D N 1
ATOM 6139 C CA . PHE D 1 101 ? -8.13388 -41.97570 31.59700 1.000 22.33011 98 PHE D CA 1
ATOM 6140 C C . PHE D 1 101 ? -7.06851 -42.85584 30.95994 1.000 21.07647 98 PHE D C 1
ATOM 6141 O O . PHE D 1 101 ? -7.03110 -43.01478 29.73155 1.000 22.19222 98 PHE D O 1
ATOM 6157 N N . LEU D 1 103 ? -6.69606 -46.10002 31.43237 1.000 25.72183 100 LEU D N 1
ATOM 6158 C CA . LEU D 1 103 ? -7.32814 -47.32934 30.96076 1.000 27.50066 100 LEU D CA 1
ATOM 6159 C C . LEU D 1 103 ? -7.90904 -47.14237 29.56501 1.000 20.63382 100 LEU D C 1
ATOM 6160 O O . LEU D 1 103 ? -7.84533 -48.04719 28.73010 1.000 25.81333 100 LEU D O 1
ATOM 6165 N N . GLU D 1 104 ? -8.45401 -45.96290 29.28224 1.000 20.82101 101 GLU D N 1
ATOM 6166 C CA . GLU D 1 104 ? -9.03246 -45.73380 27.96569 1.000 27.38258 101 GLU D CA 1
ATOM 6167 C C . GLU D 1 104 ? -7.94247 -45.69071 26.90167 1.000 22.72629 101 GLU D C 1
ATOM 6168 O O . GLU D 1 104 ? -8.13179 -46.19915 25.78853 1.000 20.70629 101 GLU D O 1
ATOM 6174 N N . SER D 1 105 ? -6.77021 -45.13667 27.24288 1.000 22.75218 102 SER D N 1
ATOM 6175 C CA . SER D 1 105 ? -5.68978 -45.06128 26.26755 1.000 22.39816 102 SER D CA 1
ATOM 6176 C C . SER D 1 105 ? -5.10048 -46.43341 25.99326 1.000 18.35348 102 SER D C 1
ATOM 6177 O O . SER D 1 105 ? -4.71495 -46.72279 24.86110 1.000 19.20703 102 SER D O 1
ATOM 6180 N N . LEU D 1 106 ? -5.05247 -47.29727 27.00317 1.000 19.04948 103 LEU D N 1
ATOM 6181 C CA . LEU D 1 106 ? -4.53857 -48.64484 26.78768 1.000 19.55780 103 LEU D CA 1
ATOM 6182 C C . LEU D 1 106 ? -5.45634 -49.44837 25.87558 1.000 24.20121 103 LEU D C 1
ATOM 6183 O O . LEU D 1 106 ? -4.98312 -50.22036 25.03334 1.000 22.86611 103 LEU D O 1
ATOM 6188 N N . LYS D 1 107 ? -6.77454 -49.29721 26.03709 1.000 18.30155 104 LYS D N 1
ATOM 6189 C CA . LYS D 1 107 ? -7.68463 -49.97704 25.12663 1.000 19.53523 104 LYS D CA 1
ATOM 6190 C C . LYS D 1 107 ? -7.52362 -49.44218 23.71202 1.000 22.76066 104 LYS D C 1
ATOM 6191 O O . LYS D 1 107 ? -7.66543 -50.19810 22.74821 1.000 23.94810 104 LYS D O 1
ATOM 6197 N N . ARG D 1 108 ? -7.20527 -48.14560 23.57327 1.000 22.99277 105 ARG D N 1
ATOM 6198 C CA . ARG D 1 108 ? -7.02157 -47.53618 22.25888 1.000 21.88186 105 ARG D CA 1
ATOM 6199 C C . ARG D 1 108 ? -5.76174 -48.03686 21.56653 1.000 22.58661 105 ARG D C 1
ATOM 6200 O O . ARG D 1 108 ? -5.68837 -47.98024 20.33223 1.000 26.68901 105 ARG D O 1
ATOM 6208 N N . ARG D 1 109 ? -4.77035 -48.52851 22.32657 1.000 21.38870 106 ARG D N 1
ATOM 6209 C CA . ARG D 1 109 ? -3.63440 -49.23154 21.74156 1.000 25.18778 106 ARG D CA 1
ATOM 6210 C C . ARG D 1 109 ? -3.97630 -50.65311 21.31526 1.000 33.80509 106 ARG D C 1
ATOM 6211 O O . ARG D 1 109 ? -3.09304 -51.35735 20.81701 1.000 30.42181 106 ARG D O 1
ATOM 6219 N N . GLY D 1 110 ? -5.21074 -51.10529 21.52563 1.000 33.39194 107 GLY D N 1
ATOM 6220 C CA . GLY D 1 110 ? -5.60104 -52.44006 21.12196 1.000 23.46342 107 GLY D CA 1
ATOM 6221 C C . GLY D 1 110 ? -5.35627 -53.51541 22.14802 1.000 25.48315 107 GLY D C 1
ATOM 6222 O O . GLY D 1 110 ? -5.27969 -54.69505 21.78429 1.000 31.82677 107 GLY D O 1
ATOM 6223 N N . VAL D 1 111 ? -5.20671 -53.15578 23.41621 1.000 28.52207 108 VAL D N 1
ATOM 6224 C CA . VAL D 1 111 ? -5.03462 -54.12747 24.49367 1.000 25.80013 108 VAL D CA 1
ATOM 6225 C C . VAL D 1 111 ? -6.34071 -54.13676 25.27862 1.000 22.73450 108 VAL D C 1
ATOM 6226 O O . VAL D 1 111 ? -6.62578 -53.19609 26.02489 1.000 21.71535 108 VAL D O 1
ATOM 6230 N N . THR D 1 112 ? -7.15238 -55.18310 25.10443 1.000 19.50939 109 THR D N 1
ATOM 6231 C CA . THR D 1 112 ? -8.47364 -55.19151 25.73084 1.000 21.72042 109 THR D CA 1
ATOM 6232 C C . THR D 1 112 ? -8.83737 -56.51383 26.38127 1.000 25.96859 109 THR D C 1
ATOM 6233 O O . THR D 1 112 ? -9.85954 -56.57059 27.07571 1.000 26.84371 109 THR D O 1
ATOM 6237 N N . GLU D 1 113 ? -8.08376 -57.58033 26.15884 1.000 21.18068 110 GLU D N 1
ATOM 6238 C CA . GLU D 1 113 ? -8.33937 -58.81312 26.88947 1.000 24.66663 110 GLU D CA 1
ATOM 6239 C C . GLU D 1 113 ? -7.93785 -58.60283 28.34607 1.000 23.52071 110 GLU D C 1
ATOM 6240 O O . GLU D 1 113 ? -6.88303 -58.01676 28.61023 1.000 29.58673 110 GLU D O 1
ATOM 6246 N N . PRO D 1 114 ? -8.76648 -59.01740 29.31082 1.000 27.37159 111 PRO D N 1
ATOM 6247 C CA . PRO D 1 114 ? -8.52258 -58.61426 30.71096 1.000 28.27939 111 PRO D CA 1
ATOM 6248 C C . PRO D 1 114 ? -7.15282 -58.99777 31.25496 1.000 31.90409 111 PRO D C 1
ATOM 6249 O O . PRO D 1 114 ? -6.50473 -58.17190 31.91423 1.000 26.17621 111 PRO D O 1
ATOM 6253 N N . ASP D 1 115 ? -6.69694 -60.23372 31.02163 1.000 27.31462 112 ASP D N 1
ATOM 6254 C CA . ASP D 1 115 ? -5.37291 -60.62507 31.50734 1.000 29.79095 112 ASP D CA 1
ATOM 6255 C C . ASP D 1 115 ? -4.26849 -59.81827 30.83507 1.000 23.71015 112 ASP D C 1
ATOM 6256 O O . ASP D 1 115 ? -3.27093 -59.46421 31.47712 1.000 27.68599 112 ASP D O 1
ATOM 6261 N N . ALA D 1 116 ? -4.41409 -59.53107 29.53933 1.000 24.43645 113 ALA D N 1
ATOM 6262 C CA . ALA D 1 116 ? -3.41978 -58.71698 28.84613 1.000 26.73481 113 ALA D CA 1
ATOM 6263 C C . ALA D 1 116 ? -3.42150 -57.27682 29.35338 1.000 29.09527 113 ALA D C 1
ATOM 6264 O O . ALA D 1 116 ? -2.35842 -56.66190 29.50785 1.000 23.06410 113 ALA D O 1
ATOM 6274 N N . ALA D 1 118 ? -4.26718 -56.35393 32.34143 1.000 22.87092 115 ALA D N 1
ATOM 6275 C CA . ALA D 1 118 ? -3.67478 -56.40490 33.67103 1.000 23.20080 115 ALA D CA 1
ATOM 6276 C C . ALA D 1 118 ? -2.14608 -56.39503 33.60072 1.000 26.39344 115 ALA D C 1
ATOM 6277 O O . ALA D 1 118 ? -1.49020 -55.71447 34.39395 1.000 28.07309 115 ALA D O 1
ATOM 6279 N N . LYS D 1 119 ? -1.56523 -57.12507 32.64164 1.000 24.50184 116 LYS D N 1
ATOM 6280 C CA . LYS D 1 119 ? -0.11138 -57.16642 32.51142 1.000 30.77317 116 LYS D CA 1
ATOM 6281 C C . LYS D 1 119 ? 0.44432 -55.82832 32.04897 1.000 26.67571 116 LYS D C 1
ATOM 6282 O O . LYS D 1 119 ? 1.50765 -55.39986 32.51376 1.000 22.48633 116 LYS D O 1
ATOM 6288 N N . SER D 1 120 ? -0.23462 -55.17834 31.10391 1.000 23.13718 117 SER D N 1
ATOM 6289 C CA . SER D 1 120 ? 0.19484 -53.85566 30.66011 1.000 24.67203 117 SER D CA 1
ATOM 6290 C C . SER D 1 120 ? 0.16193 -52.85677 31.80879 1.000 26.11058 117 SER D C 1
ATOM 6291 O O . SER D 1 120 ? 1.10645 -52.08468 32.00028 1.000 29.83846 117 SER D O 1
ATOM 6294 N N . LEU D 1 121 ? -0.92649 -52.84671 32.57902 1.000 25.14363 118 LEU D N 1
ATOM 6295 C CA . LEU D 1 121 ? -1.02194 -51.90360 33.68990 1.000 32.80070 118 LEU D CA 1
ATOM 6296 C C . LEU D 1 121 ? 0.06676 -52.16678 34.72186 1.000 31.01355 118 LEU D C 1
ATOM 6297 O O . LEU D 1 121 ? 0.61855 -51.22714 35.30715 1.000 27.28901 118 LEU D O 1
ATOM 6302 N N . ALA D 1 122 ? 0.37909 -53.44106 34.96355 1.000 30.27111 119 ALA D N 1
ATOM 6303 C CA . ALA D 1 122 ? 1.47619 -53.77508 35.86294 1.000 30.60711 119 ALA D CA 1
ATOM 6304 C C . ALA D 1 122 ? 2.78016 -53.16310 35.38088 1.000 29.43216 119 ALA D C 1
ATOM 6305 O O . ALA D 1 122 ? 3.57865 -52.68042 36.19112 1.000 27.89030 119 ALA D O 1
ATOM 6307 N N . ARG D 1 123 ? 3.01568 -53.17542 34.06477 1.000 24.23246 120 ARG D N 1
ATOM 6308 C CA . ARG D 1 123 ? 4.23242 -52.56737 33.53030 1.000 26.70916 120 ARG D CA 1
ATOM 6309 C C . ARG D 1 123 ? 4.18272 -51.04682 33.63331 1.000 26.79242 120 ARG D C 1
ATOM 6310 O O . ARG D 1 123 ? 5.20172 -50.40655 33.92342 1.000 23.29404 120 ARG D O 1
ATOM 6318 N N . TYR D 1 124 ? 3.00686 -50.45145 33.38297 1.000 19.43425 121 TYR D N 1
ATOM 6319 C CA . TYR D 1 124 ? 2.85207 -49.00704 33.53116 1.000 22.18165 121 TYR D CA 1
ATOM 6320 C C . TYR D 1 124 ? 3.14510 -48.57064 34.95890 1.000 23.58400 121 TYR D C 1
ATOM 6321 O O . TYR D 1 124 ? 3.73306 -47.50524 35.18311 1.000 23.62679 121 TYR D O 1
ATOM 6330 N N . GLN D 1 125 ? 2.70869 -49.36721 35.94017 1.000 25.58356 122 GLN D N 1
ATOM 6331 C CA . GLN D 1 125 ? 2.91513 -49.01362 37.34093 1.000 26.52006 122 GLN D CA 1
ATOM 6332 C C . GLN D 1 125 ? 4.39885 -48.99524 37.68872 1.000 23.98285 122 GLN D C 1
ATOM 6333 O O . GLN D 1 125 ? 4.88850 -48.06749 38.34236 1.000 25.70663 122 GLN D O 1
ATOM 6339 N N . ALA D 1 126 ? 5.12805 -50.02279 37.26547 1.000 22.03048 123 ALA D N 1
ATOM 6340 C CA . ALA D 1 126 ? 6.55295 -50.08436 37.56336 1.000 22.87542 123 ALA D CA 1
ATOM 6341 C C . ALA D 1 126 ? 7.30075 -48.94009 36.89419 1.000 24.77594 123 ALA D C 1
ATOM 6342 O O . ALA D 1 126 ? 8.19785 -48.33236 37.49512 1.000 28.76377 123 ALA D O 1
ATOM 6344 N N . PHE D 1 127 ? 6.93823 -48.62752 35.65000 1.000 23.29242 124 PHE D N 1
ATOM 6345 C CA . PHE D 1 127 ? 7.53735 -47.49289 34.95740 1.000 23.34425 124 PHE D CA 1
ATOM 6346 C C . PHE D 1 127 ? 7.30961 -46.19722 35.73354 1.000 22.74690 124 PHE D C 1
ATOM 6347 O O . PHE D 1 127 ? 8.25245 -45.44939 36.00339 1.000 23.52739 124 PHE D O 1
ATOM 6355 N N . GLN D 1 128 ? 6.06192 -45.92476 36.12671 1.000 20.89131 125 GLN D N 1
ATOM 6356 C CA . GLN D 1 128 ? 5.77544 -44.67245 36.82446 1.000 21.68450 125 GLN D CA 1
ATOM 6357 C C . GLN D 1 128 ? 6.35443 -44.66339 38.23880 1.000 24.35623 125 GLN D C 1
ATOM 6358 O O . GLN D 1 128 ? 6.80338 -43.61853 38.73116 1.000 23.54170 125 GLN D O 1
ATOM 6364 N N . ALA D 1 129 ? 6.34438 -45.80775 38.91636 1.000 23.42422 126 ALA D N 1
ATOM 6365 C CA . ALA D 1 129 ? 6.80380 -45.83075 40.29888 1.000 25.31513 126 ALA D CA 1
ATOM 6366 C C . ALA D 1 129 ? 8.32414 -45.94891 40.39435 1.000 30.46862 126 ALA D C 1
ATOM 6367 O O . ALA D 1 129 ? 8.93762 -45.32852 41.26996 1.000 31.75991 126 ALA D O 1
ATOM 6369 N N . ASP D 1 130 ? 8.95075 -46.71651 39.50052 1.000 26.95838 127 ASP D N 1
ATOM 6370 C CA . ASP D 1 130 ? 10.34846 -47.11949 39.67367 1.000 27.14617 127 ASP D CA 1
ATOM 6371 C C . ASP D 1 130 ? 11.31765 -46.52321 38.66229 1.000 29.36530 127 ASP D C 1
ATOM 6372 O O . ASP D 1 130 ? 12.48052 -46.27884 39.01217 1.000 32.70688 127 ASP D O 1
ATOM 6377 N N . ASP D 1 131 ? 10.88849 -46.31328 37.41877 1.000 24.42624 128 ASP D N 1
ATOM 6378 C CA . ASP D 1 131 ? 11.79905 -45.90880 36.34980 1.000 26.08435 128 ASP D CA 1
ATOM 6379 C C . ASP D 1 131 ? 11.89089 -44.39056 36.23142 1.000 27.99500 128 ASP D C 1
ATOM 6380 O O . ASP D 1 131 ? 12.97864 -43.81344 36.33605 1.000 25.50158 128 ASP D O 1
ATOM 6385 N N . ILE D 1 132 ? 10.75316 -43.73235 35.99416 1.000 23.00046 129 ILE D N 1
ATOM 6386 C CA . ILE D 1 132 ? 10.73340 -42.27830 35.91913 1.000 24.51798 129 ILE D CA 1
ATOM 6387 C C . ILE D 1 132 ? 10.32946 -41.64215 37.24604 1.000 30.05103 129 ILE D C 1
ATOM 6388 O O . ILE D 1 132 ? 10.54503 -40.43314 37.42790 1.000 27.82193 129 ILE D O 1
ATOM 6393 N N . LYS D 1 133 ? 9.76401 -42.41936 38.17895 1.000 28.69821 130 LYS D N 1
ATOM 6394 C CA . LYS D 1 133 ? 9.52912 -42.00877 39.57047 1.000 26.07105 130 LYS D CA 1
ATOM 6395 C C . LYS D 1 133 ? 8.66339 -40.74651 39.65945 1.000 30.34705 130 LYS D C 1
ATOM 6396 O O . LYS D 1 133 ? 9.07630 -39.70445 40.17945 1.000 30.80340 130 LYS D O 1
ATOM 6402 N N . ILE D 1 134 ? 7.43187 -40.86445 39.16437 1.000 27.22911 131 ILE D N 1
ATOM 6403 C CA . ILE D 1 134 ? 6.48906 -39.75258 39.15841 1.000 27.15169 131 ILE D CA 1
ATOM 6404 C C . ILE D 1 134 ? 5.24941 -40.01155 40.00561 1.000 28.01563 131 ILE D C 1
ATOM 6405 O O . ILE D 1 134 ? 4.35043 -39.16797 40.02937 1.000 29.83480 131 ILE D O 1
ATOM 6410 N N . LEU D 1 135 ? 5.17082 -41.13650 40.71616 1.000 29.39593 132 LEU D N 1
ATOM 6411 C CA . LEU D 1 135 ? 4.00429 -41.44043 41.54725 1.000 38.00188 132 LEU D CA 1
ATOM 6412 C C . LEU D 1 135 ? 4.13124 -40.94694 42.98414 1.000 47.24122 132 LEU D C 1
ATOM 6413 O O . LEU D 1 135 ? 3.22705 -41.19104 43.78928 1.000 55.40152 132 LEU D O 1
ATOM 6418 N N . ASP D 1 136 ? 5.22177 -40.27776 43.33289 1.000 62.59489 133 ASP D N 1
ATOM 6419 C CA . ASP D 1 136 ? 5.38637 -39.74706 44.67794 1.000 76.42006 133 ASP D CA 1
ATOM 6420 C C . ASP D 1 136 ? 4.95683 -38.29115 44.79317 1.000 73.68076 133 ASP D C 1
ATOM 6421 O O . ASP D 1 136 ? 4.95731 -37.74538 45.90174 1.000 78.66353 133 ASP D O 1
ATOM 6426 N N . ASP D 1 137 ? 4.58808 -37.65623 43.68362 1.000 61.06815 134 ASP D N 1
ATOM 6427 C CA . ASP D 1 137 ? 4.27300 -36.23259 43.68194 1.000 58.02165 134 ASP D CA 1
ATOM 6428 C C . ASP D 1 137 ? 3.32870 -35.94733 42.52519 1.000 47.87823 134 ASP D C 1
ATOM 6429 O O . ASP D 1 137 ? 3.65817 -36.22601 41.36781 1.000 37.27150 134 ASP D O 1
ATOM 6434 N N . SER D 1 138 ? 2.15151 -35.4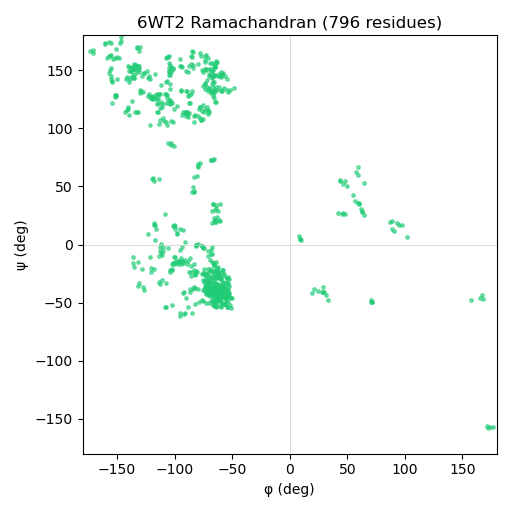0184 42.83940 1.000 35.65809 135 SER D N 1
ATOM 6435 C CA . SER D 1 138 ? 1.17802 -35.11444 41.79203 1.000 31.58904 135 SER D CA 1
ATOM 6436 C C . SER D 1 138 ? 1.71884 -34.10003 40.79398 1.000 27.90221 135 SER D C 1
ATOM 6437 O O . SER D 1 138 ? 1.36595 -34.14898 39.61052 1.000 30.05051 135 SER D O 1
ATOM 6440 N N A ARG D 1 139 ? 2.57871 -33.18642 41.24843 0.450 28.63555 136 ARG D N 1
ATOM 6441 N N B ARG D 1 139 ? 2.58596 -33.18143 41.23660 0.550 28.45442 136 ARG D N 1
ATOM 6442 C CA A ARG D 1 139 ? 3.17251 -32.21632 40.33578 0.450 30.62527 136 ARG D CA 1
ATOM 6443 C CA B ARG D 1 139 ? 3.15036 -32.21566 40.29506 0.550 30.54783 136 ARG D CA 1
ATOM 6444 C C A ARG D 1 139 ? 4.08365 -32.89680 39.31990 0.450 30.11295 136 ARG D C 1
ATOM 6445 C C B ARG D 1 139 ? 4.09391 -32.89341 39.30566 0.550 30.12456 136 ARG D C 1
ATOM 6446 O O A ARG D 1 139 ? 4.09447 -32.52700 38.13876 0.450 29.89038 136 ARG D O 1
ATOM 6447 O O B ARG D 1 139 ? 4.13655 -32.52078 38.12603 0.550 29.84892 136 ARG D O 1
ATOM 6462 N N . ALA D 1 140 ? 4.85233 -33.89501 39.76107 1.000 29.14960 137 ALA D N 1
ATOM 6463 C CA . ALA D 1 140 ? 5.70483 -34.64860 38.83926 1.000 29.25576 137 ALA D CA 1
ATOM 6464 C C . ALA D 1 140 ? 4.86678 -35.42397 37.83105 1.000 26.54051 137 ALA D C 1
ATOM 6465 O O . ALA D 1 140 ? 5.22339 -35.51255 36.64949 1.000 22.08531 137 ALA D O 1
ATOM 6467 N N . LEU D 1 141 ? 3.74245 -35.97844 38.28419 1.000 28.84833 138 LEU D N 1
ATOM 6468 C CA . LEU D 1 141 ? 2.81881 -36.65565 37.38141 1.000 28.35999 138 LEU D CA 1
ATOM 6469 C C . LEU D 1 141 ? 2.25222 -35.68654 36.34807 1.000 25.03270 138 LEU D C 1
ATOM 6470 O O . LEU D 1 141 ? 2.17957 -36.00031 35.15322 1.000 20.89999 138 LEU D O 1
ATOM 6475 N N . PHE D 1 142 ? 1.83371 -34.49757 36.79333 1.000 21.00431 139 PHE D N 1
ATOM 6476 C CA . PHE D 1 142 ? 1.31936 -33.50593 35.85651 1.000 20.28669 139 PHE D CA 1
ATOM 6477 C C . PHE D 1 142 ? 2.41022 -33.05465 34.89000 1.000 21.53228 139 PHE D C 1
ATOM 6478 O O . PHE D 1 142 ? 2.16552 -32.90686 33.68582 1.000 20.46302 139 PHE D O 1
ATOM 6486 N N . ASP D 1 143 ? 3.63492 -32.86630 35.39272 1.000 22.31151 140 ASP D N 1
ATOM 6487 C CA . ASP D 1 143 ? 4.73003 -32.43508 34.52647 1.000 24.21678 140 ASP D CA 1
ATOM 6488 C C . ASP D 1 143 ? 5.06052 -33.48736 33.46982 1.000 19.72890 140 ASP D C 1
ATOM 6489 O O . ASP D 1 143 ? 5.40082 -33.14228 32.33061 1.000 19.16270 140 ASP D O 1
ATOM 6494 N N . TRP D 1 144 ? 4.95600 -34.77613 33.82127 1.000 20.19933 141 TRP D N 1
ATOM 6495 C CA . TRP D 1 144 ? 5.10782 -35.84238 32.83104 1.000 20.88666 141 TRP D CA 1
ATOM 6496 C C . TRP D 1 144 ? 4.16599 -35.64217 31.65137 1.000 19.87170 141 TRP D C 1
ATOM 6497 O O . TRP D 1 144 ? 4.58522 -35.68919 30.48973 1.000 19.77263 141 TRP D O 1
ATOM 6508 N N . CYS D 1 145 ? 2.87892 -35.40616 31.93338 1.000 20.57845 142 CYS D N 1
ATOM 6509 C CA . CYS D 1 145 ? 1.93383 -35.13385 30.85409 1.000 21.27945 142 CYS D CA 1
ATOM 6510 C C . CYS D 1 145 ? 2.26760 -33.83539 30.12488 1.000 19.20287 142 CYS D C 1
ATOM 6511 O O . CYS D 1 145 ? 2.13944 -33.76051 28.89675 1.000 18.16803 142 CYS D O 1
ATOM 6514 N N . CYS D 1 146 ? 2.70931 -32.80297 30.85624 1.000 21.15437 143 CYS D N 1
ATOM 6515 C CA . CYS D 1 146 ? 3.07424 -31.54897 30.19132 1.000 19.78605 143 CYS D CA 1
ATOM 6516 C C . CYS D 1 146 ? 4.16991 -31.75323 29.14594 1.000 17.46916 143 CYS D C 1
ATOM 6517 O O . CYS D 1 146 ? 4.09599 -31.17887 28.05293 1.000 19.15010 143 CYS D O 1
ATOM 6520 N N . ARG D 1 147 ? 5.19900 -32.56064 29.46001 1.000 18.08359 144 ARG D N 1
ATOM 6521 C CA . ARG D 1 147 ? 6.25087 -32.81589 28.47793 1.000 18.34718 144 ARG D CA 1
ATOM 6522 C C . ARG D 1 147 ? 5.67512 -33.34492 27.17100 1.000 25.22938 144 ARG D C 1
ATOM 6523 O O . ARG D 1 147 ? 6.09795 -32.92389 26.08437 1.000 18.10364 144 ARG D O 1
ATOM 6531 N N . GLN D 1 148 ? 4.71971 -34.27925 27.25120 1.000 21.61837 145 GLN D N 1
ATOM 6532 C CA . GLN D 1 148 ? 4.12103 -34.80650 26.02427 1.000 21.03493 145 GLN D CA 1
ATOM 6533 C C . GLN D 1 148 ? 3.41895 -33.70909 25.22607 1.000 17.99526 145 GLN D C 1
ATOM 6534 O O . GLN D 1 148 ? 3.46213 -33.72892 23.98991 1.000 18.88872 145 GLN D O 1
ATOM 6540 N N . THR D 1 149 ? 2.79216 -32.73129 25.89653 1.000 17.34758 146 THR D N 1
ATOM 6541 C CA . THR D 1 149 ? 2.11942 -31.68827 25.12448 1.000 16.75862 146 THR D CA 1
ATOM 6542 C C . THR D 1 149 ? 3.10786 -30.82061 24.35799 1.000 19.84121 146 THR D C 1
ATOM 6543 O O . THR D 1 149 ? 2.72155 -30.21581 23.35083 1.000 21.36356 146 THR D O 1
ATOM 6547 N N . TYR D 1 150 ? 4.37439 -30.76568 24.79272 1.000 18.77787 147 TYR D N 1
ATOM 6548 C CA . TYR D 1 150 ? 5.36232 -29.97753 24.05769 1.000 17.61295 147 TYR D CA 1
ATOM 6549 C C . TYR D 1 150 ? 5.75864 -30.65671 22.74662 1.000 17.43971 147 TYR D C 1
ATOM 6550 O O . TYR D 1 150 ? 6.15730 -29.97232 21.79493 1.000 21.71983 147 TYR D O 1
ATOM 6559 N N . ILE D 1 151 ? 5.64517 -31.98740 22.66114 1.000 17.48909 148 ILE D N 1
ATOM 6560 C CA . ILE D 1 151 ? 5.76938 -32.65575 21.36242 1.000 18.15210 148 ILE D CA 1
ATOM 6561 C C . ILE D 1 151 ? 4.71280 -32.13949 20.39344 1.000 19.63144 148 ILE D C 1
ATOM 6562 O O . ILE D 1 151 ? 5.00794 -31.77662 19.24834 1.000 20.98044 148 ILE D O 1
ATOM 6567 N N . ALA D 1 152 ? 3.45268 -32.16083 20.82016 1.000 20.27762 149 ALA D N 1
ATOM 6568 C CA . ALA D 1 152 ? 2.37541 -31.68916 19.95529 1.000 23.14001 149 ALA D CA 1
ATOM 6569 C C . ALA D 1 152 ? 2.59478 -30.23298 19.57288 1.000 22.76284 149 ALA D C 1
ATOM 6570 O O . ALA D 1 152 ? 2.44693 -29.85397 18.40543 1.000 21.96547 149 ALA D O 1
ATOM 6572 N N . LEU D 1 153 ? 2.95423 -29.40460 20.55470 1.000 20.69792 150 LEU D N 1
ATOM 6573 C CA . LEU D 1 153 ? 3.29662 -28.00951 20.29013 1.000 21.55030 150 LEU D CA 1
ATOM 6574 C C . LEU D 1 153 ? 4.32857 -27.90243 19.17202 1.000 20.91517 150 LEU D C 1
ATOM 6575 O O . LEU D 1 153 ? 4.10100 -27.23116 18.15640 1.000 19.16661 150 LEU D O 1
ATOM 6580 N N . GLY D 1 154 ? 5.46561 -28.59677 19.33368 1.000 17.41628 151 GLY D N 1
ATOM 6581 C CA . GLY D 1 154 ? 6.50609 -28.53901 18.32322 1.000 19.97072 151 GLY D CA 1
ATOM 6582 C C . GLY D 1 154 ? 6.02465 -28.97418 16.95420 1.000 19.16630 151 GLY D C 1
ATOM 6583 O O . GLY D 1 154 ? 6.31359 -28.32305 15.94839 1.000 19.84444 151 GLY D O 1
ATOM 6584 N N . ASN D 1 155 ? 5.27600 -30.07670 16.89501 1.000 19.45696 152 ASN D N 1
ATOM 6585 C CA . ASN D 1 155 ? 4.79862 -30.56667 15.60462 1.000 18.18183 152 ASN D CA 1
ATOM 6586 C C . ASN D 1 155 ? 3.80916 -29.59433 14.96187 1.000 19.50132 152 ASN D C 1
ATOM 6587 O O . ASN D 1 155 ? 3.82326 -29.40021 13.73992 1.000 18.59916 152 ASN D O 1
ATOM 6608 N N . THR D 1 158 ? 5.85833 -26.48377 13.64009 1.000 21.43438 155 THR D N 1
ATOM 6609 C CA . THR D 1 158 ? 6.69425 -26.86054 12.50451 1.000 21.43940 155 THR D CA 1
ATOM 6610 C C . THR D 1 158 ? 5.85440 -27.12134 11.25942 1.000 23.83344 155 THR D C 1
ATOM 6611 O O . THR D 1 158 ? 6.15159 -26.60935 10.16991 1.000 18.57142 155 THR D O 1
ATOM 6615 N N . GLY D 1 159 ? 4.81063 -27.93650 11.39136 1.000 24.46822 156 GLY D N 1
ATOM 6616 C CA . GLY D 1 159 ? 3.98274 -28.22498 10.23458 1.000 22.23381 156 GLY D CA 1
ATOM 6617 C C . GLY D 1 159 ? 3.31701 -26.98094 9.67402 1.000 18.79230 156 GLY D C 1
ATOM 6618 O O . GLY D 1 159 ? 3.27247 -26.78628 8.45758 1.000 22.58379 156 GLY D O 1
ATOM 6619 N N . ALA D 1 160 ? 2.78816 -26.12589 10.55531 1.000 17.30074 157 ALA D N 1
ATOM 6620 C CA . ALA D 1 160 ? 2.21475 -24.84942 10.12049 1.000 20.89103 157 ALA D CA 1
ATOM 6621 C C . ALA D 1 160 ? 3.22776 -24.03331 9.32897 1.000 22.09645 157 ALA D C 1
ATOM 6622 O O . ALA D 1 160 ? 2.92049 -23.51578 8.24963 1.000 19.51434 157 ALA D O 1
ATOM 6624 N N . ALA D 1 161 ? 4.46137 -23.93902 9.83557 1.000 19.25221 158 ALA D N 1
ATOM 6625 C CA . ALA D 1 161 ? 5.48014 -23.14952 9.15057 1.000 24.50906 158 ALA D CA 1
ATOM 6626 C C . ALA D 1 161 ? 5.80967 -23.72588 7.78168 1.000 23.22308 158 ALA D C 1
ATOM 6627 O O . ALA D 1 161 ? 5.97320 -22.97847 6.81122 1.000 22.65301 158 ALA D O 1
ATOM 6637 N N . ALA D 1 163 ? 3.99096 -25.14425 5.81257 1.000 23.96559 160 ALA D N 1
ATOM 6638 C CA . ALA D 1 163 ? 2.89053 -24.82068 4.91559 1.000 27.00423 160 ALA D CA 1
ATOM 6639 C C . ALA D 1 163 ? 2.65468 -23.31838 4.77330 1.000 28.81490 160 ALA D C 1
ATOM 6640 O O . ALA D 1 163 ? 1.68252 -22.92537 4.12240 1.000 29.27754 160 ALA D O 1
ATOM 6642 N N . GLY D 1 164 ? 3.50123 -22.48219 5.36843 1.000 27.03290 161 GLY D N 1
ATOM 6643 C CA . GLY D 1 164 ? 3.46449 -21.04719 5.16053 1.000 24.24238 161 GLY D CA 1
ATOM 6644 C C . GLY D 1 164 ? 2.82920 -20.22805 6.26347 1.000 29.79375 161 GLY D C 1
ATOM 6645 O O . GLY D 1 164 ? 2.65514 -19.01389 6.08908 1.000 31.43193 161 GLY D O 1
ATOM 6646 N N . ILE D 1 165 ? 2.47956 -20.84120 7.38669 1.000 23.43589 162 ILE D N 1
ATOM 6647 C CA . ILE D 1 165 ? 1.72119 -20.18180 8.44226 1.000 23.24658 162 ILE D CA 1
ATOM 6648 C C . ILE D 1 165 ? 2.65094 -19.91591 9.61892 1.000 22.85321 162 ILE D C 1
ATOM 6649 O O . ILE D 1 165 ? 3.34809 -20.82345 10.08508 1.000 25.26827 162 ILE D O 1
ATOM 6654 N N . ASP D 1 166 ? 2.64796 -18.67800 10.10457 1.000 23.01994 163 ASP D N 1
ATOM 6655 C CA . ASP D 1 166 ? 3.52645 -18.27838 11.19275 1.000 25.12681 163 ASP D CA 1
ATOM 6656 C C . ASP D 1 166 ? 2.91078 -18.62384 12.54254 1.000 22.35876 163 ASP D C 1
ATOM 6657 O O . ASP D 1 166 ? 1.70132 -18.84315 12.66804 1.000 22.33788 163 ASP D O 1
ATOM 6662 N N . SER D 1 167 ? 3.76418 -18.65904 13.56673 1.000 22.09047 164 SER D N 1
ATOM 6663 C CA . SER D 1 167 ? 3.32747 -19.03319 14.90570 1.000 21.73133 164 SER D CA 1
ATOM 6664 C C . SER D 1 167 ? 4.29670 -18.45372 15.92992 1.000 21.71372 164 SER D C 1
ATOM 6665 O O . SER D 1 167 ? 5.32392 -17.86684 15.58000 1.000 22.34740 164 SER D O 1
ATOM 6668 N N . CYS D 1 168 ? 3.94284 -18.61423 17.21105 1.000 22.64363 165 CYS D N 1
ATOM 6669 C CA . CYS D 1 168 ? 4.83225 -18.30660 18.34537 1.000 29.15374 165 CYS D CA 1
ATOM 6670 C C . CYS D 1 168 ? 4.46054 -19.21779 19.51216 1.000 22.65807 165 CYS D C 1
ATOM 6671 O O . CYS D 1 168 ? 3.26639 -19.29448 19.85038 1.000 21.06429 165 CYS D O 1
ATOM 6674 N N . PRO D 1 169 ? 5.41857 -19.93617 20.11095 1.000 21.39559 166 PRO D N 1
ATOM 6675 C CA . PRO D 1 169 ? 5.14461 -20.61957 21.38218 1.000 20.72151 166 PRO D CA 1
ATOM 6676 C C . PRO D 1 169 ? 5.12403 -19.60846 22.51831 1.000 22.43990 166 PRO D C 1
ATOM 6677 O O . PRO D 1 169 ? 5.79750 -18.57595 22.47291 1.000 21.28107 166 PRO D O 1
ATOM 6681 N N . VAL D 1 170 ? 4.31080 -19.88802 23.53644 1.000 20.96818 167 VAL D N 1
ATOM 6682 C CA . VAL D 1 170 ? 4.03774 -18.88658 24.56680 1.000 22.28180 167 VAL D CA 1
ATOM 6683 C C . VAL D 1 170 ? 3.99519 -19.53940 25.94308 1.000 23.66068 167 VAL D C 1
ATOM 6684 O O . VAL D 1 170 ? 3.12195 -20.37098 26.21524 1.000 22.50004 167 VAL D O 1
ATOM 6688 N N . GLU D 1 171 ? 4.92267 -19.14310 26.81599 1.000 25.48639 168 GLU D N 1
ATOM 6689 C CA . GLU D 1 171 ? 4.85030 -19.42276 28.24316 1.000 21.51295 168 GLU D CA 1
ATOM 6690 C C . GLU D 1 171 ? 4.67005 -18.16329 29.07418 1.000 21.97380 168 GLU D C 1
ATOM 6691 O O . GLU D 1 171 ? 4.44521 -18.26695 30.28511 1.000 22.24717 168 GLU D O 1
ATOM 6697 N N . GLY D 1 172 ? 4.79513 -16.98240 28.46995 1.000 22.28275 169 GLY D N 1
ATOM 6698 C CA . GLY D 1 172 ? 4.78447 -15.75694 29.23935 1.000 22.88931 169 GLY D CA 1
ATOM 6699 C C . GLY D 1 172 ? 3.40172 -15.31018 29.68535 1.000 23.12653 169 GLY D C 1
ATOM 6700 O O . GLY D 1 172 ? 2.87335 -14.30798 29.19494 1.000 24.12849 169 GLY D O 1
ATOM 6701 N N . PHE D 1 173 ? 2.81161 -16.04159 30.62719 1.000 23.01014 170 PHE D N 1
ATOM 6702 C CA . PHE D 1 173 ? 1.55355 -15.64003 31.24001 1.000 23.34026 170 PHE D CA 1
ATOM 6703 C C . PHE D 1 173 ? 1.51117 -16.20249 32.64991 1.000 23.44614 170 PHE D C 1
ATOM 6704 O O . PHE D 1 173 ? 2.23421 -17.14445 32.98109 1.000 23.14544 170 PHE D O 1
ATOM 6712 N N . ASN D 1 174 ? 0.65667 -15.61976 33.48389 1.000 24.67187 171 ASN D N 1
ATOM 6713 C CA . ASN D 1 174 ? 0.45984 -16.16274 34.82213 1.000 28.24776 171 ASN D CA 1
ATOM 6714 C C . ASN D 1 174 ? -0.37165 -17.43790 34.73086 1.000 23.63458 171 ASN D C 1
ATOM 6715 O O . ASN D 1 174 ? -1.54983 -17.39794 34.36603 1.000 23.64478 171 ASN D O 1
ATOM 6720 N N . TYR D 1 175 ? 0.24227 -18.57090 35.08209 1.000 23.29324 172 TYR D N 1
ATOM 6721 C CA . TYR D 1 175 ? -0.39908 -19.86791 34.90105 1.000 24.17942 172 TYR D CA 1
ATOM 6722 C C . TYR D 1 175 ? -1.61423 -20.03649 35.80492 1.000 23.17396 172 TYR D C 1
ATOM 6723 O O . TYR D 1 175 ? -2.63348 -20.59323 35.38033 1.000 23.60328 172 TYR D O 1
ATOM 6732 N N . ALA D 1 176 ? -1.52562 -19.58065 37.05474 1.000 25.04191 173 ALA D N 1
ATOM 6733 C CA . ALA D 1 176 ? -2.68355 -19.64600 37.94787 1.000 29.52044 173 ALA D CA 1
ATOM 6734 C C . ALA D 1 176 ? -3.83590 -18.78646 37.43049 1.000 24.40584 173 ALA D C 1
ATOM 6735 O O . ALA D 1 176 ? -4.99933 -19.21068 37.44172 1.000 24.45035 173 ALA D O 1
ATOM 6737 N N . ASP D 1 177 ? -3.53157 -17.55655 37.00308 1.000 24.67830 174 ASP D N 1
ATOM 6738 C CA . ASP D 1 177 ? -4.55214 -16.68908 36.42299 1.000 26.53922 174 ASP D CA 1
ATOM 6739 C C . ASP D 1 177 ? -5.18535 -17.32693 35.19214 1.000 27.97494 174 ASP D C 1
ATOM 6740 O O . ASP D 1 177 ? -6.39794 -17.21513 34.98347 1.000 32.30976 174 ASP D O 1
ATOM 6753 N N A GLU D 1 179 ? -5.55936 -20.50716 34.43624 0.479 27.73960 176 GLU D N 1
ATOM 6754 N N B GLU D 1 179 ? -5.55165 -20.53973 34.41099 0.521 27.73570 176 GLU D N 1
ATOM 6755 C CA A GLU D 1 179 ? -6.46669 -21.58982 34.79837 0.479 30.39290 176 GLU D CA 1
ATOM 6756 C CA B GLU D 1 179 ? -6.49398 -21.58887 34.79307 0.521 30.20940 176 GLU D CA 1
ATOM 6757 C C A GLU D 1 179 ? -7.74069 -21.05377 35.44416 0.479 30.11851 176 GLU D C 1
ATOM 6758 C C B GLU D 1 179 ? -7.76669 -20.99596 35.37670 0.521 30.08123 176 GLU D C 1
ATOM 6759 O O A GLU D 1 179 ? -8.82549 -21.60183 35.22394 0.479 32.55556 176 GLU D O 1
ATOM 6760 O O B GLU D 1 179 ? -8.87072 -21.45270 35.06008 0.521 32.31850 176 GLU D O 1
ATOM 6771 N N . ARG D 1 180 ? -7.63992 -19.97497 36.22943 1.000 28.58504 177 ARG D N 1
ATOM 6772 C CA . ARG D 1 180 ? -8.83395 -19.39477 36.84846 1.000 27.36538 177 ARG D CA 1
ATOM 6773 C C . ARG D 1 180 ? -9.77131 -18.79270 35.80824 1.000 38.40238 177 ARG D C 1
ATOM 6774 O O . ARG D 1 180 ? -10.99930 -18.91647 35.91995 1.000 42.20029 177 ARG D O 1
ATOM 6782 N N . VAL D 1 181 ? -9.22056 -18.12711 34.79631 1.000 29.41115 178 VAL D N 1
ATOM 6783 C CA . VAL D 1 181 ? -10.06625 -17.48320 33.80026 1.000 28.61050 178 VAL D CA 1
ATOM 6784 C C . VAL D 1 181 ? -10.66738 -18.51851 32.84778 1.000 28.76362 178 VAL D C 1
ATOM 6785 O O . VAL D 1 181 ? -11.88031 -18.52116 32.59349 1.000 28.18195 178 VAL D O 1
ATOM 6789 N N . LEU D 1 182 ? -9.83770 -19.41543 32.31261 1.000 28.16671 179 LEU D N 1
ATOM 6790 C CA . LEU D 1 182 ? -10.33879 -20.36847 31.32418 1.000 28.41165 179 LEU D CA 1
ATOM 6791 C C . LEU D 1 182 ? -11.27256 -21.39338 31.95555 1.000 27.05889 179 LEU D C 1
ATOM 6792 O O . LEU D 1 182 ? -12.31973 -21.71816 31.38296 1.000 28.13244 179 LEU D O 1
ATOM 6797 N N . SER D 1 183 ? -10.92417 -21.90210 33.13908 1.000 24.50341 180 SER D N 1
ATOM 6798 C CA . SER D 1 183 ? -11.75431 -22.90604 33.79691 1.000 27.73647 180 SER D CA 1
ATOM 6799 C C . SER D 1 183 ? -12.80670 -22.28791 34.71120 1.000 35.46588 180 SER D C 1
ATOM 6800 O O . SER D 1 183 ? -13.97117 -22.69971 34.69459 1.000 35.04041 180 SER D O 1
ATOM 6803 N N . GLY D 1 184 ? -12.41078 -21.32350 35.53192 1.000 37.45209 181 GLY D N 1
ATOM 6804 C CA . GLY D 1 184 ? -13.32678 -20.76427 36.49870 1.000 34.79751 181 GLY D CA 1
ATOM 6805 C C . GLY D 1 184 ? -14.28800 -19.76500 35.89289 1.000 38.78136 181 GLY D C 1
ATOM 6806 O O . GLY D 1 184 ? -15.48941 -19.86768 36.11608 1.000 37.95056 181 GLY D O 1
ATOM 6807 N N . GLN D 1 185 ? -13.77726 -18.80422 35.11748 1.000 31.78151 182 GLN D N 1
ATOM 6808 C CA . GLN D 1 185 ? -14.63498 -17.75036 34.58214 1.000 30.30015 182 GLN D CA 1
ATOM 6809 C C . GLN D 1 185 ? -15.42968 -18.21201 33.36658 1.000 27.11629 182 GLN D C 1
ATOM 6810 O O . GLN D 1 185 ? -16.59304 -17.83014 33.20887 1.000 27.82978 182 GLN D O 1
ATOM 6816 N N . PHE D 1 186 ? -14.83466 -19.02229 32.49222 1.000 26.82052 183 PHE D N 1
ATOM 6817 C CA . PHE D 1 186 ? -15.49796 -19.40515 31.25402 1.000 28.15244 183 PHE D CA 1
ATOM 6818 C C . PHE D 1 186 ? -15.85262 -20.88475 31.19380 1.000 32.84658 183 PHE D C 1
ATOM 6819 O O . PHE D 1 186 ? -16.45538 -21.32094 30.20498 1.000 33.96986 183 PHE D O 1
ATOM 6827 N N . GLY D 1 187 ? -15.49737 -21.66077 32.21478 1.000 28.86573 184 GLY D N 1
ATOM 6828 C CA . GLY D 1 187 ? -15.96792 -23.03098 32.32488 1.000 25.72816 184 GLY D CA 1
ATOM 6829 C C . GLY D 1 187 ? -15.59096 -23.92620 31.16625 1.000 31.66106 184 GLY D C 1
ATOM 6830 O O . GLY D 1 187 ? -16.37653 -24.79935 30.78260 1.000 32.25192 184 GLY D O 1
ATOM 6831 N N . LEU D 1 188 ? -14.39990 -23.73715 30.60320 1.000 25.52945 185 LEU D N 1
ATOM 6832 C CA . LEU D 1 188 ? -13.99296 -24.50012 29.43082 1.000 28.58856 185 LEU D CA 1
ATOM 6833 C C . LEU D 1 188 ? -13.49339 -25.89253 29.77095 1.000 29.28728 185 LEU D C 1
ATOM 6834 O O . LEU D 1 188 ? -13.49677 -26.76030 28.89362 1.000 31.49087 185 LEU D O 1
ATOM 6839 N N . PHE D 1 189 ? -13.02995 -26.11566 30.99991 1.000 27.97837 186 PHE D N 1
ATOM 6840 C CA . PHE D 1 189 ? -12.56672 -27.43624 31.39311 1.000 26.13636 186 PHE D CA 1
ATOM 6841 C C . PHE D 1 189 ? -12.67650 -27.58594 32.90155 1.000 25.27898 186 PHE D C 1
ATOM 6842 O O . PHE D 1 189 ? -12.82585 -26.60707 33.63960 1.000 25.86839 186 PHE D O 1
ATOM 6850 N N . ASP D 1 190 ? -12.62847 -28.84302 33.33635 1.000 23.60861 187 ASP D N 1
ATOM 6851 C CA . ASP D 1 190 ? -12.55482 -29.21313 34.74529 1.000 26.36706 187 ASP D CA 1
ATOM 6852 C C . ASP D 1 190 ? -11.11681 -29.06508 35.23443 1.000 29.90464 187 ASP D C 1
ATOM 6853 O O . ASP D 1 190 ? -10.24570 -29.85983 34.86760 1.000 27.80495 187 ASP D O 1
ATOM 6858 N N . ALA D 1 191 ? -10.88164 -28.07060 36.09381 1.000 29.22541 188 ALA D N 1
ATOM 6859 C CA . ALA D 1 191 ? -9.55715 -27.84108 36.64526 1.000 29.67835 188 ALA D CA 1
ATOM 6860 C C . ALA D 1 191 ? -9.09352 -28.98396 37.53658 1.000 28.25054 188 ALA D C 1
ATOM 6861 O O . ALA D 1 191 ? -7.90184 -29.07511 37.82892 1.000 25.86456 188 ALA D O 1
ATOM 6863 N N . ALA D 1 192 ? -9.99444 -29.85271 37.98773 1.000 28.77782 189 ALA D N 1
ATOM 6864 C CA . ALA D 1 192 ? -9.52109 -31.01911 38.73426 1.000 33.39059 189 ALA D CA 1
ATOM 6865 C C . ALA D 1 192 ? -8.83872 -32.02963 37.82159 1.000 25.74270 189 ALA D C 1
ATOM 6866 O O . ALA D 1 192 ? -7.94432 -32.75735 38.25986 1.000 25.98673 189 ALA D O 1
ATOM 6868 N N . GLU D 1 193 ? -9.23964 -32.08563 36.55635 1.000 28.84596 190 GLU D N 1
ATOM 6869 C CA . GLU D 1 193 ? -8.78064 -33.12910 35.65070 1.000 26.63561 190 GLU D CA 1
ATOM 6870 C C . GLU D 1 193 ? -7.69815 -32.67123 34.68413 1.000 24.50077 190 GLU D C 1
ATOM 6871 O O . GLU D 1 193 ? -6.98060 -33.51945 34.14769 1.000 25.55504 190 GLU D O 1
ATOM 6877 N N . TRP D 1 194 ? -7.57513 -31.36550 34.44349 1.000 23.98343 191 TRP D N 1
ATOM 6878 C CA . TRP D 1 194 ? -6.67332 -30.82137 33.43917 1.000 24.26773 191 TRP D CA 1
ATOM 6879 C C . TRP D 1 194 ? -6.00669 -29.56278 33.97705 1.000 24.37226 191 TRP D C 1
ATOM 6880 O O . TRP D 1 194 ? -6.60058 -28.82089 34.76825 1.000 22.67975 191 TRP D O 1
ATOM 6891 N N . GLY D 1 195 ? -4.78082 -29.31878 33.51966 1.000 21.69096 192 GLY D N 1
ATOM 6892 C CA . GLY D 1 195 ? -4.06111 -28.10857 33.88317 1.000 22.96369 192 GLY D CA 1
ATOM 6893 C C . GLY D 1 195 ? -3.41797 -27.46078 32.67428 1.000 22.97848 192 GLY D C 1
ATOM 6894 O O . GLY D 1 195 ? -3.08885 -28.11898 31.68785 1.000 24.45000 192 GLY D O 1
ATOM 6895 N N . VAL D 1 196 ? -3.21429 -26.14910 32.76953 1.000 23.86847 193 VAL D N 1
ATOM 6896 C CA . VAL D 1 196 ? -2.61521 -25.42676 31.65314 1.000 21.05952 193 VAL D CA 1
ATOM 6897 C C . VAL D 1 196 ? -1.13469 -25.77384 31.54673 1.000 20.88322 193 VAL D C 1
ATOM 6898 O O . VAL D 1 196 ? -0.40570 -25.76388 32.54595 1.000 21.06776 193 VAL D O 1
ATOM 6902 N N A SER D 1 197 ? -0.68906 -26.08725 30.32970 0.709 22.39054 194 SER D N 1
ATOM 6903 N N B SER D 1 197 ? -0.68180 -26.07678 30.32931 0.291 22.49812 194 SER D N 1
ATOM 6904 C CA A SER D 1 197 ? 0.68437 -26.48984 30.04716 0.709 23.47040 194 SER D CA 1
ATOM 6905 C CA B SER D 1 197 ? 0.69929 -26.47202 30.07791 0.291 23.23598 194 SER D CA 1
ATOM 6906 C C A SER D 1 197 ? 1.49341 -25.42840 29.31478 0.709 25.09487 194 SER D C 1
ATOM 6907 C C B SER D 1 197 ? 1.49840 -25.42444 29.31416 0.291 24.10456 194 SER D C 1
ATOM 6908 O O A SER D 1 197 ? 2.61241 -25.09537 29.73612 0.709 20.55466 194 SER D O 1
ATOM 6909 O O B SER D 1 197 ? 2.60997 -25.07288 29.73098 0.291 22.92935 194 SER D O 1
ATOM 6914 N N . VAL D 1 198 ? 0.96102 -24.91631 28.20817 1.000 22.68631 195 VAL D N 1
ATOM 6915 C CA . VAL D 1 198 ? 1.68673 -23.99467 27.33353 1.000 25.40305 195 VAL D CA 1
ATOM 6916 C C . VAL D 1 198 ? 0.66752 -23.44457 26.34573 1.000 25.85667 195 VAL D C 1
ATOM 6917 O O . VAL D 1 198 ? -0.43684 -23.98019 26.22282 1.000 27.81700 195 VAL D O 1
ATOM 6921 N N . ALA D 1 199 ? 1.01792 -22.36279 25.65056 1.000 21.79547 196 ALA D N 1
ATOM 6922 C CA . ALA D 1 199 ? 0.12650 -21.81163 24.63852 1.000 20.53795 196 ALA D CA 1
ATOM 6923 C C . ALA D 1 199 ? 0.88962 -21.59627 23.33535 1.000 21.37945 196 ALA D C 1
ATOM 6924 O O . ALA D 1 199 ? 2.11341 -21.70823 23.27851 1.000 20.43415 196 ALA D O 1
ATOM 6926 N N . ALA D 1 200 ? 0.14835 -21.28642 22.26895 1.000 23.62005 197 ALA D N 1
ATOM 6927 C CA . ALA D 1 200 ? 0.76818 -20.92946 21.00100 1.000 22.62008 197 ALA D CA 1
ATOM 6928 C C . ALA D 1 200 ? -0.18089 -20.06131 20.18211 1.000 24.65601 197 ALA D C 1
ATOM 6929 O O . ALA D 1 200 ? -1.39288 -20.28331 20.18054 1.000 23.87813 197 ALA D O 1
ATOM 6931 N N . THR D 1 201 ? 0.38155 -19.08106 19.48537 1.000 21.62611 198 THR D N 1
ATOM 6932 C CA . THR D 1 201 ? -0.35436 -18.23849 18.55416 1.000 26.99549 198 THR D CA 1
ATOM 6933 C C . THR D 1 201 ? -0.09051 -18.70160 17.13025 1.000 21.70122 198 THR D C 1
ATOM 6934 O O . THR D 1 201 ? 0.96171 -19.25819 16.84277 1.000 21.47792 198 THR D O 1
ATOM 6938 N N . PHE D 1 202 ? -1.05501 -18.46614 16.23961 1.000 22.02812 199 PHE D N 1
ATOM 6939 C CA . PHE D 1 202 ? -0.90028 -18.78405 14.82534 1.000 22.16084 199 PHE D CA 1
ATOM 6940 C C . PHE D 1 202 ? -1.49559 -17.67252 13.97756 1.000 22.78400 199 PHE D C 1
ATOM 6941 O O . PHE D 1 202 ? -2.56723 -17.13837 14.29651 1.000 23.09693 199 PHE D O 1
ATOM 6949 N N . GLY D 1 203 ? -0.81128 -17.34920 12.88761 1.000 23.03793 200 GLY D N 1
ATOM 6950 C CA . GLY D 1 203 ? -1.32771 -16.36234 11.95648 1.000 24.23143 200 GLY D CA 1
ATOM 6951 C C . GLY D 1 203 ? -0.34044 -16.10642 10.84124 1.000 27.55255 200 GLY D C 1
ATOM 6952 O O . GLY D 1 203 ? 0.51478 -16.94273 10.55068 1.000 26.72340 200 GLY D O 1
ATOM 6953 N N . TYR D 1 204 ? -0.46161 -14.93551 10.21845 1.000 25.16682 201 TYR D N 1
ATOM 6954 C CA . TYR D 1 204 ? 0.44089 -14.51519 9.15532 1.000 26.28199 201 TYR D CA 1
ATOM 6955 C C . TYR D 1 204 ? 1.22816 -13.29552 9.62263 1.000 26.47481 201 TYR D C 1
ATOM 6956 O O . TYR D 1 204 ? 0.64148 -12.33783 10.12669 1.000 26.92066 201 TYR D O 1
ATOM 6965 N N . ARG D 1 205 ? 2.55125 -13.33839 9.47422 1.000 28.27426 202 ARG D N 1
ATOM 6966 C CA . ARG D 1 205 ? 3.38136 -12.27491 10.02824 1.000 33.99785 202 ARG D CA 1
ATOM 6967 C C . ARG D 1 205 ? 3.12438 -10.94485 9.32363 1.000 28.72239 202 ARG D C 1
ATOM 6968 O O . ARG D 1 205 ? 2.83569 -10.88818 8.12575 1.000 30.23271 202 ARG D O 1
ATOM 6976 N N . VAL D 1 206 ? 3.22659 -9.86079 10.09114 1.000 29.16770 203 VAL D N 1
ATOM 6977 C CA . VAL D 1 206 ? 2.97456 -8.53734 9.52858 1.000 32.47661 203 VAL D CA 1
ATOM 6978 C C . VAL D 1 206 ? 4.23469 -7.91010 8.94303 1.000 38.53203 203 VAL D C 1
ATOM 6979 O O . VAL D 1 206 ? 4.12719 -6.97911 8.13512 1.000 35.03534 203 VAL D O 1
ATOM 6983 N N . GLN D 1 207 ? 5.42083 -8.42198 9.29121 1.000 35.39378 204 GLN D N 1
ATOM 6984 C CA . GLN D 1 207 ? 6.67655 -7.90511 8.76705 1.000 41.17060 204 GLN D CA 1
ATOM 6985 C C . GLN D 1 207 ? 7.69111 -9.03603 8.72332 1.000 35.65166 204 GLN D C 1
ATOM 6986 O O . GLN D 1 207 ? 7.48245 -10.11861 9.28165 1.000 29.99697 204 GLN D O 1
ATOM 6992 N N . GLU D 1 208 ? 8.80640 -8.78680 8.05342 1.000 38.47336 205 GLU D N 1
ATOM 6993 C CA . GLU D 1 208 ? 9.82352 -9.82264 8.02056 1.000 40.41446 205 GLU D CA 1
ATOM 6994 C C . GLU D 1 208 ? 10.40206 -10.02487 9.41725 1.000 38.48933 205 GLU D C 1
ATOM 6995 O O . GLU D 1 208 ? 10.40530 -9.11716 10.25515 1.000 38.35952 205 GLU D O 1
ATOM 7001 N N . ILE D 1 209 ? 10.83769 -11.25154 9.68091 1.000 30.79809 206 ILE D N 1
ATOM 7002 C CA . ILE D 1 209 ? 11.38209 -11.64760 10.97301 1.000 30.75957 206 ILE D CA 1
ATOM 7003 C C . ILE D 1 209 ? 12.79008 -12.18248 10.75468 1.000 35.16548 206 ILE D C 1
ATOM 7004 O O . ILE D 1 209 ? 13.00349 -13.05474 9.90390 1.000 33.26770 206 ILE D O 1
ATOM 7009 N N . ALA D 1 210 ? 13.73995 -11.67323 11.53085 1.000 34.13540 207 ALA D N 1
ATOM 7010 C CA . ALA D 1 210 ? 15.12420 -12.10993 11.42313 1.000 29.45499 207 ALA D CA 1
ATOM 7011 C C . ALA D 1 210 ? 15.31728 -13.48347 12.04898 1.000 27.41651 207 ALA D C 1
ATOM 7012 O O . ALA D 1 210 ? 14.80114 -13.76630 13.13535 1.000 26.49475 207 ALA D O 1
ATOM 7014 N N . THR D 1 211 ? 16.07181 -14.33691 11.35539 1.000 31.79772 208 THR D N 1
ATOM 7015 C CA . THR D 1 211 ? 16.43853 -15.63703 11.91045 1.000 30.91649 208 THR D CA 1
ATOM 7016 C C . THR D 1 211 ? 17.21305 -15.45167 13.20708 1.000 24.11630 208 THR D C 1
ATOM 7017 O O . THR D 1 211 ? 18.13460 -14.63997 13.27910 1.000 29.69750 208 THR D O 1
ATOM 7021 N N . LYS D 1 212 ? 16.82169 -16.19095 14.23790 1.000 25.71028 209 LYS D N 1
ATOM 7022 C CA . LYS D 1 212 ? 17.44149 -16.06420 15.54740 1.000 25.40540 209 LYS D CA 1
ATOM 7023 C C . LYS D 1 212 ? 18.55299 -17.09734 15.70431 1.000 30.03302 209 LYS D C 1
ATOM 7024 O O . LYS D 1 212 ? 18.53494 -18.15835 15.07656 1.000 27.50634 209 LYS D O 1
ATOM 7030 N N . ALA D 1 213 ? 19.52530 -16.77547 16.55216 1.000 21.58267 210 ALA D N 1
ATOM 7031 C CA . ALA D 1 213 ? 20.72483 -17.59679 16.65709 1.000 23.25369 210 ALA D CA 1
ATOM 7032 C C . ALA D 1 213 ? 20.48202 -18.87454 17.45529 1.000 23.90466 210 ALA D C 1
ATOM 7033 O O . ALA D 1 213 ? 19.52479 -18.99319 18.22423 1.000 21.87655 210 ALA D O 1
ATOM 7035 N N . ARG D 1 214 ? 21.39814 -19.83077 17.27292 1.000 20.52899 211 ARG D N 1
ATOM 7036 C CA . ARG D 1 214 ? 21.44829 -21.06984 18.03855 1.000 22.99578 211 ARG D CA 1
ATOM 7037 C C . ARG D 1 214 ? 22.90115 -21.35621 18.38493 1.000 27.59771 211 ARG D C 1
ATOM 7038 O O . ARG D 1 214 ? 23.81334 -20.99389 17.63739 1.000 24.41891 211 ARG D O 1
ATOM 7046 N N . ARG D 1 215 ? 23.10340 -22.00358 19.52476 1.000 21.12352 212 ARG D N 1
ATOM 7047 C CA . ARG D 1 215 ? 24.43864 -22.43231 19.91611 1.000 25.54731 212 ARG D CA 1
ATOM 7048 C C . ARG D 1 215 ? 24.99970 -23.37715 18.84984 1.000 25.70918 212 ARG D C 1
ATOM 7049 O O . ARG D 1 215 ? 24.23669 -24.13196 18.23769 1.000 22.67976 212 ARG D O 1
ATOM 7057 N N . PRO D 1 216 ? 26.30916 -23.33741 18.56649 1.000 27.54745 213 PRO D N 1
ATOM 7058 C CA . PRO D 1 216 ? 26.87143 -24.25825 17.56838 1.000 31.70331 213 PRO D CA 1
ATOM 7059 C C . PRO D 1 216 ? 26.64098 -25.71078 17.95059 1.000 26.61061 213 PRO D C 1
ATOM 7060 O O . PRO D 1 216 ? 26.63036 -26.07415 19.12876 1.000 24.68957 213 PRO D O 1
ATOM 7064 N N . LEU D 1 217 ? 26.43748 -26.54029 16.92559 1.000 24.34034 214 LEU D N 1
ATOM 7065 C CA . LEU D 1 217 ? 26.21200 -27.96355 17.15285 1.000 32.33127 214 LEU D CA 1
ATOM 7066 C C . LEU D 1 217 ? 27.32798 -28.58194 17.99513 1.000 31.40807 214 LEU D C 1
ATOM 7067 O O . LEU D 1 217 ? 27.06504 -29.45503 18.82909 1.000 33.86831 214 LEU D O 1
ATOM 7072 N N . GLU D 1 218 ? 28.56894 -28.10112 17.83682 1.000 30.33310 215 GLU D N 1
ATOM 7073 C CA . GLU D 1 218 ? 29.69342 -28.62786 18.60739 1.000 30.00709 215 GLU D CA 1
ATOM 7074 C C . GLU D 1 218 ? 29.57658 -28.33948 20.10145 1.000 28.57207 215 GLU D C 1
ATOM 7075 O O . GLU D 1 218 ? 30.27559 -28.96955 20.89664 1.000 30.31304 215 GLU D O 1
ATOM 7081 N N . GLU D 1 219 ? 28.73441 -27.39556 20.50844 1.000 25.29716 216 GLU D N 1
ATOM 7082 C CA . GLU D 1 219 ? 28.48665 -27.13579 21.91930 1.000 20.14168 216 GLU D CA 1
ATOM 7083 C C . GLU D 1 219 ? 27.17644 -27.76046 22.39030 1.000 24.57647 216 GLU D C 1
ATOM 7084 O O . GLU D 1 219 ? 26.64997 -27.37868 23.44548 1.000 29.32544 216 GLU D O 1
ATOM 7090 N N . THR D 1 220 ? 26.62241 -28.68347 21.61717 1.000 20.99321 217 THR D N 1
ATOM 7091 C CA . THR D 1 220 ? 25.34360 -29.28641 21.97139 1.000 22.13724 217 THR D CA 1
ATOM 7092 C C . THR D 1 220 ? 25.42172 -30.80010 21.86473 1.000 21.05195 217 THR D C 1
ATOM 7093 O O . THR D 1 220 ? 24.83130 -31.51466 22.67917 1.000 23.72129 217 THR D O 1
ATOM 7097 N N . VAL D 1 221 ? 26.17335 -31.30257 20.89110 1.000 18.21023 218 VAL D N 1
ATOM 7098 C CA . VAL D 1 221 ? 26.23358 -32.73352 20.64130 1.000 18.62566 218 VAL D CA 1
ATOM 7099 C C . VAL D 1 221 ? 27.42790 -33.32821 21.37908 1.000 30.87681 218 VAL D C 1
ATOM 7100 O O . VAL D 1 221 ? 28.53647 -32.78699 21.33672 1.000 24.50091 218 VAL D O 1
ATOM 7104 N N . ILE D 1 222 ? 27.19133 -34.43776 22.06805 1.000 24.71539 219 ILE D N 1
ATOM 7105 C CA . ILE D 1 222 ? 28.21560 -35.19246 22.76081 1.000 20.24490 219 ILE D CA 1
ATOM 7106 C C . ILE D 1 222 ? 28.29787 -36.54293 22.07207 1.000 23.26600 219 ILE D C 1
ATOM 7107 O O . ILE D 1 222 ? 27.33589 -37.32379 22.10808 1.000 21.49606 219 ILE D O 1
ATOM 7112 N N . TRP D 1 223 ? 29.43579 -36.81332 21.43050 1.000 26.30895 220 TRP D N 1
ATOM 7113 C CA . TRP D 1 223 ? 29.61796 -38.03519 20.66431 1.000 27.51227 220 TRP D CA 1
ATOM 7114 C C . TRP D 1 223 ? 30.10135 -39.13828 21.58949 1.000 33.63207 220 TRP D C 1
ATOM 7115 O O . TRP D 1 223 ? 31.14378 -39.00252 22.23572 1.000 30.28332 220 TRP D O 1
ATOM 7126 N N . ALA D 1 224 ? 29.33787 -40.22128 21.65171 1.000 28.17451 221 ALA D N 1
ATOM 7127 C CA . ALA D 1 224 ? 29.62732 -41.33269 22.54506 1.000 35.54967 221 ALA D CA 1
ATOM 7128 C C . ALA D 1 224 ? 29.13631 -42.62466 21.90342 1.000 42.59069 221 ALA D C 1
ATOM 7129 O O . ALA D 1 224 ? 28.87331 -43.62074 22.57896 1.000 38.70036 221 ALA D O 1
#

B-factor: mean 28.5, std 9.45, range [11.99, 94.23]